Protein AF-A0AAV5C5T8-F1 (afdb_monomer_lite)

Radius of gyration: 32.02 Å; chains: 1; bounding box: 90×75×103 Å

Secondary structure (DSSP, 8-state):
-PPPPS-EEEEEE-SSHHHHHHHHHHHHHHHTTT-EEEEEE---TTS-----TT-EEEEGGGEEEEE-----TTPPPTT-GGGGSHHHHHHHHHHHHHHHHHHHHHHGGGS--SEEEEESS-TTHHHHHHHTT--EEEEE-S-HHHHHHHHHSSS---S---S-HHHH-TT-EE--TTS--EEGGGS-TTTT--TT-SGGGSSSTTTTTTTTT-SS-EEESS-TTTSHHHHHHHHTTSTTEEE----S-SSPP---SS--THHHHHHTSPTT-EEEEE-TTT----HHHHHHHHHHHHHHT--EEEE--HHHHHHHHS-TTHHHHHHTTTEEEES---HHHHHHSTTEEEEEE---HHHHHHHHHHT--EEE---STTHHHHHHIIIIIS--EEEPPSS--HHHHHHHHHHHHHSTTHHHHHHHHHHHHHHHHHHHSTTSHHHHHHHHHHHHHHHHHHHHHHHHHHTTS-TTSTTS---------------------PPPPP---EEEEEE-SSHHHHHHHHHHHHHHHHTT-EEEEEEPPPTT---S------PPP-PPP--PPP-----PPS-------SSEEESS-TTTSHHHHHHHHTTSS-EEE-------SPPSS--HHHHHHHTS-TTS-EEEE--SS----HHHHTTTSGGGTTTTS-EEEE--STTGGGS-SSTIIIIITS------TTS-EEE---STTHHHHHHHHHHTT-SEEE--SS--TTTTTHHHHHHHTSTTHHHHHHHHHHHHHHHHHHHSTTSHHHHHHHHHHHHHHH-

Foldseek 3Di:
DDDPQLAEEEEEEEQFQLGQFLSVLLQQLLQQVVYAYEYEYAAAPLDDDPDDAQDKDQHHPGGIYGYHYFDDQPDDDRDDCCVVVVQSSLVCLQRRVLSSVLVVQVVCPVPHHQEYEYEFQRANRLLSCVVVPHAYEYEDSFDLVLVQLLLQKFAAAAWCQDVPCVVQDFQCWTDGFLDDIDGNLLRFQCSVPDQARLQLLRRNQLLFLLQLQSHLAHEYLAFCVQRVRSQVLVCLFSVRYAYQHVRHDPDDDPDPPPDQVVPVLLVPADFLQEEEEDADSDDDADLVLVVQLLLLLLLLLTEYEYADAPVCVCSQVVDPVRVCSQVVSNYHYDNDDPVLVVLLRRRHAEYEYLLGRNVLLSNLLSLHAYAQEHGGGSRSNSQCCSPVPLNQAYYQDPPRHSVSSSVRVCCCRPNPCVVVNSVSSVVSSVLNVQQNDCVHRSSVSSVSSSVSSSVSSVVVVVVVVVVPDPPPPPPPDDDDDDDDDDDDDDDDDDDDDDDDDPDAQEDEFEFEPWCVGQQLSVLLQVLLVVVRHHYDYDYDDDPPDDPDDDDDDDDDDDDDDDDDDDDPDDDDDPDPDVPQPQEQADQAFCVLCVVVQVVCVVPGHHHQDQHPSADDDDDPDPDVVVVVCVVFDPLLEEEDEDTGPDQRGQLQLRAHRSLSRSLSGHYAYADDDVNLSRNRHHNSSSPSNPDPGDRDFLQADEADAPDDCRVVVQCCSPVPLPLWDYADVSGHSNGRSCGVCCCRPDPCNVVNSVSRVVVSVLRCQQCPPPRRNVCSSVVVSVVSVVD

Sequence (787 aa):
MASPPSAHVLLVSAPLQGHVNPLLVLGRRLASRGLLVTFSTVPHAGLKLTHDNDTSISVGRGGTLRFDHLRGGGLWAPDDPRYRAGNDMMGHLEDAAPAALAALLRRQQSTPVTCVVVNAFAPWVLRVARDLGLPHAVLWTESCAVLSLYYHYYLHSLADFPIPAAEAGPTAAVAVPGLPPLVSSDLPGLIHAPEEFIWRRTLLADLHCLREGTAVRVLVNTFDELERDTVQVLRAHLPTIVPVGPLFDTEPEVCDGRDDDCAPWLDAQPPGSVVFVAFGSILKISRDEVAELAAGLAASRRPFLWVVREDNRDLLLDDDCLEPVITGSKGKVVAWCEQRRVLAHAAVGCFVTHCGWNSTVEGLAAGVPVVAYPGWADQPTNAKFLTDVYGVGVRLPRPIAREAVRRCVEEVVSGPAAANMRERAGKWKVEARAALADGGSSDKGIQDFVDAVLSLGGRVRALLWLCTLPAAKAKLLRPATRLEMSQEEAPPSPAMATPPPPATPHVLLVSLPLQGHVTPLLVLGRRLASRGLLVTFTTVPLPGSSPWPSTPRPSPAWPPATSRPRSTRPKSSSGAKCSSPTWVLVNTFDELERAAIDALRAHLPAVLPVGPLFRAEEDDEEDECATWLDARAPRSVVFVPFGSLVKPSREDMAELAEGLASTGRPFLWVVRHDTRDLLPDDHLRNEKNKMGKALAAGVPVATYPSWSDQPTNAKLLVDAYGVGVRLPVPPTRDALRRCVEEVMAGPGAEAMRARAEEWKAKATAAVAPSGSADRGVQDFVDAVRLI

InterPro domains:
  IPR002213 UDP-glucuronosyl/UDP-glucosyltransferase [PF00201] (273-416)
  IPR002213 UDP-glucuronosyl/UDP-glucosyltransferase [cd03784] (7-438)
  IPR002213 UDP-glucuronosyl/UDP-glucosyltransferase [cd03784] (506-774)
  IPR035595 UDP-glycosyltransferase family, conserved site [PS00375] (336-379)

pLDDT: mean 75.87, std 20.41, range [23.45, 98.5]

Structure (mmCIF, N/CA/C/O backbone):
data_AF-A0AAV5C5T8-F1
#
_entry.id   AF-A0AAV5C5T8-F1
#
loop_
_atom_site.group_PDB
_atom_site.id
_atom_site.type_symbol
_atom_site.label_atom_id
_atom_site.label_alt_id
_atom_site.label_comp_id
_atom_site.label_asym_id
_atom_site.label_entity_id
_atom_site.label_seq_id
_atom_site.pdbx_PDB_ins_code
_atom_site.Cartn_x
_atom_site.Cartn_y
_atom_site.Cartn_z
_atom_site.occupancy
_atom_site.B_iso_or_equiv
_atom_site.auth_seq_id
_atom_site.auth_comp_id
_atom_site.auth_asym_id
_atom_site.auth_atom_id
_atom_site.pdbx_PDB_model_num
ATOM 1 N N . MET A 1 1 ? -24.484 36.420 -0.345 1.00 32.12 1 MET A N 1
ATOM 2 C CA . MET A 1 1 ? -23.367 35.548 0.087 1.00 32.12 1 MET A CA 1
ATOM 3 C C . MET A 1 1 ? -23.635 34.165 -0.477 1.00 32.12 1 MET A C 1
ATOM 5 O O . MET A 1 1 ? -24.801 33.790 -0.506 1.00 32.12 1 MET A O 1
ATOM 9 N N . ALA A 1 2 ? -22.620 33.444 -0.956 1.00 32.12 2 ALA A N 1
ATOM 10 C CA . ALA A 1 2 ? -22.808 32.048 -1.352 1.00 32.12 2 ALA A CA 1
ATOM 11 C C . ALA A 1 2 ? -23.099 31.189 -0.111 1.00 32.12 2 ALA A C 1
ATOM 13 O O . ALA A 1 2 ? -22.558 31.458 0.964 1.00 32.12 2 ALA A O 1
ATOM 14 N N . SER A 1 3 ? -23.948 30.171 -0.250 1.00 38.88 3 SER A N 1
ATOM 15 C CA . SER A 1 3 ? -24.134 29.167 0.800 1.00 38.88 3 SER A CA 1
ATOM 16 C C . SER A 1 3 ? -22.813 28.423 1.030 1.00 38.88 3 SER A C 1
ATOM 18 O O . SER A 1 3 ? -22.156 28.075 0.048 1.00 38.88 3 SER A O 1
ATOM 20 N N . PRO A 1 4 ? -22.396 28.167 2.284 1.00 47.38 4 PRO A N 1
ATOM 21 C CA . PRO A 1 4 ? -21.163 27.432 2.538 1.00 47.38 4 PRO A CA 1
ATOM 22 C C . PRO A 1 4 ? -21.276 26.004 1.976 1.00 47.38 4 PRO A C 1
ATOM 24 O O . PRO A 1 4 ? -22.350 25.402 2.113 1.00 47.38 4 PRO A O 1
ATOM 27 N N . PRO A 1 5 ? -20.200 25.449 1.380 1.00 53.25 5 PRO A N 1
ATOM 28 C CA . PRO A 1 5 ? -20.214 24.104 0.811 1.00 53.25 5 PRO A CA 1
ATOM 29 C C . PRO A 1 5 ? -20.722 23.081 1.834 1.00 53.25 5 PRO A C 1
ATOM 31 O O . PRO A 1 5 ? -20.428 23.148 3.032 1.00 53.25 5 PRO A O 1
ATOM 34 N N . SER A 1 6 ? -21.567 22.162 1.372 1.00 71.44 6 SER A N 1
ATOM 35 C CA . SER A 1 6 ? -22.330 21.249 2.231 1.00 71.44 6 SER A CA 1
ATOM 36 C C . SER A 1 6 ? -21.441 20.255 2.983 1.00 71.44 6 SER A C 1
ATOM 38 O O . SER A 1 6 ? -21.740 19.935 4.137 1.00 71.44 6 SER A O 1
ATOM 40 N N . ALA A 1 7 ? -20.340 19.833 2.359 1.00 88.69 7 ALA A N 1
ATOM 41 C CA . ALA A 1 7 ? -19.372 18.874 2.876 1.00 88.69 7 ALA A CA 1
ATOM 42 C C . ALA A 1 7 ? -17.918 19.339 2.647 1.00 88.69 7 ALA A C 1
ATOM 44 O O . ALA A 1 7 ? -17.625 20.088 1.711 1.00 88.69 7 ALA A O 1
ATOM 45 N N . HIS A 1 8 ? -17.022 18.868 3.517 1.00 93.69 8 HIS A N 1
ATOM 46 C CA . HIS A 1 8 ? -15.576 19.087 3.479 1.00 93.69 8 HIS A CA 1
ATOM 47 C C . HIS A 1 8 ? -14.849 17.736 3.474 1.00 93.69 8 HIS A C 1
ATOM 49 O O . HIS A 1 8 ? -15.039 16.921 4.383 1.00 93.69 8 HIS A O 1
ATOM 55 N N . VAL A 1 9 ? -14.014 17.501 2.467 1.00 96.75 9 VAL A N 1
ATOM 56 C CA . VAL A 1 9 ? -13.175 16.305 2.348 1.00 96.75 9 VAL A CA 1
ATOM 57 C C . VAL A 1 9 ? -11.722 16.657 2.672 1.00 96.75 9 VAL A C 1
ATOM 59 O O . VAL A 1 9 ? -11.162 17.563 2.059 1.00 96.75 9 VAL A O 1
ATOM 62 N N . LEU A 1 10 ? -11.102 15.942 3.611 1.00 97.81 10 LEU A N 1
ATOM 63 C CA . LEU A 1 10 ? -9.662 16.034 3.869 1.00 97.81 10 LEU A CA 1
ATOM 64 C C . LEU A 1 10 ? -8.946 14.902 3.131 1.00 97.81 10 LEU A C 1
ATOM 66 O O . LEU A 1 10 ? -9.169 13.738 3.443 1.00 97.81 10 LEU A O 1
ATOM 70 N N . LEU A 1 11 ? -8.074 15.236 2.189 1.00 98.25 11 LEU A N 1
ATOM 71 C CA . LEU A 1 11 ? -7.181 14.298 1.520 1.00 98.25 11 LEU A CA 1
ATOM 72 C C . LEU A 1 11 ? -5.845 14.265 2.266 1.00 98.25 11 LEU A C 1
ATOM 74 O O . LEU A 1 11 ? -5.256 15.320 2.504 1.00 98.25 11 LEU A O 1
ATOM 78 N N . VAL A 1 12 ? -5.349 13.078 2.602 1.00 97.75 12 VAL A N 1
ATOM 79 C CA . VAL A 1 12 ? -4.035 12.882 3.227 1.00 97.75 12 VAL A CA 1
ATOM 80 C C . VAL A 1 12 ? -3.232 11.895 2.390 1.00 97.75 12 VAL A C 1
ATOM 82 O O . VAL A 1 12 ? -3.666 10.766 2.196 1.00 97.75 12 VAL A O 1
ATOM 85 N N . SER A 1 13 ? -2.075 12.310 1.880 1.00 95.62 13 SER A N 1
ATOM 86 C CA . SER A 1 13 ? -1.207 11.443 1.080 1.00 95.62 13 SER A CA 1
ATOM 87 C C . SER A 1 13 ? -0.099 10.808 1.917 1.00 95.62 13 SER A C 1
ATOM 89 O O . SER A 1 13 ? 0.532 11.486 2.734 1.00 95.62 13 SER A O 1
ATOM 91 N N . ALA A 1 14 ? 0.243 9.557 1.605 1.00 91.94 14 ALA A N 1
ATOM 92 C CA . ALA A 1 14 ? 1.599 9.055 1.793 1.00 91.94 14 ALA A CA 1
ATOM 93 C C . ALA A 1 14 ? 2.592 9.976 1.039 1.00 91.94 14 ALA A C 1
ATOM 95 O O . ALA A 1 14 ? 2.292 10.395 -0.089 1.00 91.94 14 ALA A O 1
ATOM 96 N N . PRO A 1 15 ? 3.760 10.330 1.611 1.00 90.88 15 PRO A N 1
ATOM 97 C CA . PRO A 1 15 ? 4.647 11.364 1.068 1.00 90.88 15 PRO A CA 1
ATOM 98 C C . PRO A 1 15 ? 5.568 10.851 -0.057 1.00 90.88 15 PRO A C 1
ATOM 100 O O . PRO A 1 15 ? 6.790 11.010 -0.027 1.00 90.88 15 PRO A O 1
ATOM 103 N N . LEU A 1 16 ? 4.958 10.251 -1.079 1.00 87.38 16 LEU A N 1
ATOM 104 C CA . LEU A 1 16 ? 5.579 9.749 -2.305 1.00 87.38 16 LEU A CA 1
ATOM 105 C C . LEU A 1 16 ? 4.949 10.453 -3.513 1.00 87.38 16 LEU A C 1
ATOM 107 O O . LEU A 1 16 ? 3.729 10.590 -3.570 1.00 87.38 16 LEU A O 1
ATOM 111 N N . GLN A 1 17 ? 5.735 10.846 -4.522 1.00 84.69 17 GLN A N 1
ATOM 112 C CA . GLN A 1 17 ? 5.192 11.591 -5.673 1.00 84.69 17 GLN A CA 1
ATOM 113 C C . GLN A 1 17 ? 4.093 10.810 -6.422 1.00 84.69 17 GLN A C 1
ATOM 115 O O . GLN A 1 17 ? 3.084 11.385 -6.824 1.00 84.69 17 GLN A O 1
ATOM 120 N N . GLY A 1 18 ? 4.251 9.486 -6.548 1.00 83.62 18 GLY A N 1
ATOM 121 C CA . GLY A 1 18 ? 3.244 8.603 -7.148 1.00 83.62 18 GLY A CA 1
ATOM 122 C C . GLY A 1 18 ? 1.940 8.471 -6.346 1.00 83.62 18 GLY A C 1
ATOM 123 O O . GLY A 1 18 ? 0.941 8.021 -6.895 1.00 83.62 18 GLY A O 1
ATOM 124 N N . HIS A 1 19 ? 1.925 8.892 -5.083 1.00 90.75 19 HIS A N 1
ATOM 125 C CA . HIS A 1 19 ? 0.742 8.892 -4.220 1.00 90.75 19 HIS A CA 1
ATOM 126 C C . HIS A 1 19 ? 0.111 10.295 -4.225 1.00 90.75 19 HIS A C 1
ATOM 128 O O . HIS A 1 19 ? -1.089 10.445 -4.467 1.00 90.75 19 HIS A O 1
ATOM 134 N N . VAL A 1 20 ? 0.949 11.330 -4.086 1.00 90.88 20 VAL A N 1
ATOM 135 C CA . VAL A 1 20 ? 0.569 12.750 -4.122 1.00 90.88 20 VAL A CA 1
ATOM 136 C C . VAL A 1 20 ? -0.152 13.118 -5.423 1.00 90.88 20 VAL A C 1
ATOM 138 O O . VAL A 1 20 ? -1.241 13.686 -5.361 1.00 90.88 20 VAL A O 1
ATOM 141 N N . ASN A 1 21 ? 0.404 12.769 -6.590 1.00 88.94 21 ASN A N 1
ATOM 142 C CA . ASN A 1 21 ? -0.150 13.165 -7.891 1.00 88.94 21 ASN A CA 1
ATOM 143 C C . ASN A 1 21 ? -1.614 12.708 -8.108 1.00 88.94 21 ASN A C 1
ATOM 145 O O . ASN A 1 21 ? -2.475 13.577 -8.261 1.00 88.94 21 ASN A O 1
ATOM 149 N N . PRO A 1 22 ? -1.959 11.402 -8.082 1.00 91.38 22 PRO A N 1
ATOM 150 C CA . PRO A 1 22 ? -3.339 10.968 -8.319 1.00 91.38 22 PRO A CA 1
ATOM 151 C C . PRO A 1 22 ? -4.312 11.452 -7.232 1.00 91.38 22 PRO A C 1
ATOM 153 O O . PRO A 1 22 ? -5.479 11.711 -7.532 1.00 91.38 22 PRO A O 1
ATOM 156 N N . LEU A 1 23 ? -3.856 11.644 -5.986 1.00 94.12 23 LEU A N 1
ATOM 157 C CA . LEU A 1 23 ? -4.706 12.183 -4.919 1.00 94.12 23 LEU A CA 1
ATOM 158 C C . LEU A 1 23 ? -5.006 13.684 -5.117 1.00 94.12 23 LEU A C 1
ATOM 160 O O . LEU A 1 23 ? -6.124 14.120 -4.838 1.00 94.12 23 LEU A O 1
ATOM 164 N N . LEU A 1 24 ? -4.068 14.469 -5.664 1.00 91.81 24 LEU A N 1
ATOM 165 C CA . LEU A 1 24 ? -4.318 15.858 -6.080 1.00 91.81 24 LEU A CA 1
ATOM 166 C C . LEU A 1 24 ? -5.324 15.939 -7.235 1.00 91.81 24 LEU A C 1
ATOM 168 O O . LEU A 1 24 ? -6.260 16.740 -7.169 1.00 91.81 24 LEU A O 1
ATOM 172 N N . VAL A 1 25 ? -5.185 15.078 -8.250 1.00 92.12 25 VAL A N 1
ATOM 173 C CA . VAL A 1 25 ? -6.139 14.979 -9.370 1.00 92.12 25 VAL A CA 1
ATOM 174 C C . VAL A 1 25 ? -7.535 14.623 -8.859 1.00 92.12 25 VAL A C 1
ATOM 176 O O . VAL A 1 25 ? -8.510 15.291 -9.211 1.00 92.12 25 VAL A O 1
ATOM 179 N N . LEU A 1 26 ? -7.645 13.630 -7.967 1.00 95.31 26 LEU A N 1
ATOM 180 C CA . LEU A 1 26 ? -8.905 13.308 -7.294 1.00 95.31 26 LEU A CA 1
ATOM 181 C C . LEU A 1 26 ? -9.469 14.544 -6.578 1.00 95.31 26 LEU A C 1
ATOM 183 O O . LEU A 1 26 ? -10.634 14.881 -6.775 1.00 95.31 26 LEU A O 1
ATOM 187 N N . GLY A 1 27 ? -8.649 15.276 -5.819 1.00 94.62 27 GLY A N 1
ATOM 188 C CA . GLY A 1 27 ? -9.066 16.506 -5.141 1.00 94.62 27 GLY A CA 1
ATOM 189 C C . GLY A 1 27 ? -9.607 17.590 -6.069 1.00 94.62 27 GLY A C 1
ATOM 190 O O . GLY A 1 27 ? -10.609 18.225 -5.739 1.00 94.62 27 GLY A O 1
ATOM 191 N N . ARG A 1 28 ? -9.021 17.755 -7.260 1.00 92.62 28 ARG A N 1
ATOM 192 C CA . ARG A 1 28 ? -9.530 18.658 -8.305 1.00 92.62 28 ARG A CA 1
ATOM 193 C C . ARG A 1 28 ? -10.877 18.182 -8.853 1.00 92.62 28 ARG A C 1
ATOM 195 O O . ARG A 1 28 ? -11.815 18.981 -8.916 1.00 92.62 28 ARG A O 1
ATOM 202 N N . ARG A 1 29 ? -11.028 16.885 -9.160 1.00 93.44 29 ARG A N 1
ATOM 203 C CA . ARG A 1 29 ? -12.312 16.311 -9.617 1.00 93.44 29 ARG A CA 1
ATOM 204 C C . ARG A 1 29 ? -13.407 16.433 -8.547 1.00 93.44 29 ARG A C 1
ATOM 206 O O . ARG A 1 29 ? -14.525 16.814 -8.887 1.00 93.44 29 ARG A O 1
ATOM 213 N N . LEU A 1 30 ? -13.092 16.237 -7.266 1.00 94.56 30 LEU A N 1
ATOM 214 C CA . LEU A 1 30 ? -14.030 16.426 -6.148 1.00 94.56 30 LEU A CA 1
ATOM 215 C C . LEU A 1 30 ? -14.410 17.899 -5.932 1.00 94.56 30 LEU A C 1
ATOM 217 O O . LEU A 1 30 ? -15.591 18.215 -5.776 1.00 94.56 30 LEU A O 1
ATOM 221 N N . ALA A 1 31 ? -13.446 18.820 -5.988 1.00 93.56 31 ALA A N 1
ATOM 222 C CA . ALA A 1 31 ? -13.720 20.251 -5.878 1.00 93.56 31 ALA A CA 1
ATOM 223 C C . ALA A 1 31 ? -14.568 20.769 -7.060 1.00 93.56 31 ALA A C 1
ATOM 225 O O . ALA A 1 31 ? -15.472 21.573 -6.850 1.00 93.56 31 ALA A O 1
ATOM 226 N N . SER A 1 32 ? -14.383 20.246 -8.280 1.00 91.56 32 SER A N 1
ATOM 227 C CA . SER A 1 32 ? -15.216 20.599 -9.451 1.00 91.56 32 SER A CA 1
ATOM 228 C C . SER A 1 32 ? -16.700 20.218 -9.316 1.00 91.56 32 SER A C 1
ATOM 230 O O . SER A 1 32 ? -17.556 20.738 -10.037 1.00 91.56 32 SER A O 1
ATOM 232 N N . ARG A 1 33 ? -17.021 19.336 -8.359 1.00 91.81 33 ARG A N 1
ATOM 233 C CA . ARG A 1 33 ? -18.385 18.919 -8.000 1.00 91.81 33 ARG A CA 1
ATOM 234 C C . ARG A 1 33 ? -18.993 19.784 -6.881 1.00 91.81 33 ARG A C 1
ATOM 236 O O . ARG A 1 33 ? -20.073 19.470 -6.393 1.00 91.81 33 ARG A O 1
ATOM 243 N N . GLY A 1 34 ? -18.342 20.892 -6.508 1.00 91.44 34 GLY A N 1
ATOM 244 C CA . GLY A 1 34 ? -18.837 21.863 -5.522 1.00 91.44 34 GLY A CA 1
ATOM 245 C C . GLY A 1 34 ? -18.423 21.584 -4.071 1.00 91.44 34 GLY A C 1
ATOM 246 O O . GLY A 1 34 ? -18.921 22.241 -3.158 1.00 91.44 34 GLY A O 1
ATOM 247 N N . LEU A 1 35 ? -17.528 20.619 -3.835 1.00 92.69 35 LEU A N 1
ATOM 248 C CA . LEU A 1 35 ? -17.041 20.298 -2.492 1.00 92.69 35 LEU A CA 1
ATOM 249 C C . LEU A 1 35 ? -15.949 21.270 -2.024 1.00 92.69 35 LEU A C 1
ATOM 251 O O . LEU A 1 35 ? -15.153 21.777 -2.819 1.00 92.69 35 LEU A O 1
ATOM 255 N N . LEU A 1 36 ? -15.864 21.467 -0.705 1.00 94.25 36 LEU A N 1
ATOM 256 C CA . LEU A 1 36 ? -14.623 21.922 -0.086 1.00 94.25 36 LEU A CA 1
ATOM 257 C C . LEU A 1 36 ? -13.693 20.714 0.059 1.00 94.25 36 LEU A C 1
ATOM 259 O O . LEU A 1 36 ? -14.081 19.685 0.610 1.00 94.25 36 LEU A O 1
ATOM 263 N N . VAL A 1 37 ? -12.460 20.852 -0.403 1.00 96.12 37 VAL A N 1
ATOM 264 C CA . VAL A 1 37 ? -11.413 19.839 -0.312 1.00 96.12 37 VAL A CA 1
ATOM 265 C C . VAL A 1 37 ? -10.178 20.486 0.306 1.00 96.12 37 VAL A C 1
ATOM 267 O O . VAL A 1 37 ? -9.773 21.564 -0.122 1.00 96.12 37 VAL A O 1
ATOM 270 N N . THR A 1 38 ? -9.557 19.841 1.287 1.00 96.38 38 THR A N 1
ATOM 271 C CA . THR A 1 38 ? -8.221 20.211 1.779 1.00 96.38 38 THR A CA 1
ATOM 272 C C . THR A 1 38 ? -7.272 19.064 1.477 1.00 96.38 38 THR A C 1
ATOM 274 O O . THR A 1 38 ? -7.567 17.932 1.834 1.00 96.38 38 THR A O 1
ATOM 277 N N . PHE A 1 39 ? -6.149 19.336 0.822 1.00 97.06 39 PHE A N 1
ATOM 278 C CA . PHE A 1 39 ? -5.063 18.385 0.623 1.00 97.06 39 PHE A CA 1
ATOM 279 C C . PHE A 1 39 ? -3.992 18.547 1.706 1.00 97.06 39 PHE A C 1
ATOM 281 O O . PHE A 1 39 ? -3.694 19.658 2.155 1.00 97.06 39 PHE A O 1
ATOM 288 N N . SER A 1 40 ? -3.401 17.424 2.104 1.00 96.31 40 SER A N 1
ATOM 289 C CA . SER A 1 40 ? -2.324 17.349 3.078 1.00 96.31 40 SER A CA 1
ATOM 290 C C . SER A 1 40 ? -1.365 16.201 2.754 1.00 96.31 40 SER A C 1
ATOM 292 O O . SER A 1 40 ? -1.762 15.146 2.265 1.00 96.31 40 SER A O 1
ATOM 294 N N . THR A 1 41 ? -0.091 16.392 3.068 1.00 95.38 41 THR A N 1
ATOM 295 C CA . THR A 1 41 ? 0.955 15.359 3.082 1.00 95.38 41 THR A CA 1
ATOM 296 C C . THR A 1 41 ? 1.984 15.736 4.150 1.00 95.38 41 THR A C 1
ATOM 298 O O . THR A 1 41 ? 1.930 16.842 4.696 1.00 95.38 41 THR A O 1
ATOM 301 N N . VAL A 1 42 ? 2.944 14.859 4.445 1.00 94.44 42 VAL A N 1
ATOM 302 C CA . VAL A 1 42 ? 4.194 15.281 5.097 1.00 94.44 42 VAL A CA 1
ATOM 303 C C . VAL A 1 42 ? 5.107 15.889 4.021 1.00 94.44 42 VAL A C 1
ATOM 305 O O . VAL A 1 42 ? 5.429 15.191 3.057 1.00 94.44 42 VAL A O 1
ATOM 308 N N . PRO A 1 43 ? 5.491 17.176 4.115 1.00 91.50 43 PRO A N 1
ATOM 309 C CA . PRO A 1 43 ? 6.351 17.813 3.123 1.00 91.50 43 PRO A CA 1
ATOM 310 C C . PRO A 1 43 ? 7.821 17.454 3.372 1.00 91.50 43 PRO A C 1
ATOM 312 O O . PRO A 1 43 ? 8.302 17.554 4.500 1.00 91.50 43 PRO A O 1
ATOM 315 N N . HIS A 1 44 ? 8.549 17.082 2.316 1.00 89.31 44 HIS A N 1
ATOM 316 C CA . HIS A 1 44 ? 10.003 16.890 2.357 1.00 89.31 44 HIS A CA 1
ATOM 317 C C . HIS A 1 44 ? 10.663 17.221 1.016 1.00 89.31 44 HIS A C 1
ATOM 319 O O . HIS A 1 44 ? 9.992 17.285 -0.012 1.00 89.31 44 HIS A O 1
ATOM 325 N N . ALA A 1 45 ? 11.981 17.417 1.019 1.00 81.31 45 ALA A N 1
ATOM 326 C CA . ALA A 1 45 ? 12.776 17.857 -0.129 1.00 81.31 45 ALA A CA 1
ATOM 327 C C . ALA A 1 45 ? 12.833 16.854 -1.304 1.00 81.31 45 ALA A C 1
ATOM 329 O O . ALA A 1 45 ? 13.375 17.181 -2.357 1.00 81.31 45 ALA A O 1
ATOM 330 N N . GLY A 1 46 ? 12.299 15.638 -1.144 1.00 75.25 46 GLY A N 1
ATOM 331 C CA . GLY A 1 46 ? 12.085 14.675 -2.230 1.00 75.25 46 GLY A CA 1
ATOM 332 C C . GLY A 1 46 ? 10.706 14.768 -2.902 1.00 75.25 46 GLY A C 1
ATOM 333 O O . GLY A 1 46 ? 10.480 14.071 -3.890 1.00 75.25 46 GLY A O 1
ATOM 334 N N . LEU A 1 47 ? 9.788 15.602 -2.397 1.00 80.69 47 LEU A N 1
ATOM 335 C CA . LEU A 1 47 ? 8.480 15.859 -3.006 1.00 80.69 47 LEU A CA 1
ATOM 336 C C . LEU A 1 47 ? 8.469 17.169 -3.795 1.00 80.69 47 LEU A C 1
ATOM 338 O O . LEU A 1 47 ? 8.812 18.235 -3.288 1.00 80.69 47 LEU A O 1
ATOM 342 N N . LYS A 1 48 ? 7.946 17.102 -5.018 1.00 78.56 48 LYS A N 1
ATOM 343 C CA . LYS A 1 48 ? 7.566 18.267 -5.814 1.00 78.56 48 LYS A CA 1
ATOM 344 C C . LYS A 1 48 ? 6.133 18.653 -5.456 1.00 78.56 48 LYS A C 1
ATOM 346 O O . LYS A 1 48 ? 5.177 18.096 -5.996 1.00 78.56 48 LYS A O 1
ATOM 351 N N . LEU A 1 49 ? 6.005 19.581 -4.509 1.00 79.81 49 LEU A N 1
ATOM 352 C CA . LEU A 1 49 ? 4.753 20.249 -4.155 1.00 79.81 49 LEU A CA 1
ATOM 353 C C . LEU A 1 49 ? 4.745 21.649 -4.780 1.00 79.81 49 LEU A C 1
ATOM 355 O O . LEU A 1 49 ? 5.679 22.419 -4.584 1.00 79.81 49 LEU A O 1
ATOM 359 N N . THR A 1 50 ? 3.687 21.975 -5.518 1.00 70.88 50 THR A N 1
ATOM 360 C CA . THR A 1 50 ? 3.493 23.275 -6.189 1.00 70.88 50 THR A CA 1
ATOM 361 C C . THR A 1 50 ? 2.744 24.300 -5.329 1.00 70.88 50 THR A C 1
ATOM 363 O O . THR A 1 50 ? 2.579 25.449 -5.740 1.00 70.88 50 THR A O 1
ATOM 366 N N . HIS A 1 51 ? 2.269 23.899 -4.144 1.00 79.12 51 HIS A N 1
ATOM 367 C CA . HIS A 1 51 ? 1.368 24.689 -3.305 1.00 79.12 51 HIS A CA 1
ATOM 368 C C . HIS A 1 51 ? 1.715 24.574 -1.811 1.00 79.12 51 HIS A C 1
ATOM 370 O O . HIS A 1 51 ? 1.708 23.483 -1.228 1.00 79.12 51 HIS A O 1
ATOM 376 N N . ASP A 1 52 ? 1.978 25.724 -1.193 1.00 79.56 52 ASP A N 1
ATOM 377 C CA . ASP A 1 52 ? 2.263 25.871 0.236 1.00 79.56 52 ASP A CA 1
ATOM 378 C C . ASP A 1 52 ? 0.999 25.814 1.106 1.00 79.56 52 ASP A C 1
ATOM 380 O O . ASP A 1 52 ? -0.130 25.866 0.612 1.00 79.56 52 ASP A O 1
ATOM 384 N N . ASN A 1 53 ? 1.194 25.750 2.426 1.00 81.44 53 ASN A N 1
ATOM 385 C CA . ASN A 1 53 ? 0.113 25.890 3.405 1.00 81.44 53 ASN A CA 1
ATOM 386 C C . ASN A 1 53 ? -0.724 27.153 3.156 1.00 81.44 53 ASN A C 1
ATOM 388 O O . ASN A 1 53 ? -0.202 28.187 2.747 1.00 81.44 53 ASN A O 1
ATOM 392 N N . ASP A 1 54 ? -2.020 27.056 3.442 1.00 79.81 54 ASP A N 1
ATOM 393 C CA . ASP A 1 54 ? -3.006 28.135 3.340 1.00 79.81 54 ASP A CA 1
ATOM 394 C C . ASP A 1 54 ? -3.257 28.637 1.893 1.00 79.81 54 ASP A C 1
ATOM 396 O O . ASP A 1 54 ? -4.139 29.468 1.660 1.00 79.81 54 ASP A O 1
ATOM 400 N N . THR A 1 55 ? -2.594 28.040 0.888 1.00 86.88 55 THR A N 1
ATOM 401 C CA . THR A 1 55 ? -2.963 28.153 -0.533 1.00 86.88 55 THR A CA 1
ATOM 402 C C . THR A 1 55 ? -4.391 27.647 -0.747 1.00 86.88 55 THR A C 1
ATOM 404 O O . THR A 1 55 ? -4.794 26.618 -0.194 1.00 86.88 55 THR A O 1
ATOM 407 N N . SER A 1 56 ? -5.161 28.331 -1.597 1.00 86.50 56 SER A N 1
ATOM 408 C CA . SER A 1 56 ? -6.471 27.848 -2.037 1.00 86.50 56 SER A CA 1
ATOM 409 C C . SER A 1 56 ? -6.749 28.155 -3.507 1.00 86.50 56 SER A C 1
ATOM 411 O O . SER A 1 56 ? -6.412 29.220 -4.017 1.00 86.50 56 SER A O 1
ATOM 413 N N . ILE A 1 57 ? -7.376 27.194 -4.180 1.00 87.31 57 ILE A N 1
ATOM 414 C CA . ILE A 1 57 ? -7.750 27.224 -5.592 1.00 87.31 57 ILE A CA 1
ATOM 415 C C . ILE A 1 57 ? -9.274 27.136 -5.650 1.00 87.31 57 ILE A C 1
ATOM 417 O O . ILE A 1 57 ? -9.864 26.161 -5.177 1.00 87.31 57 ILE A O 1
ATOM 421 N N . SER A 1 58 ? -9.921 28.152 -6.221 1.00 86.25 58 SER A N 1
ATOM 422 C CA . SER A 1 58 ? -11.354 28.085 -6.532 1.00 86.25 58 SER A CA 1
ATOM 423 C C . SER A 1 58 ? -11.558 27.175 -7.737 1.00 86.25 58 SER A C 1
ATOM 425 O O . SER A 1 58 ? -10.927 27.379 -8.771 1.00 86.25 58 SER A O 1
ATOM 427 N N . VAL A 1 59 ? -12.435 26.180 -7.612 1.00 81.19 59 VAL A N 1
ATOM 428 C CA . VAL A 1 59 ? -12.718 25.205 -8.675 1.00 81.19 59 VAL A CA 1
ATOM 429 C C . VAL A 1 59 ? -14.172 25.375 -9.133 1.00 81.19 59 VAL A C 1
ATOM 431 O O . VAL A 1 59 ? -14.995 25.986 -8.443 1.00 81.19 59 VAL A O 1
ATOM 434 N N . GLY A 1 60 ? -14.490 24.887 -10.335 1.00 75.06 60 GLY A N 1
ATOM 435 C CA . GLY A 1 60 ? -15.817 25.000 -10.941 1.00 75.06 60 GLY A CA 1
ATOM 436 C C . GLY A 1 60 ? -16.968 24.591 -10.009 1.00 75.06 60 GLY A C 1
ATOM 437 O O . GLY A 1 60 ? -16.803 23.803 -9.081 1.00 75.06 60 GLY A O 1
ATOM 438 N N . ARG A 1 61 ? -18.155 25.160 -10.258 1.00 78.38 61 ARG A N 1
ATOM 439 C CA . ARG A 1 61 ? -19.375 24.978 -9.439 1.00 78.38 61 ARG A CA 1
ATOM 440 C C . ARG A 1 61 ? -19.265 25.464 -7.979 1.00 78.38 61 ARG A C 1
ATOM 442 O O . ARG A 1 61 ? -20.148 25.172 -7.181 1.00 78.38 61 ARG A O 1
ATOM 449 N N . GLY A 1 62 ? -18.241 26.256 -7.646 1.00 79.75 62 GLY A N 1
ATOM 450 C CA . GLY A 1 62 ? -18.093 26.901 -6.335 1.00 79.75 62 GLY A CA 1
ATOM 451 C C . GLY A 1 62 ? -17.400 26.044 -5.272 1.00 79.75 62 GLY A C 1
ATOM 452 O O . GLY A 1 62 ? -17.443 26.398 -4.095 1.00 79.75 62 GLY A O 1
ATOM 453 N N . GLY A 1 63 ? -16.767 24.937 -5.670 1.00 88.88 63 GLY A N 1
ATOM 454 C CA . GLY A 1 63 ? -15.894 24.177 -4.781 1.00 88.88 63 GLY A CA 1
ATOM 455 C C . GLY A 1 63 ? -14.528 24.841 -4.598 1.00 88.88 63 GLY A C 1
ATOM 456 O O . GLY A 1 63 ? -14.204 25.873 -5.193 1.00 88.88 63 GLY A O 1
ATOM 457 N N . THR A 1 64 ? -13.700 24.271 -3.731 1.00 93.50 64 THR A N 1
ATOM 458 C CA . THR A 1 64 ? -12.381 24.835 -3.405 1.00 93.50 64 THR A CA 1
ATOM 459 C C . THR A 1 64 ? -11.418 23.727 -3.020 1.00 93.50 64 THR A C 1
ATOM 461 O O . THR A 1 64 ? -11.762 22.909 -2.172 1.00 93.50 64 THR A O 1
ATOM 464 N N . LEU A 1 65 ? -10.209 23.737 -3.582 1.00 93.00 65 LEU A N 1
ATOM 465 C CA . LEU A 1 65 ? -9.089 22.912 -3.129 1.00 93.00 65 LEU A CA 1
ATOM 466 C C . LEU A 1 65 ? -8.139 23.778 -2.288 1.00 93.00 65 LEU A C 1
ATOM 468 O O . LEU A 1 65 ? -7.652 24.799 -2.766 1.00 93.00 65 LEU A O 1
ATOM 472 N N . ARG A 1 66 ? -7.898 23.398 -1.034 1.00 93.75 66 ARG A N 1
ATOM 473 C CA . ARG A 1 66 ? -6.980 24.054 -0.087 1.00 93.75 66 ARG A CA 1
ATOM 474 C C . ARG A 1 66 ? -5.781 23.164 0.221 1.00 93.75 66 ARG A C 1
ATOM 476 O O . ARG A 1 66 ? -5.844 21.961 -0.011 1.00 93.75 66 ARG A O 1
ATOM 483 N N . PHE A 1 67 ? -4.743 23.736 0.822 1.00 93.69 67 PHE A N 1
ATOM 484 C CA . PHE A 1 67 ? -3.542 23.017 1.251 1.00 93.69 67 PHE A CA 1
ATOM 485 C C . PHE A 1 67 ? -3.242 23.324 2.729 1.00 93.69 67 PHE A C 1
ATOM 487 O O . PHE A 1 67 ? -3.066 24.481 3.097 1.00 93.69 67 PHE A O 1
ATOM 494 N N . ASP A 1 68 ? -3.198 22.307 3.593 1.00 93.31 68 ASP A N 1
ATOM 495 C CA . ASP A 1 68 ? -2.768 22.435 4.999 1.00 93.31 68 ASP A CA 1
ATOM 496 C C . ASP A 1 68 ? -1.983 21.173 5.384 1.00 93.31 68 ASP A C 1
ATOM 498 O O . ASP A 1 68 ? -2.547 20.153 5.787 1.00 93.31 68 ASP A O 1
ATOM 502 N N . HIS A 1 69 ? -0.667 21.226 5.185 1.00 94.69 69 HIS A N 1
ATOM 503 C CA . HIS A 1 69 ? 0.243 20.086 5.282 1.00 94.69 69 HIS A CA 1
ATOM 504 C C . HIS A 1 69 ? 0.473 19.641 6.737 1.00 94.69 69 HIS A C 1
ATOM 506 O O . HIS A 1 69 ? 0.231 20.374 7.708 1.00 94.69 69 HIS A O 1
ATOM 512 N N . LEU A 1 70 ? 0.944 18.406 6.909 1.00 94.31 70 LEU A N 1
ATOM 513 C CA . LEU A 1 70 ? 1.225 17.829 8.221 1.00 94.31 70 LEU A CA 1
ATOM 514 C C . LEU A 1 70 ? 2.489 18.454 8.825 1.00 94.31 70 LEU A C 1
ATOM 516 O O . LEU A 1 70 ? 3.532 18.555 8.185 1.00 94.31 70 LEU A O 1
ATOM 520 N N . ARG A 1 71 ? 2.366 18.904 10.078 1.00 92.12 71 ARG A N 1
ATOM 521 C CA . ARG A 1 71 ? 3.387 19.664 10.815 1.00 92.12 71 ARG A CA 1
ATOM 522 C C . ARG A 1 71 ? 3.239 19.442 12.320 1.00 92.12 71 ARG A C 1
ATOM 524 O O . ARG A 1 71 ? 2.118 19.330 12.820 1.00 92.12 71 ARG A O 1
ATOM 531 N N . GLY A 1 72 ? 4.363 19.395 13.037 1.00 89.81 72 GLY A N 1
ATOM 532 C CA . GLY A 1 72 ? 4.414 19.022 14.456 1.00 89.81 72 GLY A CA 1
ATOM 533 C C . GLY A 1 72 ? 4.437 17.502 14.667 1.00 89.81 72 GLY A C 1
ATOM 534 O O . GLY A 1 72 ? 4.894 16.761 13.803 1.00 89.81 72 GLY A O 1
ATOM 535 N N . GLY A 1 73 ? 3.987 17.030 15.833 1.00 82.94 73 GLY A N 1
ATOM 536 C CA . GLY A 1 73 ? 3.860 15.592 16.136 1.00 82.94 73 GLY A CA 1
ATOM 537 C C . GLY A 1 73 ? 5.169 14.799 16.280 1.00 82.94 73 GLY A C 1
ATOM 538 O O . GLY A 1 73 ? 5.110 13.607 16.544 1.00 82.94 73 GLY A O 1
ATOM 539 N N . GLY A 1 74 ? 6.334 15.438 16.130 1.00 90.62 74 GLY A N 1
ATOM 540 C CA . GLY A 1 74 ? 7.634 14.758 16.052 1.00 90.62 74 GLY A CA 1
ATOM 541 C C . GLY A 1 74 ? 8.090 14.439 14.623 1.00 90.62 74 GLY A C 1
ATOM 542 O O . GLY A 1 74 ? 9.135 13.815 14.453 1.00 90.62 74 GLY A O 1
ATOM 543 N N . LEU A 1 75 ? 7.351 14.878 13.593 1.00 94.56 75 LEU A N 1
ATOM 544 C CA . LEU A 1 75 ? 7.791 14.806 12.194 1.00 94.56 75 LEU A CA 1
ATOM 545 C C . LEU A 1 75 ? 9.167 15.475 12.017 1.00 94.56 75 LEU A C 1
ATOM 547 O O . LEU A 1 75 ? 9.438 16.510 12.630 1.00 94.56 75 LEU A O 1
ATOM 551 N N . TRP A 1 76 ? 10.032 14.883 11.187 1.00 94.56 76 TRP A N 1
ATOM 552 C CA . TRP A 1 76 ? 11.342 15.465 10.880 1.00 94.56 76 TRP A CA 1
ATOM 553 C C . TRP A 1 76 ? 11.189 16.722 10.014 1.00 94.56 76 TRP A C 1
ATOM 555 O O . TRP A 1 76 ? 10.184 16.875 9.312 1.00 94.56 76 TRP A O 1
ATOM 565 N N . ALA A 1 77 ? 12.192 17.603 10.050 1.00 92.12 77 ALA A N 1
ATOM 566 C CA . ALA A 1 77 ? 12.227 18.804 9.219 1.00 92.12 77 ALA A CA 1
ATOM 567 C C . ALA A 1 77 ? 12.210 18.438 7.717 1.00 92.12 77 ALA A C 1
ATOM 569 O O . ALA A 1 77 ? 12.774 17.405 7.360 1.00 92.12 77 ALA A O 1
ATOM 570 N N . PRO A 1 78 ? 11.582 19.230 6.824 1.00 90.06 78 PRO A N 1
ATOM 571 C CA . PRO A 1 78 ? 11.412 18.849 5.415 1.00 90.06 78 PRO A CA 1
ATOM 572 C C . PRO A 1 78 ? 12.717 18.560 4.654 1.00 90.06 78 PRO A C 1
ATOM 574 O O . PRO A 1 78 ? 12.713 17.820 3.676 1.00 90.06 78 PRO A O 1
ATOM 577 N N . ASP A 1 79 ? 13.832 19.135 5.087 1.00 89.56 79 ASP A N 1
ATOM 578 C CA . ASP A 1 79 ? 15.178 18.949 4.544 1.00 89.56 79 ASP A CA 1
ATOM 579 C C . ASP A 1 79 ? 15.927 17.726 5.115 1.00 89.56 79 ASP A C 1
ATOM 581 O O . ASP A 1 79 ? 17.033 17.425 4.664 1.00 89.56 79 ASP A O 1
ATOM 585 N N . ASP A 1 80 ? 15.338 16.987 6.064 1.00 90.00 80 ASP A N 1
ATOM 586 C CA . ASP A 1 80 ? 15.978 15.834 6.703 1.00 90.00 80 ASP A CA 1
ATOM 587 C C . ASP A 1 80 ? 16.276 14.715 5.681 1.00 90.00 80 ASP A C 1
ATOM 589 O O . ASP A 1 80 ? 15.354 14.173 5.054 1.00 90.00 80 ASP A O 1
ATOM 593 N N . PRO A 1 81 ? 17.551 14.309 5.510 1.00 85.12 81 PRO A N 1
ATOM 594 C CA . PRO A 1 81 ? 17.938 13.347 4.483 1.00 85.12 81 PRO A CA 1
ATOM 595 C C . PRO A 1 81 ? 17.328 11.956 4.697 1.00 85.12 81 PRO A C 1
ATOM 597 O O . PRO A 1 81 ? 17.269 11.177 3.744 1.00 85.12 81 PRO A O 1
ATOM 600 N N . ARG A 1 82 ? 16.833 11.632 5.900 1.00 88.50 82 ARG A N 1
ATOM 601 C CA . ARG A 1 82 ? 16.203 10.336 6.195 1.00 88.50 82 ARG A CA 1
ATOM 602 C C . ARG A 1 82 ? 14.876 10.132 5.465 1.00 88.50 82 ARG A C 1
ATOM 604 O O . ARG A 1 82 ? 14.512 8.988 5.230 1.00 88.50 82 ARG A O 1
ATOM 611 N N . TYR A 1 83 ? 14.212 11.187 4.979 1.00 85.56 83 TYR A N 1
ATOM 612 C CA . TYR A 1 83 ? 13.076 11.027 4.056 1.00 85.56 83 TYR A CA 1
ATOM 613 C C . TYR A 1 83 ? 13.468 10.362 2.717 1.00 85.56 83 TYR A C 1
ATOM 615 O O . TYR A 1 83 ? 12.611 9.817 2.026 1.00 85.56 83 TYR A O 1
ATOM 623 N N . ARG A 1 84 ? 14.763 10.340 2.353 1.00 80.31 84 ARG A N 1
ATOM 624 C CA . ARG A 1 84 ? 15.278 9.585 1.191 1.00 80.31 84 ARG A CA 1
ATOM 625 C C . ARG A 1 84 ? 15.491 8.098 1.498 1.00 80.31 84 ARG A C 1
ATOM 627 O O . ARG A 1 84 ? 15.502 7.281 0.578 1.00 80.31 84 ARG A O 1
ATOM 634 N N . ALA A 1 85 ? 15.637 7.731 2.772 1.00 83.06 85 ALA A N 1
ATOM 635 C CA . ALA A 1 85 ? 15.669 6.346 3.222 1.00 83.06 85 ALA A CA 1
ATOM 636 C C . ALA A 1 85 ? 14.226 5.854 3.385 1.00 83.06 85 ALA A C 1
ATOM 638 O O . ALA A 1 85 ? 13.629 5.960 4.454 1.00 83.06 85 ALA A O 1
ATOM 639 N N . GLY A 1 86 ? 13.652 5.328 2.298 1.00 80.12 86 GLY A N 1
ATOM 640 C CA . GLY A 1 86 ? 12.232 4.966 2.243 1.00 80.12 86 GLY A CA 1
ATOM 641 C C . GLY A 1 86 ? 11.770 4.095 3.416 1.00 80.12 86 GLY A C 1
ATOM 642 O O . GLY A 1 86 ? 10.687 4.313 3.939 1.00 80.12 86 GLY A O 1
ATOM 643 N N . ASN A 1 87 ? 12.603 3.165 3.890 1.00 85.69 87 ASN A N 1
ATOM 644 C CA . ASN A 1 87 ? 12.255 2.335 5.042 1.00 85.69 87 ASN A CA 1
ATOM 645 C C . ASN A 1 87 ? 12.093 3.146 6.341 1.00 85.69 87 ASN A C 1
ATOM 647 O O . ASN A 1 87 ? 11.092 3.004 7.045 1.00 85.69 87 ASN A O 1
ATOM 651 N N . ASP A 1 88 ? 13.064 4.008 6.633 1.00 87.75 88 ASP A N 1
ATOM 652 C CA . ASP A 1 88 ? 13.118 4.816 7.853 1.00 87.75 88 ASP A CA 1
ATOM 653 C C . ASP A 1 88 ? 11.982 5.844 7.866 1.00 87.75 88 ASP A C 1
ATOM 655 O O . ASP A 1 88 ? 11.332 6.045 8.893 1.00 87.75 88 ASP A O 1
ATOM 659 N N . MET A 1 89 ? 11.688 6.436 6.700 1.00 89.81 89 MET A N 1
ATOM 660 C CA . MET A 1 89 ? 10.521 7.291 6.490 1.00 89.81 89 MET A CA 1
ATOM 661 C C . MET A 1 89 ? 9.223 6.568 6.868 1.00 89.81 89 MET A C 1
ATOM 663 O O . MET A 1 89 ? 8.434 7.108 7.640 1.00 89.81 89 MET A O 1
ATOM 667 N N . MET A 1 90 ? 8.992 5.354 6.358 1.00 88.00 90 MET A N 1
ATOM 668 C CA . MET A 1 90 ? 7.741 4.631 6.619 1.00 88.00 90 MET A CA 1
ATOM 669 C C . MET A 1 90 ? 7.580 4.223 8.086 1.00 88.00 90 MET A C 1
ATOM 671 O O . MET A 1 90 ? 6.466 4.278 8.603 1.00 88.00 90 MET A O 1
ATOM 675 N N . GLY A 1 91 ? 8.674 3.881 8.774 1.00 89.81 91 GLY A N 1
ATOM 676 C CA . GLY A 1 91 ? 8.659 3.677 10.225 1.00 89.81 91 GLY A CA 1
ATOM 677 C C . GLY A 1 91 ? 8.315 4.961 10.986 1.00 89.81 91 GLY A C 1
ATOM 678 O O . GLY A 1 91 ? 7.409 4.971 11.813 1.00 89.81 91 GLY A O 1
ATOM 679 N N . HIS A 1 92 ? 8.974 6.075 10.657 1.00 92.12 92 HIS A N 1
ATOM 680 C CA . HIS A 1 92 ? 8.760 7.356 11.339 1.00 92.12 92 HIS A CA 1
ATOM 681 C C . HIS A 1 92 ? 7.353 7.938 11.137 1.00 92.12 92 HIS A C 1
ATOM 683 O O . HIS A 1 92 ? 6.796 8.562 12.041 1.00 92.12 92 HIS A O 1
ATOM 689 N N . LEU A 1 93 ? 6.748 7.720 9.967 1.00 91.75 93 LEU A N 1
ATOM 690 C CA . LEU A 1 93 ? 5.367 8.127 9.697 1.00 91.75 93 LEU A CA 1
ATOM 691 C C . LEU A 1 93 ? 4.360 7.365 10.569 1.00 91.75 93 LEU A C 1
ATOM 693 O O . LEU A 1 93 ? 3.437 7.987 11.089 1.00 91.75 93 LEU A O 1
ATOM 697 N N . GLU A 1 94 ? 4.551 6.057 10.772 1.00 88.38 94 GLU A N 1
ATOM 698 C CA . GLU A 1 94 ? 3.691 5.220 11.624 1.00 88.38 94 GLU A CA 1
ATOM 699 C C . GLU A 1 94 ? 3.582 5.774 13.059 1.00 88.38 94 GLU A C 1
ATOM 701 O O . GLU A 1 94 ? 2.482 5.813 13.625 1.00 88.38 94 GLU A O 1
ATOM 706 N N . ASP A 1 95 ? 4.705 6.254 13.604 1.00 89.38 95 ASP A N 1
ATOM 707 C CA . ASP A 1 95 ? 4.821 6.796 14.962 1.00 89.38 95 ASP A CA 1
ATOM 708 C C . ASP A 1 95 ? 4.403 8.277 15.069 1.00 89.38 95 ASP A C 1
ATOM 710 O O . ASP A 1 95 ? 3.606 8.644 15.938 1.00 89.38 95 ASP A O 1
ATOM 714 N N . ALA A 1 96 ? 4.929 9.157 14.205 1.00 93.25 96 ALA A N 1
ATOM 715 C CA . ALA A 1 96 ? 4.836 10.614 14.381 1.00 93.25 96 ALA A CA 1
ATOM 716 C C . ALA A 1 96 ? 3.670 11.283 13.626 1.00 93.25 96 ALA A C 1
ATOM 718 O O . ALA A 1 96 ? 3.115 12.293 14.084 1.00 93.25 96 ALA A O 1
ATOM 719 N N . ALA A 1 97 ? 3.253 10.738 12.479 1.00 93.88 97 ALA A N 1
ATOM 720 C CA . ALA A 1 97 ? 2.166 11.319 11.692 1.00 93.88 97 ALA A CA 1
ATOM 721 C C . ALA A 1 97 ? 0.767 11.259 12.360 1.00 93.88 97 ALA A C 1
ATOM 723 O O . ALA A 1 97 ? 0.017 12.224 12.165 1.00 93.88 97 ALA A O 1
ATOM 724 N N . PRO A 1 98 ? 0.396 10.264 13.209 1.00 95.38 98 PRO A N 1
ATOM 725 C CA . PRO A 1 98 ? -0.882 10.288 13.928 1.00 95.38 98 PRO A CA 1
ATOM 726 C C . PRO A 1 98 ? -1.103 11.575 14.738 1.00 95.38 98 PRO A C 1
ATOM 728 O O . PRO A 1 98 ? -2.171 12.191 14.684 1.00 95.38 98 PRO A O 1
ATOM 731 N N . ALA A 1 99 ? -0.069 12.025 15.458 1.00 93.44 99 ALA A N 1
ATOM 732 C CA . ALA A 1 99 ? -0.128 13.226 16.286 1.00 93.44 99 ALA A CA 1
ATOM 733 C C . ALA A 1 99 ? -0.231 14.510 15.441 1.00 93.44 99 ALA A C 1
ATOM 735 O O . ALA A 1 99 ? -0.963 15.437 15.805 1.00 93.44 99 ALA A O 1
ATOM 736 N N . ALA A 1 100 ? 0.457 14.552 14.294 1.00 95.69 100 ALA A N 1
ATOM 737 C CA . ALA A 1 100 ? 0.371 15.656 13.340 1.00 95.69 100 ALA A CA 1
ATOM 738 C C . ALA A 1 100 ? -1.015 15.738 12.670 1.00 95.69 100 ALA A C 1
ATOM 740 O O . ALA A 1 100 ? -1.562 16.835 12.534 1.00 95.69 100 ALA A O 1
ATOM 741 N N . LEU A 1 101 ? -1.628 14.601 12.324 1.00 96.56 101 LEU A N 1
ATOM 742 C CA . LEU A 1 101 ? -2.975 14.544 11.747 1.00 96.56 101 LEU A CA 1
ATOM 743 C C . LEU A 1 101 ? -4.051 14.946 12.765 1.00 96.56 101 LEU A C 1
ATOM 745 O O . LEU A 1 101 ? -4.919 15.763 12.459 1.00 96.56 101 LEU A O 1
ATOM 749 N N . ALA A 1 102 ? -3.950 14.478 14.010 1.00 93.00 102 ALA A N 1
ATOM 750 C CA . ALA A 1 102 ? -4.823 14.938 15.089 1.00 93.00 102 ALA A CA 1
ATOM 751 C C . ALA A 1 102 ? -4.647 16.444 15.384 1.00 93.00 10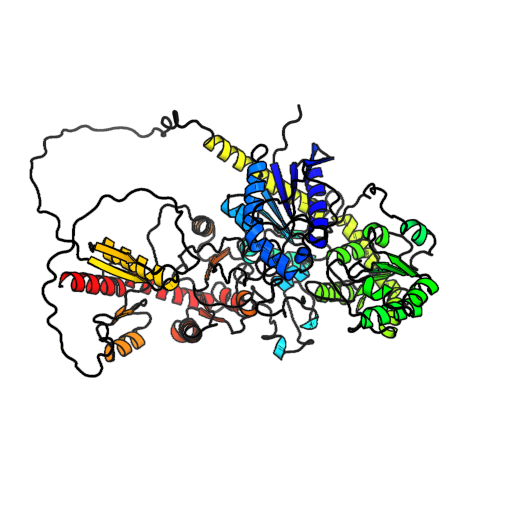2 ALA A C 1
ATOM 753 O O . ALA A 1 102 ? -5.575 17.104 15.853 1.00 93.00 102 ALA A O 1
ATOM 754 N N . ALA A 1 103 ? -3.469 17.029 15.131 1.00 93.44 103 ALA A N 1
ATOM 755 C CA . ALA A 1 103 ? -3.265 18.480 15.189 1.00 93.44 103 ALA A CA 1
ATOM 756 C C . ALA A 1 103 ? -3.878 19.216 13.978 1.00 93.44 103 ALA A C 1
ATOM 758 O O . ALA A 1 103 ? -4.477 20.273 14.164 1.00 93.44 103 ALA A O 1
ATOM 759 N N . LEU A 1 104 ? -3.789 18.656 12.767 1.00 94.38 104 LEU A N 1
ATOM 760 C CA . LEU A 1 104 ? -4.436 19.170 11.553 1.00 94.38 104 LEU A CA 1
ATOM 761 C C . LEU A 1 104 ? -5.965 19.204 11.689 1.00 94.38 104 LEU A C 1
ATOM 763 O O . LEU A 1 104 ? -6.570 20.260 11.527 1.00 94.38 104 LEU A O 1
ATOM 767 N N . LEU A 1 105 ? -6.590 18.096 12.090 1.00 92.50 105 LEU A N 1
ATOM 768 C CA . LEU A 1 105 ? -8.043 18.018 12.282 1.00 92.50 105 LEU A CA 1
ATOM 769 C C . LEU A 1 105 ? -8.558 19.030 13.323 1.00 92.50 105 LEU A C 1
ATOM 771 O O . LEU A 1 105 ? -9.652 19.570 13.169 1.00 92.50 105 LEU A O 1
ATOM 775 N N . ARG A 1 106 ? -7.745 19.371 14.335 1.00 90.50 106 ARG A N 1
ATOM 776 C CA . ARG A 1 106 ? -8.053 20.447 15.295 1.00 90.50 106 ARG A CA 1
ATOM 777 C C . ARG A 1 106 ? -7.954 21.858 14.698 1.00 90.50 106 ARG A C 1
ATOM 779 O O . ARG A 1 106 ? -8.740 22.709 15.098 1.00 90.50 106 ARG A O 1
ATOM 786 N N . ARG A 1 107 ? -7.074 22.118 13.718 1.00 90.75 107 ARG A N 1
ATOM 787 C CA . ARG A 1 107 ? -7.066 23.398 12.970 1.00 90.75 107 ARG A CA 1
ATOM 788 C C . ARG A 1 107 ? -8.339 23.576 12.139 1.00 90.75 107 ARG A C 1
ATOM 790 O O . ARG A 1 107 ? -8.867 24.678 12.046 1.00 90.75 107 ARG A O 1
ATOM 797 N N . GLN A 1 108 ? -8.865 22.482 11.592 1.00 86.94 108 GLN A N 1
ATOM 798 C CA . GLN A 1 108 ? -10.028 22.480 10.699 1.00 86.94 108 GLN A CA 1
ATOM 799 C C . GLN A 1 108 ? -11.389 22.582 11.430 1.00 86.94 108 GLN A C 1
ATOM 801 O O . GLN A 1 108 ? -12.434 22.457 10.796 1.00 86.94 108 GLN A O 1
ATOM 806 N N . GLN A 1 109 ? -11.426 22.852 12.743 1.00 81.88 109 GLN A N 1
ATOM 807 C CA . GLN A 1 109 ? -12.674 22.947 13.528 1.00 81.88 109 GLN A CA 1
ATOM 808 C C . GLN A 1 109 ? -13.656 24.034 13.049 1.00 81.88 109 GLN A C 1
ATOM 810 O O . GLN A 1 109 ? -14.861 23.892 13.245 1.00 81.88 109 GLN A O 1
ATOM 815 N N . SER A 1 110 ? -13.173 25.103 12.408 1.00 82.50 110 SER A N 1
ATOM 816 C CA . SER A 1 110 ? -14.018 26.165 11.834 1.00 82.50 110 SER A CA 1
ATOM 817 C C . SER A 1 110 ? -14.737 25.750 10.542 1.00 82.50 110 SER A C 1
ATOM 819 O O . SER A 1 110 ? -15.769 26.326 10.201 1.00 82.50 110 SER A O 1
ATOM 821 N N . THR A 1 111 ? -14.235 24.727 9.846 1.00 86.31 111 THR A N 1
ATOM 822 C CA . THR A 1 111 ? -14.900 24.064 8.716 1.00 86.31 111 THR A CA 1
ATOM 823 C C . THR A 1 111 ? -14.781 22.545 8.889 1.00 86.31 111 THR A C 1
ATOM 825 O O . THR A 1 111 ? -13.912 21.945 8.256 1.00 86.31 111 THR A O 1
ATOM 828 N N . PRO A 1 112 ? -15.603 21.912 9.755 1.00 87.62 112 PRO A N 1
ATOM 829 C CA . PRO A 1 112 ? -15.429 20.513 10.149 1.00 87.62 112 PRO A CA 1
ATOM 830 C C . PRO A 1 112 ? -15.334 19.546 8.966 1.00 87.62 112 PRO A C 1
ATOM 832 O O . PRO A 1 112 ? -16.138 19.604 8.034 1.00 87.62 112 PRO A O 1
ATOM 835 N N . VAL A 1 113 ? -14.353 18.645 9.020 1.00 92.50 113 VAL A N 1
ATOM 836 C CA . VAL A 1 113 ? -14.156 17.583 8.024 1.00 92.50 113 VAL A CA 1
ATOM 837 C C . VAL A 1 113 ? -15.316 16.587 8.104 1.00 92.50 113 VAL A C 1
ATOM 839 O O . VAL A 1 113 ? -15.634 16.079 9.175 1.00 92.50 113 VAL A O 1
ATOM 842 N N . THR A 1 114 ? -15.941 16.301 6.963 1.00 92.44 114 THR A N 1
ATOM 843 C CA . THR A 1 114 ? -17.051 15.336 6.836 1.00 92.44 114 THR A CA 1
ATOM 844 C C . THR A 1 114 ? -16.618 13.967 6.315 1.00 92.44 114 THR A C 1
ATOM 846 O O . THR A 1 114 ? -17.333 12.993 6.527 1.00 92.44 114 THR A O 1
ATOM 849 N N . CYS A 1 115 ? -15.471 13.885 5.633 1.00 95.00 115 CYS A N 1
ATOM 850 C CA . CYS A 1 115 ? -14.862 12.629 5.203 1.00 95.00 115 CYS A CA 1
ATOM 851 C C . CYS A 1 115 ? -13.339 12.797 5.071 1.00 95.00 115 CYS A C 1
ATOM 853 O O . CYS A 1 115 ? -12.881 13.847 4.612 1.00 95.00 115 CYS A O 1
ATOM 855 N N . VAL A 1 116 ? -12.563 11.781 5.446 1.00 97.44 116 VAL A N 1
ATOM 856 C CA . VAL A 1 116 ? -11.114 11.705 5.185 1.00 97.44 116 VAL A CA 1
ATOM 857 C C . VAL A 1 116 ? -10.859 10.745 4.021 1.00 97.44 116 VAL A C 1
ATOM 859 O O . VAL A 1 116 ? -11.394 9.643 4.015 1.00 97.44 116 VAL A O 1
ATOM 862 N N . VAL A 1 117 ? -10.035 11.118 3.045 1.00 98.12 117 VAL A N 1
ATOM 863 C CA . VAL A 1 117 ? -9.551 10.203 1.999 1.00 98.12 117 VAL A CA 1
ATOM 864 C C . VAL A 1 117 ? -8.043 10.099 2.097 1.00 98.12 117 VAL A C 1
ATOM 866 O O . VAL A 1 117 ? -7.359 11.101 2.293 1.00 98.12 117 VAL A O 1
ATOM 869 N N . VAL A 1 118 ? -7.520 8.896 1.932 1.00 96.62 118 VAL A N 1
ATOM 870 C CA . VAL A 1 118 ? -6.081 8.630 1.926 1.00 96.62 118 VAL A CA 1
ATOM 871 C C . VAL A 1 118 ? -5.756 7.613 0.852 1.00 96.62 118 VAL A C 1
ATOM 873 O O . VAL A 1 118 ? -6.595 6.788 0.506 1.00 96.62 118 VAL A O 1
ATOM 876 N N . ASN A 1 119 ? -4.574 7.721 0.262 1.00 93.06 119 ASN A N 1
ATOM 877 C CA . ASN A 1 119 ? -4.046 6.666 -0.590 1.00 93.06 119 ASN A CA 1
ATOM 878 C C . ASN A 1 119 ? -3.323 5.624 0.259 1.00 93.06 119 ASN A C 1
ATOM 880 O O . ASN A 1 119 ? -2.755 5.988 1.283 1.00 93.06 119 ASN A O 1
ATOM 884 N N . ALA A 1 120 ? -3.334 4.369 -0.194 1.00 87.75 120 ALA A N 1
ATOM 885 C CA . ALA A 1 120 ? -2.579 3.294 0.447 1.00 87.75 120 ALA A CA 1
ATOM 886 C C . ALA A 1 120 ? -1.129 3.731 0.742 1.00 87.75 120 ALA A C 1
ATOM 888 O O . ALA A 1 120 ? -0.577 4.600 0.044 1.00 87.75 120 ALA A O 1
ATOM 889 N N . PHE A 1 121 ? -0.492 3.073 1.705 1.00 89.38 121 PHE A N 1
ATOM 890 C CA . PHE A 1 121 ? 0.828 3.370 2.247 1.00 89.38 121 PHE A CA 1
ATOM 891 C C . PHE A 1 121 ? 0.916 4.534 3.297 1.00 89.38 121 PHE A C 1
ATOM 893 O O . PHE A 1 121 ? 1.985 5.119 3.502 1.00 89.38 121 PHE A O 1
ATOM 900 N N . ALA A 1 122 ? -0.156 4.879 4.021 1.00 92.69 122 ALA A N 1
ATOM 901 C CA . ALA A 1 122 ? -0.216 5.730 5.230 1.00 92.69 122 ALA A CA 1
ATOM 902 C C . ALA A 1 122 ? -1.058 5.158 6.439 1.00 92.69 122 ALA A C 1
ATOM 904 O O . ALA A 1 122 ? -2.164 5.646 6.736 1.00 92.69 122 ALA A O 1
ATOM 905 N N . PRO A 1 123 ? -0.519 4.230 7.278 1.00 91.12 123 PRO A N 1
ATOM 906 C CA . PRO A 1 123 ? -1.325 3.378 8.181 1.00 91.12 123 PRO A CA 1
ATOM 907 C C . PRO A 1 123 ? -1.847 3.969 9.477 1.00 91.12 123 PRO A C 1
ATOM 909 O O . PRO A 1 123 ? -2.225 3.259 10.416 1.00 91.12 123 PRO A O 1
ATOM 912 N N . TRP A 1 124 ? -1.843 5.285 9.528 1.00 92.06 124 TRP A N 1
ATOM 913 C CA . TRP A 1 124 ? -2.159 6.130 10.662 1.00 92.06 124 TRP A CA 1
ATOM 914 C C . TRP A 1 124 ? -3.324 7.079 10.358 1.00 92.06 124 TRP A C 1
ATOM 916 O O . TRP A 1 124 ? -3.889 7.656 11.291 1.00 92.06 124 TRP A O 1
ATOM 926 N N . VAL A 1 125 ? -3.715 7.235 9.086 1.00 95.19 125 VAL A N 1
ATOM 927 C CA . VAL A 1 125 ? -4.792 8.155 8.702 1.00 95.19 125 VAL A CA 1
ATOM 928 C C . VAL A 1 125 ? -6.163 7.624 9.096 1.00 95.19 125 VAL A C 1
ATOM 930 O O . VAL A 1 125 ? -6.913 8.320 9.777 1.00 95.19 125 VAL A O 1
ATOM 933 N N . LEU A 1 126 ? -6.499 6.395 8.704 1.00 90.56 126 LEU A N 1
ATOM 934 C CA . LEU A 1 126 ? -7.833 5.819 8.923 1.00 90.56 126 LEU A CA 1
ATOM 935 C C . LEU A 1 126 ? -8.022 5.445 10.409 1.00 90.56 126 LEU A C 1
ATOM 937 O O . LEU A 1 126 ? -9.145 5.435 10.893 1.00 90.56 126 LEU A O 1
ATOM 941 N N . ARG A 1 127 ? -6.910 5.266 11.139 1.00 89.50 127 ARG A N 1
ATOM 942 C CA . ARG A 1 127 ? -6.729 5.129 12.593 1.00 89.50 127 ARG A CA 1
ATOM 943 C C . ARG A 1 127 ? -7.233 6.386 13.253 1.00 89.50 127 ARG A C 1
ATOM 945 O O . ARG A 1 127 ? -8.249 6.356 13.928 1.00 89.50 127 ARG A O 1
ATOM 952 N N . VAL A 1 128 ? -6.581 7.511 12.974 1.00 90.81 128 VAL A N 1
ATOM 953 C CA . VAL A 1 128 ? -6.960 8.805 13.547 1.00 90.81 128 VAL A CA 1
ATOM 954 C C . VAL A 1 128 ? -8.357 9.225 13.087 1.00 90.81 128 VAL A C 1
ATOM 956 O O . VAL A 1 128 ? -9.106 9.765 13.892 1.00 90.81 128 VAL A O 1
ATOM 959 N N . ALA A 1 129 ? -8.746 8.953 11.837 1.00 88.88 129 ALA A N 1
ATOM 960 C CA . ALA A 1 129 ? -10.099 9.230 11.358 1.00 88.88 129 ALA A CA 1
ATOM 961 C C . ALA A 1 129 ? -11.142 8.455 12.179 1.00 88.88 129 ALA A C 1
ATOM 963 O O . ALA A 1 129 ? -12.037 9.059 12.764 1.00 88.88 129 ALA A O 1
ATOM 964 N N . ARG A 1 130 ? -10.984 7.134 12.295 1.00 86.44 130 ARG A N 1
ATOM 965 C CA . ARG A 1 130 ? -11.867 6.248 13.060 1.00 86.44 130 ARG A CA 1
ATOM 966 C C . ARG A 1 130 ? -11.886 6.561 14.555 1.00 86.44 130 ARG A C 1
ATOM 968 O O . ARG A 1 130 ? -12.960 6.631 15.137 1.00 86.44 130 ARG A O 1
ATOM 975 N N . ASP A 1 131 ? -10.731 6.774 15.177 1.00 85.44 131 ASP A N 1
ATOM 976 C CA . ASP A 1 131 ? -10.616 7.131 16.598 1.00 85.44 131 ASP A CA 1
ATOM 977 C C . ASP A 1 131 ? -11.256 8.490 16.930 1.00 85.44 131 ASP A C 1
ATOM 979 O O . ASP A 1 131 ? -11.492 8.793 18.098 1.00 85.44 131 ASP A O 1
ATOM 983 N N . LEU A 1 132 ? -11.580 9.283 15.904 1.00 83.75 132 LEU A N 1
ATOM 984 C CA . LEU A 1 132 ? -12.334 10.532 15.981 1.00 83.75 132 LEU A CA 1
ATOM 985 C C . LEU A 1 132 ? -13.751 10.421 15.373 1.00 83.75 132 LEU A C 1
ATOM 987 O O . LEU A 1 132 ? -14.406 11.443 15.172 1.00 83.75 132 LEU A O 1
ATOM 991 N N . GLY A 1 133 ? -14.230 9.209 15.064 1.00 86.25 133 GLY A N 1
ATOM 992 C CA . GLY A 1 133 ? -15.562 8.949 14.497 1.00 86.25 133 GLY A CA 1
ATOM 993 C C . GLY A 1 133 ? -15.779 9.487 13.075 1.00 86.25 133 GLY A C 1
ATOM 994 O O . GLY A 1 133 ? -16.920 9.629 12.635 1.00 86.25 133 GLY A O 1
ATOM 995 N N . LEU A 1 134 ? -14.710 9.832 12.352 1.00 89.31 134 LEU A N 1
ATOM 996 C CA . LEU A 1 134 ? -14.790 10.425 11.020 1.00 89.31 134 LEU A CA 1
ATOM 997 C C . LEU A 1 134 ? -15.025 9.347 9.945 1.00 89.31 134 LEU A C 1
ATOM 999 O O . LEU A 1 134 ? -14.243 8.390 9.848 1.00 89.31 134 LEU A O 1
ATOM 1003 N N . PRO A 1 135 ? -16.037 9.529 9.071 1.00 93.12 135 PRO A N 1
ATOM 1004 C CA . PRO A 1 135 ? -16.161 8.747 7.851 1.00 93.12 135 PRO A CA 1
ATOM 1005 C C . PRO A 1 135 ? -14.893 8.870 7.009 1.00 93.12 135 PRO A C 1
ATOM 1007 O O . PRO A 1 135 ? -14.266 9.932 6.957 1.00 93.12 135 PRO A O 1
ATOM 1010 N N . HIS A 1 136 ? -14.518 7.788 6.340 1.00 93.94 136 HIS A N 1
ATOM 1011 C CA . HIS A 1 136 ? -13.281 7.744 5.579 1.00 93.94 136 HIS A CA 1
ATOM 1012 C C . HIS A 1 136 ? -13.412 6.920 4.298 1.00 93.94 136 HIS A C 1
ATOM 1014 O O . HIS A 1 136 ? -14.334 6.123 4.159 1.00 93.94 136 HIS A O 1
ATOM 1020 N N . ALA A 1 137 ? -12.500 7.109 3.356 1.00 96.19 137 ALA A N 1
ATOM 1021 C CA . ALA A 1 137 ? -12.384 6.337 2.125 1.00 96.19 137 ALA A CA 1
ATOM 1022 C C . ALA A 1 137 ? -10.906 6.149 1.768 1.00 96.19 137 ALA A C 1
ATOM 1024 O O . ALA A 1 137 ? -10.053 6.918 2.217 1.00 96.19 137 ALA A O 1
ATOM 1025 N N . VAL A 1 138 ? -10.612 5.156 0.934 1.00 96.00 138 VAL A N 1
ATOM 1026 C CA . VAL A 1 138 ? -9.257 4.930 0.414 1.00 96.00 138 VAL A CA 1
ATOM 1027 C C . VAL A 1 138 ? -9.221 5.146 -1.087 1.00 96.00 138 VAL A C 1
ATOM 1029 O O . VAL A 1 138 ? -10.162 4.781 -1.787 1.00 96.00 138 VAL A O 1
ATOM 1032 N N . LEU A 1 139 ? -8.131 5.741 -1.568 1.00 96.62 139 LEU A N 1
ATOM 1033 C CA . LEU A 1 139 ? -7.718 5.722 -2.961 1.00 96.62 139 LEU A CA 1
ATOM 1034 C C . LEU A 1 139 ? -6.639 4.651 -3.144 1.00 96.62 139 LEU A C 1
ATOM 1036 O O . LEU A 1 139 ? -5.465 4.877 -2.858 1.00 96.62 139 LEU A O 1
ATOM 1040 N N . TRP A 1 140 ? -7.024 3.496 -3.669 1.00 95.75 140 TRP A N 1
ATOM 1041 C CA . TRP A 1 140 ? -6.069 2.511 -4.144 1.00 95.75 140 TRP A CA 1
ATOM 1042 C C . TRP A 1 140 ? -5.349 3.067 -5.381 1.00 95.75 140 TRP A C 1
ATOM 1044 O O . TRP A 1 140 ? -5.959 3.285 -6.434 1.00 95.75 140 TRP A O 1
ATOM 1054 N N . THR A 1 141 ? -4.058 3.365 -5.229 1.00 90.31 141 THR A N 1
ATOM 1055 C CA . THR A 1 141 ? -3.233 4.049 -6.240 1.00 90.31 141 THR A CA 1
ATOM 1056 C C . THR A 1 141 ? -2.616 3.121 -7.282 1.00 90.31 141 THR A C 1
ATOM 1058 O O . THR A 1 141 ? -1.998 3.617 -8.221 1.00 90.31 141 THR A O 1
ATOM 1061 N N . GLU A 1 142 ? -2.817 1.810 -7.156 1.00 93.94 142 GLU A N 1
ATOM 1062 C CA . GLU A 1 142 ? -2.397 0.790 -8.124 1.00 93.94 142 GLU A CA 1
ATOM 1063 C C . GLU A 1 142 ? -3.618 0.240 -8.905 1.00 93.94 142 GLU A C 1
ATOM 1065 O O . GLU A 1 142 ? -4.717 0.797 -8.831 1.00 93.94 142 GLU A O 1
ATOM 1070 N N . SER A 1 143 ? -3.445 -0.832 -9.684 1.00 95.25 143 SER A N 1
ATOM 1071 C CA . SER A 1 143 ? -4.516 -1.422 -10.508 1.00 95.25 143 SER A CA 1
ATOM 1072 C C . SER A 1 143 ? -5.523 -2.244 -9.702 1.00 95.25 143 SER A C 1
ATOM 1074 O O . SER A 1 143 ? -5.222 -2.705 -8.600 1.00 95.25 143 SER A O 1
ATOM 1076 N N . CYS A 1 144 ? -6.706 -2.506 -10.267 1.00 95.50 144 CYS A N 1
ATOM 1077 C CA . CYS A 1 144 ? -7.615 -3.514 -9.714 1.00 95.50 144 CYS A CA 1
ATOM 1078 C C . CYS A 1 144 ? -7.038 -4.930 -9.836 1.00 95.50 144 CYS A C 1
ATOM 1080 O O . CYS A 1 144 ? -7.332 -5.763 -8.989 1.00 95.50 144 CYS A O 1
ATOM 1082 N N . ALA A 1 145 ? -6.210 -5.222 -10.840 1.00 95.56 145 ALA A N 1
ATOM 1083 C CA . ALA A 1 145 ? -5.499 -6.487 -10.988 1.00 95.56 145 ALA A CA 1
ATOM 1084 C C . ALA A 1 145 ? -4.472 -6.688 -9.877 1.00 95.56 145 ALA A C 1
ATOM 1086 O O . ALA A 1 145 ? -4.424 -7.759 -9.282 1.00 95.56 145 ALA A O 1
ATOM 1087 N N . VAL A 1 146 ? -3.695 -5.658 -9.543 1.00 95.81 146 VAL A N 1
ATOM 1088 C CA . VAL A 1 146 ? -2.743 -5.716 -8.432 1.00 95.81 146 VAL A CA 1
ATOM 1089 C C . VAL A 1 146 ? -3.464 -5.654 -7.090 1.00 95.81 146 VAL A C 1
ATOM 1091 O O . VAL A 1 146 ? -3.102 -6.425 -6.213 1.00 95.81 146 VAL A O 1
ATOM 1094 N N . LEU A 1 147 ? -4.555 -4.890 -6.945 1.00 94.19 147 LEU A N 1
ATOM 1095 C CA . LEU A 1 147 ? -5.442 -5.022 -5.786 1.00 94.19 147 LEU A CA 1
ATOM 1096 C C . LEU A 1 147 ? -5.973 -6.451 -5.681 1.00 94.19 147 LEU A C 1
ATOM 1098 O O . LEU A 1 147 ? -5.893 -7.024 -4.616 1.00 94.19 147 LEU A O 1
ATOM 1102 N N . SER A 1 148 ? -6.415 -7.080 -6.770 1.00 91.88 148 SER A N 1
ATOM 1103 C CA . SER A 1 148 ? -6.864 -8.478 -6.801 1.00 91.88 148 SER A CA 1
ATOM 1104 C C . SER A 1 148 ? -5.733 -9.473 -6.508 1.00 91.88 148 SER A C 1
ATOM 1106 O O . SER A 1 148 ? -5.957 -10.449 -5.807 1.00 91.88 148 SER A O 1
ATOM 1108 N N . LEU A 1 149 ? -4.484 -9.206 -6.896 1.00 92.00 149 LEU A N 1
ATOM 1109 C CA . LEU A 1 149 ? -3.315 -9.995 -6.477 1.00 92.00 149 LEU A CA 1
ATOM 1110 C C . LEU A 1 149 ? -2.790 -9.633 -5.090 1.00 92.00 149 LEU A C 1
ATOM 1112 O O . LEU A 1 149 ? -2.086 -10.438 -4.486 1.00 92.00 149 LEU A O 1
ATOM 1116 N N . TYR A 1 150 ? -3.220 -8.523 -4.503 1.00 91.38 150 TYR A N 1
ATOM 1117 C CA . TYR A 1 150 ? -3.148 -8.247 -3.071 1.00 91.38 150 TYR A CA 1
ATOM 1118 C C . TYR A 1 150 ? -4.424 -8.632 -2.314 1.00 91.38 150 TYR A C 1
ATOM 1120 O O . TYR A 1 150 ? -4.346 -8.724 -1.099 1.00 91.38 150 TYR A O 1
ATOM 1128 N N . TYR A 1 151 ? -5.451 -9.118 -3.038 1.00 87.38 151 TYR A N 1
ATOM 1129 C CA . TYR A 1 151 ? -6.726 -9.649 -2.553 1.00 87.38 151 TYR A CA 1
ATOM 1130 C C . TYR A 1 151 ? -7.051 -11.150 -2.875 1.00 87.38 151 TYR A C 1
ATOM 1132 O O . TYR A 1 151 ? -8.037 -11.626 -2.347 1.00 87.38 151 TYR A O 1
ATOM 1140 N N . HIS A 1 152 ? -6.228 -11.942 -3.619 1.00 83.56 152 HIS A N 1
ATOM 1141 C CA . HIS A 1 152 ? -6.181 -13.445 -3.708 1.00 83.56 152 HIS A CA 1
ATOM 1142 C C . HIS A 1 152 ? -4.898 -14.355 -3.366 1.00 83.56 152 HIS A C 1
ATOM 1144 O O . HIS A 1 152 ? -5.164 -15.537 -3.287 1.00 83.56 152 HIS A O 1
ATOM 1150 N N . TYR A 1 153 ? -3.621 -13.927 -3.068 1.00 84.75 153 TYR A N 1
ATOM 1151 C CA . TYR A 1 153 ? -2.391 -14.586 -2.415 1.00 84.75 153 TYR A CA 1
ATOM 1152 C C . TYR A 1 153 ? -2.066 -14.602 -0.843 1.00 84.75 153 TYR A C 1
ATOM 1154 O O . TYR A 1 153 ? -1.828 -15.696 -0.344 1.00 84.75 153 TYR A O 1
ATOM 1162 N N . TYR A 1 154 ? -2.001 -13.439 -0.122 1.00 82.25 154 TYR A N 1
ATOM 1163 C CA . TYR A 1 154 ? -2.005 -13.031 1.346 1.00 82.25 154 TYR A CA 1
ATOM 1164 C C . TYR A 1 154 ? -3.260 -13.251 2.252 1.00 82.25 154 TYR A C 1
ATOM 1166 O O . TYR A 1 154 ? -3.276 -14.186 3.010 1.00 82.25 154 TYR A O 1
ATOM 1174 N N . LEU A 1 155 ? -4.379 -12.508 2.244 1.00 74.56 155 LEU A N 1
ATOM 1175 C CA . LEU A 1 155 ? -5.425 -12.700 3.251 1.00 74.56 155 LEU A CA 1
ATOM 1176 C C . LEU A 1 155 ? -6.723 -13.527 2.935 1.00 74.56 155 LEU A C 1
ATOM 1178 O O . LEU A 1 155 ? -7.420 -13.856 3.882 1.00 74.56 155 LEU A O 1
ATOM 1182 N N . HIS A 1 156 ? -6.994 -13.952 1.685 1.00 62.38 156 HIS A N 1
ATOM 1183 C CA . HIS A 1 156 ? -8.188 -14.415 0.924 1.00 62.38 156 HIS A CA 1
ATOM 1184 C C . HIS A 1 156 ? -8.275 -15.775 0.173 1.00 62.38 156 HIS A C 1
ATOM 1186 O O . HIS A 1 156 ? -8.280 -15.885 -1.054 1.00 62.38 156 HIS A O 1
ATOM 1192 N N . SER A 1 157 ? -8.400 -16.856 0.896 1.00 55.16 157 SER A N 1
ATOM 1193 C CA . SER A 1 157 ? -7.711 -18.066 0.459 1.00 55.16 157 SER A CA 1
ATOM 1194 C C . SER A 1 157 ? -8.551 -19.056 -0.385 1.00 55.16 157 SER A C 1
ATOM 1196 O O . SER A 1 157 ? -9.296 -19.842 0.181 1.00 55.16 157 SER A O 1
ATOM 1198 N N . LEU A 1 158 ? -8.475 -19.010 -1.717 1.00 47.00 158 LEU A N 1
ATOM 1199 C CA . LEU A 1 158 ? -9.429 -19.539 -2.709 1.00 47.00 158 LEU A CA 1
ATOM 1200 C C . LEU A 1 158 ? -8.947 -19.979 -4.087 1.00 47.00 158 LEU A C 1
ATOM 1202 O O . LEU A 1 158 ? -9.649 -20.748 -4.747 1.00 47.00 158 LEU A O 1
ATOM 1206 N N . ALA A 1 159 ? -7.882 -19.370 -4.581 1.00 50.50 159 ALA A N 1
ATOM 1207 C CA . ALA A 1 159 ? -7.197 -19.832 -5.763 1.00 50.50 159 ALA A CA 1
ATOM 1208 C C . ALA A 1 159 ? -6.432 -21.126 -5.389 1.00 50.50 159 ALA A C 1
ATOM 1210 O O . ALA A 1 159 ? -6.716 -21.782 -4.379 1.00 50.50 159 ALA A O 1
ATOM 1211 N N . ASP A 1 160 ? -5.447 -21.496 -6.203 1.00 51.69 160 ASP A N 1
ATOM 1212 C CA . ASP A 1 160 ? -4.366 -22.379 -5.759 1.00 51.69 160 ASP A CA 1
ATOM 1213 C C . ASP A 1 160 ? -3.001 -21.733 -6.041 1.00 51.69 160 ASP A C 1
ATOM 1215 O O . ASP A 1 160 ? -2.282 -22.066 -6.981 1.00 51.69 160 ASP A O 1
ATOM 1219 N N . PHE A 1 161 ? -2.672 -20.754 -5.206 1.00 58.41 161 PHE A N 1
ATOM 1220 C CA . PHE A 1 161 ? -1.397 -20.097 -5.038 1.00 58.41 161 PHE A CA 1
ATOM 1221 C C . PHE A 1 161 ? -0.436 -21.123 -4.445 1.00 58.41 161 PHE A C 1
ATOM 1223 O O . PHE A 1 161 ? -0.693 -21.669 -3.365 1.00 58.41 161 PHE A O 1
ATOM 1230 N N . PRO A 1 162 ? 0.675 -21.404 -5.140 1.00 47.47 162 PRO A N 1
ATOM 1231 C CA . PRO A 1 162 ? 1.591 -22.451 -4.735 1.00 47.47 162 PRO A CA 1
ATOM 1232 C C . PRO A 1 162 ? 2.261 -22.101 -3.402 1.00 47.47 162 PRO A C 1
ATOM 1234 O O . PRO A 1 162 ? 3.064 -21.172 -3.316 1.00 47.47 162 PRO A O 1
ATOM 1237 N N . ILE A 1 163 ? 1.935 -22.874 -2.365 1.00 51.00 163 ILE A N 1
ATOM 1238 C CA . ILE A 1 163 ? 2.546 -22.767 -1.039 1.00 51.00 163 ILE A CA 1
ATOM 1239 C C . ILE A 1 163 ? 3.849 -23.583 -1.010 1.00 51.00 163 ILE A C 1
ATOM 1241 O O . ILE A 1 163 ? 3.775 -24.793 -1.228 1.00 51.00 163 ILE A O 1
ATOM 1245 N N . PRO A 1 164 ? 5.003 -22.996 -0.646 1.00 51.47 164 PRO A N 1
ATOM 1246 C CA . PRO A 1 164 ? 5.396 -21.594 -0.795 1.00 51.47 164 PRO A CA 1
ATOM 1247 C C . PRO A 1 164 ? 5.937 -21.320 -2.212 1.00 51.47 164 PRO A C 1
ATOM 1249 O O . PRO A 1 164 ? 6.509 -22.202 -2.860 1.00 51.47 164 PRO A O 1
ATOM 1252 N N . ALA A 1 165 ? 5.889 -20.063 -2.665 1.00 45.47 165 ALA A N 1
ATOM 1253 C CA . ALA A 1 165 ? 6.451 -19.663 -3.963 1.00 45.47 165 ALA A CA 1
ATOM 1254 C C . ALA A 1 165 ? 7.962 -19.974 -4.100 1.00 45.47 165 ALA A C 1
ATOM 1256 O O . ALA A 1 165 ? 8.454 -20.190 -5.211 1.00 45.47 165 ALA A O 1
ATOM 1257 N N . ALA A 1 166 ? 8.674 -20.056 -2.969 1.00 46.97 166 ALA A N 1
ATOM 1258 C CA . ALA A 1 166 ? 10.078 -20.452 -2.877 1.00 46.97 166 ALA A CA 1
ATOM 1259 C C . ALA A 1 166 ? 10.356 -21.907 -3.314 1.00 46.97 166 ALA A C 1
ATOM 1261 O O . ALA A 1 166 ? 11.461 -22.192 -3.771 1.00 46.97 166 ALA A O 1
ATOM 1262 N N . GLU A 1 167 ? 9.380 -22.816 -3.206 1.00 50.38 167 GLU A N 1
ATOM 1263 C CA . GLU A 1 167 ? 9.534 -24.226 -3.604 1.00 50.38 167 GLU A CA 1
ATOM 1264 C C . GLU A 1 167 ? 9.017 -24.495 -5.025 1.00 50.38 167 GLU A C 1
ATOM 1266 O O . GLU A 1 167 ? 9.579 -25.318 -5.747 1.00 50.38 167 GLU A O 1
ATOM 1271 N N . ALA A 1 168 ? 7.976 -23.778 -5.459 1.00 58.34 168 ALA A N 1
ATOM 1272 C CA . ALA A 1 168 ? 7.336 -24.010 -6.757 1.00 58.34 168 ALA A CA 1
ATOM 1273 C C . ALA A 1 168 ? 8.062 -23.354 -7.953 1.00 58.34 168 ALA A C 1
ATOM 1275 O O . ALA A 1 168 ? 7.892 -23.782 -9.096 1.00 58.34 168 ALA A O 1
ATOM 1276 N N . GLY A 1 169 ? 8.887 -22.332 -7.705 1.00 69.19 169 GLY A N 1
ATOM 1277 C CA . GLY A 1 169 ? 9.698 -21.665 -8.727 1.00 69.19 169 GLY A CA 1
ATOM 1278 C C . GLY A 1 169 ? 8.960 -20.590 -9.551 1.00 69.19 169 GLY A C 1
ATOM 1279 O O . GLY A 1 169 ? 7.742 -20.424 -9.458 1.00 69.19 169 GLY A O 1
ATOM 1280 N N . PRO A 1 170 ? 9.690 -19.820 -10.385 1.00 77.88 170 PRO A N 1
ATOM 1281 C CA . PRO A 1 170 ? 9.183 -18.586 -11.004 1.00 77.88 170 PRO A CA 1
ATOM 1282 C C . PRO A 1 170 ? 8.111 -18.806 -12.083 1.00 77.88 170 PRO A C 1
ATOM 1284 O O . PRO A 1 170 ? 7.374 -17.875 -12.416 1.00 77.88 170 PRO A O 1
ATOM 1287 N N . THR A 1 171 ? 8.035 -20.015 -12.641 1.00 83.88 171 THR A N 1
ATOM 1288 C CA . THR A 1 171 ? 7.086 -20.422 -13.688 1.00 83.88 171 THR A CA 1
ATOM 1289 C C . THR A 1 171 ? 5.893 -21.218 -13.153 1.00 83.88 171 THR A C 1
ATOM 1291 O O . THR A 1 171 ? 5.077 -21.673 -13.953 1.00 83.88 171 THR A O 1
ATOM 1294 N N . ALA A 1 172 ? 5.765 -21.392 -11.832 1.00 84.06 172 ALA A N 1
ATOM 1295 C CA . ALA A 1 172 ? 4.593 -22.025 -11.235 1.00 84.06 172 ALA A CA 1
ATOM 1296 C C . ALA A 1 172 ? 3.322 -21.253 -11.613 1.00 84.06 172 ALA A C 1
ATOM 1298 O O . ALA A 1 172 ? 3.280 -20.032 -11.456 1.00 84.06 172 ALA A O 1
ATOM 1299 N N . ALA A 1 173 ? 2.317 -21.958 -12.133 1.00 85.94 173 ALA A N 1
ATOM 1300 C CA . ALA A 1 173 ? 1.065 -21.354 -12.570 1.00 85.94 173 ALA A CA 1
ATOM 1301 C C . ALA A 1 173 ? 0.260 -20.815 -11.381 1.00 85.94 173 ALA A C 1
ATOM 1303 O O . ALA A 1 173 ? 0.242 -21.416 -10.309 1.00 85.94 173 ALA A O 1
ATOM 1304 N N . VAL A 1 174 ? -0.430 -19.698 -11.601 1.00 86.31 174 VAL A N 1
ATOM 1305 C CA . VAL A 1 174 ? -1.324 -19.062 -10.632 1.00 86.31 174 VAL A CA 1
ATOM 1306 C C . VAL A 1 174 ? -2.628 -18.703 -11.342 1.00 86.31 174 VAL A C 1
ATOM 1308 O O . VAL A 1 174 ? -2.615 -18.067 -12.400 1.00 86.31 174 VAL A O 1
ATOM 1311 N N . ALA A 1 175 ? -3.756 -19.103 -10.756 1.00 86.00 175 ALA A N 1
ATOM 1312 C CA . ALA A 1 175 ? -5.091 -18.887 -11.304 1.00 86.00 175 ALA A CA 1
ATOM 1313 C C . ALA A 1 175 ? -5.984 -18.187 -10.273 1.00 86.00 175 ALA A C 1
ATOM 1315 O O . ALA A 1 175 ? -6.365 -18.791 -9.278 1.00 86.00 175 ALA A O 1
ATOM 1316 N N . VAL A 1 176 ? -6.327 -16.922 -10.524 1.00 86.75 176 VAL A N 1
ATOM 1317 C CA . VAL A 1 176 ? -7.135 -16.080 -9.627 1.00 86.75 176 VAL A CA 1
ATOM 1318 C C . VAL A 1 176 ? -8.445 -15.685 -10.316 1.00 86.75 176 VAL A C 1
ATOM 1320 O O . VAL A 1 176 ? -8.404 -15.291 -11.483 1.00 86.75 176 VAL A O 1
ATOM 1323 N N . PRO A 1 177 ? -9.607 -15.746 -9.635 1.00 85.56 177 PRO A N 1
ATOM 1324 C CA . PRO A 1 177 ? -10.879 -15.332 -10.221 1.00 85.56 177 PRO A CA 1
ATOM 1325 C C . PRO A 1 177 ? -10.845 -13.898 -10.773 1.00 85.56 177 PRO A C 1
ATOM 1327 O O . PRO A 1 177 ? -10.398 -12.968 -10.107 1.00 85.56 177 PRO A O 1
ATOM 1330 N N . GLY A 1 178 ? -11.331 -13.717 -12.004 1.00 87.62 178 GLY A N 1
ATOM 1331 C CA . GLY A 1 178 ? -11.354 -12.418 -12.692 1.00 87.62 178 GLY A CA 1
ATOM 1332 C C . GLY A 1 178 ? -10.021 -11.983 -13.312 1.00 87.62 178 GLY A C 1
ATOM 1333 O O . GLY A 1 178 ? -9.999 -10.976 -14.013 1.00 87.62 178 GLY A O 1
ATOM 1334 N N . LEU A 1 179 ? -8.931 -12.732 -13.106 1.00 92.94 179 LEU A N 1
ATOM 1335 C CA . LEU A 1 179 ? -7.617 -12.456 -13.689 1.00 92.94 179 LEU A CA 1
ATOM 1336 C C . LEU A 1 179 ? -7.264 -13.463 -14.806 1.00 92.94 179 LEU A C 1
ATOM 1338 O O . LEU A 1 179 ? -7.738 -14.602 -14.794 1.00 92.94 179 LEU A O 1
ATOM 1342 N N . PRO A 1 180 ? -6.424 -13.071 -15.785 1.00 92.50 180 PRO A N 1
ATOM 1343 C CA . PRO A 1 180 ? -5.872 -13.990 -16.780 1.00 92.50 180 PRO A CA 1
ATOM 1344 C C . PRO A 1 180 ? -4.891 -14.989 -16.134 1.00 92.50 180 PRO A C 1
ATOM 1346 O O . PRO A 1 180 ? -4.471 -14.780 -14.998 1.00 92.50 180 PRO A O 1
ATOM 1349 N N . PRO A 1 181 ? -4.458 -16.047 -16.847 1.00 90.75 181 PRO A N 1
ATOM 1350 C CA . PRO A 1 181 ? -3.426 -16.957 -16.353 1.00 90.75 181 PRO A CA 1
ATOM 1351 C C . PRO A 1 181 ? -2.100 -16.237 -16.059 1.00 90.75 181 PRO A C 1
ATOM 1353 O O . PRO A 1 181 ? -1.540 -15.553 -16.923 1.00 90.75 181 PRO A O 1
ATOM 1356 N N . LEU A 1 182 ? -1.582 -16.431 -14.846 1.00 91.75 182 LEU A N 1
ATOM 1357 C CA . LEU A 1 182 ? -0.330 -15.851 -14.359 1.00 91.75 182 LEU A CA 1
ATOM 1358 C C . LEU A 1 182 ? 0.681 -16.951 -14.022 1.00 91.75 182 LEU A C 1
ATOM 1360 O O . LEU A 1 182 ? 0.332 -18.127 -13.889 1.00 91.75 182 LEU A O 1
ATOM 1364 N N . VAL A 1 183 ? 1.935 -16.553 -13.820 1.00 89.06 183 VAL A N 1
ATOM 1365 C CA . VAL A 1 183 ? 2.933 -17.362 -13.108 1.00 89.06 183 VAL A CA 1
ATOM 1366 C C . VAL A 1 183 ? 3.464 -16.628 -11.874 1.00 89.06 183 VAL A C 1
ATOM 1368 O O . VAL A 1 183 ? 3.290 -15.420 -11.748 1.00 89.06 183 VAL A O 1
ATOM 1371 N N . SER A 1 184 ? 4.152 -17.338 -10.979 1.00 86.94 184 SER A N 1
ATOM 1372 C CA . SER A 1 184 ? 4.772 -16.790 -9.758 1.00 86.94 184 SER A CA 1
ATOM 1373 C C . SER A 1 184 ? 5.617 -15.519 -9.996 1.00 86.94 184 SER A C 1
ATOM 1375 O O . SER A 1 184 ? 5.581 -14.584 -9.196 1.00 86.94 184 SER A O 1
ATOM 1377 N N . SER A 1 185 ? 6.316 -15.420 -11.134 1.00 88.12 185 SER A N 1
ATOM 1378 C CA . SER A 1 185 ? 7.085 -14.222 -11.530 1.00 88.12 185 SER A CA 1
ATOM 1379 C C . SER A 1 185 ? 6.261 -13.056 -12.111 1.00 88.12 185 SER A C 1
ATOM 1381 O O . SER A 1 185 ? 6.792 -11.955 -12.248 1.00 88.12 185 SER A O 1
ATOM 1383 N N . ASP A 1 186 ? 4.975 -13.257 -12.417 1.00 91.81 186 ASP A N 1
ATOM 1384 C CA . ASP A 1 186 ? 4.033 -12.191 -12.801 1.00 91.81 186 ASP A CA 1
ATOM 1385 C C . ASP A 1 186 ? 3.353 -11.541 -11.584 1.00 91.81 186 ASP A C 1
ATOM 1387 O O . ASP A 1 186 ? 2.655 -10.534 -11.724 1.00 91.81 186 ASP A O 1
ATOM 1391 N N . LEU A 1 187 ? 3.541 -12.114 -10.394 1.00 91.44 187 LEU A N 1
ATOM 1392 C CA . LEU A 1 187 ? 2.984 -11.614 -9.144 1.00 91.44 187 LEU A CA 1
ATOM 1393 C C . LEU A 1 187 ? 3.669 -10.318 -8.688 1.00 91.44 187 LEU A C 1
ATOM 1395 O O . LEU A 1 187 ? 4.865 -10.139 -8.940 1.00 91.44 187 LEU A O 1
ATOM 1399 N N . PRO A 1 188 ? 2.961 -9.424 -7.973 1.00 92.00 188 PRO A N 1
ATOM 1400 C CA . PRO A 1 188 ? 3.567 -8.205 -7.470 1.00 92.00 188 PRO A CA 1
ATOM 1401 C C . PRO A 1 188 ? 4.747 -8.519 -6.544 1.00 92.00 188 PRO A C 1
ATOM 1403 O O . PRO A 1 188 ? 4.643 -9.355 -5.649 1.00 92.00 188 PRO A O 1
ATOM 1406 N N . GLY A 1 189 ? 5.871 -7.826 -6.718 1.00 86.75 189 GLY A N 1
ATOM 1407 C CA . GLY A 1 189 ? 7.152 -8.144 -6.074 1.00 86.75 189 GLY A CA 1
ATOM 1408 C C . GLY A 1 189 ? 7.175 -7.992 -4.550 1.00 86.75 189 GLY A C 1
ATOM 1409 O O . GLY A 1 189 ? 8.177 -8.318 -3.923 1.00 86.75 189 GLY A O 1
ATOM 1410 N N . LEU A 1 190 ? 6.093 -7.497 -3.950 1.00 87.12 190 LEU A N 1
ATOM 1411 C CA . LEU A 1 190 ? 5.917 -7.520 -2.507 1.00 87.12 190 LEU A CA 1
ATOM 1412 C C . LEU A 1 190 ? 5.312 -8.835 -1.995 1.00 87.12 190 LEU A C 1
ATOM 1414 O O . LEU A 1 190 ? 5.563 -9.152 -0.845 1.00 87.12 190 LEU A O 1
ATOM 1418 N N . ILE A 1 191 ? 4.603 -9.633 -2.804 1.00 86.12 191 ILE A N 1
ATOM 1419 C CA . ILE A 1 191 ? 4.123 -10.968 -2.387 1.00 86.12 191 ILE A CA 1
ATOM 1420 C C . ILE A 1 191 ? 5.264 -11.819 -1.821 1.00 86.12 191 ILE A C 1
ATOM 1422 O O . ILE A 1 191 ? 5.105 -12.433 -0.773 1.00 86.12 191 ILE A O 1
ATOM 1426 N N . HIS A 1 192 ? 6.416 -11.756 -2.487 1.00 82.00 192 HIS A N 1
ATOM 1427 C CA . HIS A 1 192 ? 7.641 -12.498 -2.184 1.00 82.00 192 HIS A CA 1
ATOM 1428 C C . HIS A 1 192 ? 8.611 -11.748 -1.247 1.00 82.00 192 HIS A C 1
ATOM 1430 O O . HIS A 1 192 ? 9.820 -11.979 -1.325 1.00 82.00 192 HIS A O 1
ATOM 1436 N N . ALA A 1 193 ? 8.147 -10.745 -0.488 1.00 79.56 193 ALA A N 1
ATOM 1437 C CA . ALA A 1 193 ? 9.038 -9.838 0.239 1.00 79.56 193 ALA A CA 1
ATOM 1438 C C . ALA A 1 193 ? 9.112 -10.123 1.759 1.00 79.56 193 ALA A C 1
ATOM 1440 O O . ALA A 1 193 ? 8.073 -10.078 2.429 1.00 79.56 193 ALA A O 1
ATOM 1441 N N . PRO A 1 194 ? 10.334 -10.227 2.334 1.00 76.88 194 PRO A N 1
ATOM 1442 C CA . PRO A 1 194 ? 10.577 -10.766 3.671 1.00 76.88 194 PRO A CA 1
ATOM 1443 C C . PRO A 1 194 ? 9.687 -10.241 4.788 1.00 76.88 194 PRO A C 1
ATOM 1445 O O . PRO A 1 194 ? 9.455 -9.032 4.867 1.00 76.88 194 PRO A O 1
ATOM 1448 N N . GLU A 1 195 ? 9.280 -11.159 5.660 1.00 74.44 195 GLU A N 1
ATOM 1449 C CA . GLU A 1 195 ? 8.852 -11.098 7.068 1.00 74.44 195 GLU A CA 1
ATOM 1450 C C . GLU A 1 195 ? 9.027 -9.762 7.875 1.00 74.44 195 GLU A C 1
ATOM 1452 O O . GLU A 1 195 ? 8.204 -9.480 8.743 1.00 74.44 195 GLU A O 1
ATOM 1457 N N . GLU A 1 196 ? 9.950 -8.827 7.602 1.00 77.06 196 GLU A N 1
ATOM 1458 C CA . GLU A 1 196 ? 10.139 -7.609 8.441 1.00 77.06 196 GLU A CA 1
ATOM 1459 C C . GLU A 1 196 ? 10.414 -6.263 7.720 1.00 77.06 196 GLU A C 1
ATOM 1461 O O . GLU A 1 196 ? 10.362 -5.200 8.339 1.00 77.06 196 GLU A O 1
ATOM 1466 N N . PHE A 1 197 ? 10.610 -6.256 6.402 1.00 83.69 197 PHE A N 1
ATOM 1467 C CA . PHE A 1 197 ? 11.140 -5.156 5.554 1.00 83.69 197 PHE A CA 1
ATOM 1468 C C . PHE A 1 197 ? 10.261 -3.856 5.343 1.00 83.69 197 PHE A C 1
ATOM 1470 O O . PHE A 1 197 ? 10.021 -3.437 4.222 1.00 83.69 197 PHE A O 1
ATOM 1477 N N . ILE A 1 198 ? 9.605 -3.252 6.349 1.00 86.31 198 ILE A N 1
ATOM 1478 C CA . ILE A 1 198 ? 8.654 -2.070 6.327 1.00 86.31 198 ILE A CA 1
ATOM 1479 C C . ILE A 1 198 ? 7.657 -1.717 5.144 1.00 86.31 198 ILE A C 1
ATOM 1481 O O . ILE A 1 198 ? 6.570 -1.244 5.421 1.00 86.31 198 ILE A O 1
ATOM 1485 N N . TRP A 1 199 ? 7.863 -2.006 3.854 1.00 88.19 199 TRP A N 1
ATOM 1486 C CA . TRP A 1 199 ? 6.914 -1.723 2.744 1.00 88.19 199 TRP A CA 1
ATOM 1487 C C . TRP A 1 199 ? 5.739 -2.676 2.569 1.00 88.19 199 TRP A C 1
ATOM 1489 O O . TRP A 1 199 ? 4.613 -2.241 2.477 1.00 88.19 199 TRP A O 1
ATOM 1499 N N . ARG A 1 200 ? 5.951 -3.981 2.665 1.00 88.50 200 ARG A N 1
ATOM 1500 C CA . ARG A 1 200 ? 4.932 -4.953 3.097 1.00 88.50 200 ARG A CA 1
ATOM 1501 C C . ARG A 1 200 ? 4.830 -4.967 4.632 1.00 88.50 200 ARG A C 1
ATOM 1503 O O . ARG A 1 200 ? 4.755 -5.987 5.277 1.00 88.50 200 ARG A O 1
ATOM 1510 N N . ARG A 1 201 ? 5.015 -3.816 5.268 1.00 89.25 201 ARG A N 1
ATOM 1511 C CA . ARG A 1 201 ? 4.351 -3.395 6.505 1.00 89.25 201 ARG A CA 1
ATOM 1512 C C . ARG A 1 201 ? 3.409 -2.247 6.137 1.00 89.25 201 ARG A C 1
ATOM 1514 O O . ARG A 1 201 ? 2.600 -1.866 6.952 1.00 89.25 201 ARG A O 1
ATOM 1521 N N . THR A 1 202 ? 3.471 -1.755 4.902 1.00 90.50 202 THR A N 1
ATOM 1522 C CA . THR A 1 202 ? 2.727 -0.626 4.392 1.00 90.50 202 THR A CA 1
ATOM 1523 C C . THR A 1 202 ? 2.018 -0.895 2.992 1.00 90.50 202 THR A C 1
ATOM 1525 O O . THR A 1 202 ? 1.805 0.062 2.296 1.00 90.50 202 THR A O 1
ATOM 1528 N N . LEU A 1 203 ? 1.714 -2.162 2.578 1.00 91.75 203 LEU A N 1
ATOM 1529 C CA . LEU A 1 203 ? 0.926 -2.835 1.466 1.00 91.75 203 LEU A CA 1
ATOM 1530 C C . LEU A 1 203 ? -0.228 -3.940 1.736 1.00 91.75 203 LEU A C 1
ATOM 1532 O O . LEU A 1 203 ? -1.232 -3.926 1.031 1.00 91.75 203 LEU A O 1
ATOM 1536 N N . LEU A 1 204 ? -0.209 -4.883 2.728 1.00 90.25 204 LEU A N 1
ATOM 1537 C CA . LEU A 1 204 ? -1.435 -5.672 3.148 1.00 90.25 204 LEU A CA 1
ATOM 1538 C C . LEU A 1 204 ? -2.560 -4.737 3.606 1.00 90.25 204 LEU A C 1
ATOM 1540 O O . LEU A 1 204 ? -3.737 -4.921 3.333 1.00 90.25 204 LEU A O 1
ATOM 1544 N N . ALA A 1 205 ? -2.223 -4.097 4.723 1.00 89.50 205 ALA A N 1
ATOM 1545 C CA . ALA A 1 205 ? -2.989 -3.956 5.940 1.00 89.50 205 ALA A CA 1
ATOM 1546 C C . ALA A 1 205 ? -3.852 -2.720 5.791 1.00 89.50 205 ALA A C 1
ATOM 1548 O O . ALA A 1 205 ? -4.092 -2.020 6.750 1.00 89.50 205 ALA A O 1
ATOM 1549 N N . ASP A 1 206 ? -4.349 -2.510 4.587 1.00 90.12 206 ASP A N 1
ATOM 1550 C CA . ASP A 1 206 ? -5.575 -1.870 4.245 1.00 90.12 206 ASP A CA 1
ATOM 1551 C C . ASP A 1 206 ? -6.695 -2.910 4.306 1.00 90.12 206 ASP A C 1
ATOM 1553 O O . ASP A 1 206 ? -7.829 -2.658 4.695 1.00 90.12 206 ASP A O 1
ATOM 1557 N N . LEU A 1 207 ? -6.354 -4.166 4.067 1.00 89.44 207 LEU A N 1
ATOM 1558 C CA . LEU A 1 207 ? -7.295 -5.200 3.721 1.00 89.44 207 LEU A CA 1
ATOM 1559 C C . LEU A 1 207 ? -7.821 -5.964 4.984 1.00 89.44 207 LEU A C 1
ATOM 1561 O O . LEU A 1 207 ? -8.345 -7.068 4.869 1.00 89.44 207 LEU A O 1
ATOM 1565 N N . HIS A 1 208 ? -7.815 -5.331 6.189 1.00 86.50 208 HIS A N 1
ATOM 1566 C CA . HIS A 1 208 ? -8.973 -5.411 7.114 1.00 86.50 208 HIS A CA 1
ATOM 1567 C C . HIS A 1 208 ? -9.851 -4.210 6.861 1.00 86.50 208 HIS A C 1
ATOM 1569 O O . HIS A 1 208 ? -10.881 -4.446 6.294 1.00 86.50 208 HIS A O 1
ATOM 1575 N N . CYS A 1 209 ? -9.578 -2.967 7.278 1.00 84.12 209 CYS A N 1
ATOM 1576 C CA . CYS A 1 209 ? -10.682 -1.990 7.272 1.00 84.12 209 CYS A CA 1
ATOM 1577 C C . CYS A 1 209 ? -11.272 -1.669 5.862 1.00 84.12 209 CYS A C 1
ATOM 1579 O O . CYS A 1 209 ? -12.421 -1.226 5.797 1.00 84.12 209 CYS A O 1
ATOM 1581 N N . LEU A 1 210 ? -10.591 -2.015 4.748 1.00 86.06 210 LEU A N 1
ATOM 1582 C CA . LEU A 1 210 ? -11.221 -2.232 3.428 1.00 86.06 210 LEU A CA 1
ATOM 1583 C C . LEU A 1 210 ? -12.196 -3.426 3.458 1.00 86.06 210 LEU A C 1
ATOM 1585 O O . LEU A 1 210 ? -13.389 -3.249 3.236 1.00 86.06 210 LEU A O 1
ATOM 1589 N N . ARG A 1 211 ? -11.689 -4.632 3.757 1.00 84.25 211 ARG A N 1
ATOM 1590 C CA . ARG A 1 211 ? -12.429 -5.883 4.036 1.00 84.25 211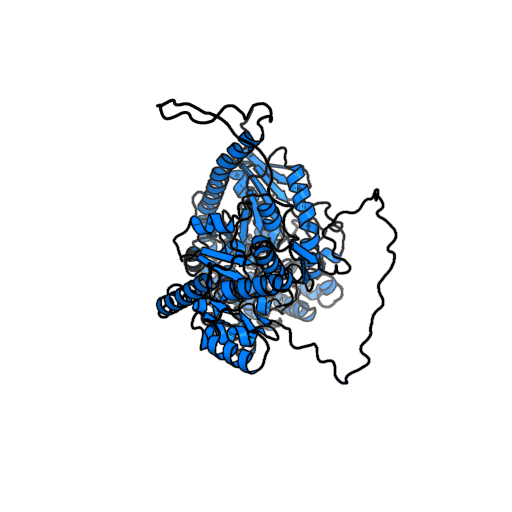 ARG A CA 1
ATOM 1591 C C . ARG A 1 211 ? -13.602 -5.659 5.016 1.00 84.25 211 ARG A C 1
ATOM 1593 O O . ARG A 1 211 ? -14.721 -5.854 4.568 1.00 84.25 211 ARG A O 1
ATOM 1600 N N . GLU A 1 212 ? -13.395 -5.197 6.266 1.00 81.88 212 GLU A N 1
ATOM 1601 C CA . GLU A 1 212 ? -14.388 -4.741 7.283 1.00 81.88 212 GLU A CA 1
ATOM 1602 C C . GLU A 1 212 ? -15.424 -3.767 6.726 1.00 81.88 212 GLU A C 1
ATOM 1604 O O . GLU A 1 212 ? -16.489 -3.606 7.321 1.00 81.88 212 GLU A O 1
ATOM 1609 N N . GLY A 1 213 ? -15.143 -3.127 5.590 1.00 78.12 213 GLY A N 1
ATOM 1610 C CA . GLY A 1 213 ? -16.102 -2.285 4.897 1.00 78.12 213 GLY A CA 1
ATOM 1611 C C . GLY A 1 213 ? -16.455 -1.037 5.695 1.00 78.12 213 GLY A C 1
ATOM 1612 O O . GLY A 1 213 ? -17.599 -0.587 5.641 1.00 78.12 213 GLY A O 1
ATOM 1613 N N . THR A 1 214 ? -15.504 -0.490 6.462 1.00 79.62 214 THR A N 1
ATOM 1614 C CA . THR A 1 214 ? -15.723 0.757 7.214 1.00 79.62 214 THR A CA 1
ATOM 1615 C C . THR A 1 214 ? -15.421 2.000 6.386 1.00 79.62 214 THR A C 1
ATOM 1617 O O . THR A 1 214 ? -15.874 3.088 6.740 1.00 79.62 214 THR A O 1
ATOM 1620 N N . ALA A 1 215 ? -14.729 1.842 5.253 1.00 86.06 215 ALA A N 1
ATOM 1621 C CA . ALA A 1 215 ? -14.655 2.879 4.237 1.00 86.06 215 ALA A CA 1
ATOM 1622 C C . ALA A 1 215 ? -16.015 3.123 3.566 1.00 86.06 215 ALA A C 1
ATOM 1624 O O . ALA A 1 215 ? -16.684 2.204 3.095 1.00 86.06 215 ALA A O 1
ATOM 1625 N N . VAL A 1 216 ? -16.353 4.404 3.418 1.00 89.81 216 VAL A N 1
ATOM 1626 C CA . VAL A 1 216 ? -17.467 4.922 2.616 1.00 89.81 216 VAL A CA 1
ATOM 1627 C C . VAL A 1 216 ? -17.353 4.438 1.170 1.00 89.81 216 VAL A C 1
ATOM 1629 O O . VAL A 1 216 ? -18.358 4.022 0.592 1.00 89.81 216 VAL A O 1
ATOM 1632 N N . ARG A 1 217 ? -16.136 4.479 0.604 1.00 94.56 217 ARG A N 1
ATOM 1633 C CA . ARG A 1 217 ? -15.756 3.910 -0.698 1.00 94.56 217 ARG A CA 1
ATOM 1634 C C . ARG A 1 217 ? -14.293 3.473 -0.725 1.00 94.56 217 ARG A C 1
ATOM 1636 O O . ARG A 1 217 ? -13.452 4.042 -0.033 1.00 94.56 217 ARG A O 1
ATOM 1643 N N . VAL A 1 218 ? -14.016 2.505 -1.589 1.00 95.75 218 VAL A N 1
ATOM 1644 C CA . VAL A 1 218 ? -12.676 2.099 -2.013 1.00 95.75 218 VAL A CA 1
ATOM 1645 C C . VAL A 1 218 ? -12.519 2.575 -3.452 1.00 95.75 218 VAL A C 1
ATOM 1647 O O . VAL A 1 218 ? -12.935 1.915 -4.404 1.00 95.75 218 VAL A O 1
ATOM 1650 N N . LEU A 1 219 ? -12.017 3.793 -3.594 1.00 97.69 219 LEU A N 1
ATOM 1651 C CA . LEU A 1 219 ? -11.760 4.423 -4.880 1.00 97.69 219 LEU A CA 1
ATOM 1652 C C . LEU A 1 219 ? -10.524 3.758 -5.491 1.00 97.69 219 LEU A C 1
ATOM 1654 O O . LEU A 1 219 ? -9.540 3.565 -4.787 1.00 97.69 219 LEU A O 1
ATOM 1658 N N . VAL A 1 220 ? -10.538 3.418 -6.777 1.00 97.31 220 VAL A N 1
ATOM 1659 C CA . VAL A 1 220 ? -9.377 2.804 -7.448 1.00 97.31 220 VAL A CA 1
ATOM 1660 C C . VAL A 1 220 ? -8.958 3.641 -8.649 1.00 97.31 220 VAL A C 1
ATOM 1662 O O . VAL A 1 220 ? -9.807 4.122 -9.407 1.00 97.31 220 VAL A O 1
ATOM 1665 N N . ASN A 1 221 ? -7.649 3.797 -8.851 1.00 96.00 221 ASN A N 1
ATOM 1666 C CA . ASN A 1 221 ? -7.046 4.536 -9.962 1.00 96.00 221 ASN A CA 1
ATOM 1667 C C . ASN A 1 221 ? -7.158 3.796 -11.320 1.00 96.00 221 ASN A C 1
ATOM 1669 O O . ASN A 1 221 ? -6.184 3.639 -12.049 1.00 96.00 221 ASN A O 1
ATOM 1673 N N . THR A 1 222 ? -8.350 3.313 -11.662 1.00 96.00 222 THR A N 1
ATOM 1674 C CA . THR A 1 222 ? -8.655 2.551 -12.882 1.00 96.00 222 THR A CA 1
ATOM 1675 C C . THR A 1 222 ? -10.056 2.893 -13.405 1.00 96.00 222 THR A C 1
ATOM 1677 O O . THR A 1 222 ? -10.721 3.760 -12.834 1.00 96.00 222 THR A O 1
ATOM 1680 N N . PHE A 1 223 ? -10.508 2.231 -14.474 1.00 96.12 223 PHE A N 1
ATOM 1681 C CA . PHE A 1 223 ? -11.817 2.432 -15.109 1.00 96.12 223 PHE A CA 1
ATOM 1682 C C . PHE A 1 223 ? -12.499 1.101 -15.496 1.00 96.12 223 PHE A C 1
ATOM 1684 O O . PHE A 1 223 ? -11.822 0.114 -15.795 1.00 96.12 223 PHE A O 1
ATOM 1691 N N . ASP A 1 224 ? -13.843 1.060 -15.485 1.00 95.19 224 ASP A N 1
ATOM 1692 C CA . ASP A 1 224 ? -14.645 -0.171 -15.684 1.00 95.19 224 ASP A CA 1
ATOM 1693 C C . ASP A 1 224 ? -14.453 -0.828 -17.074 1.00 95.19 224 ASP A C 1
ATOM 1695 O O . ASP A 1 224 ? -14.879 -1.965 -17.273 1.00 95.19 224 ASP A O 1
ATOM 1699 N N . GLU A 1 225 ? -13.871 -0.143 -18.062 1.00 96.19 225 GLU A N 1
ATOM 1700 C CA . GLU A 1 225 ? -13.566 -0.692 -19.395 1.00 96.19 225 GLU A CA 1
ATOM 1701 C C . GLU A 1 225 ? -12.189 -1.378 -19.466 1.00 96.19 225 GLU A C 1
ATOM 1703 O O . GLU A 1 225 ? -11.977 -2.194 -20.362 1.00 96.19 225 GLU A O 1
ATOM 1708 N N . LEU A 1 226 ? -11.268 -1.077 -18.540 1.00 96.25 226 LEU A N 1
ATOM 1709 C CA . LEU A 1 226 ? -9.924 -1.671 -18.499 1.00 96.25 226 LEU A CA 1
ATOM 1710 C C . LEU A 1 226 ? -9.894 -2.977 -17.696 1.00 96.25 226 LEU A C 1
ATOM 1712 O O . LEU A 1 226 ? -9.283 -3.951 -18.124 1.00 96.25 226 LEU A O 1
ATOM 1716 N N . GLU A 1 227 ? -10.564 -2.996 -16.540 1.00 95.56 227 GLU A N 1
ATOM 1717 C CA . GLU A 1 227 ? -10.435 -4.068 -15.536 1.00 95.56 227 GLU A CA 1
ATOM 1718 C C . GLU A 1 227 ? -11.794 -4.645 -15.099 1.00 95.56 227 GLU A C 1
ATOM 1720 O O . GLU A 1 227 ? -11.963 -5.065 -13.955 1.00 95.56 227 GLU A O 1
ATOM 1725 N N . ARG A 1 228 ? -12.782 -4.642 -16.007 1.00 93.50 228 ARG A N 1
ATOM 1726 C CA . ARG A 1 228 ? -14.191 -4.990 -15.740 1.00 93.50 228 ARG A CA 1
ATOM 1727 C C . ARG A 1 228 ? -14.383 -6.242 -14.890 1.00 93.50 228 ARG A C 1
ATOM 1729 O O . ARG A 1 228 ? -15.095 -6.199 -13.889 1.00 93.50 228 ARG A O 1
ATOM 1736 N N . ASP A 1 229 ? -13.767 -7.339 -15.306 1.00 92.38 229 ASP A N 1
ATOM 1737 C CA . ASP A 1 229 ? -14.018 -8.662 -14.738 1.00 92.38 229 ASP A CA 1
ATOM 1738 C C . ASP A 1 229 ? -13.384 -8.764 -13.343 1.00 92.38 229 ASP A C 1
ATOM 1740 O O . ASP A 1 229 ? -14.030 -9.199 -12.388 1.00 92.38 229 ASP A O 1
ATOM 1744 N N . THR A 1 230 ? -12.176 -8.214 -13.187 1.00 93.50 230 THR A N 1
ATOM 1745 C CA . THR A 1 230 ? -11.511 -8.010 -11.896 1.00 93.50 230 THR A CA 1
ATOM 1746 C C . THR A 1 230 ? -12.349 -7.163 -10.942 1.00 93.50 230 THR A C 1
ATOM 1748 O O . THR A 1 230 ? -12.520 -7.523 -9.780 1.00 93.50 230 THR A O 1
ATOM 1751 N N . VAL A 1 231 ? -12.898 -6.042 -11.423 1.00 93.94 231 VAL A N 1
ATOM 1752 C CA . VAL A 1 231 ? -13.756 -5.145 -10.636 1.00 93.94 231 VAL A CA 1
ATOM 1753 C C . VAL A 1 231 ? -15.046 -5.860 -10.220 1.00 93.94 231 VAL A C 1
ATOM 1755 O O . VAL A 1 231 ? -15.499 -5.670 -9.096 1.00 93.94 231 VAL A O 1
ATOM 1758 N N . GLN A 1 232 ? -15.643 -6.689 -11.081 1.00 91.31 232 GLN A N 1
ATOM 1759 C CA . GLN A 1 232 ? -16.851 -7.453 -10.746 1.00 91.31 232 GLN A CA 1
ATOM 1760 C C . GLN A 1 232 ? -16.589 -8.526 -9.686 1.00 91.31 232 GLN A C 1
ATOM 1762 O O . GLN A 1 232 ? -17.371 -8.627 -8.740 1.00 91.31 232 GLN A O 1
ATOM 1767 N N . VAL A 1 233 ? -15.479 -9.267 -9.792 1.00 88.62 233 VAL A N 1
ATOM 1768 C CA . VAL A 1 233 ? -15.045 -10.207 -8.747 1.00 88.62 233 VAL A CA 1
ATOM 1769 C C . VAL A 1 233 ? -14.795 -9.454 -7.443 1.00 88.62 233 VAL A C 1
ATOM 1771 O O . VAL A 1 233 ? -15.449 -9.736 -6.443 1.00 88.62 233 VAL A O 1
ATOM 1774 N N . LEU A 1 234 ? -13.953 -8.416 -7.462 1.00 88.44 234 LEU A N 1
ATOM 1775 C CA . LEU A 1 234 ? -13.675 -7.605 -6.277 1.00 88.44 234 LEU A CA 1
ATOM 1776 C C . LEU A 1 234 ? -14.944 -6.989 -5.664 1.00 88.44 234 LEU A C 1
ATOM 1778 O O . LEU A 1 234 ? -15.038 -6.931 -4.445 1.00 88.44 234 LEU A O 1
ATOM 1782 N N . ARG A 1 235 ? -15.958 -6.586 -6.442 1.00 90.12 235 ARG A N 1
ATOM 1783 C CA . ARG A 1 235 ? -17.229 -6.043 -5.911 1.00 90.12 235 ARG A CA 1
ATOM 1784 C C . ARG A 1 235 ? -18.070 -7.056 -5.135 1.00 90.12 235 ARG A C 1
ATOM 1786 O O . ARG A 1 235 ? -18.830 -6.645 -4.264 1.00 90.12 235 ARG A O 1
ATOM 1793 N N . ALA A 1 236 ? -17.919 -8.358 -5.367 1.00 84.62 236 ALA A N 1
ATOM 1794 C CA . ALA A 1 236 ? -18.575 -9.374 -4.539 1.00 84.62 236 ALA A CA 1
ATOM 1795 C C . ALA A 1 236 ? -17.944 -9.498 -3.132 1.00 84.62 236 ALA A C 1
ATOM 1797 O O . ALA A 1 236 ? -18.324 -10.378 -2.357 1.00 84.62 236 ALA A O 1
ATOM 1798 N N . HIS A 1 237 ? -16.918 -8.694 -2.832 1.00 81.81 237 HIS A N 1
ATOM 1799 C CA . HIS A 1 237 ? -15.967 -8.930 -1.750 1.00 81.81 237 HIS A CA 1
ATOM 1800 C C . HIS A 1 237 ? -15.596 -7.635 -0.998 1.00 81.81 237 HIS A C 1
ATOM 1802 O O . HIS A 1 237 ? -15.631 -7.572 0.227 1.00 81.81 237 HIS A O 1
ATOM 1808 N N . LEU A 1 238 ? -15.316 -6.577 -1.758 1.00 87.12 238 LEU A N 1
ATOM 1809 C CA . LEU A 1 238 ? -15.272 -5.168 -1.386 1.00 87.12 238 LEU A CA 1
ATOM 1810 C C . LEU A 1 238 ? -16.431 -4.465 -2.123 1.00 87.12 238 LEU A C 1
ATOM 1812 O O . LEU A 1 238 ? -16.213 -3.832 -3.157 1.00 87.12 238 LEU A O 1
ATOM 1816 N N . PRO A 1 239 ? -17.687 -4.562 -1.643 1.00 85.06 239 PRO A N 1
ATOM 1817 C CA . PRO A 1 239 ? -18.855 -4.001 -2.342 1.00 85.06 239 PRO A CA 1
ATOM 1818 C C . PRO A 1 239 ? -18.830 -2.469 -2.472 1.00 85.06 239 PRO A C 1
ATOM 1820 O O . PRO A 1 239 ? -19.634 -1.889 -3.195 1.00 85.06 239 PRO A O 1
ATOM 1823 N N . THR A 1 240 ? -17.895 -1.810 -1.790 1.00 90.19 240 THR A N 1
ATOM 1824 C CA . THR A 1 240 ? -17.628 -0.372 -1.835 1.00 90.19 240 THR A CA 1
ATOM 1825 C C . THR A 1 240 ? -16.592 0.035 -2.900 1.00 90.19 240 THR A C 1
ATOM 1827 O O . THR A 1 240 ? -16.204 1.205 -2.921 1.00 90.19 240 THR A O 1
ATOM 1830 N N . ILE A 1 241 ? -16.145 -0.878 -3.784 1.00 94.31 241 ILE A N 1
ATOM 1831 C CA . ILE A 1 241 ? -15.169 -0.584 -4.853 1.00 94.31 241 ILE A CA 1
ATOM 1832 C C . ILE A 1 241 ? -15.744 0.266 -5.996 1.00 94.31 241 ILE A C 1
ATOM 1834 O O . ILE A 1 241 ? -16.777 -0.051 -6.604 1.00 94.31 241 ILE A O 1
ATOM 1838 N N . VAL A 1 242 ? -15.018 1.336 -6.329 1.00 96.25 242 VAL A N 1
ATOM 1839 C CA . VAL A 1 242 ? -15.393 2.322 -7.347 1.00 96.25 242 VAL A CA 1
ATOM 1840 C C . VAL A 1 242 ? -14.162 2.746 -8.162 1.00 96.25 242 VAL A C 1
ATOM 1842 O O . VAL A 1 242 ? -13.302 3.463 -7.651 1.00 96.25 242 VAL A O 1
ATOM 1845 N N . PRO A 1 243 ? -14.064 2.350 -9.442 1.00 97.25 243 PRO A N 1
ATOM 1846 C CA . PRO A 1 243 ? -13.107 2.929 -10.380 1.00 97.25 243 PRO A CA 1
ATOM 1847 C C . PRO A 1 243 ? -13.359 4.439 -10.559 1.00 97.25 243 PRO A C 1
ATOM 1849 O O . PRO A 1 243 ? -14.482 4.858 -10.839 1.00 97.25 243 PRO A O 1
ATOM 1852 N N . VAL A 1 244 ? -12.323 5.262 -10.377 1.00 96.94 244 VAL A N 1
ATOM 1853 C CA . VAL A 1 244 ? -12.378 6.737 -10.516 1.00 96.94 244 VAL A CA 1
ATOM 1854 C C . VAL A 1 244 ? -11.289 7.314 -11.427 1.00 96.94 244 VAL A C 1
ATOM 1856 O O . VAL A 1 244 ? -11.297 8.515 -11.721 1.00 96.94 244 VAL A O 1
ATOM 1859 N N . GLY A 1 245 ? -10.344 6.476 -11.853 1.00 94.12 245 GLY A N 1
ATOM 1860 C CA . GLY A 1 245 ? -9.204 6.853 -12.681 1.00 94.12 245 GLY A CA 1
ATOM 1861 C C . GLY A 1 245 ? -9.474 6.744 -14.185 1.00 94.12 245 GLY A C 1
ATOM 1862 O O . GLY A 1 245 ? -10.607 6.536 -14.600 1.00 94.12 245 GLY A O 1
ATOM 1863 N N . PRO A 1 246 ? -8.451 6.886 -15.034 1.00 93.12 246 PRO A N 1
ATOM 1864 C CA . PRO A 1 246 ? -7.067 7.149 -14.659 1.00 93.12 246 PRO A CA 1
ATOM 1865 C C . PRO A 1 246 ? -6.890 8.583 -14.132 1.00 93.12 246 PRO A C 1
ATOM 1867 O O . PRO A 1 246 ? -7.292 9.553 -14.769 1.00 93.12 246 PRO A O 1
ATOM 1870 N N . LEU A 1 247 ? -6.322 8.716 -12.932 1.00 90.44 247 LEU A N 1
ATOM 1871 C CA . LEU A 1 247 ? -6.177 9.980 -12.205 1.00 90.44 247 LEU A CA 1
ATOM 1872 C C . LEU A 1 247 ? -4.906 10.730 -12.632 1.00 90.44 247 LEU A C 1
ATOM 1874 O O . LEU A 1 247 ? -3.971 10.894 -11.851 1.00 90.44 247 LEU A O 1
ATOM 1878 N N . PHE A 1 248 ? -4.904 11.215 -13.872 1.00 81.75 248 PHE A N 1
ATOM 1879 C CA . PHE A 1 248 ? -4.018 12.283 -14.341 1.00 81.75 248 PHE A CA 1
ATOM 1880 C C . PHE A 1 248 ? -4.846 13.543 -14.648 1.00 81.75 248 PHE A C 1
ATOM 1882 O O . PHE A 1 248 ? -6.025 13.445 -14.996 1.00 81.75 248 PHE A O 1
ATOM 1889 N N . ASP A 1 249 ? -4.255 14.736 -14.543 1.00 67.56 249 ASP A N 1
ATOM 1890 C CA . ASP A 1 249 ? -4.939 15.971 -14.944 1.00 67.56 249 ASP A CA 1
ATOM 1891 C C . ASP A 1 249 ? -5.261 15.956 -16.443 1.00 67.56 249 ASP A C 1
ATOM 1893 O O . ASP A 1 249 ? -4.417 15.623 -17.272 1.00 67.56 249 ASP A O 1
ATOM 1897 N N . THR A 1 250 ? -6.475 16.345 -16.828 1.00 54.59 250 THR A N 1
ATOM 1898 C CA . THR A 1 250 ? -6.850 16.446 -18.248 1.00 54.59 250 THR A CA 1
ATOM 1899 C C . THR A 1 250 ? -6.353 17.742 -18.886 1.00 54.59 250 THR A C 1
ATOM 1901 O O . THR A 1 250 ? -5.987 17.745 -20.062 1.00 54.59 250 THR A O 1
ATOM 1904 N N . GLU A 1 251 ? -6.265 18.823 -18.111 1.00 48.84 251 GLU A N 1
ATOM 1905 C CA . GLU A 1 251 ? -5.822 20.154 -18.549 1.00 48.84 251 GLU A CA 1
ATOM 1906 C C . GLU A 1 251 ? -4.301 20.335 -18.357 1.00 48.84 251 GLU A C 1
ATOM 1908 O O . GLU A 1 251 ? -3.703 19.665 -17.507 1.00 48.84 251 GLU A O 1
ATOM 1913 N N . PRO A 1 252 ? -3.615 21.155 -19.171 1.00 43.56 252 PRO A N 1
ATOM 1914 C CA . PRO A 1 252 ? -2.231 21.532 -18.898 1.00 43.56 252 PRO A CA 1
ATOM 1915 C C . PRO A 1 252 ? -2.194 22.528 -17.731 1.00 43.56 252 PRO A C 1
ATOM 1917 O O . PRO A 1 252 ? -2.905 23.532 -17.755 1.00 43.56 252 PRO A O 1
ATOM 1920 N N . GLU A 1 253 ? -1.349 22.287 -16.727 1.00 45.72 253 GLU A N 1
ATOM 1921 C CA . GLU A 1 253 ? -1.055 23.332 -15.743 1.00 45.72 253 GLU A CA 1
ATOM 1922 C C . GLU A 1 253 ? -0.298 24.486 -16.412 1.00 45.72 253 GLU A C 1
ATOM 1924 O O . GLU A 1 253 ? 0.525 24.280 -17.308 1.00 45.72 253 GLU A O 1
ATOM 1929 N N . VAL A 1 254 ? -0.541 25.713 -15.947 1.00 39.31 254 VAL A N 1
ATOM 1930 C CA . VAL A 1 254 ? 0.304 26.859 -16.298 1.00 39.31 254 VAL A CA 1
ATOM 1931 C C . VAL A 1 254 ? 1.624 26.693 -15.547 1.00 39.31 254 VAL A C 1
ATOM 1933 O O . VAL A 1 254 ? 1.709 27.024 -14.366 1.00 39.31 254 VAL A O 1
ATOM 1936 N N . CYS A 1 255 ? 2.633 26.134 -16.219 1.00 39.09 255 CYS A N 1
ATOM 1937 C CA . CYS A 1 255 ? 3.947 25.877 -15.633 1.00 39.09 255 CYS A CA 1
ATOM 1938 C C . CYS A 1 255 ? 4.553 27.155 -15.029 1.00 39.09 255 CYS A C 1
ATOM 1940 O O . CYS A 1 255 ? 4.522 28.220 -15.649 1.00 39.09 255 CYS A O 1
ATOM 1942 N N . ASP A 1 256 ? 5.202 27.039 -13.869 1.00 35.88 256 ASP A N 1
ATOM 1943 C CA . ASP A 1 256 ? 5.856 28.147 -13.157 1.00 35.88 256 ASP A CA 1
ATOM 1944 C C . ASP A 1 256 ? 7.223 28.544 -13.764 1.00 35.88 256 ASP A C 1
ATOM 1946 O O . ASP A 1 256 ? 8.139 28.984 -13.072 1.00 35.88 256 ASP A O 1
ATOM 1950 N N . GLY A 1 257 ? 7.365 28.376 -15.083 1.00 40.56 257 GLY A N 1
ATOM 1951 C CA . GLY A 1 257 ? 8.561 28.703 -15.862 1.00 40.56 257 GLY A CA 1
ATOM 1952 C C . GLY A 1 257 ? 9.741 27.735 -15.711 1.00 40.56 257 GLY A C 1
ATOM 1953 O O . GLY A 1 257 ? 10.770 27.951 -16.350 1.00 40.56 257 GLY A O 1
ATOM 1954 N N . ARG A 1 258 ? 9.633 26.674 -14.898 1.00 45.69 258 ARG A N 1
ATOM 1955 C CA . ARG A 1 258 ? 10.759 25.767 -14.618 1.00 45.69 258 ARG A CA 1
ATOM 1956 C C . ARG A 1 258 ? 10.937 24.672 -15.675 1.00 45.69 258 ARG A C 1
ATOM 1958 O O . ARG A 1 258 ? 10.500 23.539 -15.505 1.00 45.69 258 ARG A O 1
ATOM 1965 N N . ASP A 1 259 ? 11.689 25.051 -16.707 1.00 52.62 259 ASP A N 1
ATOM 1966 C CA . ASP A 1 259 ? 12.488 24.169 -17.572 1.00 52.62 259 ASP A CA 1
ATOM 1967 C C . ASP A 1 259 ? 11.700 23.246 -18.534 1.00 52.62 259 ASP A C 1
ATOM 1969 O O . ASP A 1 259 ? 11.862 22.027 -18.570 1.00 52.62 259 ASP A O 1
ATOM 1973 N N . ASP A 1 260 ? 10.854 23.851 -19.377 1.00 57.38 260 ASP A N 1
ATOM 1974 C CA . ASP A 1 260 ? 10.098 23.174 -20.453 1.00 57.38 260 ASP A CA 1
ATOM 1975 C C . ASP A 1 260 ? 10.927 22.942 -21.740 1.00 57.38 260 ASP A C 1
ATOM 1977 O O . ASP A 1 260 ? 10.408 22.862 -22.854 1.00 57.38 260 ASP A O 1
ATOM 1981 N N . ASP A 1 261 ? 12.249 22.806 -21.603 1.00 72.62 261 ASP A N 1
ATOM 1982 C CA . ASP A 1 261 ? 13.195 22.639 -22.717 1.00 72.62 261 ASP A CA 1
ATOM 1983 C C . ASP A 1 261 ? 13.026 21.278 -23.444 1.00 72.62 261 ASP A C 1
ATOM 1985 O O . ASP A 1 261 ? 13.681 20.979 -24.447 1.00 72.62 261 ASP A O 1
ATOM 1989 N N . CYS A 1 262 ? 12.123 20.422 -22.955 1.00 84.69 262 CYS A N 1
ATOM 1990 C CA . CYS A 1 262 ? 11.719 19.174 -23.601 1.00 84.69 262 CYS A CA 1
ATOM 1991 C C . CYS A 1 262 ? 10.805 19.399 -24.815 1.00 84.69 262 CYS A C 1
ATOM 1993 O O . CYS A 1 262 ? 10.980 18.713 -25.822 1.00 84.69 262 CYS A O 1
ATOM 1995 N N . ALA A 1 263 ? 9.844 20.329 -24.749 1.00 84.44 263 ALA A N 1
ATOM 1996 C CA . ALA A 1 263 ? 8.845 20.483 -25.810 1.00 84.44 263 ALA A CA 1
ATOM 1997 C C . ALA A 1 263 ? 9.456 20.951 -27.152 1.00 84.44 263 ALA A C 1
ATOM 1999 O O . ALA A 1 263 ? 9.272 20.234 -28.137 1.00 84.44 263 ALA A O 1
ATOM 2000 N N . PRO A 1 264 ? 10.296 22.011 -27.215 1.00 88.69 264 PRO A N 1
ATOM 2001 C CA . PRO A 1 264 ? 10.937 22.426 -28.469 1.00 88.69 264 PRO A CA 1
ATOM 2002 C C . PRO A 1 264 ? 11.870 21.360 -29.063 1.00 88.69 264 PRO A C 1
ATOM 2004 O O . PRO A 1 264 ? 12.049 21.284 -30.278 1.00 88.69 264 PRO A O 1
ATOM 2007 N N . TRP A 1 265 ? 12.465 20.512 -28.214 1.00 90.75 265 TRP A N 1
ATOM 2008 C CA . TRP A 1 265 ? 13.289 19.390 -28.662 1.00 90.75 265 TRP A CA 1
ATOM 2009 C C . TRP A 1 265 ? 12.447 18.256 -29.267 1.00 90.75 265 TRP A C 1
ATOM 2011 O O . TRP A 1 265 ? 12.875 17.656 -30.253 1.00 90.75 265 TRP A O 1
ATOM 2021 N N . LEU A 1 266 ? 11.257 17.986 -28.711 1.00 92.62 266 LEU A N 1
ATOM 2022 C CA . LEU A 1 266 ? 10.293 17.006 -29.227 1.00 92.62 266 LEU A CA 1
ATOM 2023 C C . LEU A 1 266 ? 9.637 17.476 -30.534 1.00 92.62 266 LEU A C 1
ATOM 2025 O O . LEU A 1 266 ? 9.495 16.674 -31.454 1.00 92.62 266 LEU A O 1
ATOM 2029 N N . ASP A 1 267 ? 9.297 18.765 -30.652 1.00 92.56 267 ASP A N 1
ATOM 2030 C CA . ASP A 1 267 ? 8.748 19.370 -31.879 1.00 92.56 267 ASP A CA 1
ATOM 2031 C C . ASP A 1 267 ? 9.693 19.228 -33.087 1.00 92.56 267 ASP A C 1
ATOM 2033 O O . ASP A 1 267 ? 9.246 19.149 -34.231 1.00 92.56 267 ASP A O 1
ATOM 2037 N N . ALA A 1 268 ? 11.004 19.145 -32.840 1.00 92.62 268 ALA A N 1
ATOM 2038 C CA . ALA A 1 268 ? 12.021 18.932 -33.867 1.00 92.62 268 ALA A CA 1
ATOM 2039 C C . ALA A 1 268 ? 12.165 17.464 -34.334 1.00 92.62 268 ALA A C 1
ATOM 2041 O O . ALA A 1 268 ? 12.951 17.198 -35.249 1.00 92.62 268 ALA A O 1
ATOM 2042 N N . GLN A 1 269 ? 11.449 16.503 -33.733 1.00 94.19 269 GLN A N 1
ATOM 2043 C CA . GLN A 1 269 ? 11.542 15.078 -34.078 1.00 94.19 269 GLN A CA 1
ATOM 2044 C C . GLN A 1 269 ? 10.351 14.606 -34.940 1.00 94.19 269 GLN A C 1
ATOM 2046 O O . GLN A 1 269 ? 9.221 15.050 -34.737 1.00 94.19 269 GLN A O 1
ATOM 2051 N N . PRO A 1 270 ? 10.546 13.653 -35.874 1.00 94.50 270 PRO A N 1
ATOM 2052 C CA . PRO A 1 270 ? 9.443 13.075 -36.643 1.00 94.50 270 PRO A CA 1
ATOM 2053 C C . PRO A 1 270 ? 8.386 12.378 -35.760 1.00 94.50 270 PRO A C 1
ATOM 2055 O O . PRO A 1 270 ? 8.757 11.752 -34.759 1.00 94.50 270 PRO A O 1
ATOM 2058 N N . PRO A 1 271 ? 7.094 12.384 -36.151 1.00 95.19 271 PRO A N 1
ATOM 2059 C CA . PRO A 1 271 ? 6.041 11.667 -35.436 1.00 95.19 271 PRO A CA 1
ATOM 2060 C C . PRO A 1 271 ? 6.363 10.183 -35.204 1.00 95.19 271 PRO A C 1
ATOM 2062 O O . PRO A 1 271 ? 6.853 9.495 -36.101 1.00 95.19 271 PRO A O 1
ATOM 2065 N N . GLY A 1 272 ? 6.082 9.691 -33.996 1.00 94.44 272 GLY A N 1
ATOM 2066 C CA . GLY A 1 272 ? 6.298 8.299 -33.587 1.00 94.44 272 GLY A CA 1
ATOM 2067 C C . GLY A 1 272 ? 7.751 7.797 -33.646 1.00 94.44 272 GLY A C 1
ATOM 2068 O O . GLY A 1 272 ? 7.963 6.586 -33.725 1.00 94.44 272 GLY A O 1
ATOM 2069 N N . SER A 1 273 ? 8.752 8.684 -33.650 1.00 94.19 273 SER A N 1
ATOM 2070 C CA . SER A 1 273 ? 10.172 8.317 -33.775 1.00 94.19 273 SER A CA 1
ATOM 2071 C C . SER A 1 273 ? 10.947 8.267 -32.456 1.00 94.19 273 SER A C 1
ATOM 2073 O O . SER A 1 273 ? 11.974 7.587 -32.398 1.00 94.19 273 SER A O 1
ATOM 2075 N N . VAL A 1 274 ? 10.469 8.965 -31.421 1.00 96.25 274 VAL A N 1
ATOM 2076 C CA . VAL A 1 274 ? 11.170 9.155 -30.147 1.00 96.25 274 VAL A CA 1
ATOM 2077 C C . VAL A 1 274 ? 10.892 8.005 -29.189 1.00 96.25 274 VAL A C 1
ATOM 2079 O O . VAL A 1 274 ? 9.741 7.606 -28.982 1.00 96.25 274 VAL A O 1
ATOM 2082 N N . VAL A 1 275 ? 11.959 7.519 -28.561 1.00 97.44 275 VAL A N 1
ATOM 2083 C CA . VAL A 1 275 ? 11.903 6.604 -27.420 1.00 97.44 275 VAL A CA 1
ATOM 2084 C C . VAL A 1 275 ? 11.926 7.433 -26.136 1.00 97.44 275 VAL A C 1
ATOM 2086 O O . VAL A 1 275 ? 12.935 8.052 -25.807 1.00 97.44 275 VAL A O 1
ATOM 2089 N N . PHE A 1 276 ? 10.817 7.469 -25.406 1.00 97.31 276 PHE A N 1
ATOM 2090 C CA . PHE A 1 276 ? 10.773 8.063 -24.072 1.00 97.31 276 PHE A CA 1
ATOM 2091 C C . PHE A 1 276 ? 11.170 7.014 -23.022 1.00 97.31 276 PHE A C 1
ATOM 2093 O O . PHE A 1 276 ? 10.783 5.851 -23.142 1.00 97.31 276 PHE A O 1
ATOM 2100 N N . VAL A 1 277 ? 11.952 7.394 -22.009 1.00 95.06 277 VAL A N 1
ATOM 2101 C CA . VAL A 1 277 ? 12.507 6.474 -21.000 1.00 95.06 277 VAL A CA 1
ATOM 2102 C C . VAL A 1 277 ? 12.332 7.058 -19.597 1.00 95.06 277 VAL A C 1
ATOM 2104 O O . VAL A 1 277 ? 12.905 8.106 -19.292 1.00 95.06 277 VAL A O 1
ATOM 2107 N N . ALA A 1 278 ? 11.589 6.372 -18.720 1.00 91.06 278 ALA A N 1
ATOM 2108 C CA . ALA A 1 278 ? 11.454 6.764 -17.313 1.00 91.06 278 ALA A CA 1
ATOM 2109 C C . ALA A 1 278 ? 11.176 5.574 -16.371 1.00 91.06 278 ALA A C 1
ATOM 2111 O O . ALA A 1 278 ? 10.237 4.796 -16.557 1.00 91.06 278 ALA A O 1
ATOM 2112 N N . PHE A 1 279 ? 11.957 5.478 -15.290 1.00 86.19 279 PHE A N 1
ATOM 2113 C CA . PHE A 1 279 ? 11.827 4.429 -14.264 1.00 86.19 279 PHE A CA 1
ATOM 2114 C C . PHE A 1 279 ? 11.146 4.902 -12.962 1.00 86.19 279 PHE A C 1
ATOM 2116 O O . PHE A 1 279 ? 11.256 4.259 -11.919 1.00 86.19 279 PHE A O 1
ATOM 2123 N N . GLY A 1 280 ? 10.418 6.020 -13.024 1.00 75.94 280 GLY A N 1
ATOM 2124 C CA . GLY A 1 280 ? 9.630 6.542 -11.905 1.00 75.94 280 GLY A CA 1
ATOM 2125 C C . GLY A 1 280 ? 10.455 7.106 -10.742 1.00 75.94 280 GLY A C 1
ATOM 2126 O O . GLY A 1 280 ? 11.666 7.306 -10.828 1.00 75.94 280 GLY A O 1
ATOM 2127 N N . SER A 1 281 ? 9.774 7.392 -9.629 1.00 65.69 281 SER A N 1
ATOM 2128 C CA . SER A 1 281 ? 10.343 8.093 -8.467 1.00 65.69 281 SER A CA 1
ATOM 2129 C C . SER A 1 281 ? 10.945 7.180 -7.392 1.00 65.69 281 SER A C 1
ATOM 2131 O O . SER A 1 281 ? 11.301 7.673 -6.326 1.00 65.69 281 SER A O 1
ATOM 2133 N N . ILE A 1 282 ? 11.038 5.863 -7.627 1.00 65.31 282 ILE A N 1
ATOM 2134 C CA . ILE A 1 282 ? 11.555 4.900 -6.634 1.00 65.31 282 ILE A CA 1
ATOM 2135 C C . ILE A 1 282 ? 12.658 4.008 -7.213 1.00 65.31 282 ILE A C 1
ATOM 2137 O O . ILE A 1 282 ? 13.732 3.961 -6.616 1.00 65.31 282 ILE A O 1
ATOM 2141 N N . LEU A 1 283 ? 12.440 3.356 -8.364 1.00 71.19 283 LEU A N 1
ATOM 2142 C CA . LEU A 1 283 ? 13.358 2.332 -8.879 1.00 71.19 283 LEU A CA 1
ATOM 2143 C C . LEU A 1 283 ? 14.785 2.869 -9.086 1.00 71.19 283 LEU A C 1
ATOM 2145 O O . LEU A 1 283 ? 14.999 3.924 -9.689 1.00 71.19 283 LEU A O 1
ATOM 2149 N N . LYS A 1 284 ? 15.759 2.093 -8.606 1.00 72.38 284 LYS A N 1
ATOM 2150 C CA . LYS A 1 284 ? 17.181 2.243 -8.914 1.00 72.38 284 LYS A CA 1
ATOM 2151 C C . LYS A 1 284 ? 17.633 1.056 -9.760 1.00 72.38 284 LYS A C 1
ATOM 2153 O O . LYS A 1 284 ? 17.203 -0.070 -9.521 1.00 72.38 284 LYS A O 1
ATOM 2158 N N . ILE A 1 285 ? 18.481 1.343 -10.738 1.00 77.44 285 ILE A N 1
ATOM 2159 C CA . ILE A 1 285 ? 19.178 0.374 -11.591 1.00 77.44 285 ILE A CA 1
ATOM 2160 C C . ILE A 1 285 ? 20.683 0.518 -11.340 1.00 77.44 285 ILE A C 1
ATOM 2162 O O . ILE A 1 285 ? 21.132 1.587 -10.916 1.00 77.44 285 ILE A O 1
ATOM 2166 N N . SER A 1 286 ? 21.457 -0.549 -11.532 1.00 83.69 286 SER A N 1
ATOM 2167 C CA . SER A 1 286 ? 22.908 -0.524 -11.307 1.00 83.69 286 SER A CA 1
ATOM 2168 C C . SER A 1 286 ? 23.637 0.345 -12.342 1.00 83.69 286 SER A C 1
ATOM 2170 O O . SER A 1 286 ? 23.105 0.614 -13.419 1.00 83.69 286 SER A O 1
ATOM 2172 N N . ARG A 1 287 ? 24.883 0.757 -12.057 1.00 82.56 287 ARG A N 1
ATOM 2173 C CA . ARG A 1 287 ? 25.731 1.461 -13.042 1.00 82.56 287 ARG A CA 1
ATOM 2174 C C . ARG A 1 287 ? 25.892 0.647 -14.333 1.00 82.56 287 ARG A C 1
ATOM 2176 O O . ARG A 1 287 ? 25.832 1.212 -15.420 1.00 82.56 287 ARG A O 1
ATOM 2183 N N . ASP A 1 288 ? 26.017 -0.673 -14.217 1.00 85.69 288 ASP A N 1
ATOM 2184 C CA . ASP A 1 288 ? 26.136 -1.572 -15.368 1.00 85.69 288 ASP A CA 1
ATOM 2185 C C . ASP A 1 288 ? 24.839 -1.590 -16.197 1.00 85.69 288 ASP A C 1
ATOM 2187 O O . ASP A 1 288 ? 24.882 -1.490 -17.421 1.00 85.69 288 ASP A O 1
ATOM 2191 N N . GLU A 1 289 ? 23.668 -1.626 -15.546 1.00 89.00 289 GLU A N 1
ATOM 2192 C CA . GLU A 1 289 ? 22.365 -1.514 -16.218 1.00 89.00 289 GLU A CA 1
ATOM 2193 C C . GLU A 1 289 ? 22.170 -0.141 -16.888 1.00 89.00 289 GLU A C 1
ATOM 2195 O O . GLU A 1 289 ? 21.616 -0.072 -17.985 1.00 89.00 289 GLU A O 1
ATOM 2200 N N . VAL A 1 290 ? 22.643 0.945 -16.262 1.00 87.00 290 VAL A N 1
ATOM 2201 C CA . VAL A 1 290 ? 22.658 2.306 -16.834 1.00 87.00 290 VAL A CA 1
ATOM 2202 C C . VAL A 1 290 ? 23.525 2.351 -18.099 1.00 87.00 290 VAL A C 1
ATOM 2204 O O . VAL A 1 290 ? 23.086 2.885 -19.121 1.00 87.00 290 VAL A O 1
ATOM 2207 N N . ALA A 1 291 ? 24.717 1.751 -18.066 1.00 85.81 291 ALA A N 1
ATOM 2208 C CA . ALA A 1 291 ? 25.635 1.698 -19.202 1.00 85.81 291 ALA A CA 1
ATOM 2209 C C . ALA A 1 291 ? 25.105 0.824 -20.354 1.00 85.81 291 ALA A C 1
ATOM 2211 O O . ALA A 1 291 ? 25.137 1.239 -21.516 1.00 85.81 291 ALA A O 1
ATOM 2212 N N . GLU A 1 292 ? 24.558 -0.359 -20.053 1.00 92.12 292 GLU A N 1
ATOM 2213 C CA . GLU A 1 292 ? 23.913 -1.228 -21.045 1.00 92.12 292 GLU A CA 1
ATOM 2214 C C . GLU A 1 292 ? 22.667 -0.571 -21.660 1.00 92.12 292 GLU A C 1
ATOM 2216 O O . GLU A 1 292 ? 22.437 -0.693 -22.866 1.00 92.12 292 GLU A O 1
ATOM 2221 N N . LEU A 1 293 ? 21.887 0.181 -20.875 1.00 91.62 293 LEU A N 1
ATOM 2222 C CA . LEU A 1 293 ? 20.750 0.948 -21.381 1.00 91.62 293 LEU A CA 1
ATOM 2223 C C . LEU A 1 293 ? 21.192 2.077 -22.319 1.00 91.62 293 LEU A C 1
ATOM 2225 O O . LEU A 1 293 ? 20.672 2.168 -23.431 1.00 91.62 293 LEU A O 1
ATOM 2229 N N . ALA A 1 294 ? 22.173 2.891 -21.918 1.00 88.94 294 ALA A N 1
ATOM 2230 C CA . ALA A 1 294 ? 22.713 3.971 -22.746 1.00 88.94 294 ALA A CA 1
ATOM 2231 C C . ALA A 1 294 ? 23.271 3.438 -24.079 1.00 88.94 294 ALA A C 1
ATOM 2233 O O . ALA A 1 294 ? 22.926 3.938 -25.153 1.00 88.94 294 ALA A O 1
ATOM 2234 N N . ALA A 1 295 ? 24.064 2.362 -24.024 1.00 89.75 295 ALA A N 1
ATOM 2235 C CA . ALA A 1 295 ? 24.603 1.700 -25.207 1.00 89.75 295 ALA A CA 1
ATOM 2236 C C . ALA A 1 295 ? 23.501 1.096 -26.099 1.00 89.75 295 ALA A C 1
ATOM 2238 O O . ALA A 1 295 ? 23.599 1.168 -27.324 1.00 89.75 295 ALA A O 1
ATOM 2239 N N . GLY A 1 296 ? 22.442 0.529 -25.513 1.00 93.56 296 GLY A N 1
ATOM 2240 C CA . GLY A 1 296 ? 21.309 -0.041 -26.247 1.00 93.56 296 GLY A CA 1
ATOM 2241 C C . GLY A 1 296 ? 20.429 1.007 -26.932 1.00 93.56 296 GLY A C 1
ATOM 2242 O O . GLY A 1 296 ? 20.031 0.821 -28.085 1.00 93.56 296 GLY A O 1
ATOM 2243 N N . LEU A 1 297 ? 20.177 2.136 -26.262 1.00 92.81 297 LEU A N 1
ATOM 2244 C CA . LEU A 1 297 ? 19.471 3.286 -26.832 1.00 92.81 297 LEU A CA 1
ATOM 2245 C C . LEU A 1 297 ? 20.253 3.863 -28.018 1.00 92.81 297 LEU A C 1
ATOM 2247 O O . LEU A 1 297 ? 19.699 3.971 -29.113 1.00 92.81 297 LEU A O 1
ATOM 2251 N N . ALA A 1 298 ? 21.555 4.119 -27.854 1.00 89.88 298 ALA A N 1
ATOM 2252 C CA . ALA A 1 298 ? 22.417 4.581 -28.942 1.00 89.88 298 ALA A CA 1
ATOM 2253 C C . ALA A 1 298 ? 22.485 3.573 -30.110 1.00 89.88 298 ALA A C 1
ATOM 2255 O O . ALA A 1 298 ? 22.409 3.966 -31.278 1.00 89.88 298 ALA A O 1
ATOM 2256 N N . ALA A 1 299 ? 22.550 2.267 -29.820 1.00 90.75 299 ALA A N 1
ATOM 2257 C CA . ALA A 1 299 ? 22.553 1.215 -30.838 1.00 90.75 299 ALA A CA 1
ATOM 2258 C C . ALA A 1 299 ? 21.243 1.134 -31.646 1.00 90.75 299 ALA A C 1
ATOM 2260 O O . ALA A 1 299 ? 21.289 0.752 -32.815 1.00 90.75 299 ALA A O 1
ATOM 2261 N N . SER A 1 300 ? 20.101 1.540 -31.074 1.00 90.94 300 SER A N 1
ATOM 2262 C CA . SER A 1 300 ? 18.811 1.614 -31.787 1.00 90.94 300 SER A CA 1
ATOM 2263 C C . SER A 1 300 ? 18.754 2.718 -32.854 1.00 90.94 300 SER A C 1
ATOM 2265 O O . SER A 1 300 ? 17.887 2.692 -33.729 1.00 90.94 300 SER A O 1
ATOM 2267 N N . ARG A 1 301 ? 19.659 3.709 -32.777 1.00 89.25 301 ARG A N 1
ATOM 2268 C CA . ARG A 1 301 ? 19.720 4.907 -33.642 1.00 89.25 301 ARG A CA 1
ATOM 2269 C C . ARG A 1 301 ? 18.428 5.744 -33.677 1.00 89.25 301 ARG A C 1
ATOM 2271 O O . ARG A 1 301 ? 18.256 6.569 -34.578 1.00 89.25 301 ARG A O 1
ATOM 2278 N N . ARG A 1 302 ? 17.521 5.550 -32.714 1.00 91.31 302 ARG A N 1
ATOM 2279 C CA . ARG A 1 302 ? 16.329 6.384 -32.504 1.00 91.31 302 ARG A CA 1
ATOM 2280 C C . ARG A 1 302 ? 16.691 7.610 -31.652 1.00 91.31 302 ARG A C 1
ATOM 2282 O O . ARG A 1 302 ? 17.498 7.461 -30.736 1.00 91.31 302 ARG A O 1
ATOM 2289 N N . PRO A 1 303 ? 16.093 8.793 -31.892 1.00 94.06 303 PRO A N 1
ATOM 2290 C CA . PRO A 1 303 ? 16.140 9.871 -30.907 1.00 94.06 303 PRO A CA 1
ATOM 2291 C C . PRO A 1 303 ? 15.458 9.402 -29.615 1.00 94.06 303 PRO A C 1
ATOM 2293 O O . PRO A 1 303 ? 14.457 8.680 -29.662 1.00 94.06 303 PRO A O 1
ATOM 2296 N N . PHE A 1 304 ? 15.979 9.803 -28.458 1.00 93.88 304 PHE A N 1
ATOM 2297 C CA . PHE A 1 304 ? 15.409 9.412 -27.167 1.00 93.88 304 PHE A CA 1
ATOM 2298 C C . PHE A 1 304 ? 15.403 10.556 -26.158 1.00 93.88 304 PHE A C 1
ATOM 2300 O O . PHE A 1 304 ? 16.298 11.397 -26.156 1.00 93.88 304 PHE A O 1
ATOM 2307 N N . LEU A 1 305 ? 14.396 10.558 -25.285 1.00 93.38 305 LEU A N 1
ATOM 2308 C CA . LEU A 1 305 ? 14.284 11.459 -24.141 1.00 93.38 305 LEU A CA 1
ATOM 2309 C C . LEU A 1 305 ? 14.258 10.610 -22.869 1.00 93.38 305 LEU A C 1
ATOM 2311 O O . LEU A 1 305 ? 13.313 9.851 -22.654 1.00 93.38 305 LEU A O 1
ATOM 2315 N N . TRP A 1 306 ? 15.299 10.713 -22.047 1.00 91.31 306 TRP A N 1
ATOM 2316 C CA . TRP A 1 306 ? 15.482 9.876 -20.860 1.00 91.31 306 TRP A CA 1
ATOM 2317 C C . TRP A 1 306 ? 15.510 10.721 -19.585 1.00 91.31 306 TRP A C 1
ATOM 2319 O O . TRP A 1 306 ? 16.340 11.615 -19.418 1.00 91.31 306 TRP A O 1
ATOM 2329 N N . VAL A 1 307 ? 14.579 10.429 -18.677 1.00 87.31 307 VAL A N 1
ATOM 2330 C CA . VAL A 1 307 ? 14.508 11.053 -17.354 1.00 87.31 307 VAL A CA 1
ATOM 2331 C C . VAL A 1 307 ? 15.430 10.308 -16.394 1.00 87.31 307 VAL A C 1
ATOM 2333 O O . VAL A 1 307 ? 15.200 9.134 -16.090 1.00 87.31 307 VAL A O 1
ATOM 2336 N N . VAL A 1 308 ? 16.449 11.000 -15.884 1.00 79.38 308 VAL A N 1
ATOM 2337 C CA . VAL A 1 308 ? 17.410 10.461 -14.914 1.00 79.38 308 VAL A CA 1
ATOM 2338 C C . VAL A 1 308 ? 17.461 11.374 -13.699 1.00 79.38 308 VAL A C 1
ATOM 2340 O O . VAL A 1 308 ? 18.008 12.472 -13.745 1.00 79.38 308 VAL A O 1
ATOM 2343 N N . ARG A 1 309 ? 16.864 10.891 -12.606 1.00 72.50 309 ARG A N 1
ATOM 2344 C CA . ARG A 1 309 ? 16.819 11.559 -11.298 1.00 72.50 309 ARG A CA 1
ATOM 2345 C C . ARG A 1 309 ? 18.209 11.977 -10.831 1.00 72.50 309 ARG A C 1
ATOM 2347 O O . ARG A 1 309 ? 19.168 11.247 -11.049 1.00 72.50 309 ARG A O 1
ATOM 2354 N N . GLU A 1 310 ? 18.277 13.074 -10.083 1.00 67.00 310 GLU A N 1
ATOM 2355 C CA . GLU A 1 310 ? 19.511 13.591 -9.475 1.00 67.00 310 GLU A CA 1
ATOM 2356 C C . GLU A 1 310 ? 20.270 12.516 -8.681 1.00 67.00 310 GLU A C 1
ATOM 2358 O O . GLU A 1 310 ? 21.456 12.327 -8.907 1.00 67.00 310 GLU A O 1
ATOM 2363 N N . ASP A 1 311 ? 19.583 11.703 -7.872 1.00 62.22 311 ASP A N 1
ATOM 2364 C CA . ASP A 1 311 ? 20.200 10.632 -7.071 1.00 62.22 311 ASP A CA 1
ATOM 2365 C C . ASP A 1 311 ? 20.563 9.347 -7.850 1.00 62.22 311 ASP A C 1
ATOM 2367 O O . ASP A 1 311 ? 20.939 8.339 -7.246 1.00 62.22 311 ASP A O 1
ATOM 2371 N N . ASN A 1 312 ? 20.431 9.389 -9.181 1.00 62.41 312 ASN A N 1
ATOM 2372 C CA . ASN A 1 312 ? 21.024 8.460 -10.146 1.00 62.41 312 ASN A CA 1
ATOM 2373 C C . ASN A 1 312 ? 21.902 9.206 -11.185 1.00 62.41 312 ASN A C 1
ATOM 2375 O O . ASN A 1 312 ? 22.444 8.566 -12.083 1.00 62.41 312 ASN A O 1
ATOM 2379 N N . ARG A 1 313 ? 22.021 10.543 -11.117 1.00 63.81 313 ARG A N 1
ATOM 2380 C CA . ARG A 1 313 ? 22.734 11.369 -12.107 1.00 63.81 313 ARG A CA 1
ATOM 2381 C C . ARG A 1 313 ? 24.241 11.333 -11.885 1.00 63.81 313 ARG A C 1
ATOM 2383 O O . ARG A 1 313 ? 24.979 11.341 -12.861 1.00 63.81 313 ARG A O 1
ATOM 2390 N N . ASP A 1 314 ? 24.677 11.181 -10.639 1.00 61.91 314 ASP A N 1
ATOM 2391 C CA . ASP A 1 314 ? 26.079 10.929 -10.282 1.00 61.91 314 ASP A CA 1
ATOM 2392 C C . ASP A 1 314 ? 26.623 9.702 -11.049 1.00 61.91 314 ASP A C 1
ATOM 2394 O O . ASP A 1 314 ? 27.697 9.754 -11.638 1.00 61.91 314 ASP A O 1
ATOM 2398 N N . LEU A 1 315 ? 25.804 8.647 -11.207 1.00 59.59 315 LEU A N 1
ATOM 2399 C CA . LEU A 1 315 ? 26.131 7.438 -11.988 1.00 59.59 315 LEU A CA 1
ATOM 2400 C C . LEU A 1 315 ? 26.309 7.677 -13.503 1.00 59.59 315 LEU A C 1
ATOM 2402 O O . LEU A 1 315 ? 26.774 6.774 -14.197 1.00 59.59 315 LEU A O 1
ATOM 2406 N N . LEU A 1 316 ? 25.902 8.842 -14.022 1.00 59.16 316 LEU A N 1
ATOM 2407 C CA . LEU A 1 316 ? 26.142 9.279 -15.404 1.00 59.16 316 LEU A CA 1
ATOM 2408 C C . LEU A 1 316 ? 27.288 10.289 -15.531 1.00 59.16 316 LEU A C 1
ATOM 2410 O O . LEU A 1 316 ? 27.838 10.417 -16.620 1.00 59.16 316 LEU A O 1
ATOM 2414 N N . LEU A 1 317 ? 27.591 11.035 -14.465 1.00 53.28 317 LEU A N 1
ATOM 2415 C CA . LEU A 1 317 ? 28.578 12.119 -14.468 1.00 53.28 317 LEU A CA 1
ATOM 2416 C C . LEU A 1 317 ? 29.967 11.649 -14.009 1.00 53.28 317 LEU A C 1
ATOM 2418 O O . LEU A 1 317 ? 30.964 12.185 -14.479 1.00 53.28 317 LEU A O 1
ATOM 2422 N N . ASP A 1 318 ? 30.045 10.604 -13.181 1.00 54.69 318 ASP A N 1
ATOM 2423 C CA . ASP A 1 318 ? 31.299 9.940 -12.782 1.00 54.69 318 ASP A CA 1
ATOM 2424 C C . ASP A 1 318 ? 31.849 8.976 -13.869 1.00 54.69 318 ASP A C 1
ATOM 2426 O O . ASP A 1 318 ? 32.696 8.119 -13.589 1.00 54.69 318 ASP A O 1
ATOM 2430 N N . ASP A 1 319 ? 31.344 9.051 -15.108 1.00 56.34 319 ASP A N 1
ATOM 2431 C CA . ASP A 1 319 ? 31.715 8.151 -16.206 1.00 56.34 319 ASP A CA 1
ATOM 2432 C C . ASP A 1 319 ? 31.840 8.875 -17.560 1.00 56.34 319 ASP A C 1
ATOM 2434 O O . ASP A 1 319 ? 30.882 8.977 -18.334 1.00 56.34 319 ASP A O 1
ATOM 2438 N N . ASP A 1 320 ? 33.072 9.291 -17.881 1.00 60.47 320 ASP A N 1
ATOM 2439 C CA . ASP A 1 320 ? 33.475 9.884 -19.169 1.00 60.47 320 ASP A CA 1
ATOM 2440 C C . ASP A 1 320 ? 33.048 9.052 -20.402 1.00 60.47 320 ASP A C 1
ATOM 2442 O O . ASP A 1 320 ? 33.029 9.561 -21.525 1.00 60.47 320 ASP A O 1
ATOM 2446 N N . CYS A 1 321 ? 32.706 7.766 -20.237 1.00 57.34 321 CYS A N 1
ATOM 2447 C CA . CYS A 1 321 ? 32.258 6.905 -21.332 1.00 57.34 321 CYS A CA 1
ATOM 2448 C C . CYS A 1 321 ? 30.781 7.118 -21.702 1.00 57.34 321 CYS A C 1
ATOM 2450 O O . CYS A 1 321 ? 30.390 6.793 -22.827 1.00 57.34 321 CYS A O 1
ATOM 2452 N N . LEU A 1 322 ? 29.943 7.615 -20.783 1.00 63.62 322 LEU A N 1
ATOM 2453 C CA . LEU A 1 322 ? 28.487 7.665 -20.965 1.00 63.62 322 LEU A CA 1
ATOM 2454 C C . LEU A 1 322 ? 28.003 8.980 -21.580 1.00 63.62 322 LEU A C 1
ATOM 2456 O O . LEU A 1 322 ? 27.142 8.952 -22.464 1.00 63.62 322 LEU A O 1
ATOM 2460 N N . GLU A 1 323 ? 28.572 10.122 -21.189 1.00 65.69 323 GLU A N 1
ATOM 2461 C CA . GLU A 1 323 ? 28.173 11.423 -21.743 1.00 65.69 323 GLU A CA 1
ATOM 2462 C C . GLU A 1 323 ? 28.367 11.520 -23.277 1.00 65.69 323 GLU A C 1
ATOM 2464 O O . GLU A 1 323 ? 27.430 11.963 -23.954 1.00 65.69 323 GLU A O 1
ATOM 2469 N N . PRO A 1 324 ? 29.463 11.020 -23.892 1.00 64.00 324 PRO A N 1
ATOM 2470 C CA . PRO A 1 324 ? 29.603 10.979 -25.352 1.00 64.00 324 PRO A CA 1
ATOM 2471 C C . PRO A 1 324 ? 28.585 10.061 -26.046 1.00 64.00 324 PRO A C 1
ATOM 2473 O O . PRO A 1 324 ? 28.124 10.364 -27.148 1.00 64.00 324 PRO A O 1
ATOM 2476 N N . VAL A 1 325 ? 28.200 8.948 -25.408 1.00 65.06 325 VAL A N 1
ATOM 2477 C CA . VAL A 1 325 ? 27.193 8.006 -25.934 1.00 65.06 325 VAL A CA 1
ATOM 2478 C C . VAL A 1 325 ? 25.797 8.631 -25.907 1.00 65.06 325 VAL A C 1
ATOM 2480 O O . VAL A 1 325 ? 25.019 8.444 -26.844 1.00 65.06 325 VAL A O 1
ATOM 2483 N N . ILE A 1 326 ? 25.485 9.409 -24.870 1.00 67.88 326 ILE A N 1
ATOM 2484 C CA . ILE A 1 326 ? 24.201 10.100 -24.701 1.00 67.88 326 ILE A CA 1
ATOM 2485 C C . ILE A 1 326 ? 24.090 11.312 -25.638 1.00 67.88 326 ILE A C 1
ATOM 2487 O O . ILE A 1 326 ? 23.098 11.454 -26.353 1.00 67.88 326 ILE A O 1
ATOM 2491 N N . THR A 1 327 ? 25.112 12.168 -25.676 1.00 64.19 327 THR A N 1
ATOM 2492 C CA . THR A 1 327 ? 25.099 13.409 -26.471 1.00 64.19 327 THR A CA 1
ATOM 2493 C C . THR A 1 327 ? 25.282 13.149 -27.969 1.00 64.19 327 THR A C 1
ATOM 2495 O O . THR A 1 327 ? 24.581 13.739 -28.793 1.00 64.19 327 THR A O 1
ATOM 2498 N N . GLY A 1 328 ? 26.159 12.214 -28.351 1.00 63.59 328 GLY A N 1
ATOM 2499 C CA . GLY A 1 328 ? 26.459 11.895 -29.751 1.00 63.59 328 GLY A CA 1
ATOM 2500 C C . GLY A 1 328 ? 25.357 11.134 -30.502 1.00 63.59 328 GLY A C 1
ATOM 2501 O O . GLY A 1 328 ? 25.392 11.056 -31.729 1.00 63.59 328 GLY A O 1
ATOM 2502 N N . SER A 1 329 ? 24.364 10.580 -29.799 1.00 61.66 329 SER A N 1
ATOM 2503 C CA . SER A 1 329 ? 23.325 9.705 -30.372 1.00 61.66 329 SER A CA 1
ATOM 2504 C C . SER A 1 329 ? 22.004 10.405 -30.719 1.00 61.66 329 SER A C 1
ATOM 2506 O O . SER A 1 329 ? 21.061 9.742 -31.150 1.00 61.66 329 SER A O 1
ATOM 2508 N N . LYS A 1 330 ? 21.933 11.740 -30.588 1.00 74.56 330 LYS A N 1
ATOM 2509 C CA . LYS A 1 330 ? 20.681 12.530 -30.583 1.00 74.56 330 LYS A CA 1
ATOM 2510 C C . LYS A 1 330 ? 19.757 12.190 -29.401 1.00 74.56 330 LYS A C 1
ATOM 2512 O O . LYS A 1 330 ? 18.536 12.259 -29.535 1.00 74.56 330 LYS A O 1
ATOM 2517 N N . GLY A 1 331 ? 20.326 11.818 -28.257 1.00 85.00 331 GLY A N 1
ATOM 2518 C CA . GLY A 1 331 ? 19.592 11.734 -26.999 1.00 85.00 331 GLY A CA 1
ATOM 2519 C C . GLY A 1 331 ? 19.390 13.107 -26.354 1.00 85.00 331 GLY A C 1
ATOM 2520 O O . GLY A 1 331 ? 20.180 14.030 -26.558 1.00 85.00 331 GLY A O 1
ATOM 2521 N N . LYS A 1 332 ? 18.356 13.227 -25.521 1.00 86.88 332 LYS A N 1
ATOM 2522 C CA . LYS A 1 332 ? 18.235 14.263 -24.492 1.00 86.88 332 LYS A CA 1
ATOM 2523 C C . LYS A 1 332 ? 18.045 13.589 -23.134 1.00 86.88 332 LYS A C 1
ATOM 2525 O O . LYS A 1 332 ? 17.183 12.726 -22.984 1.00 86.88 332 LYS A O 1
ATOM 2530 N N . VAL A 1 333 ? 18.850 13.980 -22.149 1.00 85.19 333 VAL A N 1
ATOM 2531 C CA . VAL A 1 333 ? 18.726 13.525 -20.756 1.00 85.19 333 VAL A CA 1
ATOM 2532 C C . VAL A 1 333 ? 18.347 14.709 -19.880 1.00 85.19 333 VAL A C 1
ATOM 2534 O O . VAL A 1 333 ? 18.916 15.791 -20.017 1.00 85.19 333 VAL A O 1
ATOM 2537 N N . VAL A 1 334 ? 17.374 14.506 -18.993 1.00 83.06 334 VAL A N 1
ATOM 2538 C CA . VAL A 1 334 ? 16.841 15.541 -18.096 1.00 83.06 334 VAL A CA 1
ATOM 2539 C C . VAL A 1 334 ? 16.652 14.998 -16.683 1.00 83.06 334 VAL A C 1
ATOM 2541 O O . VAL A 1 334 ? 16.324 13.827 -16.499 1.00 83.06 334 VAL A O 1
ATOM 2544 N N . ALA A 1 335 ? 16.812 15.861 -15.677 1.00 77.38 335 ALA A N 1
ATOM 2545 C CA . ALA A 1 335 ? 16.564 15.499 -14.278 1.00 77.38 335 ALA A CA 1
ATOM 2546 C C . ALA A 1 335 ? 15.077 15.196 -14.000 1.00 77.38 335 ALA A C 1
ATOM 2548 O O . ALA A 1 335 ? 14.737 14.449 -13.080 1.00 77.38 335 ALA A O 1
ATOM 2549 N N . TRP A 1 336 ? 14.184 15.798 -14.791 1.00 79.75 336 TRP A N 1
ATOM 2550 C CA . TRP A 1 336 ? 12.731 15.682 -14.702 1.00 79.75 336 TRP A CA 1
ATOM 2551 C C . TRP A 1 336 ? 12.081 16.178 -16.004 1.00 79.75 336 TRP A C 1
ATOM 2553 O O . TRP A 1 336 ? 12.688 16.955 -16.734 1.00 79.75 336 TRP A O 1
ATOM 2563 N N . CYS A 1 337 ? 10.838 15.775 -16.267 1.00 83.56 337 CYS A N 1
ATOM 2564 C CA . CYS A 1 337 ? 9.962 16.401 -17.257 1.00 83.56 337 CYS A CA 1
ATOM 2565 C C . CYS A 1 337 ? 8.493 16.251 -16.832 1.00 83.56 337 CYS A C 1
ATOM 2567 O O . CYS A 1 337 ? 8.160 15.370 -16.034 1.00 83.56 337 CYS A O 1
ATOM 2569 N N . GLU A 1 338 ? 7.596 17.038 -17.427 1.00 80.81 338 GLU A N 1
ATOM 2570 C CA . GLU A 1 338 ? 6.150 16.831 -17.300 1.00 80.81 338 GLU A CA 1
ATOM 2571 C C . GLU A 1 338 ? 5.744 15.629 -18.178 1.00 80.81 338 GLU A C 1
ATOM 2573 O O . GLU A 1 338 ? 5.507 15.739 -19.383 1.00 80.81 338 GLU A O 1
ATOM 2578 N N . GLN A 1 339 ? 5.802 14.432 -17.578 1.00 87.50 339 GLN A N 1
ATOM 2579 C CA . GLN A 1 339 ? 5.711 13.143 -18.276 1.00 87.50 339 GLN A CA 1
ATOM 2580 C C . GLN A 1 339 ? 4.430 12.993 -19.112 1.00 87.50 339 GLN A C 1
ATOM 2582 O O . GLN A 1 339 ? 4.474 12.373 -20.176 1.00 87.50 339 GLN A O 1
ATOM 2587 N N . ARG A 1 340 ? 3.306 13.582 -18.684 1.00 82.19 340 ARG A N 1
ATOM 2588 C CA . ARG A 1 340 ? 2.031 13.490 -19.406 1.00 82.19 340 ARG A CA 1
ATOM 2589 C C . ARG A 1 340 ? 2.093 14.266 -20.719 1.00 82.19 340 ARG A C 1
ATOM 2591 O O . ARG A 1 340 ? 1.699 13.724 -21.751 1.00 82.19 340 ARG A O 1
ATOM 2598 N N . ARG A 1 341 ? 2.630 15.493 -20.712 1.00 84.44 341 ARG A N 1
ATOM 2599 C CA . ARG A 1 341 ? 2.882 16.275 -21.938 1.00 84.44 341 ARG A CA 1
ATOM 2600 C C . ARG A 1 341 ? 3.860 15.578 -22.879 1.00 84.44 341 ARG A C 1
ATOM 2602 O O . ARG A 1 341 ? 3.618 15.588 -24.083 1.00 84.44 341 ARG A O 1
ATOM 2609 N N . VAL A 1 342 ? 4.906 14.936 -22.352 1.00 91.88 342 VAL A N 1
ATOM 2610 C CA . VAL A 1 342 ? 5.851 14.151 -23.166 1.00 91.88 342 VAL A CA 1
ATOM 2611 C C . VAL A 1 342 ? 5.160 12.952 -23.821 1.00 91.88 342 VAL A C 1
ATOM 2613 O O . VAL A 1 342 ? 5.214 12.820 -25.039 1.00 91.88 342 VAL A O 1
ATOM 2616 N N . LEU A 1 343 ? 4.457 12.113 -23.052 1.00 93.19 343 LEU A N 1
ATOM 2617 C CA . LEU A 1 343 ? 3.734 10.948 -23.582 1.00 93.19 343 LEU A CA 1
ATOM 2618 C C . LEU A 1 343 ? 2.628 11.337 -24.575 1.00 93.19 343 LEU A C 1
ATOM 2620 O O . LEU A 1 343 ? 2.380 10.616 -25.537 1.00 93.19 343 LEU A O 1
ATOM 2624 N N . ALA A 1 344 ? 1.967 12.478 -24.370 1.00 90.62 344 ALA A N 1
ATOM 2625 C CA . ALA A 1 344 ? 0.950 12.989 -25.284 1.00 90.62 344 ALA A CA 1
ATOM 2626 C C . ALA A 1 344 ? 1.520 13.586 -26.589 1.00 90.62 344 ALA A C 1
ATOM 2628 O O . ALA A 1 344 ? 0.742 13.829 -27.518 1.00 90.62 344 ALA A O 1
ATOM 2629 N N . HIS A 1 345 ? 2.833 13.840 -26.672 1.00 94.06 345 HIS A N 1
ATOM 2630 C CA . HIS A 1 345 ? 3.466 14.484 -27.824 1.00 94.06 345 HIS A CA 1
ATOM 2631 C C . HIS A 1 345 ? 3.566 13.540 -29.028 1.00 94.06 345 HIS A C 1
ATOM 2633 O O . HIS A 1 345 ? 3.966 12.383 -28.907 1.00 94.06 345 HIS A O 1
ATOM 2639 N N . ALA A 1 346 ? 3.235 14.047 -30.218 1.00 94.25 346 ALA A N 1
ATOM 2640 C CA . ALA A 1 346 ? 3.150 13.248 -31.441 1.00 94.25 346 ALA A CA 1
ATOM 2641 C C . ALA A 1 346 ? 4.482 12.594 -31.863 1.00 94.25 346 ALA A C 1
ATOM 2643 O O . ALA A 1 346 ? 4.464 11.616 -32.612 1.00 94.25 346 ALA A O 1
ATOM 2644 N N . ALA A 1 347 ? 5.626 13.104 -31.397 1.00 96.25 347 ALA A N 1
ATOM 2645 C CA . ALA A 1 347 ? 6.943 12.533 -31.656 1.00 96.25 347 ALA A CA 1
ATOM 2646 C C . ALA A 1 347 ? 7.205 11.211 -30.915 1.00 96.25 347 ALA A C 1
ATOM 2648 O O . ALA A 1 347 ? 7.998 10.404 -31.402 1.00 96.25 347 ALA A O 1
ATOM 2649 N N . VAL A 1 348 ? 6.561 10.955 -29.769 1.00 97.25 348 VAL A N 1
ATOM 2650 C CA . VAL A 1 348 ? 6.824 9.755 -28.956 1.00 97.25 348 VAL A CA 1
ATOM 2651 C C . VAL A 1 348 ? 6.162 8.524 -29.578 1.00 97.25 348 VAL A C 1
ATOM 2653 O O . VAL A 1 348 ? 4.952 8.481 -29.786 1.00 97.25 348 VAL A O 1
ATOM 2656 N N . GLY A 1 349 ? 6.974 7.510 -29.892 1.00 96.25 349 GLY A N 1
ATOM 2657 C CA . GLY A 1 349 ? 6.531 6.248 -30.501 1.00 96.25 349 GLY A CA 1
ATOM 2658 C C . GLY A 1 349 ? 6.704 5.010 -29.619 1.00 96.25 349 GLY A C 1
ATOM 2659 O O . GLY A 1 349 ? 6.142 3.963 -29.934 1.00 96.25 349 GLY A O 1
ATOM 2660 N N . CYS A 1 350 ? 7.479 5.114 -28.537 1.00 97.81 350 CYS A N 1
ATOM 2661 C CA . CYS A 1 350 ? 7.766 4.023 -27.606 1.00 97.81 350 CYS A CA 1
ATOM 2662 C C . CYS A 1 350 ? 8.057 4.580 -26.207 1.00 97.81 350 CYS A C 1
ATOM 2664 O O . CYS A 1 350 ? 8.809 5.547 -26.082 1.00 97.81 350 CYS A O 1
ATOM 2666 N N . PHE A 1 351 ? 7.531 3.937 -25.162 1.00 98.38 351 PHE A N 1
ATOM 2667 C CA . PHE A 1 351 ? 7.819 4.254 -23.761 1.00 98.38 351 PHE A CA 1
ATOM 2668 C C . PHE A 1 351 ? 8.533 3.089 -23.059 1.00 98.38 351 PHE A C 1
ATOM 2670 O O . PHE A 1 351 ? 7.932 2.057 -22.765 1.00 98.38 351 PHE A O 1
ATOM 2677 N N . VAL A 1 352 ? 9.823 3.250 -22.765 1.00 97.75 352 VAL A N 1
ATOM 2678 C CA . VAL A 1 352 ? 10.586 2.339 -21.902 1.00 97.75 352 VAL A CA 1
ATOM 2679 C C . VAL A 1 352 ? 10.275 2.692 -20.447 1.00 97.75 352 VAL A C 1
ATOM 2681 O O . VAL A 1 352 ? 10.583 3.797 -19.994 1.00 97.75 352 VAL A O 1
ATOM 2684 N N . THR A 1 353 ? 9.648 1.771 -19.715 1.00 95.50 353 THR A N 1
ATOM 2685 C CA . THR A 1 353 ? 9.072 2.071 -18.398 1.00 95.50 353 THR A CA 1
ATOM 2686 C C . THR A 1 353 ? 9.278 0.967 -17.370 1.00 95.50 353 THR A C 1
ATOM 2688 O O . THR A 1 353 ? 9.169 -0.225 -17.662 1.00 95.50 353 THR A O 1
ATOM 2691 N N . HIS A 1 354 ? 9.487 1.385 -16.119 1.00 92.56 354 HIS A N 1
ATOM 2692 C CA . HIS A 1 354 ? 9.441 0.511 -14.942 1.00 92.56 354 HIS A CA 1
ATOM 2693 C C . HIS A 1 354 ? 8.083 -0.173 -14.707 1.00 92.56 354 HIS A C 1
ATOM 2695 O O . HIS A 1 354 ? 8.015 -1.077 -13.887 1.00 92.56 354 HIS A O 1
ATOM 2701 N N . CYS A 1 355 ? 7.016 0.229 -15.412 1.00 94.94 355 CYS A N 1
ATOM 2702 C CA . CYS A 1 355 ? 5.650 -0.299 -15.268 1.00 94.94 355 CYS A CA 1
ATOM 2703 C C . CYS A 1 355 ? 4.946 0.030 -13.937 1.00 94.94 355 CYS A C 1
ATOM 2705 O O . CYS A 1 355 ? 4.008 -0.668 -13.568 1.00 94.94 355 CYS A O 1
ATOM 2707 N N . GLY A 1 356 ? 5.337 1.090 -13.219 1.00 93.06 356 GLY A N 1
ATOM 2708 C CA . GLY A 1 356 ? 4.533 1.592 -12.093 1.00 93.06 356 GLY A CA 1
ATOM 2709 C C . GLY A 1 356 ? 3.164 2.093 -12.575 1.00 93.06 356 GLY A C 1
ATOM 2710 O O . GLY A 1 356 ? 3.050 2.599 -13.700 1.00 93.06 356 GLY A O 1
ATOM 2711 N N . TRP A 1 357 ? 2.112 1.936 -11.769 1.00 94.81 357 TRP A N 1
ATOM 2712 C CA . TRP A 1 357 ? 0.731 2.052 -12.256 1.00 94.81 357 TRP A CA 1
ATOM 2713 C C . TRP A 1 357 ? 0.367 3.412 -12.866 1.00 94.81 357 TRP A C 1
ATOM 2715 O O . TRP A 1 357 ? -0.195 3.444 -13.958 1.00 94.81 357 TRP A O 1
ATOM 2725 N N . ASN A 1 358 ? 0.759 4.538 -12.257 1.00 90.88 358 ASN A N 1
ATOM 2726 C CA . ASN A 1 358 ? 0.491 5.867 -12.836 1.00 90.88 358 ASN A CA 1
ATOM 2727 C C . ASN A 1 358 ? 1.064 6.000 -14.257 1.00 90.88 358 ASN A C 1
ATOM 2729 O O . ASN A 1 358 ? 0.360 6.386 -15.184 1.00 90.88 358 ASN A O 1
ATOM 2733 N N . SER A 1 359 ? 2.321 5.594 -14.456 1.00 91.44 359 SER A N 1
ATOM 2734 C CA . SER A 1 359 ? 2.963 5.610 -15.777 1.00 91.44 359 SER A CA 1
ATOM 2735 C C . SER A 1 359 ? 2.338 4.600 -16.747 1.00 91.44 359 SER A C 1
ATOM 2737 O O . SER A 1 359 ? 2.331 4.827 -17.954 1.00 91.44 359 SER A O 1
ATOM 2739 N N . THR A 1 360 ? 1.783 3.503 -16.229 1.00 95.25 360 THR A N 1
ATOM 2740 C CA . THR A 1 360 ? 1.022 2.517 -17.010 1.00 95.25 360 THR A CA 1
ATOM 2741 C C . THR A 1 360 ? -0.265 3.135 -17.559 1.00 95.25 360 THR A C 1
ATOM 2743 O O . THR A 1 360 ? -0.501 3.075 -18.767 1.00 95.25 360 THR A O 1
ATOM 2746 N N . VAL A 1 361 ? -1.069 3.799 -16.720 1.00 94.19 361 VAL A N 1
ATOM 2747 C CA . VAL A 1 361 ? -2.321 4.429 -17.171 1.00 94.19 361 VAL A CA 1
ATOM 2748 C C . VAL A 1 361 ? -2.100 5.701 -17.994 1.00 94.19 361 VAL A C 1
ATOM 2750 O O . VAL A 1 361 ? -2.847 5.936 -18.941 1.00 94.19 361 VAL A O 1
ATOM 2753 N N . GLU A 1 362 ? -1.048 6.477 -17.715 1.00 92.88 362 GLU A N 1
ATOM 2754 C CA . GLU A 1 362 ? -0.614 7.594 -18.566 1.00 92.88 362 GLU A CA 1
ATOM 2755 C C . GLU A 1 362 ? -0.209 7.105 -19.965 1.00 92.88 362 GLU A C 1
ATOM 2757 O O . GLU A 1 362 ? -0.663 7.667 -20.959 1.00 92.88 362 GLU A O 1
ATOM 2762 N N . GLY A 1 363 ? 0.589 6.033 -20.067 1.00 94.75 363 GLY A N 1
ATOM 2763 C CA . GLY A 1 363 ? 1.004 5.450 -21.349 1.00 94.75 363 GLY A CA 1
ATOM 2764 C C . GLY A 1 363 ? -0.173 4.906 -22.166 1.00 94.75 363 GLY A C 1
ATOM 2765 O O . GLY A 1 363 ? -0.277 5.182 -23.364 1.00 94.75 363 GLY A O 1
ATOM 2766 N N . LEU A 1 364 ? -1.109 4.210 -21.510 1.00 95.81 364 LEU A N 1
ATOM 2767 C CA . LEU A 1 364 ? -2.347 3.720 -22.128 1.00 95.81 364 LEU A CA 1
ATOM 2768 C C . LEU A 1 364 ? -3.247 4.871 -22.608 1.00 95.81 364 LEU A C 1
ATOM 2770 O O . LEU A 1 364 ? -3.716 4.844 -23.744 1.00 95.81 364 LEU A O 1
ATOM 2774 N N . ALA A 1 365 ? -3.445 5.915 -21.798 1.00 93.50 365 ALA A N 1
ATOM 2775 C CA . ALA A 1 365 ? -4.262 7.074 -22.169 1.00 93.50 365 ALA A CA 1
ATOM 2776 C C . ALA A 1 365 ? -3.585 8.008 -23.191 1.00 93.50 365 ALA A C 1
ATOM 2778 O O . ALA A 1 365 ? -4.261 8.713 -23.946 1.00 93.50 365 ALA A O 1
ATOM 2779 N N . ALA A 1 366 ? -2.254 7.996 -23.263 1.00 94.31 366 ALA A N 1
ATOM 2780 C CA . ALA A 1 366 ? -1.490 8.597 -24.348 1.00 94.31 366 ALA A CA 1
ATOM 2781 C C . ALA A 1 366 ? -1.519 7.746 -25.629 1.00 94.31 366 ALA A C 1
ATOM 2783 O O . ALA A 1 366 ? -1.333 8.285 -26.721 1.00 94.31 366 ALA A O 1
ATOM 2784 N N . GLY A 1 367 ? -1.808 6.446 -25.525 1.00 96.25 367 GLY A N 1
ATOM 2785 C CA . GLY A 1 367 ? -1.799 5.488 -26.630 1.00 96.25 367 GLY A CA 1
ATOM 2786 C C . GLY A 1 367 ? -0.398 5.179 -27.152 1.00 96.25 367 GLY A C 1
ATOM 2787 O O . GLY A 1 367 ? -0.226 4.994 -28.355 1.00 96.25 367 GLY A O 1
ATOM 2788 N N . VAL A 1 368 ? 0.593 5.152 -26.258 1.00 97.88 368 VAL A N 1
ATOM 2789 C CA . VAL A 1 368 ? 2.006 4.905 -26.576 1.00 97.88 368 VAL A CA 1
ATOM 2790 C C . VAL A 1 368 ? 2.372 3.454 -26.224 1.00 97.88 368 VAL A C 1
ATOM 2792 O O . VAL A 1 368 ? 2.267 3.077 -25.056 1.00 97.88 368 VAL A O 1
ATOM 2795 N N . PRO A 1 369 ? 2.818 2.634 -27.196 1.00 98.06 369 PRO A N 1
ATOM 2796 C CA . PRO A 1 369 ? 3.344 1.295 -26.934 1.00 98.06 369 PRO A CA 1
ATOM 2797 C C . PRO A 1 369 ? 4.582 1.279 -26.026 1.00 98.06 369 PRO A C 1
ATOM 2799 O O . PRO A 1 369 ? 5.368 2.230 -26.014 1.00 98.06 369 PRO A O 1
ATOM 2802 N N . VAL A 1 370 ? 4.786 0.187 -25.285 1.00 98.25 370 VAL A N 1
ATOM 2803 C CA . VAL A 1 370 ? 5.765 0.130 -24.184 1.00 98.25 370 VAL A CA 1
ATOM 2804 C C . VAL A 1 370 ? 6.873 -0.913 -24.358 1.00 98.25 370 VAL A C 1
ATOM 2806 O O . VAL A 1 370 ? 6.666 -2.003 -24.890 1.00 98.25 370 VAL A O 1
ATOM 2809 N N . VAL A 1 371 ? 8.043 -0.615 -23.794 1.00 98.50 371 VAL A N 1
ATOM 2810 C CA . VAL A 1 371 ? 9.052 -1.612 -23.415 1.00 98.50 371 VAL A CA 1
ATOM 2811 C C . VAL A 1 371 ? 9.030 -1.722 -21.892 1.00 98.50 371 VAL A C 1
ATOM 2813 O O . VAL A 1 371 ? 9.382 -0.781 -21.180 1.00 98.50 371 VAL A O 1
ATOM 2816 N N . ALA A 1 372 ? 8.575 -2.866 -21.393 1.00 97.69 372 ALA A N 1
ATOM 2817 C CA . ALA A 1 372 ? 8.317 -3.102 -19.981 1.00 97.69 372 ALA A CA 1
ATOM 2818 C C . ALA A 1 372 ? 9.567 -3.633 -19.258 1.00 97.69 372 ALA A C 1
ATOM 2820 O O . ALA A 1 372 ? 10.020 -4.739 -19.556 1.00 97.69 372 ALA A O 1
ATOM 2821 N N . TYR A 1 373 ? 10.095 -2.880 -18.286 1.00 95.12 373 TYR A N 1
ATOM 2822 C CA . TYR A 1 373 ? 11.219 -3.286 -17.430 1.00 95.12 373 TYR A CA 1
ATOM 2823 C C . TYR A 1 373 ? 10.821 -3.304 -15.939 1.00 95.12 373 TYR A C 1
ATOM 2825 O O . TYR A 1 373 ? 11.175 -2.390 -15.193 1.00 95.12 373 TYR A O 1
ATOM 2833 N N . PRO A 1 374 ? 10.034 -4.300 -15.488 1.00 91.75 374 PRO A N 1
ATOM 2834 C CA . PRO A 1 374 ? 9.448 -4.299 -14.150 1.00 91.75 374 PRO A CA 1
ATOM 2835 C C . PRO A 1 374 ? 10.490 -4.415 -13.029 1.00 91.75 374 PRO A C 1
ATOM 2837 O O . PRO A 1 374 ? 11.294 -5.351 -12.997 1.00 91.75 374 PRO A O 1
ATOM 2840 N N . GLY A 1 375 ? 10.442 -3.474 -12.083 1.00 81.00 375 GLY A N 1
ATOM 2841 C CA . GLY A 1 375 ? 11.368 -3.368 -10.958 1.00 81.00 375 GLY A CA 1
ATOM 2842 C C . GLY A 1 375 ? 10.950 -4.158 -9.716 1.00 81.00 375 GLY A C 1
ATOM 2843 O O . GLY A 1 375 ? 11.650 -5.094 -9.332 1.00 81.00 375 GLY A O 1
ATOM 2844 N N . TRP A 1 376 ? 9.858 -3.730 -9.072 1.00 78.31 376 TRP A N 1
ATOM 2845 C CA . TRP A 1 376 ? 9.385 -4.158 -7.741 1.00 78.31 376 TRP A CA 1
ATOM 2846 C C . TRP A 1 376 ? 7.893 -3.788 -7.533 1.00 78.31 376 TRP A C 1
ATOM 2848 O O . TRP A 1 376 ? 7.305 -3.156 -8.404 1.00 78.31 376 TRP A O 1
ATOM 2858 N N . ALA A 1 377 ? 7.279 -4.163 -6.402 1.00 85.31 377 ALA A N 1
ATOM 2859 C CA . ALA A 1 377 ? 5.870 -3.881 -6.071 1.00 85.31 377 ALA A CA 1
ATOM 2860 C C . ALA A 1 377 ? 4.890 -4.278 -7.203 1.00 85.31 377 ALA A C 1
ATOM 2862 O O . ALA A 1 377 ? 4.978 -5.397 -7.700 1.00 85.31 377 ALA A O 1
ATOM 2863 N N . ASP A 1 378 ? 3.979 -3.397 -7.616 1.00 92.06 378 ASP A N 1
ATOM 2864 C CA . ASP A 1 378 ? 2.973 -3.579 -8.679 1.00 92.06 378 ASP A CA 1
ATOM 2865 C C . ASP A 1 378 ? 3.537 -3.954 -10.070 1.00 92.06 378 ASP A C 1
ATOM 2867 O O . ASP A 1 378 ? 2.847 -4.522 -10.924 1.00 92.06 378 ASP A O 1
ATOM 2871 N N . GLN A 1 379 ? 4.811 -3.650 -10.310 1.00 93.94 379 GLN A N 1
ATOM 2872 C CA . GLN A 1 379 ? 5.408 -3.593 -11.645 1.00 93.94 379 GLN A CA 1
ATOM 2873 C C . GLN A 1 379 ? 5.422 -4.920 -12.429 1.00 93.94 379 GLN A C 1
ATOM 2875 O O . GLN A 1 379 ? 5.134 -4.866 -13.628 1.00 93.94 379 GLN A O 1
ATOM 2880 N N . PRO A 1 380 ? 5.720 -6.107 -11.850 1.00 94.50 380 PRO A N 1
ATOM 2881 C CA . PRO A 1 380 ? 5.726 -7.369 -12.603 1.00 94.50 380 PRO A CA 1
ATOM 2882 C C . PRO A 1 380 ? 4.353 -7.706 -13.193 1.00 94.50 380 PRO A C 1
ATOM 2884 O O . PRO A 1 380 ? 4.260 -8.093 -14.364 1.00 94.50 380 PRO A O 1
ATOM 2887 N N . THR A 1 381 ? 3.289 -7.465 -12.422 1.00 96.44 381 THR A N 1
ATOM 2888 C CA . THR A 1 381 ? 1.899 -7.642 -12.852 1.00 96.44 381 THR A CA 1
ATOM 2889 C C . THR A 1 381 ? 1.515 -6.606 -13.896 1.00 96.44 381 THR A C 1
ATOM 2891 O O . THR A 1 381 ? 1.016 -6.972 -14.956 1.00 96.44 381 THR A O 1
ATOM 2894 N N . ASN A 1 382 ? 1.813 -5.325 -13.680 1.00 97.31 382 ASN A N 1
ATOM 2895 C CA . ASN A 1 382 ? 1.531 -4.301 -14.688 1.00 97.31 382 ASN A CA 1
ATOM 2896 C C . ASN A 1 382 ? 2.249 -4.607 -16.017 1.00 97.31 382 ASN A C 1
ATOM 2898 O O . ASN A 1 382 ? 1.651 -4.475 -17.084 1.00 97.31 382 ASN A O 1
ATOM 2902 N N . ALA A 1 383 ? 3.487 -5.113 -15.972 1.00 97.12 383 ALA A N 1
ATOM 2903 C CA . ALA A 1 383 ? 4.211 -5.587 -17.151 1.00 97.12 383 ALA A CA 1
ATOM 2904 C C . ALA A 1 383 ? 3.546 -6.808 -17.815 1.00 97.12 383 ALA A C 1
ATOM 2906 O O . ALA A 1 383 ? 3.519 -6.883 -19.044 1.00 97.12 383 ALA A O 1
ATOM 2907 N N . LYS A 1 384 ? 2.991 -7.751 -17.039 1.00 96.69 384 LYS A N 1
ATOM 2908 C CA . LYS A 1 384 ? 2.203 -8.883 -17.564 1.00 96.69 384 LYS A CA 1
ATOM 2909 C C . LYS A 1 384 ? 0.970 -8.384 -18.317 1.00 96.69 384 LYS A C 1
ATOM 2911 O O . LYS A 1 384 ? 0.721 -8.795 -19.446 1.00 96.69 384 LYS A O 1
ATOM 2916 N N . PHE A 1 385 ? 0.234 -7.447 -17.727 1.00 97.81 385 PHE A N 1
ATOM 2917 C CA . PHE A 1 385 ? -0.967 -6.886 -18.336 1.00 97.81 385 PHE A CA 1
ATOM 2918 C C . PHE A 1 385 ? -0.653 -6.054 -19.586 1.00 97.81 385 PHE A C 1
ATOM 2920 O O . PHE A 1 385 ? -1.276 -6.260 -20.624 1.00 97.81 385 PHE A O 1
ATOM 2927 N N . LEU A 1 386 ? 0.363 -5.189 -19.545 1.00 98.25 386 LEU A N 1
ATOM 2928 C CA . LEU A 1 386 ? 0.808 -4.403 -20.703 1.00 98.25 386 LEU A CA 1
ATOM 2929 C C . LEU A 1 386 ? 1.209 -5.270 -21.908 1.00 98.25 386 LEU A C 1
ATOM 2931 O O . LEU A 1 386 ? 0.910 -4.903 -23.046 1.00 98.25 386 LEU A O 1
ATOM 2935 N N . THR A 1 387 ? 1.877 -6.402 -21.674 1.00 97.19 387 THR A N 1
ATOM 2936 C CA . THR A 1 387 ? 2.515 -7.180 -22.748 1.00 97.19 387 THR A CA 1
ATOM 2937 C C . THR A 1 387 ? 1.681 -8.379 -23.214 1.00 97.19 387 THR A C 1
ATOM 2939 O O . THR A 1 387 ? 1.428 -8.488 -24.412 1.00 97.19 387 THR A O 1
ATOM 2942 N N . ASP A 1 388 ? 1.146 -9.203 -22.309 1.00 96.12 388 ASP A N 1
ATOM 2943 C CA . ASP A 1 388 ? 0.353 -10.393 -22.663 1.00 96.12 388 ASP A CA 1
ATOM 2944 C C . ASP A 1 388 ? -1.148 -10.088 -22.856 1.00 96.12 388 ASP A C 1
ATOM 2946 O O . ASP A 1 388 ? -1.794 -10.677 -23.722 1.00 96.12 388 ASP A O 1
ATOM 2950 N N . VAL A 1 389 ? -1.727 -9.195 -22.039 1.00 95.94 389 VAL A N 1
ATOM 2951 C CA . VAL A 1 389 ? -3.196 -9.032 -21.916 1.00 95.94 389 VAL A CA 1
ATOM 2952 C C . VAL A 1 389 ? -3.711 -7.912 -22.822 1.00 95.94 389 VAL A C 1
ATOM 2954 O O . VAL A 1 389 ? -4.532 -8.123 -23.716 1.00 95.94 389 VAL A O 1
ATOM 2957 N N . TYR A 1 390 ? -3.191 -6.701 -22.626 1.00 96.69 390 TYR A N 1
ATOM 2958 C CA . TYR A 1 390 ? -3.500 -5.531 -23.441 1.00 96.69 390 TYR A CA 1
ATOM 2959 C C . TYR A 1 390 ? -2.809 -5.621 -24.811 1.00 96.69 390 TYR A C 1
ATOM 2961 O O . TYR A 1 390 ? -3.372 -5.175 -25.815 1.00 96.69 390 TYR A O 1
ATOM 2969 N N . GLY A 1 391 ? -1.630 -6.254 -24.878 1.00 97.31 391 GLY A N 1
ATOM 2970 C CA . GLY A 1 391 ? -0.861 -6.447 -26.110 1.00 97.31 391 GLY A CA 1
ATOM 2971 C C . GLY A 1 391 ? -0.294 -5.142 -26.672 1.00 97.31 391 GLY A C 1
ATOM 2972 O O . GLY A 1 391 ? -0.347 -4.924 -27.881 1.00 97.31 391 GLY A O 1
ATOM 2973 N N . VAL A 1 392 ? 0.180 -4.247 -25.800 1.00 98.12 392 VAL A N 1
ATOM 2974 C CA . VAL A 1 392 ? 0.687 -2.907 -26.156 1.00 98.12 392 VAL A CA 1
ATOM 2975 C C . VAL A 1 392 ? 2.205 -2.773 -26.008 1.00 98.12 392 VAL A C 1
ATOM 2977 O O . VAL A 1 392 ? 2.728 -1.665 -26.083 1.00 98.12 392 VAL A O 1
ATOM 2980 N N . GLY A 1 393 ? 2.937 -3.865 -25.785 1.00 97.44 393 GLY A N 1
ATOM 2981 C CA . GLY A 1 393 ? 4.383 -3.795 -25.598 1.00 97.44 393 GLY A CA 1
ATOM 2982 C C . GLY A 1 393 ? 5.081 -5.140 -25.460 1.00 97.44 393 GLY A C 1
ATOM 2983 O O . GLY A 1 393 ? 4.453 -6.194 -25.536 1.00 97.44 393 GLY A O 1
ATOM 2984 N N . VAL A 1 394 ? 6.386 -5.086 -25.186 1.00 98.12 394 VAL A N 1
ATOM 2985 C CA . VAL A 1 394 ? 7.249 -6.260 -24.958 1.00 98.12 394 VAL A CA 1
ATOM 2986 C C . VAL A 1 394 ? 8.032 -6.128 -23.649 1.00 98.12 394 VAL A C 1
ATOM 2988 O O . VAL A 1 394 ? 8.391 -5.021 -23.244 1.00 98.12 394 VAL A O 1
ATOM 2991 N N . ARG A 1 395 ? 8.320 -7.249 -22.977 1.00 96.94 395 ARG A N 1
ATOM 2992 C CA . ARG A 1 395 ? 9.167 -7.276 -21.770 1.00 96.94 395 ARG A CA 1
ATOM 2993 C C . ARG A 1 395 ? 10.651 -7.219 -22.144 1.00 96.94 395 ARG A C 1
ATOM 2995 O O . ARG A 1 395 ? 11.116 -8.015 -22.956 1.00 96.94 395 ARG A O 1
ATOM 3002 N N . LEU A 1 396 ? 11.392 -6.309 -21.516 1.00 96.31 396 LEU A N 1
ATOM 3003 C CA . LEU A 1 396 ? 12.854 -6.252 -21.548 1.00 96.31 396 LEU A CA 1
ATOM 3004 C C . LEU A 1 396 ? 13.410 -7.232 -20.491 1.00 96.31 396 LEU A C 1
ATOM 3006 O O . LEU A 1 396 ? 13.069 -7.087 -19.315 1.00 96.31 396 LEU A O 1
ATOM 3010 N N . PRO A 1 397 ? 14.234 -8.231 -20.868 1.00 93.00 397 PRO A N 1
ATOM 3011 C CA . PRO A 1 397 ? 14.866 -9.146 -19.915 1.00 93.00 397 PRO A CA 1
ATOM 3012 C C . PRO A 1 397 ? 15.696 -8.432 -18.841 1.00 93.00 397 PRO A C 1
ATOM 3014 O O . PRO A 1 397 ? 16.272 -7.377 -19.103 1.00 93.00 397 PRO A O 1
ATOM 3017 N N . ARG A 1 398 ? 15.787 -9.044 -17.652 1.00 87.19 398 ARG A N 1
ATOM 3018 C CA . ARG A 1 398 ? 16.649 -8.603 -16.542 1.00 87.19 398 ARG A CA 1
ATOM 3019 C C . ARG A 1 398 ? 17.862 -9.544 -16.408 1.00 87.19 398 ARG A C 1
ATOM 3021 O O . ARG A 1 398 ? 17.663 -10.752 -16.552 1.00 87.19 398 ARG A O 1
ATOM 3028 N N . PRO A 1 399 ? 19.073 -9.050 -16.083 1.00 90.69 399 PRO A N 1
ATOM 3029 C CA . PRO A 1 399 ? 19.470 -7.636 -16.042 1.00 90.69 399 PRO A CA 1
ATOM 3030 C C . PRO A 1 399 ? 19.445 -6.992 -17.440 1.00 90.69 399 PRO A C 1
ATOM 3032 O O . PRO A 1 399 ? 19.369 -7.697 -18.448 1.00 90.69 399 PRO A O 1
ATOM 3035 N N . ILE A 1 400 ? 19.507 -5.657 -17.506 1.00 93.12 400 ILE A N 1
ATOM 3036 C CA . ILE A 1 400 ? 19.558 -4.935 -18.787 1.00 93.12 400 ILE A CA 1
ATOM 3037 C C . ILE A 1 400 ? 20.799 -5.361 -19.586 1.00 93.12 400 ILE A C 1
ATOM 3039 O O . ILE A 1 400 ? 21.907 -5.393 -19.061 1.00 93.12 400 ILE A O 1
ATOM 3043 N N . ALA A 1 401 ? 20.609 -5.618 -20.882 1.00 95.44 401 ALA A N 1
ATOM 3044 C CA . ALA A 1 401 ? 21.681 -5.772 -21.860 1.00 95.44 401 ALA A CA 1
ATOM 3045 C C . ALA A 1 401 ? 21.377 -4.924 -23.105 1.00 95.44 401 ALA A C 1
ATOM 3047 O O . ALA A 1 401 ? 20.244 -4.923 -23.600 1.00 95.44 401 ALA A O 1
ATOM 3048 N N . ARG A 1 402 ? 22.387 -4.250 -23.662 1.00 94.56 402 ARG A N 1
ATOM 3049 C CA . ARG A 1 402 ? 22.276 -3.306 -24.791 1.00 94.56 402 ARG A CA 1
ATOM 3050 C C . ARG A 1 402 ? 21.581 -3.898 -26.014 1.00 94.56 402 ARG A C 1
ATOM 3052 O O . ARG A 1 402 ? 20.742 -3.255 -26.637 1.00 94.56 402 ARG A O 1
ATOM 3059 N N . GLU A 1 403 ? 21.871 -5.162 -26.311 1.00 96.94 403 GLU A N 1
ATOM 3060 C CA . GLU A 1 403 ? 21.293 -5.898 -27.439 1.00 96.94 403 GLU A CA 1
ATOM 3061 C C . GLU A 1 403 ? 19.863 -6.397 -27.158 1.00 96.94 403 GLU A C 1
ATOM 3063 O O . GLU A 1 403 ? 19.112 -6.698 -28.083 1.00 96.94 403 GLU A O 1
ATOM 3068 N N . ALA A 1 404 ? 19.441 -6.470 -25.893 1.00 97.62 404 ALA A N 1
ATOM 3069 C CA . ALA A 1 404 ? 18.035 -6.667 -25.548 1.00 97.62 404 ALA A CA 1
ATOM 3070 C C . ALA A 1 404 ? 17.255 -5.348 -25.680 1.00 97.62 404 ALA A C 1
ATOM 3072 O O . ALA A 1 404 ? 16.222 -5.329 -26.342 1.00 97.62 404 ALA A O 1
ATOM 3073 N N . VAL A 1 405 ? 17.797 -4.238 -25.162 1.00 97.38 405 VAL A N 1
ATOM 3074 C CA . VAL A 1 405 ? 17.222 -2.885 -25.309 1.00 97.38 405 VAL A CA 1
ATOM 3075 C C . VAL A 1 405 ? 17.002 -2.541 -26.781 1.00 97.38 405 VAL A C 1
ATOM 3077 O O . VAL A 1 405 ? 15.881 -2.204 -27.162 1.00 97.38 405 VAL A O 1
ATOM 3080 N N . ARG A 1 406 ? 18.042 -2.693 -27.617 1.00 96.50 406 ARG A N 1
ATOM 3081 C CA . ARG A 1 406 ? 17.987 -2.423 -29.061 1.00 96.50 406 ARG A CA 1
ATOM 3082 C C . ARG A 1 406 ? 16.831 -3.173 -29.728 1.00 96.50 406 ARG A C 1
ATOM 3084 O O . ARG A 1 406 ? 16.000 -2.549 -30.381 1.00 96.50 406 ARG A O 1
ATOM 3091 N N . ARG A 1 407 ? 16.740 -4.492 -29.516 1.00 97.75 407 ARG A N 1
ATOM 3092 C CA . ARG A 1 407 ? 15.695 -5.343 -30.111 1.00 97.75 407 ARG A CA 1
ATOM 3093 C C . ARG A 1 407 ? 14.294 -5.036 -29.581 1.00 97.75 407 ARG A C 1
ATOM 3095 O O . ARG A 1 407 ? 13.360 -5.013 -30.373 1.00 97.75 407 ARG A O 1
ATOM 3102 N N . CYS A 1 408 ? 14.127 -4.768 -28.285 1.00 98.31 408 CYS A N 1
ATOM 3103 C CA . CYS A 1 408 ? 12.822 -4.405 -27.722 1.00 98.31 408 CYS A CA 1
ATOM 3104 C C . CYS A 1 408 ? 12.313 -3.065 -28.282 1.00 98.31 408 CYS A C 1
ATOM 3106 O O . CYS A 1 408 ? 11.150 -2.966 -28.664 1.00 98.31 408 CYS A O 1
ATOM 3108 N N . VAL A 1 409 ? 13.186 -2.056 -28.390 1.00 97.44 409 VAL A N 1
ATOM 3109 C CA . VAL A 1 409 ? 12.867 -0.762 -29.019 1.00 97.44 409 VAL A CA 1
ATOM 3110 C C . VAL A 1 409 ? 12.542 -0.933 -30.506 1.00 97.44 409 VAL A C 1
ATOM 3112 O O . VAL A 1 409 ? 11.558 -0.374 -30.992 1.00 97.44 409 VAL A O 1
ATOM 3115 N N . GLU A 1 410 ? 13.337 -1.717 -31.236 1.00 96.38 410 GLU A N 1
ATOM 3116 C CA . GLU A 1 410 ? 13.094 -1.991 -32.655 1.00 96.38 410 GLU A CA 1
ATOM 3117 C C . GLU A 1 410 ? 11.769 -2.717 -32.893 1.00 96.38 410 GLU A C 1
ATOM 3119 O O . GLU A 1 410 ? 11.051 -2.318 -33.810 1.00 96.38 410 GLU A O 1
ATOM 3124 N N . GLU A 1 411 ? 11.410 -3.704 -32.063 1.00 97.38 411 GLU A N 1
ATOM 3125 C CA . GLU A 1 411 ? 10.141 -4.433 -32.174 1.00 97.38 411 GLU A CA 1
ATOM 3126 C C . GLU A 1 411 ? 8.939 -3.522 -31.904 1.00 97.38 411 GLU A C 1
ATOM 3128 O O . GLU A 1 411 ? 7.994 -3.505 -32.687 1.00 97.38 411 GLU A O 1
ATOM 3133 N N . VAL A 1 412 ? 8.992 -2.702 -30.850 1.00 97.44 412 VAL A N 1
ATOM 3134 C CA . VAL A 1 412 ? 7.885 -1.809 -30.466 1.00 97.44 412 VAL A CA 1
ATOM 3135 C C . VAL A 1 412 ? 7.670 -0.677 -31.477 1.00 97.44 412 VAL A C 1
ATOM 3137 O O . VAL A 1 412 ? 6.530 -0.358 -31.819 1.00 97.44 412 VAL A O 1
ATOM 3140 N N . VAL A 1 413 ? 8.745 -0.085 -32.008 1.00 94.62 413 VAL A N 1
ATOM 3141 C CA . VAL A 1 413 ? 8.640 1.021 -32.977 1.00 94.62 413 VAL A CA 1
ATOM 3142 C C . VAL A 1 413 ? 8.411 0.514 -34.408 1.00 94.62 413 VAL A C 1
ATOM 3144 O O . VAL A 1 413 ? 7.672 1.139 -35.173 1.00 94.62 413 VAL A O 1
ATOM 3147 N N . SER A 1 414 ? 9.024 -0.604 -34.800 1.00 94.00 414 SER A N 1
ATOM 3148 C CA . SER A 1 414 ? 9.201 -0.977 -36.217 1.00 94.00 414 SER A CA 1
ATOM 3149 C C . SER A 1 414 ? 9.161 -2.476 -36.544 1.00 94.00 414 SER A C 1
ATOM 3151 O O . SER A 1 414 ? 9.271 -2.815 -37.721 1.00 94.00 414 SER A O 1
ATOM 3153 N N . GLY A 1 415 ? 9.005 -3.362 -35.561 1.00 94.06 415 GLY A N 1
ATOM 3154 C CA . GLY A 1 415 ? 8.925 -4.803 -35.794 1.00 94.06 415 GLY A CA 1
ATOM 3155 C C . GLY A 1 415 ? 7.576 -5.263 -36.351 1.00 94.06 415 GLY A C 1
ATOM 3156 O O . GLY A 1 415 ? 6.647 -4.457 -36.494 1.00 94.06 415 GLY A O 1
ATOM 3157 N N . PRO A 1 416 ? 7.435 -6.563 -36.668 1.00 94.56 416 PRO A N 1
ATOM 3158 C CA . PRO A 1 416 ? 6.205 -7.123 -37.222 1.00 94.56 416 PRO A CA 1
ATOM 3159 C C . PRO A 1 416 ? 4.961 -6.879 -36.356 1.00 94.56 416 PRO A C 1
ATOM 3161 O O . PRO A 1 416 ? 3.873 -6.707 -36.904 1.00 94.56 416 PRO A O 1
ATOM 3164 N N . ALA A 1 417 ? 5.093 -6.816 -35.024 1.00 94.56 417 ALA A N 1
ATOM 3165 C CA . ALA A 1 417 ? 3.969 -6.554 -34.124 1.00 94.56 417 ALA A CA 1
ATOM 3166 C C . ALA A 1 417 ? 3.717 -5.053 -33.850 1.00 94.56 417 ALA A C 1
ATOM 3168 O O . ALA A 1 417 ? 2.686 -4.708 -33.267 1.00 94.56 417 ALA A O 1
ATOM 3169 N N . ALA A 1 418 ? 4.595 -4.144 -34.298 1.00 96.56 418 ALA A N 1
ATOM 3170 C CA . ALA A 1 418 ? 4.530 -2.707 -34.001 1.00 96.56 418 ALA A CA 1
ATOM 3171 C C . ALA A 1 418 ? 3.209 -2.037 -34.417 1.00 96.56 418 ALA A C 1
ATOM 3173 O O . ALA A 1 418 ? 2.707 -1.150 -33.723 1.00 96.56 418 ALA A O 1
ATOM 3174 N N . ALA A 1 419 ? 2.629 -2.450 -35.550 1.00 97.25 419 ALA A N 1
ATOM 3175 C CA . ALA A 1 419 ? 1.338 -1.938 -36.010 1.00 97.25 419 ALA A CA 1
ATOM 3176 C C . ALA A 1 419 ? 0.203 -2.328 -35.047 1.00 97.25 419 ALA A C 1
ATOM 3178 O O . ALA A 1 419 ? -0.537 -1.460 -34.588 1.00 97.25 419 ALA A O 1
ATOM 3179 N N . ASN A 1 420 ? 0.142 -3.607 -34.669 1.00 97.94 420 ASN A N 1
ATOM 3180 C CA . ASN A 1 420 ? -0.881 -4.154 -33.776 1.00 97.94 420 ASN A CA 1
ATOM 3181 C C . ASN A 1 420 ? -0.766 -3.566 -32.357 1.00 97.94 420 ASN A C 1
ATOM 3183 O O . ASN A 1 420 ? -1.781 -3.263 -31.730 1.00 97.94 420 ASN A O 1
ATOM 3187 N N . MET A 1 421 ? 0.460 -3.357 -31.858 1.00 98.31 421 MET A N 1
ATOM 3188 C CA . MET A 1 421 ? 0.695 -2.701 -30.564 1.00 98.31 421 MET A CA 1
ATOM 3189 C C . MET A 1 421 ? 0.223 -1.239 -30.572 1.00 98.31 421 MET A C 1
ATOM 3191 O O . MET A 1 421 ? -0.433 -0.808 -29.623 1.00 98.31 421 MET A O 1
ATOM 3195 N N . ARG A 1 422 ? 0.482 -0.486 -31.655 1.00 97.50 422 ARG A N 1
ATOM 3196 C CA . ARG A 1 422 ? -0.039 0.885 -31.828 1.00 97.50 422 ARG A CA 1
ATOM 3197 C C . ARG A 1 422 ? -1.560 0.934 -31.929 1.00 97.50 422 ARG A C 1
ATOM 3199 O O . ARG A 1 422 ? -2.162 1.814 -31.325 1.00 97.50 422 ARG A O 1
ATOM 3206 N N . GLU A 1 423 ? -2.184 0.008 -32.652 1.00 98.19 423 GLU A N 1
ATOM 3207 C CA . GLU A 1 423 ? -3.647 -0.079 -32.748 1.00 98.19 423 GLU A CA 1
ATOM 3208 C C . GLU A 1 423 ? -4.280 -0.329 -31.370 1.00 98.19 423 GLU A C 1
ATOM 3210 O O . GLU A 1 423 ? -5.183 0.397 -30.952 1.00 98.19 423 GLU A O 1
ATOM 3215 N N . ARG A 1 424 ? -3.745 -1.296 -30.614 1.00 98.31 424 ARG A N 1
ATOM 3216 C CA . ARG A 1 424 ? -4.204 -1.626 -29.256 1.00 98.31 424 ARG A CA 1
ATOM 3217 C C . ARG A 1 424 ? -4.013 -0.471 -28.275 1.00 98.31 424 ARG A C 1
ATOM 3219 O O . ARG A 1 424 ? -4.932 -0.163 -27.520 1.00 98.31 424 ARG A O 1
ATOM 3226 N N . ALA A 1 425 ? -2.870 0.213 -28.314 1.00 97.81 425 ALA A N 1
ATOM 3227 C CA . ALA A 1 425 ? -2.641 1.404 -27.497 1.00 97.81 425 ALA A CA 1
ATOM 3228 C C . ALA A 1 425 ? -3.581 2.557 -27.909 1.00 97.81 425 ALA A C 1
ATOM 3230 O O . ALA A 1 425 ? -4.166 3.226 -27.057 1.00 97.81 425 ALA A O 1
ATOM 3231 N N . GLY A 1 426 ? -3.816 2.731 -29.214 1.00 97.56 426 GLY A N 1
ATOM 3232 C CA . GLY A 1 426 ? -4.799 3.664 -29.766 1.00 97.56 426 GLY A CA 1
ATOM 3233 C C . GLY A 1 426 ? -6.230 3.387 -29.298 1.00 97.56 426 GLY A C 1
ATOM 3234 O O . GLY A 1 426 ? -6.954 4.334 -28.989 1.00 97.56 426 GLY A O 1
ATOM 3235 N N . LYS A 1 427 ? -6.623 2.113 -29.157 1.00 98.19 427 LYS A N 1
ATOM 3236 C CA . LYS A 1 427 ? -7.902 1.731 -28.542 1.00 98.19 427 LYS A CA 1
ATOM 3237 C C . LYS A 1 427 ? -7.972 2.208 -27.088 1.00 98.19 427 LYS A C 1
ATOM 3239 O O . LYS A 1 427 ? -8.900 2.931 -26.736 1.00 98.19 427 LYS A O 1
ATOM 3244 N N . TRP A 1 428 ? -6.992 1.860 -26.252 1.00 97.19 428 TRP A N 1
ATOM 3245 C CA . TRP A 1 428 ? -7.006 2.232 -24.829 1.00 97.19 428 TRP A CA 1
ATOM 3246 C C . TRP A 1 428 ? -6.997 3.751 -24.597 1.00 97.19 428 TRP A C 1
ATOM 3248 O O . TRP A 1 428 ? -7.670 4.227 -23.684 1.00 97.19 428 TRP A O 1
ATOM 3258 N N . LYS A 1 429 ? -6.361 4.523 -25.487 1.00 95.88 429 LYS A N 1
ATOM 3259 C CA . LYS A 1 429 ? -6.450 5.993 -25.541 1.00 95.88 429 LYS A CA 1
ATOM 3260 C C . LYS A 1 429 ? -7.875 6.513 -25.748 1.00 95.88 429 LYS A C 1
ATOM 3262 O O . LYS A 1 429 ? -8.212 7.566 -25.211 1.00 95.88 429 LYS A O 1
ATOM 3267 N N . VAL A 1 430 ? -8.709 5.816 -26.521 1.00 97.06 430 VAL A N 1
ATOM 3268 C CA . VAL A 1 430 ? -10.125 6.176 -26.717 1.00 97.06 430 VAL A CA 1
ATOM 3269 C C . VAL A 1 430 ? -10.953 5.791 -25.491 1.00 97.06 430 VAL A C 1
ATOM 3271 O O . VAL A 1 430 ? -11.662 6.646 -24.963 1.00 97.06 430 VAL A O 1
ATOM 3274 N N . GLU A 1 431 ? -10.810 4.561 -24.989 1.00 97.12 431 GLU A N 1
ATOM 3275 C CA . GLU A 1 431 ? -11.571 4.068 -23.827 1.00 97.12 431 GLU A CA 1
ATOM 3276 C C . GLU A 1 431 ? -11.292 4.917 -22.569 1.00 97.12 431 GLU A C 1
ATOM 3278 O O . GLU A 1 431 ? -12.222 5.383 -21.913 1.00 97.12 431 GLU A O 1
ATOM 3283 N N . ALA A 1 432 ? -10.021 5.228 -22.279 1.00 95.12 432 ALA A N 1
ATOM 3284 C CA . ALA A 1 432 ? -9.633 6.066 -21.140 1.00 95.12 432 ALA A CA 1
ATOM 3285 C C . ALA A 1 432 ? -10.204 7.496 -21.223 1.00 95.12 432 ALA A C 1
ATOM 3287 O O . ALA A 1 432 ? -10.553 8.093 -20.205 1.00 95.12 432 ALA A O 1
ATOM 3288 N N . ARG A 1 433 ? -10.337 8.053 -22.435 1.00 93.50 433 ARG A N 1
ATOM 3289 C CA . ARG A 1 433 ? -10.979 9.361 -22.655 1.00 93.50 433 ARG A CA 1
ATOM 3290 C C . ARG A 1 433 ? -12.495 9.290 -22.475 1.00 93.50 433 ARG A C 1
ATOM 3292 O O . ARG A 1 433 ? -13.067 10.210 -21.899 1.00 93.50 433 ARG A O 1
ATOM 3299 N N . ALA A 1 434 ? -13.133 8.211 -22.927 1.00 95.62 434 ALA A N 1
ATOM 3300 C CA . ALA A 1 434 ? -14.566 7.987 -22.742 1.00 95.62 434 ALA A CA 1
ATOM 3301 C C . ALA A 1 434 ? -14.935 7.770 -21.262 1.00 95.62 434 ALA A C 1
ATOM 3303 O O . ALA A 1 434 ? -15.959 8.274 -20.807 1.00 95.62 434 ALA A O 1
ATOM 3304 N N . ALA A 1 435 ? -14.079 7.089 -20.495 1.00 95.94 435 ALA A N 1
ATOM 3305 C CA . ALA A 1 435 ? -14.246 6.872 -19.059 1.00 95.94 435 ALA A CA 1
ATOM 3306 C C . ALA A 1 435 ? -14.177 8.172 -18.229 1.00 95.94 435 ALA A C 1
ATOM 3308 O O . ALA A 1 435 ? -14.928 8.335 -17.264 1.00 95.94 435 ALA A O 1
ATOM 3309 N N . LEU A 1 436 ? -13.300 9.108 -18.618 1.00 92.75 436 LEU A N 1
ATOM 3310 C CA . LEU A 1 436 ? -13.115 10.401 -17.942 1.00 92.75 436 LEU A CA 1
ATOM 3311 C C . LEU A 1 436 ? -14.123 11.491 -18.344 1.00 92.75 436 LEU A C 1
ATOM 3313 O O . LEU A 1 436 ? -14.274 12.453 -17.591 1.00 92.75 436 LEU A O 1
ATOM 3317 N N . ALA A 1 437 ? -14.777 11.370 -19.502 1.00 92.69 437 ALA A N 1
ATOM 3318 C CA . ALA A 1 437 ? -15.753 12.345 -19.996 1.00 92.69 437 ALA A CA 1
ATOM 3319 C C . ALA A 1 437 ? -17.010 12.439 -19.105 1.00 92.69 437 ALA A C 1
ATOM 3321 O O . ALA A 1 437 ? -17.292 11.530 -18.324 1.00 92.69 437 ALA A O 1
ATOM 3322 N N . ASP A 1 438 ? -17.793 13.516 -19.249 1.00 92.69 438 ASP A N 1
ATOM 3323 C CA . ASP A 1 438 ? -19.053 13.715 -18.514 1.00 92.69 438 ASP A CA 1
ATOM 3324 C C . ASP A 1 438 ? -19.986 12.498 -18.667 1.00 92.69 438 ASP A C 1
ATOM 3326 O O . ASP A 1 438 ? -20.424 12.154 -19.767 1.00 92.69 438 ASP A O 1
ATOM 3330 N N . GLY A 1 439 ? -20.299 11.831 -17.552 1.00 94.00 439 GLY A N 1
ATOM 3331 C CA . GLY A 1 439 ? -21.112 10.610 -17.560 1.00 94.00 439 GLY A CA 1
ATOM 3332 C C . GLY A 1 439 ? -20.396 9.339 -18.048 1.00 94.00 439 GLY A C 1
ATOM 3333 O O . GLY A 1 439 ? -21.058 8.310 -18.221 1.00 94.00 439 GLY A O 1
ATOM 3334 N N . GLY A 1 440 ? -19.075 9.362 -18.228 1.00 96.69 440 GLY A N 1
ATOM 3335 C CA . GLY A 1 440 ? -18.225 8.174 -18.358 1.00 96.69 440 GLY A CA 1
ATOM 3336 C C . GLY A 1 440 ? -18.239 7.297 -17.098 1.00 96.69 440 GLY A C 1
ATOM 3337 O O . GLY A 1 440 ? -18.809 7.673 -16.071 1.00 96.69 440 GLY A O 1
ATOM 3338 N N . SER A 1 441 ? -17.648 6.102 -17.164 1.00 96.88 441 SER A N 1
ATOM 3339 C CA . SER A 1 441 ? -17.574 5.153 -16.036 1.00 96.88 441 SER A CA 1
ATOM 3340 C C . SER A 1 441 ? -16.924 5.783 -14.798 1.00 96.88 441 SER A C 1
ATOM 3342 O O . SER A 1 441 ? -17.524 5.834 -13.724 1.00 96.88 441 SER A O 1
ATOM 3344 N N . SER A 1 442 ? -15.751 6.379 -14.971 1.00 96.06 442 SER A N 1
ATOM 3345 C CA . SER A 1 442 ? -14.986 7.009 -13.896 1.00 96.06 442 SER A CA 1
ATOM 3346 C C . SER A 1 442 ? -15.572 8.335 -13.426 1.00 96.06 442 SER A C 1
ATOM 3348 O O . SER A 1 442 ? -15.404 8.709 -12.268 1.00 96.06 442 SER A O 1
ATOM 3350 N N . ASP A 1 443 ? -16.268 9.068 -14.298 1.00 95.62 443 ASP A N 1
ATOM 3351 C CA . ASP A 1 443 ? -17.001 10.276 -13.902 1.00 95.62 443 ASP A CA 1
ATOM 3352 C C . ASP A 1 443 ? -18.228 9.944 -13.033 1.00 95.62 443 ASP A C 1
ATOM 3354 O O . ASP A 1 443 ? -18.469 10.597 -12.015 1.00 95.62 443 ASP A O 1
ATOM 3358 N N . LYS A 1 444 ? -18.940 8.854 -13.356 1.00 97.19 444 LYS A N 1
ATOM 3359 C CA . LYS A 1 444 ? -19.970 8.267 -12.481 1.00 97.19 444 LYS A CA 1
ATOM 3360 C C . LYS A 1 444 ? -19.379 7.793 -11.152 1.00 97.19 444 LYS A C 1
ATOM 3362 O O . LYS A 1 444 ? -20.001 8.021 -10.121 1.00 97.19 444 LYS A O 1
ATOM 3367 N N . GLY A 1 445 ? -18.183 7.199 -11.157 1.00 96.88 445 GLY A N 1
ATOM 3368 C CA . GLY A 1 445 ? -17.482 6.799 -9.933 1.00 96.88 445 GLY A CA 1
ATOM 3369 C C . GLY A 1 445 ? -17.139 7.979 -9.015 1.00 96.88 445 GLY A C 1
ATOM 3370 O O . GLY A 1 445 ? -17.369 7.920 -7.807 1.00 96.88 445 GLY A O 1
ATOM 3371 N N . ILE A 1 446 ? -16.670 9.097 -9.584 1.00 96.88 446 ILE A N 1
ATOM 3372 C CA . ILE A 1 446 ? -16.494 10.355 -8.840 1.00 96.88 446 ILE A CA 1
ATOM 3373 C C . ILE A 1 446 ? -17.834 10.844 -8.268 1.00 96.88 446 ILE A C 1
ATOM 3375 O O . ILE A 1 446 ? -17.889 11.225 -7.099 1.00 96.88 446 ILE A O 1
ATOM 3379 N N . GLN A 1 447 ? -18.913 10.825 -9.059 1.00 96.69 447 GLN A N 1
ATOM 3380 C CA . GLN A 1 447 ? -20.228 11.291 -8.609 1.00 96.69 447 GLN A CA 1
ATOM 3381 C C . GLN A 1 447 ? -20.808 10.422 -7.480 1.00 96.69 447 GLN A C 1
ATOM 3383 O O . GLN A 1 447 ? -21.280 10.974 -6.493 1.00 96.69 447 GLN A O 1
ATOM 3388 N N . ASP A 1 448 ? -20.709 9.094 -7.567 1.00 96.62 448 ASP A N 1
ATOM 3389 C CA . ASP A 1 448 ? -21.162 8.166 -6.520 1.00 96.62 448 ASP A CA 1
ATOM 3390 C C . ASP A 1 448 ? -20.451 8.411 -5.175 1.00 96.62 448 ASP A C 1
ATOM 3392 O O . ASP A 1 448 ? -21.095 8.440 -4.123 1.00 96.62 448 ASP A O 1
ATOM 3396 N N . PHE A 1 449 ? -19.140 8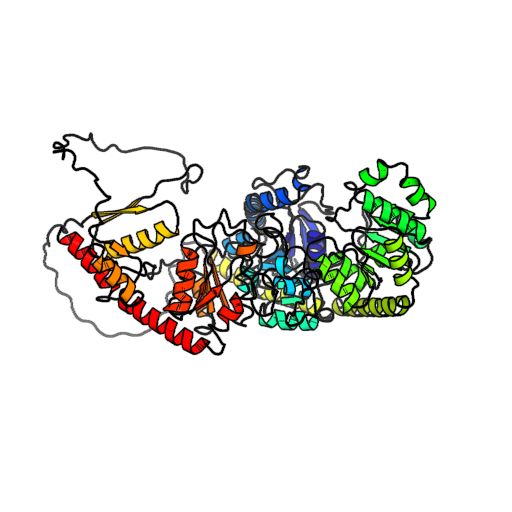.683 -5.190 1.00 96.88 449 PHE A N 1
ATOM 3397 C CA . PHE A 1 449 ? -18.429 9.060 -3.967 1.00 96.88 449 PHE A CA 1
ATOM 3398 C C . PHE A 1 449 ? -18.850 10.439 -3.434 1.00 96.88 449 PHE A C 1
ATOM 3400 O O . PHE A 1 449 ? -19.019 10.600 -2.223 1.00 96.88 449 PHE A O 1
ATOM 3407 N N . VAL A 1 450 ? -19.069 11.427 -4.310 1.00 95.31 450 VAL A N 1
ATOM 3408 C CA . VAL A 1 450 ? -19.595 12.748 -3.919 1.00 95.31 450 VAL A CA 1
ATOM 3409 C C . VAL A 1 450 ? -20.975 12.610 -3.268 1.00 95.31 450 VAL A C 1
ATOM 3411 O O . VAL A 1 450 ? -21.193 13.161 -2.189 1.00 95.31 450 VAL A O 1
ATOM 3414 N N . ASP A 1 451 ? -21.878 11.830 -3.859 1.00 94.50 451 ASP A N 1
ATOM 3415 C CA . ASP A 1 451 ? -23.230 11.601 -3.344 1.00 94.50 451 ASP A CA 1
ATOM 3416 C C . ASP A 1 451 ? -23.195 10.855 -1.998 1.00 94.50 451 ASP A C 1
ATOM 3418 O O . ASP A 1 451 ? -23.907 11.225 -1.056 1.00 94.50 451 ASP A O 1
ATOM 3422 N N . ALA A 1 452 ? -22.295 9.876 -1.848 1.00 92.50 452 ALA A N 1
ATOM 3423 C CA . ALA A 1 452 ? -22.047 9.202 -0.576 1.00 92.50 452 ALA A CA 1
ATOM 3424 C C . ALA A 1 452 ? -21.575 10.186 0.515 1.00 92.50 452 ALA A C 1
ATOM 3426 O O . ALA A 1 452 ? -22.151 10.208 1.607 1.00 92.50 452 ALA A O 1
ATOM 3427 N N . VAL A 1 453 ? -20.598 11.053 0.223 1.00 91.94 453 VAL A N 1
ATOM 3428 C CA . VAL A 1 453 ? -20.108 12.092 1.154 1.00 91.94 453 VAL A CA 1
ATOM 3429 C C . VAL A 1 453 ? -21.201 13.107 1.510 1.00 91.94 453 VAL A C 1
ATOM 3431 O O . VAL A 1 453 ? -21.364 13.461 2.681 1.00 91.94 453 VAL A O 1
ATOM 3434 N N . LEU A 1 454 ? -22.005 13.544 0.538 1.00 90.12 454 LEU A N 1
ATOM 3435 C CA . LEU A 1 454 ? -23.121 14.464 0.772 1.00 90.12 454 LEU A CA 1
ATOM 3436 C C . LEU A 1 454 ? -24.203 13.843 1.672 1.00 90.12 454 LEU A C 1
ATOM 3438 O O . LEU A 1 454 ? -24.730 14.530 2.553 1.00 90.12 454 LEU A O 1
ATOM 3442 N N . SER A 1 455 ? -24.475 12.540 1.530 1.00 86.19 455 SER A N 1
ATOM 3443 C CA . SER A 1 455 ? -25.416 11.810 2.396 1.00 86.19 455 SER A CA 1
ATOM 3444 C C . SER A 1 455 ? -24.974 11.754 3.870 1.00 86.19 455 SER A C 1
ATOM 3446 O O . SER A 1 455 ? -25.813 11.732 4.776 1.00 86.19 455 SER A O 1
ATOM 3448 N N . LEU A 1 456 ? -23.660 11.790 4.123 1.00 81.62 456 LEU A N 1
ATOM 3449 C CA . LEU A 1 456 ? -23.065 11.808 5.462 1.00 81.62 456 LEU A CA 1
ATOM 3450 C C . LEU A 1 456 ? -23.101 13.212 6.079 1.00 81.62 456 LEU A C 1
ATOM 3452 O O . LEU A 1 456 ? -23.425 13.355 7.260 1.00 81.62 456 LEU A O 1
ATOM 3456 N N . GLY A 1 457 ? -22.858 14.257 5.279 1.00 59.66 457 GLY A N 1
ATOM 3457 C CA . GLY A 1 457 ? -22.888 15.655 5.727 1.00 59.66 457 GLY A CA 1
ATOM 3458 C C . GLY A 1 457 ? -24.216 16.070 6.379 1.00 59.66 457 GLY A C 1
ATOM 3459 O O . GLY A 1 457 ? -24.217 16.841 7.341 1.00 59.66 457 GLY A O 1
ATOM 3460 N N . GLY A 1 458 ? -25.343 15.505 5.929 1.00 55.69 458 GLY A N 1
ATOM 3461 C CA . GLY A 1 458 ? -26.651 15.695 6.569 1.00 55.69 458 GLY A CA 1
ATOM 3462 C C . GLY A 1 458 ? -26.740 15.113 7.988 1.00 55.69 458 GLY A C 1
ATOM 3463 O O . GLY A 1 458 ? -27.338 15.730 8.867 1.00 55.69 458 GLY A 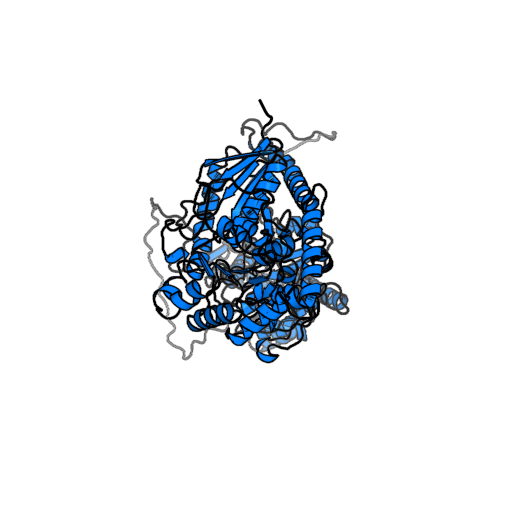O 1
ATOM 3464 N N . ARG A 1 459 ? -26.097 13.964 8.242 1.00 50.91 459 ARG A N 1
ATOM 3465 C CA . ARG A 1 459 ? -26.091 13.291 9.556 1.00 50.91 459 ARG A CA 1
ATOM 3466 C C . ARG A 1 459 ? -25.145 13.980 10.540 1.00 50.91 459 ARG A C 1
ATOM 3468 O O . ARG A 1 459 ? -25.536 14.263 11.669 1.00 50.91 459 ARG A O 1
ATOM 3475 N N . VAL A 1 460 ? -23.936 14.328 10.091 1.00 49.88 460 VAL A N 1
ATOM 3476 C CA . VAL A 1 460 ? -22.922 15.019 10.912 1.00 49.88 460 VAL A CA 1
ATOM 3477 C C . VAL A 1 460 ? -23.438 16.374 11.414 1.00 49.88 460 VAL A C 1
ATOM 3479 O O . VAL A 1 460 ? -23.246 16.716 12.581 1.00 49.88 460 VAL A O 1
ATOM 3482 N N . ARG A 1 461 ? -24.173 17.125 10.579 1.00 47.44 461 ARG A N 1
ATOM 3483 C CA . ARG A 1 461 ? -24.811 18.389 10.993 1.00 47.44 461 ARG A CA 1
ATOM 3484 C C . ARG A 1 461 ? -25.897 18.196 12.061 1.00 47.44 461 ARG A C 1
ATOM 3486 O O . ARG A 1 461 ? -26.024 19.057 12.925 1.00 47.44 461 ARG A O 1
ATOM 3493 N N . ALA A 1 462 ? -26.637 17.085 12.047 1.00 38.88 462 ALA A N 1
ATOM 3494 C CA . ALA A 1 462 ? -27.640 16.784 13.073 1.00 38.88 462 ALA A CA 1
ATOM 3495 C C . ALA A 1 462 ? -27.002 16.436 14.433 1.00 38.88 462 ALA A C 1
ATOM 3497 O O . ALA A 1 462 ? -27.443 16.947 15.462 1.00 38.88 462 ALA A O 1
ATOM 3498 N N . LEU A 1 463 ? -25.922 15.643 14.439 1.00 39.47 463 LEU A N 1
ATOM 3499 C CA . LEU A 1 463 ? -25.146 15.340 15.652 1.00 39.47 463 LEU A CA 1
ATOM 3500 C C . LEU A 1 463 ? -24.518 16.601 16.266 1.00 39.47 463 LEU A C 1
ATOM 3502 O O . LEU A 1 463 ? -24.714 16.868 17.449 1.00 39.47 463 LEU A O 1
ATOM 3506 N N . LEU A 1 464 ? -23.844 17.433 15.465 1.00 41.53 464 LEU A N 1
ATOM 3507 C CA . LEU A 1 464 ? -23.252 18.687 15.956 1.00 41.53 464 LEU A CA 1
ATOM 3508 C C . LEU A 1 464 ? -24.304 19.683 16.484 1.00 41.53 464 LEU A C 1
ATOM 3510 O O . LEU A 1 464 ? -24.021 20.438 17.415 1.00 41.53 464 LEU A O 1
ATOM 3514 N N . TRP A 1 465 ? -25.524 19.670 15.937 1.00 34.34 465 TRP A N 1
ATOM 3515 C CA . TRP A 1 465 ? -26.637 20.483 16.439 1.00 34.34 465 TRP A CA 1
ATOM 3516 C C . TRP A 1 465 ? -27.162 19.994 17.800 1.00 34.34 465 TRP A C 1
ATOM 3518 O O . TRP A 1 465 ? -27.450 20.807 18.676 1.00 34.34 465 TRP A O 1
ATOM 3528 N N . LEU A 1 466 ? -27.212 18.677 18.029 1.00 31.27 466 LEU A N 1
ATOM 3529 C CA . LEU A 1 466 ? -27.546 18.107 19.341 1.00 31.27 466 LEU A CA 1
ATOM 3530 C C . LEU A 1 466 ? -26.469 18.425 20.394 1.00 31.27 466 LEU A C 1
ATOM 3532 O O . LEU A 1 466 ? -26.798 18.822 21.512 1.00 31.27 466 LEU A O 1
ATOM 3536 N N . CYS A 1 467 ? -25.186 18.329 20.031 1.00 35.06 467 CYS A N 1
ATOM 3537 C CA . CYS A 1 467 ? -24.057 18.588 20.932 1.00 35.06 467 CYS A CA 1
ATOM 3538 C C . CYS A 1 467 ? -23.827 20.075 21.278 1.00 35.06 467 CYS A C 1
ATOM 3540 O O . CYS A 1 467 ? -22.962 20.371 22.100 1.00 35.06 467 CYS A O 1
ATOM 3542 N N . THR A 1 468 ? -24.565 21.017 20.677 1.00 33.28 468 THR A N 1
ATOM 3543 C CA . THR A 1 468 ? -24.398 22.470 20.905 1.00 33.28 468 THR A CA 1
ATOM 3544 C C . THR A 1 468 ? -25.484 23.106 21.783 1.00 33.28 468 THR A C 1
ATOM 3546 O O . THR A 1 468 ? -25.474 24.319 21.999 1.00 33.28 468 THR A O 1
ATOM 3549 N N . LEU A 1 469 ? -26.388 22.310 22.366 1.00 31.19 469 LEU A N 1
ATOM 3550 C CA . LEU A 1 469 ? -27.347 22.783 23.371 1.00 31.19 469 LEU A CA 1
ATOM 3551 C C . LEU A 1 469 ? -26.669 23.024 24.740 1.00 31.19 469 LEU A C 1
ATOM 3553 O O . LEU A 1 469 ? -26.084 22.098 25.302 1.00 31.19 469 LEU A O 1
ATOM 3557 N N . PRO A 1 470 ? -26.796 24.221 25.353 1.00 34.44 470 PRO A N 1
ATOM 3558 C CA . PRO A 1 470 ? -26.291 24.460 26.704 1.00 34.44 470 PRO A CA 1
ATOM 3559 C C . PRO A 1 470 ? -26.974 23.564 27.750 1.00 34.44 470 PRO A C 1
ATOM 3561 O O . PRO A 1 470 ? -28.202 23.445 27.778 1.00 34.44 470 PRO A O 1
ATOM 3564 N N . ALA A 1 471 ? -26.184 23.014 28.679 1.00 36.19 471 ALA A N 1
ATOM 3565 C CA . ALA A 1 471 ? -26.585 21.991 29.658 1.00 36.19 471 ALA A CA 1
ATOM 3566 C C . ALA A 1 471 ? -27.705 22.383 30.659 1.00 36.19 471 ALA A C 1
ATOM 3568 O O . ALA A 1 471 ? -28.079 21.590 31.518 1.00 36.19 471 ALA A O 1
ATOM 3569 N N . ALA A 1 472 ? -28.273 23.588 30.553 1.00 36.06 472 ALA A N 1
ATOM 3570 C CA . ALA A 1 472 ? -29.314 24.112 31.437 1.00 36.06 472 ALA A CA 1
ATOM 3571 C C . ALA A 1 472 ? -30.765 23.824 30.985 1.00 36.06 472 ALA A C 1
ATOM 3573 O O . ALA A 1 472 ? -31.694 24.178 31.710 1.00 36.06 472 ALA A O 1
ATOM 3574 N N . LYS A 1 473 ? -30.999 23.220 29.804 1.00 33.72 473 LYS A N 1
ATOM 3575 C CA . LYS A 1 473 ? -32.369 22.955 29.290 1.00 33.72 473 LYS A CA 1
ATOM 3576 C C . LYS A 1 473 ? -32.699 21.507 28.905 1.00 33.72 473 LYS A C 1
ATOM 3578 O O . LYS A 1 473 ? -33.850 21.232 28.577 1.00 33.72 473 LYS A O 1
ATOM 3583 N N . ALA A 1 474 ? -31.774 20.558 29.052 1.00 33.88 474 ALA A N 1
ATOM 3584 C CA . ALA A 1 474 ? -32.007 19.129 28.794 1.00 33.88 474 ALA A CA 1
ATOM 3585 C C . ALA A 1 474 ? -32.847 18.420 29.892 1.00 33.88 474 ALA A C 1
ATOM 3587 O O . ALA A 1 474 ? -32.504 17.333 30.349 1.00 33.88 474 ALA A O 1
ATOM 3588 N N . LYS A 1 475 ? -33.938 19.048 30.364 1.00 34.31 475 LYS A N 1
ATOM 3589 C CA . LYS A 1 475 ? -34.815 18.506 31.425 1.00 34.31 475 LYS A CA 1
ATOM 3590 C C . LYS A 1 475 ? -36.321 18.595 31.139 1.00 34.31 475 LYS A C 1
ATOM 3592 O O . LYS A 1 475 ? -37.118 18.180 31.974 1.00 34.31 475 LYS A O 1
ATOM 3597 N N . LEU A 1 476 ? -36.718 19.075 29.957 1.00 34.84 476 LEU A N 1
ATOM 3598 C CA . LEU A 1 476 ? -38.071 18.904 29.418 1.00 34.84 476 LEU A CA 1
ATOM 3599 C C . LEU A 1 476 ? -37.985 18.238 28.042 1.00 34.84 476 LEU A C 1
ATOM 3601 O O . LEU A 1 476 ? -37.726 18.924 27.061 1.00 34.84 476 LEU A O 1
ATOM 3605 N N . LEU A 1 477 ? -38.194 16.917 28.010 1.00 27.80 477 LEU A N 1
ATOM 3606 C CA . LEU A 1 477 ? -38.745 16.121 26.898 1.00 27.80 477 LEU A CA 1
ATOM 3607 C C . LEU A 1 477 ? -38.721 14.631 27.300 1.00 27.80 477 LEU A C 1
ATOM 3609 O O . LEU A 1 477 ? -37.815 13.880 26.952 1.00 27.80 477 LEU A O 1
ATOM 3613 N N . ARG A 1 478 ? -39.731 14.198 28.064 1.00 29.09 478 ARG A N 1
ATOM 3614 C CA . ARG A 1 478 ? -40.152 12.788 28.117 1.00 29.09 478 ARG A CA 1
ATOM 3615 C C . ARG A 1 478 ? -41.513 12.698 27.414 1.00 29.09 478 ARG A C 1
ATOM 3617 O O . ARG A 1 478 ? -42.356 13.549 27.700 1.00 29.09 478 ARG A O 1
ATOM 3624 N N . PRO A 1 479 ? -41.743 11.736 26.503 1.00 27.59 479 PRO A N 1
ATOM 3625 C CA . PRO A 1 479 ? -43.042 11.580 25.856 1.00 27.59 479 PRO A CA 1
ATOM 3626 C C . PRO A 1 479 ? -44.096 11.129 26.877 1.00 27.59 479 PRO A C 1
ATOM 3628 O O . PRO A 1 479 ? -43.817 10.296 27.738 1.00 27.59 479 PRO A O 1
ATOM 3631 N N . ALA A 1 480 ? -45.304 11.686 26.784 1.00 25.33 480 ALA A N 1
ATOM 3632 C CA . ALA A 1 480 ? -46.391 11.417 27.720 1.00 25.33 480 ALA A CA 1
ATOM 3633 C C . ALA A 1 480 ? -47.456 10.494 27.107 1.00 25.33 480 ALA A C 1
ATOM 3635 O O . ALA A 1 480 ? -48.158 10.871 26.172 1.00 25.33 480 ALA A O 1
ATOM 3636 N N . THR A 1 481 ? -47.574 9.284 27.650 1.00 27.28 481 THR A N 1
ATOM 3637 C CA . THR A 1 481 ? -48.752 8.387 27.670 1.00 27.28 481 THR A CA 1
ATOM 3638 C C . THR A 1 481 ? -48.360 7.180 28.551 1.00 27.28 481 THR A C 1
ATOM 3640 O O . THR A 1 481 ? -47.183 6.845 28.614 1.00 27.28 481 THR A O 1
ATOM 3643 N N . ARG A 1 482 ? -49.244 6.512 29.307 1.00 25.38 482 ARG A N 1
ATOM 3644 C CA . ARG A 1 482 ? -50.686 6.311 29.099 1.00 25.38 482 ARG A CA 1
ATOM 3645 C C . ARG A 1 482 ? -51.434 5.993 30.418 1.00 25.38 482 ARG A C 1
ATOM 3647 O O . ARG A 1 482 ? -51.194 4.932 30.970 1.00 25.38 482 ARG A O 1
ATOM 3654 N N . LEU A 1 483 ? -52.403 6.845 30.782 1.00 26.44 483 LEU A N 1
ATOM 3655 C CA . LEU A 1 483 ? -53.595 6.592 31.634 1.00 26.44 483 LEU A CA 1
ATOM 3656 C C . LEU A 1 483 ? -53.418 6.000 33.059 1.00 26.44 483 LEU A C 1
ATOM 3658 O O . LEU A 1 483 ? -52.324 5.665 33.494 1.00 26.44 483 LEU A O 1
ATOM 3662 N N . GLU A 1 484 ? -54.516 6.024 33.824 1.00 24.84 484 GLU A N 1
ATOM 3663 C CA . GLU A 1 484 ? -54.547 6.060 35.299 1.00 24.84 484 GLU A CA 1
ATOM 3664 C C . GLU A 1 484 ? -55.181 4.804 35.953 1.00 24.84 484 GLU A C 1
ATOM 3666 O O . GLU A 1 484 ? -55.459 3.817 35.277 1.00 24.84 484 GLU A O 1
ATOM 3671 N N . MET A 1 485 ? -55.499 4.930 37.256 1.00 23.45 485 MET A N 1
ATOM 3672 C CA . MET A 1 485 ? -56.177 3.997 38.182 1.00 23.45 485 MET A CA 1
ATOM 3673 C C . MET A 1 485 ? -55.240 2.982 38.878 1.00 23.45 485 MET A C 1
ATOM 3675 O O . MET A 1 485 ? -54.473 2.294 38.218 1.00 23.45 485 MET A O 1
ATOM 3679 N N . SER A 1 486 ? -55.251 2.836 40.213 1.00 24.98 486 SER A N 1
ATOM 3680 C CA . SER A 1 486 ? -56.023 3.533 41.269 1.00 24.98 486 SER A CA 1
ATOM 3681 C C . SER A 1 486 ? -55.239 3.634 42.595 1.00 24.98 486 SER A C 1
ATOM 3683 O O . SER A 1 486 ? -54.171 3.046 42.737 1.00 24.98 486 SER A O 1
ATOM 3685 N N . GLN A 1 487 ? -55.749 4.421 43.551 1.00 28.48 487 GLN A N 1
ATOM 3686 C CA . GLN A 1 487 ? -55.152 4.627 44.882 1.00 28.48 487 GLN A CA 1
ATOM 3687 C C . GLN A 1 487 ? -55.380 3.430 45.818 1.00 28.48 487 GLN A C 1
ATOM 3689 O O . GLN A 1 487 ? -56.466 2.863 45.784 1.00 28.48 487 GLN A O 1
ATOM 3694 N N . GLU A 1 488 ? -54.424 3.154 46.716 1.00 27.66 488 GLU A N 1
ATOM 3695 C CA . GLU A 1 488 ? -54.697 2.808 48.125 1.00 27.66 488 GLU A CA 1
ATOM 3696 C C . GLU A 1 488 ? -53.436 2.998 49.007 1.00 27.66 488 GLU A C 1
ATOM 3698 O O . GLU A 1 488 ? -52.422 3.519 48.536 1.00 27.66 488 GLU A O 1
ATOM 3703 N N . GLU A 1 489 ? -53.548 2.730 50.312 1.00 28.30 489 GLU A N 1
ATOM 3704 C CA . GLU A 1 489 ? -52.781 3.405 51.377 1.00 28.30 489 GLU A CA 1
ATOM 3705 C C . GLU A 1 489 ? -51.433 2.764 51.779 1.00 28.30 489 GLU A C 1
ATOM 3707 O O . GLU A 1 489 ? -51.121 1.622 51.447 1.00 28.30 489 GLU A O 1
ATOM 3712 N N . ALA A 1 490 ? -50.640 3.500 52.574 1.00 33.94 490 ALA A N 1
ATOM 3713 C CA . ALA A 1 490 ? -49.368 3.045 53.143 1.00 33.94 490 ALA A CA 1
ATOM 3714 C C . ALA A 1 490 ? -49.308 3.215 54.677 1.00 33.94 490 ALA A C 1
ATOM 3716 O O . ALA A 1 490 ? -49.487 4.327 55.178 1.00 33.94 490 ALA A O 1
ATOM 3717 N N . PRO A 1 491 ? -48.968 2.147 55.423 1.00 32.31 491 PRO A N 1
ATOM 3718 C CA . PRO A 1 491 ? -48.447 2.236 56.792 1.00 32.31 491 PRO A CA 1
ATOM 3719 C C . PRO A 1 491 ? -47.046 1.533 56.874 1.00 32.31 491 PRO A C 1
ATOM 3721 O O . PRO A 1 491 ? -46.428 1.334 55.826 1.00 32.31 491 PRO A O 1
ATOM 3724 N N . PRO A 1 492 ? -46.392 1.299 58.038 1.00 35.00 492 PRO A N 1
ATOM 3725 C CA . PRO A 1 492 ? -45.060 1.876 58.257 1.00 35.00 492 PRO A CA 1
ATOM 3726 C C . PRO A 1 492 ? -43.912 0.851 58.381 1.00 35.00 492 PRO A C 1
ATOM 3728 O O . PRO A 1 492 ? -44.125 -0.349 58.533 1.00 35.00 492 PRO A O 1
ATOM 3731 N N . SER A 1 493 ? -42.668 1.346 58.393 1.00 37.94 493 SER A N 1
ATOM 3732 C CA . SER A 1 493 ? -41.450 0.539 58.591 1.00 37.94 493 SER A CA 1
ATOM 3733 C C . SER A 1 493 ? -40.973 0.521 60.057 1.00 37.94 493 SER A C 1
ATOM 3735 O O . SER A 1 493 ? -40.761 1.598 60.624 1.00 37.94 493 SER A O 1
ATOM 3737 N N . PRO A 1 494 ? -40.734 -0.662 60.6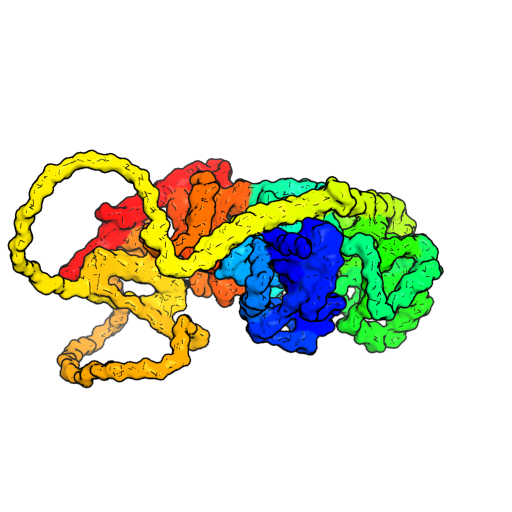64 1.00 42.53 494 PRO A N 1
ATOM 3738 C CA . PRO A 1 494 ? -40.078 -0.795 61.963 1.00 42.53 494 PRO A CA 1
ATOM 3739 C C . PRO A 1 494 ? -38.692 -1.480 61.890 1.00 42.53 494 PRO A C 1
ATOM 3741 O O . PRO A 1 494 ? -38.586 -2.695 61.793 1.00 42.53 494 PRO A O 1
ATOM 3744 N N . ALA A 1 495 ? -37.647 -0.657 62.020 1.00 37.38 495 ALA A N 1
ATOM 3745 C CA . ALA A 1 495 ? -36.401 -0.854 62.786 1.00 37.38 495 ALA A CA 1
ATOM 3746 C C . ALA A 1 495 ? -35.540 -2.158 62.743 1.00 37.38 495 ALA A C 1
ATOM 3748 O O . ALA A 1 495 ? -35.991 -3.276 62.943 1.00 37.38 495 ALA A O 1
ATOM 3749 N N . MET A 1 496 ? -34.218 -1.906 62.762 1.00 36.44 496 MET A N 1
ATOM 3750 C CA . MET A 1 496 ? -33.135 -2.704 63.386 1.00 36.44 496 MET A CA 1
ATOM 3751 C C . MET A 1 496 ? -32.580 -3.980 62.707 1.00 36.44 496 MET A C 1
ATOM 3753 O O . MET A 1 496 ? -32.844 -5.107 63.103 1.00 36.44 496 MET A O 1
ATOM 3757 N N . ALA A 1 497 ? -31.586 -3.718 61.848 1.00 52.47 497 ALA A N 1
ATOM 3758 C CA . ALA A 1 497 ? -30.198 -4.201 61.978 1.00 52.47 497 ALA A CA 1
ATOM 3759 C C . ALA A 1 497 ? -29.886 -5.716 61.903 1.00 52.47 497 ALA A C 1
ATOM 3761 O O . ALA A 1 497 ? -29.991 -6.464 62.872 1.00 52.47 497 ALA A O 1
ATOM 3762 N N . THR A 1 498 ? -29.301 -6.110 60.768 1.00 34.16 498 THR A N 1
ATOM 3763 C CA . THR A 1 498 ? -28.532 -7.352 60.568 1.00 34.16 498 THR A CA 1
ATOM 3764 C C . THR A 1 498 ? -27.037 -7.180 60.932 1.00 34.16 498 THR A C 1
ATOM 3766 O O . THR A 1 498 ? -26.590 -6.046 61.117 1.00 34.16 498 THR A O 1
ATOM 3769 N N . PRO A 1 499 ? -26.243 -8.271 61.043 1.00 39.41 499 PRO A N 1
ATOM 3770 C CA . PRO A 1 499 ? -24.828 -8.223 61.450 1.00 39.41 499 PRO A CA 1
ATOM 3771 C C . PRO A 1 499 ? -23.923 -7.368 60.538 1.00 39.41 499 PRO A C 1
ATOM 3773 O O . PRO A 1 499 ? -24.288 -7.119 59.385 1.00 39.41 499 PRO A O 1
ATOM 3776 N N . PRO A 1 500 ? -22.708 -6.978 60.991 1.00 53.88 500 PRO A N 1
ATOM 3777 C CA . PRO A 1 500 ? -21.668 -6.532 60.065 1.00 53.88 500 PRO A CA 1
ATOM 3778 C C . PRO A 1 500 ? -21.436 -7.620 59.001 1.00 53.88 500 PRO A C 1
ATOM 3780 O O . PRO A 1 500 ? -21.455 -8.807 59.346 1.00 53.88 500 PRO A O 1
ATOM 3783 N N . PRO A 1 501 ? -21.246 -7.255 57.719 1.00 46.72 501 PRO A N 1
ATOM 3784 C CA . PRO A 1 501 ? -21.117 -8.239 56.652 1.00 46.72 501 PRO A CA 1
ATOM 3785 C C . PRO A 1 501 ? -19.920 -9.169 56.919 1.00 46.72 501 PRO A C 1
ATOM 3787 O O . PRO A 1 501 ? -18.887 -8.697 57.406 1.00 46.72 501 PRO A O 1
ATOM 3790 N N . PRO A 1 502 ? -20.042 -10.479 56.625 1.00 54.53 502 PRO A N 1
ATOM 3791 C CA . PRO A 1 502 ? -18.956 -11.430 56.834 1.00 54.53 502 PRO A CA 1
ATOM 3792 C C . PRO A 1 502 ? -17.711 -10.992 56.058 1.00 54.53 502 PRO A C 1
ATOM 3794 O O . PRO A 1 502 ? -17.820 -10.459 54.954 1.00 54.53 502 PRO A O 1
ATOM 3797 N N . ALA A 1 503 ? -16.532 -11.204 56.646 1.00 64.38 503 ALA A N 1
ATOM 3798 C CA . ALA A 1 503 ? -15.267 -10.752 56.077 1.00 64.38 503 ALA A CA 1
ATOM 3799 C C . ALA A 1 503 ? -15.006 -11.434 54.724 1.00 64.38 503 ALA A C 1
ATOM 3801 O O . ALA A 1 503 ? -14.630 -12.602 54.668 1.00 64.38 503 ALA A O 1
ATOM 3802 N N . THR A 1 504 ? -15.234 -10.687 53.646 1.00 70.56 504 THR A N 1
ATOM 3803 C CA . THR A 1 504 ? -15.203 -11.135 52.253 1.00 70.56 504 THR A CA 1
ATOM 3804 C C . THR A 1 504 ? -13.854 -11.804 51.922 1.00 70.56 504 THR A C 1
ATOM 3806 O O . THR A 1 504 ? -12.847 -11.088 51.871 1.00 70.56 504 THR A O 1
ATOM 3809 N N . PRO A 1 505 ? -13.774 -13.138 51.712 1.00 79.50 505 PRO A N 1
ATOM 3810 C CA . PRO A 1 505 ? -12.484 -13.829 51.613 1.00 79.50 505 PRO A CA 1
ATOM 3811 C C . PRO A 1 505 ? -11.679 -13.342 50.404 1.00 79.50 505 PRO A C 1
ATOM 3813 O O . PRO A 1 505 ? -12.243 -13.097 49.337 1.00 79.50 505 PRO A O 1
ATOM 3816 N N . HIS A 1 506 ? -10.371 -13.134 50.575 1.00 84.56 506 HIS A N 1
ATOM 3817 C CA . HIS A 1 506 ? -9.578 -12.287 49.674 1.00 84.56 506 HIS A CA 1
ATOM 3818 C C . HIS A 1 506 ? -8.657 -13.084 48.746 1.00 84.56 506 HIS A C 1
ATOM 3820 O O . HIS A 1 506 ? -7.708 -13.725 49.193 1.00 84.56 506 HIS A O 1
ATOM 3826 N N . VAL A 1 507 ? -8.887 -12.974 47.435 1.00 86.06 507 VAL A N 1
ATOM 3827 C CA . VAL A 1 507 ? -8.027 -13.545 46.391 1.00 86.06 507 VAL A CA 1
ATOM 3828 C C . VAL A 1 507 ? -7.131 -12.464 45.777 1.00 86.06 507 VAL A C 1
ATOM 3830 O O . VAL A 1 507 ? -7.606 -11.475 45.214 1.00 86.06 507 VAL A O 1
ATOM 3833 N N . LEU A 1 508 ? -5.814 -12.670 45.847 1.00 86.44 508 LEU A N 1
ATOM 3834 C CA . LEU A 1 508 ? -4.825 -11.873 45.120 1.00 86.44 508 LEU A CA 1
ATOM 3835 C C . LEU A 1 508 ? -4.498 -12.545 43.782 1.00 86.44 508 LEU A C 1
ATOM 3837 O O . LEU A 1 508 ? -4.061 -13.693 43.742 1.00 86.44 508 LEU A O 1
ATOM 3841 N N . LEU A 1 509 ? -4.667 -11.804 42.692 1.00 88.62 509 LEU A N 1
ATOM 3842 C CA . LEU A 1 509 ? -4.431 -12.258 41.328 1.00 88.62 509 LEU A CA 1
ATOM 3843 C C . LEU A 1 509 ? -3.223 -11.528 40.741 1.00 88.62 509 LEU A C 1
ATOM 3845 O O . LEU A 1 509 ? -3.243 -10.311 40.562 1.00 88.62 509 LEU A O 1
ATOM 3849 N N . VAL A 1 510 ? -2.167 -12.286 40.449 1.00 86.88 510 VAL A N 1
ATOM 3850 C CA . VAL A 1 510 ? -0.896 -11.776 39.918 1.00 86.88 510 VAL A CA 1
ATOM 3851 C C . VAL A 1 510 ? -0.733 -12.259 38.483 1.00 86.88 510 VAL A C 1
ATOM 3853 O O . VAL A 1 510 ? -0.692 -13.464 38.244 1.00 86.88 510 VAL A O 1
ATOM 3856 N N . SER A 1 511 ? -0.627 -11.333 37.530 1.00 83.12 511 SER A N 1
ATOM 3857 C CA . SER A 1 511 ? -0.453 -11.674 36.115 1.00 83.12 511 SER A CA 1
ATOM 3858 C C . SER A 1 511 ? 0.971 -11.438 35.618 1.00 83.12 511 SER A C 1
ATOM 3860 O O . SER A 1 511 ? 1.628 -10.462 35.981 1.00 83.12 511 SER A O 1
ATOM 3862 N N . LEU A 1 512 ? 1.398 -12.286 34.680 1.00 72.69 512 LEU A N 1
ATOM 3863 C CA . LEU A 1 512 ? 2.430 -11.947 33.698 1.00 72.69 512 LEU A CA 1
ATOM 3864 C C . LEU A 1 512 ? 1.938 -10.724 32.880 1.00 72.69 512 LEU A C 1
ATOM 3866 O O . LEU A 1 512 ? 0.745 -10.695 32.555 1.00 72.69 512 LEU A O 1
ATOM 3870 N N . PRO A 1 513 ? 2.775 -9.718 32.543 1.00 66.19 513 PRO A N 1
ATOM 3871 C CA . PRO A 1 513 ? 2.328 -8.437 31.972 1.00 66.19 513 PRO A CA 1
ATOM 3872 C C . PRO A 1 513 ? 2.012 -8.527 30.465 1.00 66.19 513 PRO A C 1
ATOM 3874 O O . PRO A 1 513 ? 2.534 -7.781 29.643 1.00 66.19 513 PRO A O 1
ATOM 3877 N N . LEU A 1 514 ? 1.159 -9.481 30.094 1.00 62.31 514 LEU A N 1
ATOM 3878 C CA . LEU A 1 514 ? 0.776 -9.823 28.728 1.00 62.31 514 LEU A CA 1
ATOM 3879 C C . LEU A 1 514 ? -0.735 -10.033 28.674 1.00 62.31 514 LEU A C 1
ATOM 3881 O O . LEU A 1 514 ? -1.295 -10.756 29.500 1.00 62.31 514 LEU A O 1
ATOM 3885 N N . GLN A 1 515 ? -1.405 -9.433 27.690 1.00 62.03 515 GLN A N 1
ATOM 3886 C CA . GLN A 1 515 ? -2.866 -9.313 27.706 1.00 62.03 515 GLN A CA 1
ATOM 3887 C C . GLN A 1 515 ? -3.606 -10.668 27.688 1.00 62.03 515 GLN A C 1
ATOM 3889 O O . GLN A 1 515 ? -4.686 -10.776 28.274 1.00 62.03 515 GLN A O 1
ATOM 3894 N N . GLY A 1 516 ? -3.007 -11.710 27.099 1.00 68.31 516 GLY A N 1
ATOM 3895 C CA . GLY A 1 516 ? -3.502 -13.094 27.127 1.00 68.31 516 GLY A CA 1
ATOM 3896 C C . GLY A 1 516 ? -3.487 -13.774 28.505 1.00 68.31 516 GLY A C 1
ATOM 3897 O O . GLY A 1 516 ? -4.251 -14.708 28.710 1.00 68.31 516 GLY A O 1
ATOM 3898 N N . HIS A 1 517 ? -2.696 -13.283 29.465 1.00 71.75 517 HIS A N 1
ATOM 3899 C CA . HIS A 1 517 ? -2.720 -13.737 30.866 1.00 71.75 517 HIS A CA 1
ATOM 3900 C C . HIS A 1 517 ? -3.499 -12.760 31.757 1.00 71.75 517 HIS A C 1
ATOM 3902 O O . HIS A 1 517 ? -4.293 -13.185 32.594 1.00 71.75 517 HIS A O 1
ATOM 3908 N N . VAL A 1 518 ? -3.357 -11.452 31.509 1.00 74.81 518 VAL A N 1
ATOM 3909 C CA . VAL A 1 518 ? -4.079 -10.390 32.230 1.00 74.81 518 VAL A CA 1
ATOM 3910 C C . VAL A 1 518 ? -5.594 -10.548 32.070 1.00 74.81 518 VAL A C 1
ATOM 3912 O O . VAL A 1 518 ? -6.331 -10.416 33.043 1.00 74.81 518 VAL A O 1
ATOM 3915 N N . THR A 1 519 ? -6.080 -10.862 30.864 1.00 66.00 519 THR A N 1
ATOM 3916 C CA . THR A 1 519 ? -7.527 -10.893 30.583 1.00 66.00 519 THR A CA 1
ATOM 3917 C C . THR A 1 519 ? -8.256 -12.062 31.254 1.00 66.00 519 THR A C 1
ATOM 3919 O O . THR A 1 519 ? -9.210 -11.781 31.980 1.00 66.00 519 THR A O 1
ATOM 3922 N N . PRO A 1 520 ? -7.852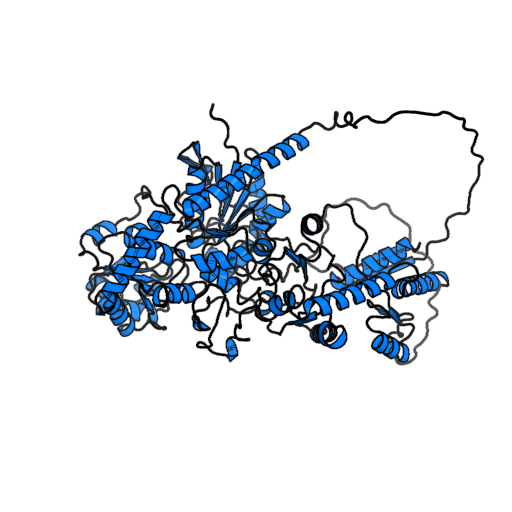 -13.341 31.087 1.00 82.88 520 PRO A N 1
ATOM 3923 C CA . PRO A 1 520 ? -8.557 -14.454 31.726 1.00 82.88 520 PRO A CA 1
ATOM 3924 C C . PRO A 1 520 ? -8.488 -14.367 33.251 1.00 82.88 520 PRO A C 1
ATOM 3926 O O . PRO A 1 520 ? -9.452 -14.709 33.930 1.00 82.88 520 PRO A O 1
ATOM 3929 N N . LEU A 1 521 ? -7.382 -13.842 33.792 1.00 83.62 521 LEU A N 1
ATOM 3930 C CA . LEU A 1 521 ? -7.211 -13.651 35.227 1.00 83.62 521 LEU A CA 1
ATOM 3931 C C . LEU A 1 521 ? -8.093 -12.509 35.769 1.00 83.62 521 LEU A C 1
ATOM 3933 O O . LEU A 1 521 ? -8.700 -12.672 36.821 1.00 83.62 521 LEU A O 1
ATOM 3937 N N . LEU A 1 522 ? -8.257 -11.396 35.041 1.00 81.69 522 LEU A N 1
ATOM 3938 C CA . LEU A 1 522 ? -9.237 -10.352 35.388 1.00 81.69 522 LEU A CA 1
ATOM 3939 C C . LEU A 1 522 ? -10.689 -10.856 35.307 1.00 81.69 522 LEU A C 1
ATOM 3941 O O . LEU A 1 522 ? -11.500 -10.507 36.162 1.00 81.69 522 LEU A O 1
ATOM 3945 N N . VAL A 1 523 ? -11.023 -11.685 34.311 1.00 83.19 523 VAL A N 1
ATOM 3946 C CA . VAL A 1 523 ? -12.357 -12.301 34.179 1.00 83.19 523 VAL A CA 1
ATOM 3947 C C . VAL A 1 523 ? -12.625 -13.280 35.319 1.00 83.19 523 VAL A C 1
ATOM 3949 O O . VAL A 1 523 ? -13.681 -13.199 35.946 1.00 83.19 523 VAL A O 1
ATOM 3952 N N . LEU A 1 524 ? -11.667 -14.156 35.637 1.00 88.81 524 LEU A N 1
ATOM 3953 C CA . LEU A 1 524 ? -11.731 -15.018 36.815 1.00 88.81 524 LEU A CA 1
ATOM 3954 C C . LEU A 1 524 ? -11.922 -14.165 38.075 1.00 88.81 524 LEU A C 1
ATOM 3956 O O . LEU A 1 524 ? -12.850 -14.410 38.834 1.00 88.81 524 LEU A O 1
ATOM 3960 N N . GLY A 1 525 ? -11.146 -13.091 38.235 1.00 88.38 525 GLY A N 1
ATOM 3961 C CA . GLY A 1 525 ? -11.308 -12.126 39.321 1.00 88.38 525 GLY A CA 1
ATOM 3962 C C . GLY A 1 525 ? -12.712 -11.531 39.430 1.00 88.38 525 GLY A C 1
ATOM 3963 O O . GLY A 1 525 ? -13.245 -11.464 40.531 1.00 88.38 525 GLY A O 1
ATOM 3964 N N . ARG A 1 526 ? -13.366 -11.181 38.316 1.00 85.50 526 ARG A N 1
ATOM 3965 C CA . ARG A 1 526 ? -14.776 -10.745 38.329 1.00 85.50 526 ARG A CA 1
ATOM 3966 C C . ARG A 1 526 ? -15.746 -11.878 38.692 1.00 85.50 526 ARG A C 1
ATOM 3968 O O . ARG A 1 526 ? -16.679 -11.634 39.455 1.00 85.50 526 ARG A O 1
ATOM 3975 N N . ARG A 1 527 ? -15.525 -13.118 38.233 1.00 88.94 527 ARG A N 1
ATOM 3976 C CA . ARG A 1 527 ? -16.351 -14.290 38.614 1.00 88.94 527 ARG A CA 1
ATOM 3977 C C . ARG A 1 527 ? -16.198 -14.675 40.094 1.00 88.94 527 ARG A C 1
ATOM 3979 O O . ARG A 1 527 ? -17.170 -15.107 40.709 1.00 88.94 527 ARG A O 1
ATOM 3986 N N . LEU A 1 528 ? -15.013 -14.477 40.669 1.00 85.75 528 LEU A N 1
ATOM 3987 C CA . LEU A 1 528 ? -14.747 -14.623 42.102 1.00 85.75 528 LEU A CA 1
ATOM 3988 C C . LEU A 1 528 ? -15.393 -13.475 42.900 1.00 85.75 528 LEU A C 1
ATOM 3990 O O . LEU A 1 528 ? -16.089 -13.724 43.881 1.00 85.75 528 LEU A O 1
ATOM 3994 N N . ALA A 1 529 ? -15.244 -12.227 42.443 1.00 87.00 529 ALA A N 1
ATOM 3995 C CA . ALA A 1 529 ? -15.794 -11.050 43.117 1.00 87.00 529 ALA A CA 1
ATOM 3996 C C . ALA A 1 529 ? -17.332 -11.019 43.148 1.00 87.00 529 ALA A C 1
ATOM 3998 O O . ALA A 1 529 ? -17.927 -10.763 44.193 1.00 87.00 529 ALA A O 1
ATOM 3999 N N . SER A 1 530 ? -17.987 -11.357 42.032 1.00 83.31 530 SER A N 1
ATOM 4000 C CA . SER A 1 530 ? -19.452 -11.508 41.951 1.00 83.31 530 SER A CA 1
ATOM 4001 C C . SER A 1 530 ? -19.995 -12.616 42.863 1.00 83.31 530 SER A C 1
ATOM 4003 O O . SER A 1 530 ? -21.128 -12.528 43.326 1.00 83.31 530 SER A O 1
ATOM 4005 N N . ARG A 1 531 ? -19.172 -13.617 43.209 1.00 87.25 531 ARG A N 1
ATOM 4006 C CA . ARG A 1 531 ? -19.477 -14.643 44.223 1.00 87.25 531 ARG A CA 1
ATOM 4007 C C . ARG A 1 531 ? -19.077 -14.220 45.645 1.00 87.25 531 ARG A C 1
ATOM 4009 O O . ARG A 1 531 ? -18.937 -15.063 46.531 1.00 87.25 531 ARG A O 1
ATOM 4016 N N . GLY A 1 532 ? -18.934 -12.921 45.904 1.00 81.62 532 GLY A N 1
ATOM 4017 C CA . GLY A 1 532 ? -18.695 -12.393 47.247 1.00 81.62 532 GLY A CA 1
ATOM 4018 C C . GLY A 1 532 ? -17.315 -12.737 47.805 1.00 81.62 532 GLY A C 1
ATOM 4019 O O . GLY A 1 532 ? -17.192 -12.985 49.003 1.00 81.62 532 GLY A O 1
ATOM 4020 N N . LEU A 1 533 ? -16.291 -12.765 46.948 1.00 83.25 533 LEU A N 1
ATOM 4021 C CA . LEU A 1 533 ? -14.884 -12.736 47.355 1.00 83.25 533 LEU A CA 1
ATOM 4022 C C . LEU A 1 533 ? -14.324 -11.316 47.175 1.00 83.25 533 LEU A C 1
ATOM 4024 O O . LEU A 1 533 ? -14.692 -10.604 46.242 1.00 83.25 533 LEU A O 1
ATOM 4028 N N . LEU A 1 534 ? -13.418 -10.878 48.047 1.00 85.56 534 LEU A N 1
ATOM 4029 C CA . LEU A 1 534 ? -12.633 -9.675 47.785 1.00 85.56 534 LEU A CA 1
ATOM 4030 C C . LEU A 1 534 ? -11.558 -10.051 46.764 1.00 85.56 534 LEU A C 1
ATOM 4032 O O . LEU A 1 534 ? -10.944 -11.110 46.876 1.00 85.56 534 LEU A O 1
ATOM 4036 N N . VAL A 1 535 ? -11.304 -9.204 45.768 1.00 89.06 535 VAL A N 1
ATOM 4037 C CA . VAL A 1 535 ? -10.293 -9.496 44.745 1.00 89.06 535 VAL A CA 1
ATOM 4038 C C . VAL A 1 535 ? -9.383 -8.297 44.533 1.00 89.06 535 VAL A C 1
ATOM 4040 O O . VAL A 1 535 ? -9.838 -7.174 44.329 1.00 89.06 535 VAL A O 1
ATOM 4043 N N . THR A 1 536 ? -8.075 -8.546 44.548 1.00 84.75 536 THR A N 1
ATOM 4044 C CA . THR A 1 536 ? -7.060 -7.573 44.131 1.00 84.75 536 THR A CA 1
ATOM 4045 C C . THR A 1 536 ? -6.308 -8.128 42.937 1.00 84.75 536 THR A C 1
ATOM 4047 O O . THR A 1 536 ? -5.844 -9.263 42.972 1.00 84.75 536 THR A O 1
ATOM 4050 N N . PHE A 1 537 ? -6.162 -7.322 41.889 1.00 85.44 537 PHE A N 1
ATOM 4051 C CA . PHE A 1 537 ? -5.354 -7.652 40.721 1.00 85.44 537 PHE A CA 1
ATOM 4052 C C . PHE A 1 537 ? -4.047 -6.852 40.738 1.00 85.44 537 PHE A C 1
ATOM 4054 O O . PHE A 1 537 ? -4.049 -5.675 41.098 1.00 85.44 537 PHE A O 1
ATOM 4061 N N . THR A 1 538 ? -2.935 -7.467 40.336 1.00 79.31 538 THR A N 1
ATOM 4062 C CA . THR A 1 538 ? -1.637 -6.792 40.211 1.00 79.31 538 THR A CA 1
ATOM 4063 C C . THR A 1 538 ? -0.781 -7.367 39.076 1.00 79.31 538 THR A C 1
ATOM 4065 O O . THR A 1 538 ? -0.922 -8.522 38.668 1.00 79.31 538 THR A O 1
ATOM 4068 N N . THR A 1 539 ? 0.110 -6.532 38.546 1.00 73.44 539 THR A N 1
ATOM 4069 C CA . THR A 1 539 ? 1.024 -6.832 37.437 1.00 73.44 539 THR A CA 1
ATOM 4070 C C . THR A 1 539 ? 2.298 -6.001 37.592 1.00 73.44 539 THR A C 1
ATOM 4072 O O . THR A 1 539 ? 2.262 -4.900 38.141 1.00 73.44 539 THR A O 1
ATOM 4075 N N . VAL A 1 540 ? 3.429 -6.506 37.098 1.00 64.25 540 VAL A N 1
ATOM 4076 C CA . VAL A 1 540 ? 4.709 -5.779 37.128 1.00 64.25 540 VAL A CA 1
ATOM 4077 C C . VAL A 1 540 ? 4.789 -4.824 35.923 1.00 64.25 540 VAL A C 1
ATOM 4079 O O . VAL A 1 540 ? 4.555 -5.280 34.803 1.00 64.25 540 VAL A O 1
ATOM 4082 N N . PRO A 1 541 ? 5.104 -3.526 36.102 1.00 53.03 541 PRO A N 1
ATOM 4083 C CA . PRO A 1 541 ? 5.319 -2.604 34.987 1.00 53.03 541 PRO A CA 1
ATOM 4084 C C . PRO A 1 541 ? 6.688 -2.836 34.327 1.00 53.03 541 PRO A C 1
ATOM 4086 O O . PRO A 1 541 ? 7.682 -3.079 35.012 1.00 53.03 541 PRO A O 1
ATOM 4089 N N . LEU A 1 542 ? 6.750 -2.729 32.997 1.00 45.50 542 LEU A N 1
ATOM 4090 C CA . LEU A 1 542 ? 7.996 -2.836 32.230 1.00 45.50 542 LEU A CA 1
ATOM 4091 C C . LEU A 1 542 ? 8.650 -1.451 32.027 1.00 45.50 542 LEU A C 1
ATOM 4093 O O . LEU A 1 542 ? 7.935 -0.449 31.903 1.00 45.50 542 LEU A O 1
ATOM 4097 N N . PRO A 1 543 ? 9.995 -1.362 31.955 1.00 37.94 543 PRO A N 1
ATOM 4098 C CA . PRO A 1 543 ? 10.685 -0.121 31.607 1.00 37.94 543 PRO A CA 1
ATOM 4099 C C . PRO A 1 543 ? 10.225 0.404 30.241 1.00 37.94 543 PRO A C 1
ATOM 4101 O O . PRO A 1 543 ? 10.191 -0.343 29.268 1.00 37.94 543 PRO A O 1
ATOM 4104 N N . GLY A 1 544 ? 9.867 1.689 30.173 1.00 46.78 544 GLY A N 1
ATOM 4105 C CA . GLY A 1 544 ? 9.344 2.331 28.960 1.00 46.78 544 GLY A CA 1
ATOM 4106 C C . GLY A 1 544 ? 7.817 2.297 28.802 1.00 46.78 544 GLY A C 1
ATOM 4107 O O . GLY A 1 544 ? 7.294 3.053 27.992 1.00 46.78 544 GLY A O 1
ATOM 4108 N N . SER A 1 545 ? 7.080 1.511 29.599 1.00 47.09 545 SER A N 1
ATOM 4109 C CA . SER A 1 545 ? 5.609 1.449 29.536 1.00 47.09 545 SER A CA 1
ATOM 4110 C C . SER A 1 545 ? 4.942 1.878 30.851 1.00 47.09 545 SER A C 1
ATOM 4112 O O . SER A 1 545 ? 4.828 1.084 31.786 1.00 47.09 545 SER A O 1
ATOM 4114 N N . SER A 1 546 ? 4.441 3.116 30.903 1.00 32.81 546 SER A N 1
ATOM 4115 C CA . SER A 1 546 ? 3.500 3.585 31.932 1.00 32.81 546 SER A CA 1
ATOM 4116 C C . SER A 1 546 ? 2.216 4.090 31.266 1.00 32.81 546 SER A C 1
ATOM 4118 O O . SER A 1 546 ? 2.292 5.037 30.485 1.00 32.81 546 SER A O 1
ATOM 4120 N N . PRO A 1 547 ? 1.035 3.534 31.595 1.00 37.47 547 PRO A N 1
ATOM 4121 C CA . PRO A 1 547 ? -0.254 4.099 31.185 1.00 37.47 547 PRO A CA 1
ATOM 4122 C C . PRO A 1 547 ? -0.662 5.383 31.934 1.00 37.47 547 PRO A C 1
ATOM 4124 O O . PRO A 1 547 ? -1.736 5.916 31.671 1.00 37.47 547 PRO A O 1
ATOM 4127 N N . TRP A 1 548 ? 0.136 5.851 32.903 1.00 37.12 548 TRP A N 1
ATOM 4128 C CA . TRP A 1 548 ? -0.286 6.845 33.898 1.00 37.12 548 TRP A CA 1
ATOM 4129 C C . TRP A 1 548 ? 0.544 8.143 33.838 1.00 37.12 548 TRP A C 1
ATOM 4131 O O . TRP A 1 548 ? 1.777 8.061 33.797 1.00 37.12 548 TRP A O 1
ATOM 4141 N N . PRO A 1 549 ? -0.095 9.334 33.873 1.00 31.23 549 PRO A N 1
ATOM 4142 C CA . PRO A 1 549 ? 0.586 10.630 33.844 1.00 31.23 549 PRO A CA 1
ATOM 4143 C C . PRO A 1 549 ? 1.198 11.000 35.205 1.00 31.23 549 PRO A C 1
ATOM 4145 O O . PRO A 1 549 ? 0.682 10.618 36.255 1.00 31.23 549 PRO A O 1
ATOM 4148 N N . SER A 1 550 ? 2.281 11.785 35.199 1.00 35.66 550 SER A N 1
ATOM 4149 C CA . SER A 1 550 ? 3.083 12.056 36.400 1.00 35.66 550 SER A CA 1
ATOM 4150 C C . SER A 1 550 ? 3.363 13.544 36.665 1.00 35.66 550 SER A C 1
ATOM 4152 O O . SER A 1 550 ? 4.286 14.114 36.087 1.00 35.66 550 SER A O 1
ATOM 4154 N N . THR A 1 551 ? 2.663 14.124 37.644 1.00 29.16 551 THR A N 1
ATOM 4155 C CA . THR A 1 551 ? 3.136 15.246 38.488 1.00 29.16 551 THR A CA 1
ATOM 4156 C C . THR A 1 551 ? 2.492 15.145 39.890 1.00 29.16 551 THR A C 1
ATOM 4158 O O . THR A 1 551 ? 1.437 14.524 40.013 1.00 29.16 551 THR A O 1
ATOM 4161 N N . PRO A 1 552 ? 3.118 15.655 40.979 1.00 48.69 552 PRO A N 1
ATOM 4162 C CA . PRO A 1 552 ? 2.884 15.096 42.322 1.00 48.69 552 PRO A CA 1
ATOM 4163 C C . PRO A 1 552 ? 2.292 16.058 43.374 1.00 48.69 552 PRO A C 1
ATOM 4165 O O . PRO A 1 552 ? 2.610 17.248 43.360 1.00 48.69 552 PRO A O 1
ATOM 4168 N N . ARG A 1 553 ? 1.539 15.504 44.352 1.00 26.36 553 ARG A N 1
ATOM 4169 C CA . ARG A 1 553 ? 1.351 15.920 45.780 1.00 26.36 553 ARG A CA 1
ATOM 4170 C C . ARG A 1 553 ? 0.112 15.211 46.391 1.00 26.36 553 ARG A C 1
ATOM 4172 O O . ARG A 1 553 ? -0.774 14.837 45.633 1.00 26.36 553 ARG A O 1
ATOM 4179 N N . PRO A 1 554 ? -0.041 15.131 47.729 1.00 34.34 554 PRO A N 1
ATOM 4180 C CA . PRO A 1 554 ? 0.888 14.566 48.711 1.00 34.34 554 PRO A CA 1
ATOM 4181 C C . PRO A 1 554 ? 0.221 13.441 49.550 1.00 34.34 554 PRO A C 1
ATOM 4183 O O . PRO A 1 554 ? -0.998 13.397 49.692 1.00 34.34 554 PRO A O 1
ATOM 4186 N N . SER A 1 555 ? 1.001 12.544 50.157 1.00 40.22 555 SER A N 1
ATOM 4187 C CA . SER A 1 555 ? 0.452 11.408 50.923 1.00 40.22 555 SER A CA 1
ATOM 4188 C C . SER A 1 555 ? -0.082 11.795 52.315 1.00 40.22 555 SER A C 1
ATOM 4190 O O . SER A 1 555 ? 0.667 12.386 53.097 1.00 40.22 555 SER A O 1
ATOM 4192 N N . PRO A 1 556 ? -1.294 11.358 52.709 1.00 29.45 556 PRO A N 1
ATOM 4193 C CA . PRO A 1 556 ? -1.640 11.121 54.110 1.00 29.45 556 PRO A CA 1
ATOM 4194 C C . PRO A 1 556 ? -0.909 9.864 54.609 1.00 29.45 556 PRO A C 1
ATOM 4196 O O . PRO A 1 556 ? -0.818 8.870 53.888 1.00 29.45 556 PRO A O 1
ATOM 4199 N N . ALA A 1 557 ? -0.376 9.888 55.832 1.00 39.97 557 ALA A N 1
ATOM 4200 C CA . ALA A 1 557 ? 0.368 8.760 56.392 1.00 39.97 557 ALA A CA 1
ATOM 4201 C C . ALA A 1 557 ? -0.537 7.760 57.137 1.00 39.97 557 ALA A C 1
ATOM 4203 O O . ALA A 1 557 ? -1.430 8.157 57.883 1.00 39.97 557 ALA A O 1
ATOM 4204 N N . TRP A 1 558 ? -0.226 6.468 57.011 1.00 26.23 558 TRP A N 1
ATOM 4205 C CA . TRP A 1 558 ? -0.713 5.388 57.884 1.00 26.23 558 TRP A CA 1
ATOM 4206 C C . TRP A 1 558 ? 0.491 4.660 58.536 1.00 26.23 558 TRP A C 1
ATOM 4208 O O . TRP A 1 558 ? 1.631 4.927 58.143 1.00 26.23 558 TRP A O 1
ATOM 4218 N N . PRO A 1 559 ? 0.308 3.863 59.611 1.00 27.67 559 PRO A N 1
ATOM 4219 C CA . PRO A 1 559 ? 1.248 3.888 60.736 1.00 27.67 559 PRO A CA 1
ATOM 4220 C C . PRO A 1 559 ? 2.373 2.839 60.643 1.00 27.67 559 PRO A C 1
ATOM 4222 O O . PRO A 1 559 ? 2.332 1.953 59.788 1.00 27.67 559 PRO A O 1
ATOM 4225 N N . PRO A 1 560 ? 3.377 2.892 61.543 1.00 31.89 560 PRO A N 1
ATOM 4226 C CA . PRO A 1 560 ? 4.513 1.974 61.517 1.00 31.89 560 PRO A CA 1
ATOM 4227 C C . PRO A 1 560 ? 4.113 0.505 61.707 1.00 31.89 560 PRO A C 1
ATOM 4229 O O . PRO A 1 560 ? 3.493 0.131 62.705 1.00 31.89 560 PRO A O 1
ATOM 4232 N N . ALA A 1 561 ? 4.550 -0.348 60.779 1.00 43.03 561 ALA A N 1
ATOM 4233 C CA . ALA A 1 561 ? 4.397 -1.794 60.888 1.00 43.03 561 ALA A CA 1
ATOM 4234 C C . ALA A 1 561 ? 5.148 -2.326 62.122 1.00 43.03 561 ALA A C 1
ATOM 4236 O O . ALA A 1 561 ? 6.370 -2.205 62.220 1.00 43.03 561 ALA A O 1
ATOM 4237 N N . THR A 1 562 ? 4.424 -2.941 63.058 1.00 29.00 562 THR A N 1
ATOM 4238 C CA . THR A 1 562 ? 4.975 -3.466 64.316 1.00 29.00 562 THR A CA 1
ATOM 4239 C C . THR A 1 562 ? 4.508 -4.900 64.584 1.00 29.00 562 THR A C 1
ATOM 4241 O O . THR A 1 562 ? 3.480 -5.343 64.081 1.00 29.00 562 THR A O 1
ATOM 4244 N N . SER A 1 563 ? 5.331 -5.655 65.323 1.00 30.22 563 SER A N 1
ATOM 4245 C CA . SER A 1 563 ? 5.137 -7.074 65.683 1.00 30.22 563 SER A CA 1
ATOM 4246 C C . SER A 1 563 ? 4.731 -8.024 64.539 1.00 30.22 563 SER A C 1
ATOM 4248 O O . SER A 1 563 ? 3.579 -8.429 64.429 1.00 30.22 563 SER A O 1
ATOM 4250 N N . ARG A 1 564 ? 5.716 -8.515 63.770 1.00 44.62 564 ARG A N 1
ATOM 4251 C CA . ARG A 1 564 ? 5.605 -9.833 63.110 1.00 44.62 564 ARG A CA 1
ATOM 4252 C C . ARG A 1 564 ? 5.631 -10.942 64.179 1.00 44.62 564 ARG A C 1
ATOM 4254 O O . ARG A 1 564 ? 6.664 -11.067 64.845 1.00 44.62 564 ARG A O 1
ATOM 4261 N N . PRO A 1 565 ? 4.608 -11.808 64.310 1.00 30.52 565 PRO A N 1
ATOM 4262 C CA . PRO A 1 565 ? 4.763 -13.083 65.004 1.00 30.52 565 PRO A CA 1
ATOM 4263 C C . PRO A 1 565 ? 5.769 -13.968 64.253 1.00 30.52 565 PRO A C 1
ATOM 4265 O O . PRO A 1 565 ? 5.919 -13.888 63.031 1.00 30.52 565 PRO A O 1
ATOM 4268 N N . ARG A 1 566 ? 6.537 -14.769 64.992 1.00 27.22 566 ARG A N 1
ATOM 4269 C CA . ARG A 1 566 ? 7.750 -15.410 64.467 1.00 27.22 566 ARG A CA 1
ATOM 4270 C C . ARG A 1 566 ? 7.451 -16.571 63.519 1.00 27.22 566 ARG A C 1
ATOM 4272 O O . ARG A 1 566 ? 6.971 -17.610 63.948 1.00 27.22 566 ARG A O 1
ATOM 4279 N N . SER A 1 567 ? 7.921 -16.415 62.282 1.00 40.47 567 SER A N 1
ATOM 4280 C CA . SER A 1 567 ? 8.396 -17.464 61.365 1.00 40.47 567 SER A CA 1
ATOM 4281 C C . SER A 1 567 ? 8.884 -18.750 62.071 1.00 40.47 567 SER A C 1
ATOM 4283 O O . SER A 1 567 ? 10.074 -18.896 62.379 1.00 40.47 567 SER A O 1
ATOM 4285 N N . THR A 1 568 ? 8.001 -19.732 62.241 1.00 28.34 568 THR A N 1
ATOM 4286 C CA . THR A 1 568 ? 8.346 -21.118 62.577 1.00 28.34 568 THR A CA 1
ATOM 4287 C C . THR A 1 568 ? 8.745 -21.867 61.303 1.00 28.34 568 THR A C 1
ATOM 4289 O O . THR A 1 568 ? 7.933 -22.515 60.657 1.00 28.34 568 THR A O 1
ATOM 4292 N N . ARG A 1 569 ? 10.023 -21.760 60.912 1.00 40.94 569 ARG A N 1
ATOM 4293 C CA . ARG A 1 569 ? 10.579 -22.448 59.730 1.00 40.94 569 ARG A CA 1
ATOM 4294 C C . ARG A 1 569 ? 10.471 -23.986 59.835 1.00 40.94 569 ARG A C 1
ATOM 4296 O O . ARG A 1 569 ? 11.136 -24.550 60.709 1.00 40.94 569 ARG A O 1
ATOM 4303 N N . PRO A 1 570 ? 9.898 -24.680 58.834 1.00 27.20 570 PRO A N 1
ATOM 4304 C CA . PRO A 1 570 ? 10.619 -25.761 58.159 1.00 27.20 570 PRO A CA 1
ATOM 4305 C C . PRO A 1 570 ? 11.823 -25.096 57.454 1.00 27.20 570 PRO A C 1
ATOM 4307 O O . PRO A 1 570 ? 11.643 -24.146 56.698 1.00 27.20 570 PRO A O 1
ATOM 4310 N N . LYS A 1 571 ? 13.104 -25.358 57.747 1.00 29.41 571 LYS A N 1
ATOM 4311 C CA . LYS A 1 571 ? 13.812 -26.635 57.943 1.00 29.41 571 LYS A CA 1
ATOM 4312 C C . LYS A 1 571 ? 13.563 -27.574 56.762 1.00 29.41 571 LYS A C 1
ATOM 4314 O O . LYS A 1 571 ? 12.433 -27.933 56.465 1.00 29.41 571 LYS A O 1
ATOM 4319 N N . SER A 1 572 ? 14.645 -27.863 56.048 1.00 48.06 572 SER A N 1
ATOM 4320 C CA . SER A 1 572 ? 14.639 -28.345 54.669 1.00 48.06 572 SER A CA 1
ATOM 4321 C C . SER A 1 572 ? 14.208 -29.802 54.536 1.00 48.06 572 SER A C 1
ATOM 4323 O O . SER A 1 572 ? 14.911 -30.693 55.012 1.00 48.06 572 SER A O 1
ATOM 4325 N N . SER A 1 573 ? 13.140 -30.042 53.779 1.00 27.81 573 SER A N 1
ATOM 4326 C CA . SER A 1 573 ? 13.015 -31.255 52.971 1.00 27.81 573 SER A CA 1
ATOM 4327 C C . SER A 1 573 ? 13.715 -31.043 51.624 1.00 27.81 573 SER A C 1
ATOM 4329 O O . SER A 1 573 ? 13.724 -29.943 51.065 1.00 27.81 573 SER A O 1
ATOM 4331 N N . SER A 1 574 ? 14.349 -32.096 51.114 1.00 41.34 574 SER A N 1
ATOM 4332 C CA . SER A 1 574 ? 14.949 -32.113 49.781 1.00 41.34 574 SER A CA 1
ATOM 4333 C C . SER A 1 574 ? 13.873 -31.982 48.705 1.00 41.34 574 SER A C 1
ATOM 4335 O O . SER A 1 574 ? 12.818 -32.603 48.795 1.00 41.34 574 SER A O 1
ATOM 4337 N N . GLY A 1 575 ? 14.149 -31.195 47.663 1.00 40.31 575 GLY A N 1
ATOM 4338 C CA . GLY A 1 575 ? 13.257 -31.103 46.510 1.00 40.31 575 GLY A CA 1
ATOM 4339 C C . GLY A 1 575 ? 11.859 -30.604 46.870 1.00 40.31 575 GLY A C 1
ATOM 4340 O O . GLY A 1 575 ? 10.875 -31.299 46.618 1.00 40.31 575 GLY A O 1
ATOM 4341 N N . ALA A 1 576 ? 11.769 -29.374 47.386 1.00 39.22 576 ALA A N 1
ATOM 4342 C CA . ALA A 1 576 ? 10.537 -28.590 47.351 1.00 39.22 576 ALA A CA 1
ATOM 4343 C C . ALA A 1 576 ? 10.166 -28.286 45.886 1.00 39.22 576 ALA A C 1
ATOM 4345 O O . ALA A 1 576 ? 10.344 -27.174 45.388 1.00 39.22 576 ALA A O 1
ATOM 4346 N N . LYS A 1 577 ? 9.674 -29.320 45.187 1.00 45.78 577 LYS A N 1
ATOM 4347 C CA . LYS A 1 577 ? 8.888 -29.207 43.958 1.00 45.78 577 LYS A CA 1
ATOM 4348 C C . LYS A 1 577 ? 7.885 -28.081 44.182 1.00 45.78 577 LYS A C 1
ATOM 4350 O O . LYS A 1 577 ? 7.310 -28.018 45.271 1.00 45.78 577 LYS A O 1
ATOM 4355 N N . CYS A 1 578 ? 7.657 -27.234 43.177 1.00 37.44 578 CYS A N 1
ATOM 4356 C CA . CYS A 1 578 ? 6.516 -26.323 43.206 1.00 37.44 578 CYS A CA 1
ATOM 4357 C C . CYS A 1 578 ? 5.288 -27.178 43.540 1.00 37.44 578 CYS A C 1
ATOM 4359 O O . CYS A 1 578 ? 4.991 -28.121 42.803 1.00 37.44 578 CYS A O 1
ATOM 4361 N N . SER A 1 579 ? 4.717 -26.976 44.732 1.00 47.03 579 SER A N 1
ATOM 4362 C CA . SER A 1 579 ? 3.773 -27.927 45.316 1.00 47.03 579 SER A CA 1
ATOM 4363 C C . SER A 1 579 ? 2.598 -28.033 44.366 1.00 47.03 579 SER A C 1
ATOM 4365 O O . SER A 1 579 ? 1.970 -27.006 44.105 1.00 47.03 579 SER A O 1
ATOM 4367 N N . SER A 1 580 ? 2.365 -29.234 43.822 1.00 56.81 580 SER A N 1
ATOM 4368 C CA . SER A 1 580 ? 1.373 -29.473 42.771 1.00 56.81 580 SER A CA 1
ATOM 4369 C C . SER A 1 580 ? 0.083 -28.749 43.159 1.00 56.81 580 SER A C 1
ATOM 4371 O O . SER A 1 580 ? -0.426 -29.029 44.251 1.00 56.81 580 SER A O 1
ATOM 4373 N N . PRO A 1 581 ? -0.355 -27.753 42.369 1.00 70.00 581 PRO A N 1
ATOM 4374 C CA . PRO A 1 581 ? -1.180 -26.667 42.883 1.00 70.00 581 PRO A CA 1
ATOM 4375 C C . PRO A 1 581 ? -2.504 -27.226 43.384 1.00 70.00 581 PRO A C 1
ATOM 4377 O O . PRO A 1 581 ? -3.116 -28.034 42.696 1.00 70.00 581 PRO A O 1
ATOM 4380 N N . THR A 1 582 ? -2.929 -26.817 44.582 1.00 74.75 582 THR A N 1
ATOM 4381 C CA . THR A 1 582 ? -4.038 -27.453 45.319 1.00 74.75 582 THR A CA 1
ATOM 4382 C C . THR A 1 582 ? -5.302 -27.616 44.474 1.00 74.75 582 THR A C 1
ATOM 4384 O O . THR A 1 582 ? -5.980 -28.632 44.595 1.00 74.75 582 THR A O 1
ATOM 4387 N N . TRP A 1 583 ? -5.533 -26.671 43.557 1.00 80.56 583 TRP A N 1
ATOM 4388 C CA . TRP A 1 583 ? -6.411 -26.824 42.402 1.00 80.56 583 TRP A CA 1
ATOM 4389 C C . TRP A 1 583 ? -5.666 -26.403 41.133 1.00 80.56 583 TRP A C 1
ATOM 4391 O O . TRP A 1 583 ? -5.024 -25.348 41.113 1.00 80.56 583 TRP A O 1
ATOM 4401 N N . VAL A 1 584 ? -5.778 -27.185 40.056 1.00 86.50 584 VAL A N 1
ATOM 4402 C CA . VAL A 1 584 ? -5.358 -26.745 38.717 1.00 86.50 584 VAL A CA 1
ATOM 4403 C C . VAL A 1 584 ? -6.563 -26.083 38.053 1.00 86.50 584 VAL A C 1
ATOM 4405 O O . VAL A 1 584 ? -7.439 -26.767 37.529 1.00 86.50 584 VAL A O 1
ATOM 4408 N N . LEU A 1 585 ? -6.604 -24.751 38.078 1.00 88.31 585 LEU A N 1
ATOM 4409 C CA . LEU A 1 585 ? -7.616 -23.948 37.387 1.00 88.31 585 LEU A CA 1
ATOM 4410 C C . LEU A 1 585 ? -7.288 -23.890 35.887 1.00 88.31 585 LEU A C 1
ATOM 4412 O O . LEU A 1 585 ? -6.487 -23.060 35.452 1.00 88.31 585 LEU A O 1
ATOM 4416 N N . VAL A 1 586 ? -7.874 -24.787 35.091 1.00 87.25 586 VAL A N 1
ATOM 4417 C CA . VAL A 1 586 ? -7.627 -24.856 33.640 1.00 87.25 586 VAL A CA 1
ATOM 4418 C C . VAL A 1 586 ? -8.671 -24.031 32.890 1.00 87.25 586 VAL A C 1
ATOM 4420 O O . VAL A 1 586 ? -9.870 -24.144 33.141 1.00 87.25 586 VAL A O 1
ATOM 4423 N N . ASN A 1 587 ? -8.231 -23.233 31.914 1.00 89.50 587 ASN A N 1
ATOM 4424 C CA . ASN A 1 587 ? -9.108 -22.460 31.029 1.00 89.50 587 ASN A CA 1
ATOM 4425 C C . ASN A 1 587 ? -9.747 -23.333 29.921 1.00 89.50 587 ASN A C 1
ATOM 4427 O O . ASN A 1 587 ? -9.652 -23.025 28.737 1.00 89.50 587 ASN A O 1
ATOM 4431 N N . THR A 1 588 ? -10.383 -24.431 30.324 1.00 84.56 588 THR A N 1
ATOM 4432 C CA . THR A 1 588 ? -11.106 -25.397 29.483 1.00 84.56 588 THR A CA 1
ATOM 4433 C C . THR A 1 588 ? -12.395 -25.834 30.189 1.00 84.56 588 THR A C 1
ATOM 4435 O O . THR A 1 588 ? -12.632 -25.415 31.326 1.00 84.56 588 THR A O 1
ATOM 4438 N N . PHE A 1 589 ? -13.213 -26.680 29.558 1.00 88.44 589 PHE A N 1
ATOM 4439 C CA . PHE A 1 589 ? -14.376 -27.302 30.197 1.00 88.44 589 PHE A CA 1
ATOM 4440 C C . PHE A 1 589 ? -14.428 -28.821 30.027 1.00 88.44 589 PHE A C 1
ATOM 4442 O O . PHE A 1 589 ? -13.871 -29.397 29.093 1.00 88.44 589 PHE A O 1
ATOM 4449 N N . ASP A 1 590 ? -15.115 -29.453 30.978 1.00 77.12 590 ASP A N 1
ATOM 4450 C CA . ASP A 1 590 ? -15.103 -30.893 31.247 1.00 77.12 590 ASP A CA 1
ATOM 4451 C C . ASP A 1 590 ? -15.522 -31.732 30.027 1.00 77.12 590 ASP A C 1
ATOM 4453 O O . ASP A 1 590 ? -14.994 -32.813 29.797 1.00 77.12 590 ASP A O 1
ATOM 4457 N N . GLU A 1 591 ? -16.425 -31.207 29.198 1.00 84.94 591 GLU A N 1
ATOM 4458 C CA . GLU A 1 591 ? -16.913 -31.849 27.975 1.00 84.94 591 GLU A CA 1
ATOM 4459 C C . GLU A 1 591 ? -15.972 -31.678 26.770 1.00 84.94 591 GLU A C 1
ATOM 4461 O O . GLU A 1 591 ? -16.017 -32.522 25.875 1.00 84.94 591 GLU A O 1
ATOM 4466 N N . LEU A 1 592 ? -15.162 -30.607 26.716 1.00 79.12 592 LEU A N 1
ATOM 4467 C CA . LEU A 1 592 ? -14.244 -30.313 25.599 1.00 79.12 592 LEU A CA 1
ATOM 4468 C C . LEU A 1 592 ? -13.082 -31.293 25.571 1.00 79.12 592 LEU A C 1
ATOM 4470 O O . LEU A 1 592 ? -12.764 -31.883 24.542 1.00 79.12 592 LEU A O 1
ATOM 4474 N N . GLU A 1 593 ? -12.477 -31.476 26.738 1.00 83.88 593 GLU A N 1
ATOM 4475 C CA . GLU A 1 593 ? -11.205 -32.168 26.883 1.00 83.88 593 GLU A CA 1
ATOM 4476 C C . GLU A 1 593 ? -11.311 -33.386 27.798 1.00 83.88 593 GLU A C 1
ATOM 4478 O O . GLU A 1 593 ? -10.283 -33.846 28.270 1.00 83.88 593 GLU A O 1
ATOM 4483 N N . ARG A 1 594 ? -12.509 -33.953 28.030 1.00 81.31 594 ARG A N 1
ATOM 4484 C CA . ARG A 1 594 ? -12.758 -35.011 29.036 1.00 81.31 594 ARG A CA 1
ATOM 4485 C C . ARG A 1 594 ? -11.657 -36.068 29.144 1.00 81.31 594 ARG A C 1
ATOM 4487 O O . ARG A 1 594 ? -11.141 -36.289 30.228 1.00 81.31 594 ARG A O 1
ATOM 4494 N N . ALA A 1 595 ? -11.242 -36.674 28.030 1.00 80.50 595 ALA A N 1
ATOM 4495 C CA . ALA A 1 595 ? -10.181 -37.686 28.035 1.00 80.50 595 ALA A CA 1
ATOM 4496 C C . ALA A 1 595 ? -8.813 -37.139 28.496 1.00 80.50 595 ALA A C 1
ATOM 4498 O O . ALA A 1 595 ? -8.089 -37.825 29.214 1.00 80.50 595 ALA A O 1
ATOM 4499 N N . ALA A 1 596 ? -8.468 -35.903 28.127 1.00 79.12 596 ALA A N 1
ATOM 4500 C CA . ALA A 1 596 ? -7.272 -35.214 28.600 1.00 79.12 596 ALA A CA 1
ATOM 4501 C C . ALA A 1 596 ? -7.432 -34.698 30.040 1.00 79.12 596 ALA A C 1
ATOM 4503 O O . ALA A 1 596 ? -6.500 -34.825 30.821 1.00 79.12 596 ALA A O 1
ATOM 4504 N N . ILE A 1 597 ? -8.599 -34.179 30.433 1.00 83.12 597 ILE A N 1
ATOM 4505 C CA . ILE A 1 597 ? -8.883 -33.702 31.795 1.00 83.12 597 ILE A CA 1
ATOM 4506 C C . ILE A 1 597 ? -8.881 -34.870 32.781 1.00 83.12 597 ILE A C 1
ATOM 4508 O O . ILE A 1 597 ? -8.296 -34.747 33.850 1.00 83.12 597 ILE A O 1
ATOM 4512 N N . ASP A 1 598 ? -9.460 -36.016 32.431 1.00 83.56 598 ASP A N 1
ATOM 4513 C CA . ASP A 1 598 ? -9.494 -37.193 33.297 1.00 83.56 598 ASP A CA 1
ATOM 4514 C C . ASP A 1 598 ? -8.124 -37.906 33.329 1.00 83.56 598 ASP A C 1
ATOM 4516 O O . ASP A 1 598 ? -7.703 -38.367 34.391 1.00 83.56 598 ASP A O 1
ATOM 4520 N N . ALA A 1 599 ? -7.347 -37.877 32.235 1.00 77.56 599 ALA A N 1
ATOM 4521 C CA . ALA A 1 599 ? -5.925 -38.246 32.260 1.00 77.56 599 ALA A CA 1
ATOM 4522 C C . ALA A 1 599 ? -5.072 -37.272 33.101 1.00 77.56 599 ALA A C 1
ATOM 4524 O O . ALA A 1 599 ? -4.167 -37.698 33.817 1.00 77.56 599 ALA A O 1
ATOM 4525 N N . LEU A 1 600 ? -5.380 -35.971 33.081 1.00 78.00 600 LEU A N 1
ATOM 4526 C CA . LEU A 1 600 ? -4.756 -34.982 33.961 1.00 78.00 600 LEU A CA 1
ATOM 4527 C C . LEU A 1 600 ? -5.176 -35.218 35.419 1.00 78.00 600 LEU A C 1
ATOM 4529 O O . LEU A 1 600 ? -4.312 -35.186 36.282 1.00 78.00 600 LEU A O 1
ATOM 4533 N N . ARG A 1 601 ? -6.439 -35.545 35.723 1.00 78.94 601 ARG A N 1
ATOM 4534 C CA . ARG A 1 601 ? -6.913 -35.906 37.079 1.00 78.94 601 ARG A CA 1
ATOM 4535 C C . ARG A 1 601 ? -6.295 -37.199 37.609 1.00 78.94 601 ARG A C 1
ATOM 4537 O O . ARG A 1 601 ? -6.122 -37.330 38.815 1.00 78.94 601 ARG A O 1
ATOM 4544 N N . ALA A 1 602 ? -5.907 -38.124 36.733 1.00 73.81 602 ALA A N 1
ATOM 4545 C CA . ALA A 1 602 ? -5.129 -39.300 37.114 1.00 73.81 602 ALA A CA 1
ATOM 4546 C C . ALA A 1 602 ? -3.683 -38.962 37.548 1.00 73.81 602 ALA A C 1
ATOM 4548 O O . ALA A 1 602 ? -2.989 -39.826 38.093 1.00 73.81 602 ALA A O 1
ATOM 4549 N N . HIS A 1 603 ? -3.202 -37.735 37.298 1.00 72.19 603 HIS A N 1
ATOM 4550 C CA . HIS A 1 603 ? -1.796 -37.339 37.464 1.00 72.19 603 HIS A CA 1
ATOM 4551 C C . HIS A 1 603 ? -1.574 -36.002 38.205 1.00 72.19 603 HIS A C 1
ATOM 4553 O O . HIS A 1 603 ? -0.455 -35.734 38.647 1.00 72.19 603 HIS A O 1
ATOM 4559 N N . LEU A 1 604 ? -2.607 -35.173 38.367 1.00 75.12 604 LEU A N 1
ATOM 4560 C CA . LEU A 1 604 ? -2.571 -33.834 38.956 1.00 75.12 604 LEU A CA 1
ATOM 4561 C C . LEU A 1 604 ? -3.676 -33.660 40.016 1.00 75.12 604 LEU A C 1
ATOM 4563 O O . LEU A 1 604 ? -4.778 -34.188 39.853 1.00 75.12 604 LEU A O 1
ATOM 4567 N N . PRO A 1 605 ? -3.417 -32.879 41.081 1.00 64.81 605 PRO A N 1
ATOM 4568 C CA . PRO A 1 605 ? -4.434 -32.497 42.062 1.00 64.81 605 PRO A CA 1
ATOM 4569 C C . PRO A 1 605 ? -5.589 -31.715 41.426 1.00 64.81 605 PRO A C 1
ATOM 4571 O O . PRO A 1 605 ? -5.382 -30.971 40.469 1.00 64.81 605 PRO A O 1
ATOM 4574 N N . ALA A 1 606 ? -6.784 -31.898 42.002 1.00 74.25 606 ALA A N 1
ATOM 4575 C CA . ALA A 1 606 ? -8.065 -31.248 41.699 1.00 74.25 606 ALA A CA 1
ATOM 4576 C C . ALA A 1 606 ? -8.063 -30.344 40.449 1.00 74.25 606 ALA A C 1
ATOM 4578 O O . ALA A 1 606 ? -8.002 -29.114 40.532 1.00 74.25 606 ALA A O 1
ATOM 4579 N N . VAL A 1 607 ? -8.118 -30.978 39.274 1.00 86.44 607 VAL A N 1
ATOM 4580 C CA . VAL A 1 607 ? -8.193 -30.277 37.989 1.00 86.44 607 VAL A CA 1
ATOM 4581 C C . VAL A 1 607 ? -9.611 -29.743 37.817 1.00 86.44 607 VAL A C 1
ATOM 4583 O O . VAL A 1 607 ? -10.544 -30.495 37.504 1.00 86.44 607 VAL A O 1
ATOM 4586 N N . LEU A 1 608 ? -9.748 -28.442 38.060 1.00 87.69 608 LEU A N 1
ATOM 4587 C CA . LEU A 1 608 ? -10.976 -27.678 37.924 1.00 87.69 608 LEU A CA 1
ATOM 4588 C C . LEU A 1 608 ? -10.964 -26.986 36.553 1.00 87.69 608 LEU A C 1
ATOM 4590 O O . LEU A 1 608 ? -10.294 -25.959 36.390 1.00 87.69 608 LEU A O 1
ATOM 4594 N N . PRO A 1 609 ? -11.681 -27.518 35.546 1.00 88.31 609 PRO A N 1
ATOM 4595 C CA . PRO A 1 609 ? -12.077 -26.701 34.411 1.00 88.31 609 PRO A CA 1
ATOM 4596 C C . PRO A 1 609 ? -12.849 -25.479 34.916 1.00 88.31 609 PRO A C 1
ATOM 4598 O O . PRO A 1 609 ? -13.874 -25.625 35.567 1.00 88.31 609 PRO A O 1
ATOM 4601 N N . VAL A 1 610 ? -12.370 -24.278 34.611 1.00 88.00 610 VAL A N 1
ATOM 4602 C CA . VAL A 1 610 ? -13.064 -23.002 34.887 1.00 88.00 610 VAL A CA 1
ATOM 4603 C C . VAL A 1 610 ? -13.297 -22.188 33.614 1.00 88.00 610 VAL A C 1
ATOM 4605 O O . VAL A 1 610 ? -13.743 -21.039 33.653 1.00 88.00 610 VAL A O 1
ATOM 4608 N N . GLY A 1 611 ? -12.972 -22.784 32.468 1.00 84.56 611 GLY A N 1
ATOM 4609 C CA . GLY A 1 611 ? -13.057 -22.167 31.162 1.00 84.56 611 GLY A CA 1
ATOM 4610 C C . GLY A 1 611 ? -14.418 -22.325 30.467 1.00 84.56 611 GLY A C 1
ATOM 4611 O O . GLY A 1 611 ? -15.230 -23.161 30.842 1.00 84.56 611 GLY A O 1
ATOM 4612 N N . PRO A 1 612 ? -14.661 -21.531 29.415 1.00 82.38 612 PRO A N 1
ATOM 4613 C CA . PRO A 1 612 ? -13.746 -20.516 28.927 1.00 82.38 612 PRO A CA 1
ATOM 4614 C C . PRO A 1 612 ? -13.884 -19.226 29.768 1.00 82.38 612 PRO A C 1
ATOM 4616 O O . PRO A 1 612 ? -14.982 -18.742 30.066 1.00 82.38 612 PRO A O 1
ATOM 4619 N N . LEU A 1 613 ? -12.745 -18.668 30.183 1.00 74.75 613 LEU A N 1
ATOM 4620 C CA . LEU A 1 613 ? -12.607 -17.443 30.980 1.00 74.75 613 LEU A CA 1
ATOM 4621 C C . LEU A 1 613 ? -12.644 -16.202 30.075 1.00 74.75 613 LEU A C 1
ATOM 4623 O O . LEU A 1 613 ? -11.738 -15.368 30.069 1.00 74.75 613 LEU A O 1
ATOM 4627 N N . PHE A 1 614 ? -13.716 -16.099 29.292 1.00 61.25 614 PHE A N 1
ATOM 4628 C CA . PHE A 1 614 ? -14.066 -14.910 28.523 1.00 61.25 614 PHE A CA 1
ATOM 4629 C C . PHE A 1 614 ? -15.100 -14.064 29.273 1.00 61.25 614 PHE A C 1
ATOM 4631 O O . PHE A 1 614 ? -15.799 -14.531 30.183 1.00 61.25 614 PHE A O 1
ATOM 4638 N N . ARG A 1 615 ? -15.152 -12.791 28.890 1.00 57.34 615 ARG A N 1
ATOM 4639 C CA . ARG A 1 615 ? -16.045 -11.781 29.447 1.00 57.34 615 ARG A CA 1
ATOM 4640 C C . ARG A 1 615 ? -17.369 -11.823 28.683 1.00 57.34 615 ARG A C 1
ATOM 4642 O O . ARG A 1 615 ? -17.344 -11.839 27.458 1.00 57.34 615 ARG A O 1
ATOM 4649 N N . ALA A 1 616 ? -18.481 -11.872 29.409 1.00 47.97 616 ALA A N 1
ATOM 4650 C CA . ALA A 1 616 ? -19.832 -11.963 28.844 1.00 47.97 616 ALA A CA 1
ATOM 4651 C C . ALA A 1 616 ? -20.787 -10.881 29.385 1.00 47.97 616 ALA A C 1
ATOM 4653 O O . ALA A 1 616 ? -21.941 -10.839 28.985 1.00 47.97 616 ALA A O 1
ATOM 4654 N N . GLU A 1 617 ? -20.303 -10.032 30.295 1.00 48.19 617 GLU A N 1
ATOM 4655 C CA . GLU A 1 617 ? -21.015 -8.853 30.786 1.00 48.19 617 GLU A CA 1
ATOM 4656 C C . GLU A 1 617 ? -20.501 -7.626 30.032 1.00 48.19 617 GLU A C 1
ATOM 4658 O O . GLU A 1 617 ? -19.282 -7.427 29.915 1.00 48.19 617 GLU A O 1
ATOM 4663 N N . GLU A 1 618 ? -21.447 -6.844 29.528 1.00 50.56 618 GLU A N 1
ATOM 4664 C CA . GLU A 1 618 ? -21.251 -5.561 28.862 1.00 50.56 618 GLU A CA 1
ATOM 4665 C C . GLU A 1 618 ? -20.694 -4.538 29.874 1.00 50.56 618 GLU A C 1
ATOM 4667 O O . GLU A 1 618 ? -21.203 -4.409 30.985 1.00 50.56 618 GLU A O 1
ATOM 4672 N N . ASP A 1 619 ? -19.628 -3.820 29.504 1.00 42.22 619 ASP A N 1
ATOM 4673 C CA . ASP A 1 619 ? -19.443 -2.454 30.009 1.00 42.22 619 ASP A CA 1
ATOM 4674 C C . ASP A 1 619 ? -20.173 -1.559 28.986 1.00 42.22 619 ASP A C 1
ATOM 4676 O O . ASP A 1 619 ? -20.003 -1.794 27.790 1.00 42.22 619 ASP A O 1
ATOM 4680 N N . ASP A 1 620 ? -20.956 -0.563 29.421 1.00 41.78 620 ASP A N 1
ATOM 4681 C CA . ASP A 1 620 ? -21.890 0.233 28.587 1.00 41.78 620 ASP A CA 1
ATOM 4682 C C . ASP A 1 620 ? -21.247 1.155 27.509 1.00 41.78 620 ASP A C 1
ATOM 4684 O O . ASP A 1 620 ? -21.844 2.147 27.087 1.00 41.78 620 ASP A O 1
ATOM 4688 N N . GLU A 1 621 ? -20.021 0.879 27.061 1.00 46.22 621 GLU A N 1
ATOM 4689 C CA . GLU A 1 621 ? -19.413 1.559 25.913 1.00 46.22 621 GLU A CA 1
ATOM 4690 C C . GLU A 1 621 ? -19.904 0.898 24.613 1.00 46.22 621 GLU A C 1
ATOM 4692 O O . GLU A 1 621 ? -19.678 -0.292 24.398 1.00 46.22 621 GLU A O 1
ATOM 4697 N N . GLU A 1 622 ? -20.575 1.665 23.741 1.00 46.19 622 GLU A N 1
ATOM 4698 C CA . GLU A 1 622 ? -21.122 1.192 22.457 1.00 46.19 622 GLU A CA 1
ATOM 4699 C C . GLU A 1 622 ? -20.013 0.658 21.524 1.00 46.19 622 GLU A C 1
ATOM 4701 O O . GLU A 1 622 ? -19.441 1.393 20.714 1.00 46.19 622 GLU A O 1
ATOM 4706 N N . ASP A 1 623 ? -19.699 -0.637 21.615 1.00 54.25 623 ASP A N 1
ATOM 4707 C CA . ASP A 1 623 ? -18.742 -1.282 20.717 1.00 54.25 623 ASP A CA 1
ATOM 4708 C C . ASP A 1 623 ? -19.350 -1.385 19.308 1.00 54.25 623 ASP A C 1
ATOM 4710 O O . ASP A 1 623 ? -20.184 -2.252 19.031 1.00 54.25 623 ASP A O 1
ATOM 4714 N N . GLU A 1 624 ? -18.907 -0.508 18.394 1.00 49.09 624 GLU A N 1
ATOM 4715 C CA . GLU A 1 624 ? -19.302 -0.504 16.974 1.00 49.09 624 GLU A CA 1
ATOM 4716 C C . GLU A 1 624 ? -19.245 -1.898 16.330 1.00 49.09 624 GLU A C 1
ATOM 4718 O O . GLU A 1 624 ? -19.981 -2.172 15.379 1.00 49.09 624 GLU A O 1
ATOM 4723 N N . CYS A 1 625 ? -18.364 -2.774 16.822 1.00 54.53 625 CYS A N 1
ATOM 4724 C CA . CYS A 1 625 ? -18.236 -4.139 16.342 1.00 54.53 625 CYS A CA 1
ATOM 4725 C C . CYS A 1 625 ? -19.529 -4.940 16.557 1.00 54.53 625 CYS A C 1
ATOM 4727 O O . CYS A 1 625 ? -19.968 -5.630 15.637 1.00 54.53 625 CYS A O 1
ATOM 4729 N N . ALA A 1 626 ? -20.155 -4.819 17.734 1.00 59.75 626 ALA A N 1
ATOM 4730 C CA . ALA A 1 626 ? -21.431 -5.455 18.061 1.00 59.75 626 ALA A CA 1
ATOM 4731 C C . ALA A 1 626 ? -22.582 -4.822 17.261 1.00 59.75 626 ALA A C 1
ATOM 4733 O O . ALA A 1 626 ? -23.285 -5.511 16.526 1.00 59.75 626 ALA A O 1
ATOM 4734 N N . THR A 1 627 ? -22.688 -3.491 17.268 1.00 59.72 627 THR A N 1
ATOM 4735 C CA . THR A 1 627 ? -23.752 -2.766 16.549 1.00 59.72 627 THR A CA 1
ATOM 4736 C C . THR A 1 627 ? -23.736 -3.028 15.032 1.00 59.72 627 THR A C 1
ATOM 4738 O O . THR A 1 627 ? -24.780 -3.008 14.375 1.00 59.72 627 THR A O 1
ATOM 4741 N N . TRP A 1 628 ? -22.568 -3.314 14.445 1.00 50.62 628 TRP A N 1
ATOM 4742 C CA . TRP A 1 628 ? -22.448 -3.735 13.044 1.00 50.62 628 TRP A CA 1
ATOM 4743 C C . TRP A 1 628 ? -22.675 -5.240 12.831 1.00 50.62 628 TRP A C 1
ATOM 4745 O O . TRP A 1 628 ? -23.230 -5.607 11.794 1.00 50.62 628 TRP A O 1
ATOM 4755 N N . LEU A 1 629 ? -22.301 -6.103 13.785 1.00 68.75 629 LEU A N 1
ATOM 4756 C CA . LEU A 1 629 ? -22.674 -7.528 13.806 1.00 68.75 629 LEU A CA 1
ATOM 4757 C C . LEU A 1 629 ? -24.205 -7.692 13.756 1.00 68.75 629 LEU A C 1
ATOM 4759 O O . LEU A 1 629 ? -24.709 -8.491 12.966 1.00 68.75 629 LEU A O 1
ATOM 4763 N N . ASP A 1 630 ? -24.933 -6.890 14.534 1.00 61.00 630 ASP A N 1
ATOM 4764 C CA . ASP A 1 630 ? -26.394 -6.960 14.673 1.00 61.00 630 ASP A CA 1
ATOM 4765 C C . ASP A 1 630 ? -27.158 -6.400 13.463 1.00 61.00 630 ASP A C 1
ATOM 4767 O O . ASP A 1 630 ? -28.279 -6.814 13.167 1.00 61.00 630 ASP A O 1
ATOM 4771 N N . ALA A 1 631 ? -26.546 -5.495 12.695 1.00 58.41 631 ALA A N 1
ATOM 4772 C CA . ALA A 1 631 ? -27.143 -4.922 11.486 1.00 58.41 631 ALA A CA 1
ATOM 4773 C C . ALA A 1 631 ? -27.100 -5.865 10.258 1.00 58.41 631 ALA A C 1
ATOM 4775 O O . ALA A 1 631 ? -27.370 -5.416 9.134 1.00 58.41 631 ALA A O 1
ATOM 4776 N N . ARG A 1 632 ? -26.649 -7.120 10.434 1.00 60.31 632 ARG A N 1
ATOM 4777 C CA . ARG A 1 632 ? -26.288 -8.121 9.404 1.00 60.31 632 ARG A CA 1
ATOM 4778 C C . ARG A 1 632 ? -27.059 -9.423 9.650 1.00 60.31 632 ARG A C 1
ATOM 4780 O O . ARG A 1 632 ? -27.613 -9.646 10.720 1.00 60.31 632 ARG A O 1
ATOM 4787 N N . ALA A 1 633 ? -27.120 -10.311 8.655 1.00 63.12 633 ALA A N 1
ATOM 4788 C CA . ALA A 1 633 ? -27.822 -11.584 8.833 1.00 63.12 633 ALA A CA 1
ATOM 4789 C C . ALA A 1 633 ? -27.079 -12.483 9.855 1.00 63.12 633 ALA A C 1
ATOM 4791 O O . ALA A 1 633 ? -25.849 -12.601 9.772 1.00 63.12 633 ALA A O 1
ATOM 4792 N N . PRO A 1 634 ? -27.768 -13.164 10.791 1.00 63.50 634 PRO A N 1
ATOM 4793 C CA . PRO A 1 634 ? -27.116 -14.046 11.761 1.00 63.50 634 PRO A CA 1
ATOM 4794 C C . PRO A 1 634 ? -26.275 -15.135 11.086 1.00 63.50 634 PRO A C 1
ATOM 4796 O O . PRO A 1 634 ? -26.707 -15.759 10.117 1.00 63.50 634 PRO A O 1
ATOM 4799 N N . ARG A 1 635 ? -25.050 -15.362 11.582 1.00 68.69 635 ARG A N 1
ATOM 4800 C CA . ARG A 1 635 ? -24.047 -16.251 10.953 1.00 68.69 635 ARG A CA 1
ATOM 4801 C C . ARG A 1 635 ? -23.747 -15.920 9.472 1.00 68.69 635 ARG A C 1
ATOM 4803 O O . ARG A 1 635 ? -23.246 -16.768 8.735 1.00 68.69 635 ARG A O 1
ATOM 4810 N N . SER A 1 636 ? -23.978 -14.678 9.041 1.00 62.62 636 SER A N 1
ATOM 4811 C CA . SER A 1 636 ? -23.282 -14.065 7.898 1.00 62.62 636 SER A CA 1
ATOM 4812 C C . SER A 1 636 ? -22.032 -13.298 8.341 1.00 62.62 636 SER A C 1
ATOM 4814 O O . SER A 1 636 ? -21.531 -12.486 7.586 1.00 62.62 636 SER A O 1
ATOM 4816 N N . VAL A 1 637 ? -21.524 -13.533 9.557 1.00 62.28 637 VAL A N 1
ATOM 4817 C CA . VAL A 1 637 ? -20.376 -12.803 10.113 1.00 62.28 637 VAL A CA 1
ATOM 4818 C C . VAL A 1 637 ? -19.324 -13.774 10.662 1.00 62.28 637 VAL A C 1
ATOM 4820 O O . VAL A 1 637 ? -19.691 -14.785 11.260 1.00 62.28 637 VAL A O 1
ATOM 4823 N N . VAL A 1 638 ? -18.034 -13.488 10.443 1.00 75.31 638 VAL A N 1
ATOM 4824 C CA . VAL A 1 638 ? -16.872 -14.314 10.861 1.00 75.31 638 VAL A CA 1
ATOM 4825 C C . VAL A 1 638 ? -15.877 -13.525 11.756 1.00 75.31 638 VAL A C 1
ATOM 4827 O O . VAL A 1 638 ? -16.003 -12.311 11.874 1.00 75.31 638 VAL A O 1
ATOM 4830 N N . PHE A 1 639 ? -14.875 -14.149 12.400 1.00 72.69 639 PHE A N 1
ATOM 4831 C CA . PHE A 1 639 ? -13.964 -13.466 13.353 1.00 72.69 639 PHE A CA 1
ATOM 4832 C C . PHE A 1 639 ? -12.533 -14.060 13.413 1.00 72.69 639 PHE A C 1
ATOM 4834 O O . PHE A 1 639 ? -12.387 -15.266 13.235 1.00 72.69 639 PHE A O 1
ATOM 4841 N N . VAL A 1 640 ? -11.490 -13.258 13.720 1.00 68.19 640 VAL A N 1
ATOM 4842 C CA . VAL A 1 640 ? -10.076 -13.710 13.893 1.00 68.19 640 VAL A CA 1
ATOM 4843 C C . VAL A 1 640 ? -9.278 -12.883 14.949 1.00 68.19 640 VAL A C 1
ATOM 4845 O O . VAL A 1 640 ? -9.520 -11.686 15.091 1.00 68.19 640 VAL A O 1
ATOM 4848 N N . PRO A 1 641 ? -8.311 -13.464 15.697 1.00 66.25 641 PRO A N 1
ATOM 4849 C CA . PRO A 1 641 ? -7.373 -12.704 16.557 1.00 66.25 641 PRO A CA 1
ATOM 4850 C C . PRO A 1 641 ? -5.886 -13.163 16.532 1.00 66.25 641 PRO A C 1
ATOM 4852 O O . PRO A 1 641 ? -5.589 -14.306 16.194 1.00 66.25 641 PRO A O 1
ATOM 4855 N N . PHE A 1 642 ? -4.955 -12.332 17.038 1.00 65.44 642 PHE A N 1
ATOM 4856 C CA . PHE A 1 642 ? -3.574 -12.746 17.393 1.00 65.44 642 PHE A CA 1
ATOM 4857 C C . PHE A 1 642 ? -3.191 -12.506 18.872 1.00 65.44 642 PHE A C 1
ATOM 4859 O O . PHE A 1 642 ? -3.727 -11.628 19.549 1.00 65.44 642 PHE A O 1
ATOM 4866 N N . GLY A 1 643 ? -2.227 -13.292 19.375 1.00 56.75 643 GLY A N 1
ATOM 4867 C CA . GLY A 1 643 ? -1.791 -13.317 20.782 1.00 56.75 643 GLY A CA 1
ATOM 4868 C C . GLY A 1 643 ? -0.718 -12.287 21.176 1.00 56.75 643 GLY A C 1
ATOM 4869 O O . GLY A 1 643 ? 0.028 -11.778 20.349 1.00 56.75 643 GLY A O 1
ATOM 4870 N N . SER A 1 644 ? -0.602 -11.999 22.480 1.00 57.72 644 SER A N 1
ATOM 4871 C CA . SER A 1 644 ? 0.150 -10.846 23.025 1.00 57.72 644 SER A CA 1
ATOM 4872 C C . SER A 1 644 ? 1.679 -10.927 23.009 1.00 57.72 644 SER A C 1
ATOM 4874 O O . SER A 1 644 ? 2.317 -9.932 23.340 1.00 57.72 644 SER A O 1
ATOM 4876 N N . LEU A 1 645 ? 2.266 -12.087 22.709 1.00 51.81 645 LEU A N 1
ATOM 4877 C CA . LEU A 1 645 ? 3.717 -12.307 22.818 1.00 51.81 645 LEU A CA 1
ATOM 4878 C C . LEU A 1 645 ? 4.318 -12.899 21.523 1.00 51.81 645 LEU A C 1
ATOM 4880 O O . LEU A 1 645 ? 5.485 -12.642 21.237 1.00 51.81 645 LEU A O 1
ATOM 4884 N N . VAL A 1 646 ? 3.491 -13.525 20.672 1.00 62.09 646 VAL A N 1
ATOM 4885 C CA . VAL A 1 646 ? 3.852 -13.950 19.307 1.00 62.09 646 VAL A CA 1
ATOM 4886 C C . VAL A 1 646 ? 4.338 -12.746 18.506 1.00 62.09 646 VAL A C 1
ATOM 4888 O O . VAL A 1 646 ? 3.663 -11.712 18.500 1.00 62.09 646 VAL A O 1
ATOM 4891 N N . LYS A 1 647 ? 5.454 -12.879 17.793 1.00 64.75 647 LYS A N 1
ATOM 4892 C CA . LYS A 1 647 ? 5.802 -11.974 16.695 1.00 64.75 647 LYS A CA 1
ATOM 4893 C C . LYS A 1 647 ? 5.675 -12.747 15.384 1.00 64.75 647 LYS A C 1
ATOM 4895 O O . LYS A 1 647 ? 6.708 -13.162 14.871 1.00 64.75 647 LYS A O 1
ATOM 4900 N N . PRO A 1 648 ? 4.445 -12.984 14.873 1.00 61.56 648 PRO A N 1
ATOM 4901 C CA . PRO A 1 648 ? 4.311 -13.378 13.489 1.00 61.56 648 PRO A CA 1
ATOM 4902 C C . PRO A 1 648 ? 4.835 -12.183 12.717 1.00 61.56 648 PRO A C 1
ATOM 4904 O O . PRO A 1 648 ? 4.423 -11.033 12.918 1.00 61.56 648 PRO A O 1
ATOM 4907 N N . SER A 1 649 ? 5.844 -12.455 11.930 1.00 58.34 649 SER A N 1
ATOM 4908 C CA . SER A 1 649 ? 6.377 -11.502 10.998 1.00 58.34 649 SER A CA 1
ATOM 4909 C C . SER A 1 649 ? 5.424 -11.423 9.786 1.00 58.34 649 SER A C 1
ATOM 4911 O O . SER A 1 649 ? 4.334 -11.984 9.802 1.00 58.34 649 SER A O 1
ATOM 4913 N N . ARG A 1 650 ? 5.685 -10.597 8.782 1.00 58.69 650 ARG A N 1
ATOM 4914 C CA . ARG A 1 650 ? 4.706 -10.274 7.727 1.00 58.69 650 ARG A CA 1
ATOM 4915 C C . ARG A 1 650 ? 4.268 -11.429 6.837 1.00 58.69 650 ARG A C 1
ATOM 4917 O O . ARG A 1 650 ? 3.158 -11.377 6.321 1.00 58.69 650 ARG A O 1
ATOM 4924 N N . GLU A 1 651 ? 5.190 -12.329 6.496 1.00 57.50 651 GLU A N 1
ATOM 4925 C CA . GLU A 1 651 ? 4.938 -13.482 5.625 1.00 57.50 651 GLU A CA 1
ATOM 4926 C C . GLU A 1 651 ? 3.972 -14.416 6.340 1.00 57.50 651 GLU A C 1
ATOM 4928 O O . GLU A 1 651 ? 3.095 -14.929 5.676 1.00 57.50 651 GLU A O 1
ATOM 4933 N N . ASP A 1 652 ? 3.941 -14.405 7.675 1.00 61.16 652 ASP A N 1
ATOM 4934 C CA . ASP A 1 652 ? 2.798 -14.868 8.464 1.00 61.16 652 ASP A CA 1
ATOM 4935 C C . ASP A 1 652 ? 1.584 -13.916 8.482 1.00 61.16 652 ASP A C 1
ATOM 4937 O O . ASP A 1 652 ? 0.468 -14.316 8.159 1.00 61.16 652 ASP A O 1
ATOM 4941 N N . MET A 1 653 ? 1.752 -12.663 8.940 1.00 68.31 653 MET A N 1
ATOM 4942 C CA . MET A 1 653 ? 0.646 -11.727 9.248 1.00 68.31 653 MET A CA 1
ATOM 4943 C C . MET A 1 653 ? -0.242 -11.437 8.043 1.00 68.31 653 MET A C 1
ATOM 4945 O O . MET A 1 653 ? -1.416 -11.094 8.203 1.00 68.31 653 MET A O 1
ATOM 4949 N N . ALA A 1 654 ? 0.350 -11.546 6.856 1.00 59.81 654 ALA A N 1
ATOM 4950 C CA . ALA A 1 654 ? -0.330 -11.547 5.589 1.00 59.81 654 ALA A CA 1
ATOM 4951 C C . ALA A 1 654 ? -1.509 -12.514 5.568 1.00 59.81 654 ALA A C 1
ATOM 4953 O O . ALA A 1 654 ? -2.579 -12.164 5.096 1.00 59.81 654 ALA A O 1
ATOM 4954 N N . GLU A 1 655 ? -1.351 -13.724 6.079 1.00 75.25 655 GLU A N 1
ATOM 4955 C CA . GLU A 1 655 ? -1.864 -14.845 5.307 1.00 75.25 655 GLU A CA 1
ATOM 4956 C C . GLU A 1 655 ? -3.335 -15.255 5.608 1.00 75.25 655 GLU A C 1
ATOM 4958 O O . GLU A 1 655 ? -3.726 -16.420 5.481 1.00 75.25 655 GLU A O 1
ATOM 4963 N N . LEU A 1 656 ? -4.139 -14.317 6.141 1.00 49.72 656 LEU A N 1
ATOM 4964 C CA . LEU A 1 656 ? -5.272 -14.646 7.021 1.00 49.72 656 LEU A CA 1
ATOM 4965 C C . LEU A 1 656 ? -6.593 -13.817 6.932 1.00 49.72 656 LEU A C 1
ATOM 4967 O O . LEU A 1 656 ? -7.635 -14.349 7.299 1.00 49.72 656 LEU A O 1
ATOM 4971 N N . ALA A 1 657 ? -6.600 -12.519 6.595 1.00 56.69 657 ALA A N 1
ATOM 4972 C CA . ALA A 1 657 ? -7.690 -11.519 6.834 1.00 56.69 657 ALA A CA 1
ATOM 4973 C C . ALA A 1 657 ? -8.835 -11.315 5.811 1.00 56.69 657 ALA A C 1
ATOM 4975 O O . ALA A 1 657 ? -9.958 -11.714 6.089 1.00 56.69 657 ALA A O 1
ATOM 4976 N N . GLU A 1 658 ? -8.642 -10.588 4.706 1.00 59.72 658 GLU A N 1
ATOM 4977 C CA . GLU A 1 658 ? -9.430 -10.611 3.472 1.00 59.72 658 GLU A CA 1
ATOM 4978 C C . GLU A 1 658 ? -10.405 -11.775 3.427 1.00 59.72 658 GLU A C 1
ATOM 4980 O O . GLU A 1 658 ? -11.582 -11.484 3.310 1.00 59.72 658 GLU A O 1
ATOM 4985 N N . GLY A 1 659 ? -9.906 -13.014 3.609 1.00 52.69 659 GLY A N 1
ATOM 4986 C CA . GLY A 1 659 ? -10.420 -14.405 3.677 1.00 52.69 659 GLY A CA 1
ATOM 4987 C C . GLY A 1 659 ? -11.747 -14.655 4.324 1.00 52.69 659 GLY A C 1
ATOM 4988 O O . GLY A 1 659 ? -12.250 -15.773 4.354 1.00 52.69 659 GLY A O 1
ATOM 4989 N N . LEU A 1 660 ? -12.327 -13.582 4.809 1.00 45.22 660 LEU A N 1
ATOM 4990 C CA . LEU A 1 660 ? -13.590 -13.543 5.466 1.00 45.22 660 LEU A CA 1
ATOM 4991 C C . LEU A 1 660 ? -14.574 -12.633 4.683 1.00 45.22 660 LEU A C 1
ATOM 4993 O O . LEU A 1 660 ? -15.738 -12.987 4.627 1.00 45.22 660 LEU A O 1
ATOM 4997 N N . ALA A 1 661 ? -14.140 -11.584 3.964 1.00 51.59 661 ALA A N 1
ATOM 4998 C CA . ALA A 1 661 ? -14.941 -10.672 3.121 1.00 51.59 661 ALA A CA 1
ATOM 4999 C C . ALA A 1 661 ? -15.346 -11.201 1.730 1.00 51.59 661 ALA A C 1
ATOM 5001 O O . ALA A 1 661 ? -16.518 -11.140 1.372 1.00 51.59 661 ALA A O 1
ATOM 5002 N N . SER A 1 662 ? -14.433 -11.779 0.935 1.00 56.53 662 SER A N 1
ATOM 5003 C CA . SER A 1 662 ? -14.794 -12.364 -0.380 1.00 56.53 662 SER A CA 1
ATOM 5004 C C . SER A 1 662 ? -15.640 -13.616 -0.305 1.00 56.53 662 SER A C 1
ATOM 5006 O O . SER A 1 662 ? -16.223 -14.006 -1.309 1.00 56.53 662 SER A O 1
ATOM 5008 N N . THR A 1 663 ? -15.845 -14.166 0.891 1.00 71.25 663 THR A N 1
ATOM 5009 C CA . THR A 1 663 ? -16.929 -15.129 1.130 1.00 71.25 663 THR A CA 1
ATOM 5010 C C . THR A 1 663 ? -18.312 -14.533 0.767 1.00 71.25 663 THR A C 1
ATOM 5012 O O . THR A 1 663 ? -19.327 -15.221 0.865 1.00 71.25 663 THR A O 1
ATOM 5015 N N . GLY A 1 664 ? -18.365 -13.229 0.444 1.00 53.06 664 GLY A N 1
ATOM 5016 C CA . GLY A 1 664 ? -19.551 -12.392 0.315 1.00 53.06 664 GLY A CA 1
ATOM 5017 C C . GLY A 1 664 ? -20.085 -11.935 1.672 1.00 53.06 664 GLY A C 1
ATOM 5018 O O . GLY A 1 664 ? -21.132 -11.293 1.735 1.00 53.06 664 GLY A O 1
ATOM 5019 N N . ARG A 1 665 ? -19.414 -12.310 2.769 1.00 73.81 665 ARG A N 1
ATOM 5020 C CA . ARG A 1 665 ? -19.914 -12.185 4.138 1.00 73.81 665 ARG A CA 1
ATOM 5021 C C . ARG A 1 665 ? -19.180 -11.081 4.896 1.00 73.81 665 ARG A C 1
ATOM 5023 O O . ARG A 1 665 ? -17.980 -10.914 4.713 1.00 73.81 665 ARG A O 1
ATOM 5030 N N . PRO A 1 666 ? -19.867 -10.367 5.794 1.00 59.47 666 PRO A N 1
ATOM 5031 C CA . PRO A 1 666 ? -19.233 -9.595 6.865 1.00 59.47 666 PRO A CA 1
ATOM 5032 C C . PRO A 1 666 ? -18.342 -10.444 7.823 1.00 59.47 666 PRO A C 1
ATOM 5034 O O . PRO A 1 666 ? -18.381 -11.673 7.804 1.00 59.47 666 PRO A O 1
ATOM 5037 N N . PHE A 1 667 ? -17.488 -9.810 8.648 1.00 67.00 667 PHE A N 1
ATOM 5038 C CA . PHE A 1 667 ? -16.537 -10.421 9.619 1.00 67.00 667 PHE A CA 1
ATOM 5039 C C . PHE A 1 667 ? -15.838 -9.329 10.487 1.00 67.00 667 PHE A C 1
ATOM 5041 O O . PHE A 1 667 ? -16.132 -8.149 10.321 1.00 67.00 667 PHE A O 1
ATOM 5048 N N . LEU A 1 668 ? -14.869 -9.698 11.352 1.00 62.06 668 LEU A N 1
ATOM 5049 C CA . LEU A 1 668 ? -14.146 -8.808 12.298 1.00 62.06 668 LEU A CA 1
ATOM 5050 C C . LEU A 1 668 ? -12.738 -9.360 12.741 1.00 62.06 668 LEU A C 1
ATOM 5052 O O . LEU A 1 668 ? -12.538 -10.569 12.607 1.00 62.06 668 LEU A O 1
ATOM 5056 N N . TRP A 1 669 ? -11.754 -8.559 13.243 1.00 67.62 669 TRP A N 1
ATOM 5057 C CA . TRP A 1 669 ? -10.446 -9.039 13.829 1.00 67.62 669 TRP A CA 1
ATOM 5058 C C . TRP A 1 669 ? -9.640 -8.004 14.694 1.00 67.62 669 TRP A C 1
ATOM 5060 O O . TRP A 1 669 ? -9.894 -6.808 14.646 1.00 67.62 669 TRP A O 1
ATOM 5070 N N . VAL A 1 670 ? -8.691 -8.509 15.512 1.00 65.62 670 VAL A N 1
ATOM 5071 C CA . VAL A 1 670 ? -7.762 -7.897 16.526 1.00 65.62 670 VAL A CA 1
ATOM 5072 C C . VAL A 1 670 ? -6.214 -8.165 16.381 1.00 65.62 670 VAL A C 1
ATOM 5074 O O . VAL A 1 670 ? -5.807 -9.324 16.255 1.00 65.62 670 VAL A O 1
ATOM 5077 N N . VAL A 1 671 ? -5.317 -7.164 16.596 1.00 54.16 671 VAL A N 1
ATOM 5078 C CA . VAL A 1 671 ? -3.815 -7.278 16.546 1.00 54.16 671 VAL A CA 1
ATOM 5079 C C . VAL A 1 671 ? -3.037 -6.416 17.598 1.00 54.16 671 VAL A C 1
ATOM 5081 O O . VAL A 1 671 ? -3.556 -5.436 18.120 1.00 54.16 671 VAL A O 1
ATOM 5084 N N . ARG A 1 672 ? -1.785 -6.802 17.939 1.00 50.47 672 ARG A N 1
ATOM 5085 C CA . ARG A 1 672 ? -0.780 -6.162 18.853 1.00 50.47 672 ARG A CA 1
ATOM 5086 C C . ARG A 1 672 ? -0.153 -4.856 18.325 1.00 50.47 672 ARG A C 1
ATOM 5088 O O . ARG A 1 672 ? -0.085 -4.711 17.123 1.00 50.47 672 ARG A O 1
ATOM 5095 N N . HIS A 1 673 ? 0.457 -4.022 19.197 1.00 53.22 673 HIS A N 1
ATOM 5096 C CA . HIS A 1 673 ? 1.172 -2.763 18.852 1.00 53.22 673 HIS A CA 1
ATOM 5097 C C . HIS A 1 673 ? 2.614 -2.916 18.311 1.00 53.22 673 HIS A C 1
ATOM 5099 O O . HIS A 1 673 ? 2.922 -2.369 17.268 1.00 53.22 673 HIS A O 1
ATOM 5105 N N . ASP A 1 674 ? 3.521 -3.633 18.983 1.00 46.47 674 ASP A N 1
ATOM 5106 C CA . ASP A 1 674 ? 4.963 -3.751 18.623 1.00 46.47 674 ASP A CA 1
ATOM 5107 C C . ASP A 1 674 ? 5.267 -4.877 17.604 1.00 46.47 674 ASP A C 1
ATOM 5109 O O . ASP A 1 674 ? 6.380 -5.403 17.482 1.00 46.47 674 ASP A O 1
ATOM 5113 N N . THR A 1 675 ? 4.182 -5.324 16.986 1.00 52.44 675 THR A N 1
ATOM 5114 C CA . THR A 1 675 ? 4.062 -6.196 15.815 1.00 52.44 675 THR A CA 1
ATOM 5115 C C . THR A 1 675 ? 2.882 -5.720 14.953 1.00 52.44 675 THR A C 1
ATOM 5117 O O . THR A 1 675 ? 2.547 -6.345 13.953 1.00 52.44 675 THR A O 1
ATOM 5120 N N . ARG A 1 676 ? 2.255 -4.584 15.301 1.00 56.91 676 ARG A N 1
ATOM 5121 C CA . ARG A 1 676 ? 1.278 -3.896 14.448 1.00 56.91 676 ARG A CA 1
ATOM 5122 C C . ARG A 1 676 ? 1.986 -3.474 13.195 1.00 56.91 676 ARG A C 1
ATOM 5124 O O . ARG A 1 676 ? 1.540 -3.731 12.090 1.00 56.91 676 ARG A O 1
ATOM 5131 N N . ASP A 1 677 ? 3.134 -2.863 13.428 1.00 53.00 677 ASP A N 1
ATOM 5132 C CA . ASP A 1 677 ? 4.068 -2.466 12.430 1.00 53.00 677 ASP A CA 1
ATOM 5133 C C . ASP A 1 677 ? 4.569 -3.684 11.642 1.00 53.00 677 ASP A C 1
ATOM 5135 O O . ASP A 1 677 ? 5.095 -3.411 10.589 1.00 53.00 677 ASP A O 1
ATOM 5139 N N . LEU A 1 678 ? 4.349 -4.967 12.035 1.00 40.28 678 LEU A N 1
ATOM 5140 C CA . LEU A 1 678 ? 4.527 -6.188 11.202 1.00 40.28 678 LEU A CA 1
ATOM 5141 C C . LEU A 1 678 ? 3.322 -6.547 10.302 1.00 40.28 678 LEU A C 1
ATOM 5143 O O . LEU A 1 678 ? 3.548 -7.269 9.340 1.00 40.28 678 LEU A O 1
ATOM 5147 N N . LEU A 1 679 ? 2.093 -6.060 10.547 1.00 52.03 679 LEU A N 1
ATOM 5148 C CA . LEU A 1 679 ? 0.939 -6.226 9.637 1.00 52.03 679 LEU A CA 1
ATOM 5149 C C . LEU A 1 679 ? 1.159 -5.452 8.334 1.00 52.03 679 LEU A C 1
ATOM 5151 O O . LEU A 1 679 ? 1.371 -4.244 8.405 1.00 52.03 679 LEU A O 1
ATOM 5155 N N . PRO A 1 680 ? 1.016 -6.070 7.158 1.00 42.94 680 PRO A N 1
ATOM 5156 C CA . PRO A 1 680 ? 1.461 -5.379 5.954 1.00 42.94 680 PRO A CA 1
ATOM 5157 C C . PRO A 1 680 ? 1.021 -3.980 5.361 1.00 42.94 680 PRO A C 1
ATOM 5159 O O . PRO A 1 680 ? 1.704 -3.871 4.387 1.00 42.94 680 PRO A O 1
ATOM 5162 N N . ASP A 1 681 ? 0.129 -2.990 5.748 1.00 55.16 681 ASP A N 1
ATOM 5163 C CA . ASP A 1 681 ? -0.433 -1.637 5.145 1.00 55.16 681 ASP A CA 1
ATOM 5164 C C . ASP A 1 681 ? -1.291 -0.731 6.073 1.00 55.16 681 ASP A C 1
ATOM 5166 O O . ASP A 1 681 ? -0.950 -0.711 7.247 1.00 55.16 681 ASP A O 1
ATOM 5170 N N . ASP A 1 682 ? -2.345 -0.019 5.581 1.00 40.75 682 ASP A N 1
ATOM 5171 C CA . ASP A 1 682 ? -3.161 1.014 6.248 1.00 40.75 682 ASP A CA 1
ATOM 5172 C C . ASP A 1 682 ? -4.431 0.622 7.023 1.00 40.75 682 ASP A C 1
ATOM 5174 O O . ASP A 1 682 ? -4.340 0.395 8.221 1.00 40.75 682 ASP A O 1
ATOM 5178 N N . HIS A 1 683 ? -5.647 0.651 6.443 1.00 44.72 683 HIS A N 1
ATOM 5179 C CA . HIS A 1 683 ? -6.959 0.327 7.060 1.00 44.72 683 HIS A CA 1
ATOM 5180 C C . HIS A 1 683 ? -6.954 -0.814 8.138 1.00 44.72 683 HIS A C 1
ATOM 5182 O O . HIS A 1 683 ? -7.377 -0.579 9.264 1.00 44.72 683 HIS A O 1
ATOM 5188 N N . LEU A 1 684 ? -6.490 -2.041 7.856 1.00 41.69 684 LEU A N 1
ATOM 5189 C CA . LEU A 1 684 ? -6.241 -3.152 8.821 1.00 41.69 684 LEU A CA 1
ATOM 5190 C C . LEU A 1 684 ? -5.418 -2.673 10.029 1.00 41.69 684 LEU A C 1
ATOM 5192 O O . LEU A 1 684 ? -5.812 -2.809 11.188 1.00 41.69 684 LEU A O 1
ATOM 5196 N N . ARG A 1 685 ? -4.257 -2.085 9.763 1.00 39.72 685 ARG A N 1
ATOM 5197 C CA . ARG A 1 685 ? -3.343 -1.528 10.764 1.00 39.72 685 ARG A CA 1
ATOM 5198 C C . ARG A 1 685 ? -3.941 -0.313 11.455 1.00 39.72 685 ARG A C 1
ATOM 5200 O O . ARG A 1 685 ? -3.557 -0.024 12.589 1.00 39.72 685 ARG A O 1
ATOM 5207 N N . ASN A 1 686 ? -4.893 0.363 10.823 1.00 46.84 686 ASN A N 1
ATOM 5208 C CA . ASN A 1 686 ? -5.542 1.604 11.223 1.00 46.84 686 ASN A CA 1
ATOM 5209 C C . ASN A 1 686 ? -6.584 1.375 12.346 1.00 46.84 686 ASN A C 1
ATOM 5211 O O . ASN A 1 686 ? -7.730 1.810 12.321 1.00 46.84 686 ASN A O 1
ATOM 5215 N N . GLU A 1 687 ? -6.126 0.702 13.396 1.00 40.75 687 GLU A N 1
ATOM 5216 C CA . GLU A 1 687 ? -6.633 0.734 14.768 1.00 40.75 687 GLU A CA 1
ATOM 5217 C C . GLU A 1 687 ? -8.019 0.132 15.049 1.00 40.75 687 GLU A C 1
ATOM 5219 O O . GLU A 1 687 ? -8.338 0.015 16.233 1.00 40.75 687 GLU A O 1
ATOM 5224 N N . LYS A 1 688 ? -8.792 -0.398 14.078 1.00 46.38 688 LYS A N 1
ATOM 5225 C CA . LYS A 1 688 ? -9.861 -1.379 14.429 1.00 46.38 688 LYS A CA 1
ATOM 5226 C C . LYS A 1 688 ? -9.323 -2.664 15.042 1.00 46.38 688 LYS A C 1
ATOM 5228 O O . LYS A 1 688 ? -9.999 -3.261 15.864 1.00 46.38 688 LYS A O 1
ATOM 5233 N N . ASN A 1 689 ? -8.023 -2.902 14.892 1.00 33.41 689 ASN A N 1
ATOM 5234 C CA . ASN A 1 689 ? -7.234 -3.737 15.795 1.00 33.41 689 ASN A CA 1
ATOM 5235 C C . ASN A 1 689 ? -7.089 -3.207 17.249 1.00 33.41 689 ASN A C 1
ATOM 5237 O O . ASN A 1 689 ? -6.194 -3.636 17.977 1.00 33.41 689 ASN A O 1
ATOM 5241 N N . LYS A 1 690 ? -7.995 -2.344 17.731 1.00 42.66 690 LYS A N 1
ATOM 5242 C CA . LYS A 1 690 ? -8.313 -2.259 19.161 1.00 42.66 690 LYS A CA 1
ATOM 5243 C C . LYS A 1 690 ? -8.937 -3.588 19.582 1.00 42.66 690 LYS A C 1
ATOM 5245 O O . LYS A 1 690 ? -9.808 -4.138 18.923 1.00 42.66 690 LYS A O 1
ATOM 5250 N N . MET A 1 691 ? -8.461 -4.120 20.698 1.00 42.25 691 MET A N 1
ATOM 5251 C CA . MET A 1 691 ? -8.788 -5.470 21.146 1.00 42.25 691 MET A CA 1
ATOM 5252 C C . MET A 1 691 ? -10.171 -5.540 21.813 1.00 42.25 691 MET A C 1
ATOM 5254 O O . MET A 1 691 ? -10.265 -5.597 23.040 1.00 42.25 691 MET A O 1
ATOM 5258 N N . GLY A 1 692 ? -11.224 -5.579 20.990 1.00 41.59 692 GLY A N 1
ATOM 5259 C CA . GLY A 1 692 ? -12.555 -6.060 21.370 1.00 41.59 692 GLY A CA 1
ATOM 5260 C C . GLY A 1 692 ? -12.489 -7.555 21.703 1.00 41.59 692 GLY A C 1
ATOM 5261 O O . GLY A 1 692 ? -12.008 -8.367 20.912 1.00 41.59 692 GLY A O 1
ATOM 5262 N N . LYS A 1 693 ? -12.885 -7.936 22.922 1.00 47.16 693 LYS A N 1
ATOM 5263 C CA . LYS A 1 693 ? -12.570 -9.252 23.523 1.00 47.16 693 LYS A CA 1
ATOM 5264 C C . LYS A 1 693 ? -13.726 -10.254 23.438 1.00 47.16 693 LYS A C 1
ATOM 5266 O O . LYS A 1 693 ? -14.048 -10.903 24.431 1.00 47.16 693 LYS A O 1
ATOM 5271 N N . ALA A 1 694 ? -14.311 -10.404 22.251 1.00 52.53 694 ALA A N 1
ATOM 5272 C CA . ALA A 1 694 ? -15.420 -11.323 22.001 1.00 52.53 694 ALA A CA 1
ATOM 5273 C C . ALA A 1 694 ? -15.238 -12.102 20.683 1.00 52.53 694 ALA A C 1
ATOM 5275 O O . ALA A 1 694 ? -15.811 -11.758 19.653 1.00 52.53 694 ALA A O 1
ATOM 5276 N N . LEU A 1 695 ? -14.464 -13.195 20.718 1.00 43.78 695 LEU A N 1
ATOM 5277 C CA . LEU A 1 695 ? -14.531 -14.204 19.656 1.00 43.78 695 LEU A CA 1
ATOM 5278 C C . LEU A 1 695 ? -15.868 -14.940 19.806 1.00 43.78 695 LEU A C 1
ATOM 5280 O O . LEU A 1 695 ? -16.077 -15.641 20.797 1.00 43.78 695 LEU A O 1
ATOM 5284 N N . ALA A 1 696 ? -16.785 -14.727 18.861 1.00 47.75 696 ALA A N 1
ATOM 5285 C CA . ALA A 1 696 ? -18.170 -15.182 18.964 1.00 47.75 696 ALA A CA 1
ATOM 5286 C C . ALA A 1 696 ? -18.265 -16.714 19.102 1.00 47.75 696 ALA A C 1
ATOM 5288 O O . ALA A 1 696 ? -18.027 -17.464 18.154 1.00 47.75 696 ALA A O 1
ATOM 5289 N N . ALA A 1 697 ? -18.623 -17.184 20.299 1.00 55.00 697 ALA A N 1
ATOM 5290 C CA . ALA A 1 697 ? -18.673 -18.610 20.601 1.00 55.00 697 ALA A CA 1
ATOM 5291 C C . ALA A 1 697 ? -19.701 -19.343 19.716 1.00 55.00 697 ALA A C 1
ATOM 5293 O O . ALA A 1 697 ? -20.833 -18.883 19.534 1.00 55.00 697 ALA A O 1
ATOM 5294 N N . GLY A 1 698 ? -19.307 -20.506 19.193 1.00 57.50 698 GLY A N 1
ATOM 5295 C CA . GLY A 1 698 ? -20.130 -21.360 18.327 1.00 57.50 698 GLY A CA 1
ATOM 5296 C C . GLY A 1 698 ? -20.080 -21.057 16.835 1.00 57.50 698 GLY A C 1
ATOM 5297 O O . GLY A 1 698 ? -20.777 -21.714 16.066 1.00 57.50 698 GLY A O 1
ATOM 5298 N N . VAL A 1 699 ? -19.238 -20.117 16.408 1.00 57.28 699 VAL A N 1
ATOM 5299 C CA . VAL A 1 699 ? -18.798 -20.041 15.011 1.00 57.28 699 VAL A CA 1
ATOM 5300 C C . VAL A 1 699 ? -17.592 -20.986 14.841 1.00 57.28 699 VAL A C 1
ATOM 5302 O O . VAL A 1 699 ? -16.740 -21.013 15.734 1.00 57.28 699 VAL A O 1
ATOM 5305 N N . PRO A 1 700 ? -17.499 -21.787 13.762 1.00 66.12 700 PRO A N 1
ATOM 5306 C CA . PRO A 1 700 ? -16.316 -22.608 13.506 1.00 66.12 700 PRO A CA 1
ATOM 5307 C C . PRO A 1 700 ? -15.122 -21.733 13.059 1.00 66.12 700 PRO A C 1
ATOM 5309 O O . PRO A 1 700 ? -15.297 -20.562 12.720 1.00 66.12 700 PRO A O 1
ATOM 5312 N N . VAL A 1 701 ? -13.895 -22.262 13.111 1.00 69.38 701 VAL A N 1
ATOM 5313 C CA . VAL A 1 701 ? -12.653 -21.464 13.146 1.00 69.38 701 VAL A CA 1
ATOM 5314 C C . VAL A 1 701 ? -11.541 -21.968 12.217 1.00 69.38 701 VAL A C 1
ATOM 5316 O O . VAL A 1 701 ? -11.313 -23.166 12.076 1.00 69.38 701 VAL A O 1
ATOM 5319 N N . ALA A 1 702 ? -10.764 -21.037 11.664 1.00 68.94 702 ALA A N 1
ATOM 5320 C CA . ALA A 1 702 ? -9.449 -21.315 11.081 1.00 68.94 702 ALA A CA 1
ATOM 5321 C C . ALA A 1 702 ? -8.342 -21.028 12.117 1.00 68.94 702 ALA A C 1
ATOM 5323 O O . ALA A 1 702 ? -8.522 -20.176 12.991 1.00 68.94 702 ALA A O 1
ATOM 5324 N N . THR A 1 703 ? -7.213 -21.746 12.066 1.00 64.62 703 THR A N 1
ATOM 5325 C CA . THR A 1 703 ? -6.218 -21.748 13.162 1.00 64.62 703 THR A CA 1
ATOM 5326 C C . THR A 1 703 ? -4.785 -21.493 12.703 1.00 64.62 703 THR A C 1
ATOM 5328 O O . THR A 1 703 ? -4.334 -22.104 11.737 1.00 64.62 703 THR A O 1
ATOM 5331 N N . TYR A 1 704 ? -4.061 -20.621 13.425 1.00 65.31 704 TYR A N 1
ATOM 5332 C CA . TYR A 1 704 ? -2.716 -20.172 13.051 1.00 65.31 704 TYR A CA 1
ATOM 5333 C C . TYR A 1 704 ? -1.595 -20.610 14.029 1.00 65.31 704 TYR A C 1
ATOM 5335 O O . TYR A 1 704 ? -1.671 -20.221 15.199 1.00 65.31 704 TYR A O 1
ATOM 5343 N N . PRO A 1 705 ? -0.580 -21.406 13.605 1.00 61.34 705 PRO A N 1
ATOM 5344 C CA . PRO A 1 705 ? 0.359 -22.043 14.542 1.00 61.34 705 PRO A CA 1
ATOM 5345 C C . PRO A 1 705 ? 1.855 -21.620 14.504 1.00 61.34 705 PRO A C 1
ATOM 5347 O O . PRO A 1 705 ? 2.725 -22.488 14.458 1.00 61.34 705 PRO A O 1
ATOM 5350 N N . SER A 1 706 ? 2.206 -20.332 14.606 1.00 55.09 706 SER A N 1
ATOM 5351 C CA . SER A 1 706 ? 3.611 -19.864 14.487 1.00 55.09 706 SER A CA 1
ATOM 5352 C C . SER A 1 706 ? 4.537 -20.044 15.703 1.00 55.09 706 SER A C 1
ATOM 5354 O O . SER A 1 706 ? 5.704 -19.653 15.642 1.00 55.09 706 SER A O 1
ATOM 5356 N N . TRP A 1 707 ? 4.077 -20.596 16.832 1.00 54.53 707 TRP A N 1
ATOM 5357 C CA . TRP A 1 707 ? 4.890 -20.614 18.060 1.00 54.53 707 TRP A CA 1
ATOM 5358 C C . TRP A 1 707 ? 4.631 -21.797 18.999 1.00 54.53 707 TRP A C 1
ATOM 5360 O O . TRP A 1 707 ? 3.747 -22.600 18.752 1.00 54.53 707 TRP A O 1
ATOM 5370 N N . SER A 1 708 ? 5.418 -21.926 20.073 1.00 57.12 708 SER A N 1
ATOM 5371 C CA . SER A 1 708 ? 5.756 -23.203 20.736 1.00 57.12 708 SER A CA 1
ATOM 5372 C C . SER A 1 708 ? 4.608 -24.145 21.133 1.00 57.12 708 SER A C 1
ATOM 5374 O O . SER A 1 708 ? 4.816 -25.354 21.158 1.00 57.12 708 SER A O 1
ATOM 5376 N N . ASP A 1 709 ? 3.423 -23.630 21.459 1.00 65.31 709 ASP A N 1
ATOM 5377 C CA . ASP A 1 709 ? 2.223 -24.401 21.824 1.00 65.31 709 ASP A CA 1
ATOM 5378 C C . ASP A 1 709 ? 1.114 -24.356 20.750 1.00 65.31 709 ASP A C 1
ATOM 5380 O O . ASP A 1 709 ? 0.179 -25.162 20.756 1.00 65.31 709 ASP A O 1
ATOM 5384 N N . GLN A 1 710 ? 1.222 -23.445 19.784 1.00 72.69 710 GLN A N 1
ATOM 5385 C CA . GLN A 1 710 ? 0.174 -23.145 18.813 1.00 72.69 710 GLN A CA 1
ATOM 5386 C C . GLN A 1 710 ? -0.071 -24.260 17.772 1.00 72.69 710 GLN A C 1
ATOM 5388 O O . GLN A 1 710 ? -1.245 -24.509 17.487 1.00 72.69 710 GLN A O 1
ATOM 5393 N N . PRO A 1 711 ? 0.936 -25.010 17.261 1.00 81.69 711 PRO A N 1
ATOM 5394 C CA . PRO A 1 711 ? 0.717 -26.210 16.445 1.00 81.69 711 PRO A CA 1
ATOM 5395 C C . PRO A 1 711 ? -0.172 -27.261 17.109 1.00 81.69 711 PRO A C 1
ATOM 5397 O O . PRO A 1 711 ? -0.985 -27.893 16.433 1.00 81.69 711 PRO A O 1
ATOM 5400 N N . THR A 1 712 ? -0.071 -27.424 18.430 1.00 78.19 712 THR A N 1
ATOM 5401 C CA . THR A 1 712 ? -0.913 -28.357 19.191 1.00 78.19 712 THR A CA 1
ATOM 5402 C C . THR A 1 712 ? -2.356 -27.861 19.241 1.00 78.19 712 THR A C 1
ATOM 5404 O O . THR A 1 712 ? -3.276 -28.610 18.916 1.00 78.19 712 THR A O 1
ATOM 5407 N N . ASN A 1 713 ? -2.559 -26.578 19.546 1.00 79.00 713 ASN A N 1
ATOM 5408 C CA . ASN A 1 713 ? -3.888 -25.959 19.596 1.00 79.00 713 ASN A CA 1
ATOM 5409 C C . ASN A 1 713 ? -4.580 -25.986 18.216 1.00 79.00 713 ASN A C 1
ATOM 5411 O O . ASN A 1 713 ? -5.757 -26.335 18.107 1.00 79.00 713 ASN A O 1
ATOM 5415 N N . ALA A 1 714 ? -3.825 -25.711 17.148 1.00 66.94 714 ALA A N 1
ATOM 5416 C CA . ALA A 1 714 ? -4.279 -25.811 15.763 1.00 66.94 714 ALA A CA 1
ATOM 5417 C C . ALA A 1 714 ? -4.552 -27.261 15.317 1.00 66.94 714 ALA A C 1
ATOM 5419 O O . ALA A 1 714 ? -5.402 -27.490 14.460 1.00 66.94 714 ALA A O 1
ATOM 5420 N N . LYS A 1 715 ? -3.887 -28.265 15.906 1.00 83.12 715 LYS A N 1
ATOM 5421 C CA . LYS A 1 715 ? -4.209 -29.682 15.678 1.00 83.12 715 LYS A CA 1
ATOM 5422 C C . LYS A 1 715 ? -5.492 -30.110 16.394 1.00 83.12 715 LYS A C 1
ATOM 5424 O O . LYS A 1 715 ? -6.294 -30.817 15.794 1.00 83.12 715 LYS A O 1
ATOM 5429 N N . LEU A 1 716 ? -5.716 -29.676 17.635 1.00 81.19 716 LEU A N 1
ATOM 5430 C CA . LEU A 1 716 ? -6.885 -30.075 18.431 1.00 81.19 716 LEU A CA 1
ATOM 5431 C C . LEU A 1 716 ? -8.209 -29.543 17.857 1.00 81.19 716 LEU A C 1
ATOM 5433 O O . LEU A 1 716 ? -9.151 -30.314 17.675 1.00 81.19 716 LEU A O 1
ATOM 5437 N N . LEU A 1 717 ? -8.265 -28.254 17.500 1.00 80.94 717 LEU A N 1
ATOM 5438 C CA . LEU A 1 717 ? -9.469 -27.614 16.938 1.00 80.94 717 LEU A CA 1
ATOM 5439 C C . LEU A 1 717 ? -9.961 -28.265 15.632 1.00 80.94 717 LEU A C 1
ATOM 5441 O O . LEU A 1 717 ? -11.160 -28.248 15.345 1.00 80.94 717 LEU A O 1
ATOM 5445 N N . VAL A 1 718 ? -9.034 -28.859 14.881 1.00 83.75 718 VAL A N 1
ATOM 5446 C CA . VAL A 1 718 ? -9.259 -29.468 13.567 1.00 83.75 718 VAL A CA 1
ATOM 5447 C C . VAL A 1 718 ? -9.530 -30.964 13.714 1.00 83.75 718 VAL A C 1
ATOM 5449 O O . VAL A 1 718 ? -10.639 -31.425 13.460 1.00 83.75 718 VAL A O 1
ATOM 5452 N N . ASP A 1 719 ? -8.543 -31.715 14.203 1.00 83.75 719 ASP A N 1
ATOM 5453 C CA . ASP A 1 719 ? -8.526 -33.179 14.135 1.00 83.75 719 ASP A CA 1
ATOM 5454 C C . ASP A 1 719 ? -9.382 -33.841 15.230 1.00 83.75 719 ASP A C 1
ATOM 5456 O O . ASP A 1 719 ? -9.797 -34.987 15.069 1.00 83.75 719 ASP A O 1
ATOM 5460 N N . ALA A 1 720 ? -9.614 -33.153 16.357 1.00 74.25 720 ALA A N 1
ATOM 5461 C CA . ALA A 1 720 ? -10.313 -33.704 17.524 1.00 74.25 720 ALA A CA 1
ATOM 5462 C C . ALA A 1 720 ? -11.659 -33.014 17.798 1.00 74.25 720 ALA A C 1
ATOM 5464 O O . ALA A 1 720 ? -12.662 -33.676 18.080 1.00 74.25 720 ALA A O 1
ATOM 5465 N N . TYR A 1 721 ? -11.708 -31.682 17.711 1.00 83.56 721 TYR A N 1
ATOM 5466 C CA . TYR A 1 721 ? -12.931 -30.930 17.998 1.00 83.56 721 TYR A CA 1
ATOM 5467 C C . TYR A 1 721 ? -13.838 -30.806 16.772 1.00 83.56 721 TYR A C 1
ATOM 5469 O O . TYR A 1 721 ? -15.057 -30.756 16.956 1.00 83.56 721 TYR A O 1
ATOM 5477 N N . GLY A 1 722 ? -13.293 -30.851 15.548 1.00 70.44 722 GLY A N 1
ATOM 5478 C CA . GLY A 1 722 ? -14.071 -30.828 14.302 1.00 70.44 722 GLY A CA 1
ATOM 5479 C C . GLY A 1 722 ? -14.836 -29.518 14.087 1.00 70.44 722 GLY A C 1
ATOM 5480 O O . GLY A 1 722 ? -15.897 -29.515 13.472 1.00 70.44 722 GLY A O 1
ATOM 5481 N N . VAL A 1 723 ? -14.333 -28.419 14.655 1.00 78.12 723 VAL A N 1
ATOM 5482 C CA . VAL A 1 723 ? -14.902 -27.061 14.535 1.00 78.12 723 VAL A CA 1
ATOM 5483 C C . VAL A 1 723 ? -14.105 -26.190 13.588 1.00 78.12 723 VAL A C 1
ATOM 5485 O O . VAL A 1 723 ? -14.275 -24.976 13.583 1.00 78.12 723 VAL A O 1
ATOM 5488 N N . GLY A 1 724 ? -13.153 -26.759 12.870 1.00 81.38 724 GLY A N 1
ATOM 5489 C CA . GLY A 1 724 ? -12.166 -25.941 12.221 1.00 81.38 724 GLY A CA 1
ATOM 5490 C C . GLY A 1 724 ? -11.233 -26.710 11.332 1.00 81.38 724 GLY A C 1
ATOM 5491 O O . GLY A 1 724 ? -11.271 -27.934 11.228 1.00 81.38 724 GLY A O 1
ATOM 5492 N N . VAL A 1 725 ? -10.390 -25.926 10.686 1.00 76.06 725 VAL A N 1
ATOM 5493 C CA . VAL A 1 725 ? -9.591 -26.325 9.536 1.00 76.06 725 VAL A CA 1
ATOM 5494 C C . VAL A 1 725 ? -8.267 -25.554 9.602 1.00 76.06 725 VAL A C 1
ATOM 5496 O O . VAL A 1 725 ? -8.229 -24.399 10.038 1.00 76.06 725 VAL A O 1
ATOM 5499 N N . ARG A 1 726 ? -7.147 -26.243 9.342 1.00 80.25 726 ARG A N 1
ATOM 5500 C CA . ARG A 1 726 ? -5.815 -25.772 9.762 1.00 80.25 726 ARG A CA 1
ATOM 5501 C C . ARG A 1 726 ? -5.151 -24.895 8.712 1.00 80.25 726 ARG A C 1
ATOM 5503 O O . ARG A 1 726 ? -5.159 -25.244 7.535 1.00 80.25 726 ARG A O 1
ATOM 5510 N N . LEU A 1 727 ? -4.490 -23.830 9.160 1.00 80.06 727 LEU A N 1
ATOM 5511 C CA . LEU A 1 727 ? -3.615 -23.037 8.307 1.00 80.06 727 LEU A CA 1
ATOM 5512 C C . LEU A 1 727 ? -2.162 -23.567 8.327 1.00 80.06 727 LEU A C 1
ATOM 5514 O O . LEU A 1 727 ? -1.708 -24.014 9.387 1.00 80.06 727 LEU A O 1
ATOM 5518 N N . PRO A 1 728 ? -1.434 -23.533 7.191 1.00 71.31 728 PRO A N 1
ATOM 5519 C CA . PRO A 1 728 ? 0.008 -23.812 7.133 1.00 71.31 728 PRO A CA 1
ATOM 5520 C C . PRO A 1 728 ? 0.878 -22.800 7.904 1.00 71.31 728 PRO A C 1
ATOM 5522 O O . PRO A 1 728 ? 0.370 -21.799 8.406 1.00 71.31 728 PRO A O 1
ATOM 5525 N N . VAL A 1 729 ? 2.190 -23.068 7.978 1.00 70.81 729 VAL A N 1
ATOM 5526 C CA . VAL A 1 729 ? 3.246 -22.129 8.418 1.00 70.81 729 VAL A CA 1
ATOM 5527 C C . VAL A 1 729 ? 4.497 -22.336 7.537 1.00 70.81 729 VAL A C 1
ATOM 5529 O O . VAL A 1 729 ? 4.997 -23.464 7.518 1.00 70.81 729 VAL A O 1
ATOM 5532 N N . PRO A 1 730 ? 5.014 -21.305 6.838 1.00 58.91 730 PRO A N 1
ATOM 5533 C CA . PRO A 1 730 ? 4.349 -20.024 6.631 1.00 58.91 730 PRO A CA 1
ATOM 5534 C C . PRO A 1 730 ? 2.957 -20.236 5.981 1.00 58.91 730 PRO A C 1
ATOM 5536 O O . PRO A 1 730 ? 2.781 -21.148 5.166 1.00 58.91 730 PRO A O 1
ATOM 5539 N N . PRO A 1 731 ? 1.935 -19.502 6.439 1.00 67.25 731 PRO A N 1
ATOM 5540 C CA . PRO A 1 731 ? 0.538 -19.643 6.010 1.00 67.25 731 PRO A CA 1
ATOM 5541 C C . PRO A 1 731 ? 0.300 -19.204 4.555 1.00 67.25 731 PRO A C 1
ATOM 5543 O O . PRO A 1 731 ? 1.204 -18.665 3.929 1.00 67.25 731 PRO A O 1
ATOM 5546 N N . THR A 1 732 ? -0.919 -19.397 4.017 1.00 58.78 732 THR A N 1
ATOM 5547 C CA . THR A 1 732 ? -1.358 -18.623 2.833 1.00 58.78 732 THR A CA 1
ATOM 5548 C C . THR A 1 732 ? -2.828 -18.199 2.805 1.00 58.78 732 THR A C 1
ATOM 5550 O O . THR A 1 732 ? -3.741 -18.940 3.214 1.00 58.78 732 THR A O 1
ATOM 5553 N N . ARG A 1 733 ? -3.075 -17.113 2.063 1.00 49.03 733 ARG A N 1
ATOM 5554 C CA . ARG A 1 733 ? -4.271 -16.930 1.210 1.00 49.03 733 ARG A CA 1
ATOM 5555 C C . ARG A 1 733 ? -4.246 -17.827 -0.004 1.00 49.03 733 ARG A C 1
ATOM 5557 O O . ARG A 1 733 ? -4.499 -17.366 -1.086 1.00 49.03 733 ARG A O 1
ATOM 5564 N N . ASP A 1 734 ? -4.104 -19.132 0.220 1.00 69.88 734 ASP A N 1
ATOM 5565 C CA . ASP A 1 734 ? -5.028 -20.114 -0.357 1.00 69.88 734 ASP A CA 1
ATOM 5566 C C . ASP A 1 734 ? -5.495 -21.231 0.597 1.00 69.88 734 ASP A C 1
ATOM 5568 O O . ASP A 1 734 ? -6.347 -22.034 0.229 1.00 69.88 734 ASP A O 1
ATOM 5572 N N . ALA A 1 735 ? -5.111 -21.218 1.880 1.00 78.75 735 ALA A N 1
ATOM 5573 C CA . ALA A 1 735 ? -5.731 -22.070 2.899 1.00 78.75 735 ALA A CA 1
ATOM 5574 C C . ALA A 1 735 ? -6.947 -21.439 3.643 1.00 78.75 735 ALA A C 1
ATOM 5576 O O . ALA A 1 735 ? -8.010 -22.056 3.676 1.00 78.75 735 ALA A O 1
ATOM 5577 N N . LEU A 1 736 ? -6.870 -20.220 4.203 1.00 79.62 736 LEU A N 1
ATOM 5578 C CA . LEU A 1 736 ? -7.933 -19.634 5.062 1.00 79.62 736 LEU A CA 1
ATOM 5579 C C . LEU A 1 736 ? -9.368 -19.409 4.492 1.00 79.62 736 LEU A C 1
ATOM 5581 O O . LEU A 1 736 ? -10.282 -19.870 5.161 1.00 79.62 736 LEU A O 1
ATOM 5585 N N . ARG A 1 737 ? -9.679 -18.736 3.359 1.00 47.88 737 ARG A N 1
ATOM 5586 C CA . ARG A 1 737 ? -11.091 -18.642 2.881 1.00 47.88 737 ARG A CA 1
ATOM 5587 C C . ARG A 1 737 ? -11.640 -20.011 2.522 1.00 47.88 737 ARG A C 1
ATOM 5589 O O . ARG A 1 737 ? -12.798 -20.243 2.819 1.00 47.88 737 ARG A O 1
ATOM 5596 N N . ARG A 1 738 ? -10.857 -20.961 2.013 1.00 83.50 738 ARG A N 1
ATOM 5597 C CA . ARG A 1 738 ? -11.278 -22.361 1.930 1.00 83.50 738 ARG A CA 1
ATOM 5598 C C . ARG A 1 738 ? -11.652 -22.833 3.325 1.00 83.50 738 ARG A C 1
ATOM 5600 O O . ARG A 1 738 ? -12.785 -23.240 3.519 1.00 83.50 738 ARG A O 1
ATOM 5607 N N . CYS A 1 739 ? -10.810 -22.587 4.325 1.00 83.25 739 CYS A N 1
ATOM 5608 C CA . CYS A 1 739 ? -11.137 -22.798 5.738 1.00 83.25 739 CYS A CA 1
ATOM 5609 C C . CYS A 1 739 ? -12.278 -21.919 6.323 1.00 83.25 739 CYS A C 1
ATOM 5611 O O . CYS A 1 739 ? -12.628 -22.117 7.483 1.00 83.25 739 CYS A O 1
ATOM 5613 N N . VAL A 1 740 ? -12.872 -20.966 5.588 1.00 78.81 740 VAL A N 1
ATOM 5614 C CA . VAL A 1 740 ? -13.968 -20.090 6.060 1.00 78.81 740 VAL A CA 1
ATOM 5615 C C . VAL A 1 740 ? -15.252 -20.293 5.268 1.00 78.81 740 VAL A C 1
ATOM 5617 O O . VAL A 1 740 ? -16.311 -20.380 5.868 1.00 78.81 740 VAL A O 1
ATOM 5620 N N . GLU A 1 741 ? -15.222 -20.447 3.952 1.00 62.19 741 GLU A N 1
ATOM 5621 C CA . GLU A 1 741 ? -16.361 -20.958 3.202 1.00 62.19 741 GLU A CA 1
ATOM 5622 C C . GLU A 1 741 ? -16.646 -22.400 3.563 1.00 62.19 741 GLU A C 1
ATOM 5624 O O . GLU A 1 741 ? -17.796 -22.676 3.865 1.00 62.19 741 GLU A O 1
ATOM 5629 N N . GLU A 1 742 ? -15.659 -23.287 3.691 1.00 83.94 742 GLU A N 1
ATOM 5630 C CA . GLU A 1 742 ? -15.896 -24.645 4.207 1.00 83.94 742 GLU A CA 1
ATOM 5631 C C . GLU A 1 742 ? -16.529 -24.624 5.610 1.00 83.94 742 GLU A C 1
ATOM 5633 O O . GLU A 1 742 ? -17.241 -25.545 5.983 1.00 83.94 742 GLU A O 1
ATOM 5638 N N . VAL A 1 743 ? -16.357 -23.528 6.357 1.00 81.62 743 VAL A N 1
ATOM 5639 C CA . VAL A 1 743 ? -16.942 -23.257 7.682 1.00 81.62 743 VAL A CA 1
ATOM 5640 C C . VAL A 1 743 ? -18.297 -22.512 7.636 1.00 81.62 743 VAL A C 1
ATOM 5642 O O . VAL A 1 743 ? -19.117 -22.670 8.544 1.00 81.62 743 VAL A O 1
ATOM 5645 N N . MET A 1 744 ? -18.586 -21.732 6.587 1.00 77.88 744 MET A N 1
ATOM 5646 C CA . MET A 1 744 ? -19.740 -20.815 6.494 1.00 77.88 744 MET A CA 1
ATOM 5647 C C . MET A 1 744 ? -20.741 -21.138 5.361 1.00 77.88 744 MET A C 1
ATOM 5649 O O . MET A 1 744 ? -21.875 -20.643 5.401 1.00 77.88 744 MET A O 1
ATOM 5653 N N . ALA A 1 745 ? -20.361 -21.921 4.349 1.00 64.88 745 ALA A N 1
ATOM 5654 C CA . ALA A 1 745 ? -21.092 -22.104 3.085 1.00 64.88 745 ALA A CA 1
ATOM 5655 C C . ALA A 1 745 ? -20.863 -23.447 2.344 1.00 64.88 745 ALA A C 1
ATOM 5657 O O . ALA A 1 745 ? -21.764 -23.883 1.636 1.00 64.88 745 ALA A O 1
ATOM 5658 N N . GLY A 1 746 ? -19.682 -24.061 2.462 1.00 74.88 746 GLY A N 1
ATOM 5659 C CA . GLY A 1 746 ? -19.244 -25.250 1.723 1.00 74.88 746 GLY A CA 1
ATOM 5660 C C . GLY A 1 746 ? -19.762 -26.583 2.287 1.00 74.88 746 GLY A C 1
ATOM 5661 O O . GLY A 1 746 ? -20.509 -26.584 3.269 1.00 74.88 746 GLY A O 1
ATOM 5662 N N . PRO A 1 747 ? -19.386 -27.724 1.676 1.00 61.00 747 PRO A N 1
ATOM 5663 C CA . PRO A 1 747 ? -19.919 -29.049 2.009 1.00 61.00 747 PRO A CA 1
ATOM 5664 C C . PRO A 1 747 ? -19.892 -29.426 3.499 1.00 61.00 747 PRO A C 1
ATOM 5666 O O . PRO A 1 747 ? -20.881 -29.948 4.013 1.00 61.00 747 PRO A O 1
ATOM 5669 N N . GLY A 1 748 ? -18.807 -29.138 4.219 1.00 70.62 748 GLY A N 1
ATOM 5670 C CA . GLY A 1 748 ? -18.677 -29.384 5.657 1.00 70.62 748 GLY A CA 1
ATOM 5671 C C . GLY A 1 748 ? -19.289 -28.305 6.556 1.00 70.62 748 GLY A C 1
ATOM 5672 O O . GLY A 1 748 ? -19.337 -28.492 7.772 1.00 70.62 748 GLY A O 1
ATOM 5673 N N . ALA A 1 749 ? -19.793 -27.193 6.012 1.00 66.50 749 ALA A N 1
ATOM 5674 C CA . ALA A 1 749 ? -20.140 -26.006 6.797 1.00 66.50 749 ALA A CA 1
ATOM 5675 C C . ALA A 1 749 ? -21.356 -26.194 7.710 1.00 66.50 749 ALA A C 1
ATOM 5677 O O . ALA A 1 749 ? -21.466 -25.522 8.738 1.00 66.50 749 ALA A O 1
ATOM 5678 N N . GLU A 1 750 ? -22.303 -27.066 7.360 1.00 72.38 750 GLU A N 1
ATOM 5679 C CA . GLU A 1 750 ? -23.379 -27.443 8.286 1.00 72.38 750 GLU A CA 1
ATOM 5680 C C . GLU A 1 750 ? -22.871 -28.376 9.384 1.00 72.38 750 GLU A C 1
ATOM 5682 O O . GLU A 1 750 ? -23.164 -28.135 10.553 1.00 72.38 750 GLU A O 1
ATOM 5687 N N . ALA A 1 751 ? -22.040 -29.369 9.050 1.00 75.25 751 ALA A N 1
ATOM 5688 C CA . ALA A 1 751 ? -21.451 -30.278 10.032 1.00 75.25 751 ALA A CA 1
ATOM 5689 C C . ALA A 1 751 ? -20.560 -29.529 11.040 1.00 75.25 751 ALA A C 1
ATOM 5691 O O . ALA A 1 751 ? -20.710 -29.707 12.249 1.00 75.25 751 ALA A O 1
ATOM 5692 N N . MET A 1 752 ? -19.699 -28.622 10.568 1.00 84.06 752 MET A N 1
ATOM 5693 C CA . MET A 1 752 ? -18.850 -27.802 11.433 1.00 84.06 752 MET A CA 1
ATOM 5694 C C . MET A 1 752 ? -19.639 -26.773 12.245 1.00 84.06 752 MET A C 1
ATOM 5696 O O . MET A 1 752 ? -19.278 -26.542 13.393 1.00 84.06 752 MET A O 1
ATOM 5700 N N . ARG A 1 753 ? -20.736 -26.187 11.734 1.00 69.25 753 ARG A N 1
ATOM 5701 C CA . ARG A 1 753 ? -21.604 -25.310 12.553 1.00 69.25 753 ARG A CA 1
ATOM 5702 C C . ARG A 1 753 ? -22.447 -26.078 13.558 1.00 69.25 753 ARG A C 1
ATOM 5704 O O . ARG A 1 753 ? -22.583 -25.603 14.679 1.00 69.25 753 ARG A O 1
ATOM 5711 N N . ALA A 1 754 ? -22.949 -27.262 13.213 1.00 82.12 754 ALA A N 1
ATOM 5712 C CA . ALA A 1 754 ? -23.581 -28.156 14.178 1.00 82.12 754 ALA A CA 1
ATOM 5713 C C . ALA A 1 754 ? -22.593 -28.508 15.299 1.00 82.12 754 ALA A C 1
ATOM 5715 O O . ALA A 1 754 ? -22.930 -28.389 16.473 1.00 82.12 754 ALA A O 1
ATOM 5716 N N . ARG A 1 755 ? -21.341 -28.827 14.946 1.00 76.69 755 ARG A N 1
ATOM 5717 C CA . ARG A 1 755 ? -20.267 -29.113 15.900 1.00 76.69 755 ARG A CA 1
ATOM 5718 C C . ARG A 1 755 ? -19.852 -27.887 16.719 1.00 76.69 755 ARG A C 1
ATOM 5720 O O . ARG A 1 755 ? -19.659 -28.002 17.923 1.00 76.69 755 ARG A O 1
ATOM 5727 N N . ALA A 1 756 ? -19.745 -26.706 16.118 1.00 78.00 756 ALA A N 1
ATOM 5728 C CA . ALA A 1 756 ? -19.377 -25.482 16.827 1.00 78.00 756 ALA A CA 1
ATOM 5729 C C . ALA A 1 756 ? -20.489 -25.012 17.778 1.00 78.00 756 ALA A C 1
ATOM 5731 O O . ALA A 1 756 ? -20.196 -24.668 18.921 1.00 78.00 756 ALA A O 1
ATOM 5732 N N . GLU A 1 757 ? -21.760 -25.071 17.372 1.00 72.50 757 GLU A N 1
ATOM 5733 C CA . GLU A 1 757 ? -22.895 -24.799 18.264 1.00 72.50 757 GLU A CA 1
ATOM 5734 C C . GLU A 1 757 ? -23.063 -25.903 19.328 1.00 72.50 757 GLU A C 1
ATOM 5736 O O . GLU A 1 757 ? -23.426 -25.585 20.454 1.00 72.50 757 GLU A O 1
ATOM 5741 N N . GLU A 1 758 ? -22.706 -27.167 19.057 1.00 79.50 758 GLU A N 1
ATOM 5742 C CA . GLU A 1 758 ? -22.582 -28.218 20.086 1.00 79.50 758 GLU A CA 1
ATOM 5743 C C . GLU A 1 758 ? -21.518 -27.833 21.131 1.00 79.50 758 GLU A C 1
ATOM 5745 O O . GLU A 1 758 ? -21.764 -27.913 22.337 1.00 79.50 758 GLU A O 1
ATOM 5750 N N . TRP A 1 759 ? -20.345 -27.358 20.699 1.00 81.69 759 TRP A N 1
ATOM 5751 C CA . TRP A 1 759 ? -19.297 -26.897 21.612 1.00 81.69 759 TRP A CA 1
ATOM 5752 C C . TRP A 1 759 ? -19.641 -25.595 22.334 1.00 81.69 759 TRP A C 1
ATOM 5754 O O . TRP A 1 759 ? -19.269 -25.452 23.495 1.00 81.69 759 TRP A O 1
ATOM 5764 N N . LYS A 1 760 ? -20.398 -24.681 21.720 1.00 78.12 760 LYS A N 1
ATOM 5765 C CA . LYS A 1 760 ? -20.958 -23.502 22.397 1.00 78.12 760 LYS A CA 1
ATOM 5766 C C . LYS A 1 760 ? -22.003 -23.899 23.421 1.00 78.12 760 LYS A C 1
ATOM 5768 O O . LYS A 1 760 ? -21.929 -23.425 24.544 1.00 78.12 760 LYS A O 1
ATOM 5773 N N . ALA A 1 761 ? -22.939 -24.778 23.071 1.00 79.25 761 ALA A N 1
ATOM 5774 C CA . ALA A 1 761 ? -23.947 -25.278 23.994 1.00 79.25 761 ALA A CA 1
ATOM 5775 C C . ALA A 1 761 ? -23.275 -25.924 25.209 1.00 79.25 761 ALA A C 1
ATOM 5777 O O . ALA A 1 761 ? -23.650 -25.614 26.333 1.00 79.25 761 ALA A O 1
ATOM 5778 N N . LYS A 1 762 ? -22.212 -26.714 25.003 1.00 79.50 762 LYS A N 1
ATOM 5779 C CA . LYS A 1 762 ? -21.380 -27.243 26.092 1.00 79.50 762 LYS A CA 1
ATOM 5780 C C . LYS A 1 762 ? -20.602 -26.160 26.845 1.00 79.50 762 LYS A C 1
ATOM 5782 O O . LYS A 1 762 ? -20.570 -26.225 28.060 1.00 79.50 762 LYS A O 1
ATOM 5787 N N . ALA A 1 763 ? -20.019 -25.157 26.186 1.00 82.56 763 ALA A N 1
ATOM 5788 C CA . ALA A 1 763 ? -19.274 -24.077 26.848 1.00 82.56 763 ALA A CA 1
ATOM 5789 C C . ALA A 1 763 ? -20.184 -23.154 27.680 1.00 82.56 763 ALA A C 1
ATOM 5791 O O . ALA A 1 763 ? -19.837 -22.765 28.792 1.00 82.56 763 ALA A O 1
ATOM 5792 N N . THR A 1 764 ? -21.374 -22.831 27.173 1.00 76.38 764 THR A N 1
ATOM 5793 C CA . THR A 1 764 ? -22.417 -22.085 27.883 1.00 76.38 764 THR A CA 1
ATOM 5794 C C . THR A 1 764 ? -23.010 -22.934 29.001 1.00 76.38 764 THR A C 1
ATOM 5796 O O . THR A 1 764 ? -23.081 -22.455 30.124 1.00 76.38 764 THR A O 1
ATOM 5799 N N . ALA A 1 765 ? -23.339 -24.208 28.761 1.00 87.75 765 ALA A N 1
ATOM 5800 C CA . ALA A 1 765 ? -23.736 -25.145 29.817 1.00 87.75 765 ALA A CA 1
ATOM 5801 C C . ALA A 1 765 ? -22.585 -25.503 30.775 1.00 87.75 765 ALA A C 1
ATOM 5803 O O . ALA A 1 765 ? -22.834 -26.091 31.823 1.00 87.75 765 ALA A O 1
ATOM 5804 N N . ALA A 1 766 ? -21.341 -25.140 30.452 1.00 79.88 766 ALA A N 1
ATOM 5805 C CA . ALA A 1 766 ? -20.221 -25.190 31.371 1.00 79.88 766 ALA A CA 1
ATOM 5806 C C . ALA A 1 766 ? -20.214 -23.958 32.281 1.00 79.88 766 ALA A C 1
ATOM 5808 O O . ALA A 1 766 ? -20.136 -24.141 33.486 1.00 79.88 766 ALA A O 1
ATOM 5809 N N . VAL A 1 767 ? -20.319 -22.730 31.753 1.00 83.88 767 VAL A N 1
ATOM 5810 C CA . VAL A 1 767 ? -20.206 -21.485 32.554 1.00 83.88 767 VAL A CA 1
ATOM 5811 C C . VAL A 1 767 ? -21.527 -20.932 33.114 1.00 83.88 767 VAL A C 1
ATOM 5813 O O . VAL A 1 767 ? -21.495 -19.980 33.891 1.00 83.88 767 VAL A O 1
ATOM 5816 N N . ALA A 1 768 ? -22.677 -21.486 32.727 1.00 86.62 768 ALA A N 1
ATOM 5817 C CA . ALA A 1 768 ? -23.979 -21.186 33.328 1.00 86.62 768 ALA A CA 1
ATOM 5818 C C . ALA A 1 768 ? -24.097 -21.797 34.741 1.00 86.62 768 ALA A C 1
ATOM 5820 O O . ALA A 1 768 ? -23.409 -22.778 35.019 1.00 86.62 768 ALA A O 1
ATOM 5821 N N . PRO A 1 769 ? -24.981 -21.283 35.621 1.00 75.00 769 PRO A N 1
ATOM 5822 C CA . PRO A 1 769 ? -25.139 -21.785 36.987 1.00 75.00 769 PRO A CA 1
ATOM 5823 C C . PRO A 1 769 ? -25.302 -23.311 37.077 1.00 75.00 769 PRO A C 1
ATOM 5825 O O . PRO A 1 769 ? -26.135 -23.899 36.389 1.00 75.00 769 PRO A O 1
ATOM 5828 N N . SER A 1 770 ? -24.525 -23.949 37.957 1.00 74.88 770 SER A N 1
ATOM 5829 C CA . SER A 1 770 ? -24.386 -25.411 38.106 1.00 74.88 770 SER A CA 1
ATOM 5830 C C . SER A 1 770 ? -23.803 -26.159 36.894 1.00 74.88 770 SER A C 1
ATOM 5832 O O . SER A 1 770 ? -23.806 -27.393 36.881 1.00 74.88 770 SER A O 1
ATOM 5834 N N . GLY A 1 771 ? -23.265 -25.454 35.897 1.00 82.38 771 GLY A N 1
ATOM 5835 C CA . GLY A 1 771 ? -22.548 -26.004 34.744 1.00 82.38 771 GLY A CA 1
ATOM 5836 C C . GLY A 1 771 ? -21.169 -26.580 35.083 1.00 82.38 771 GLY A C 1
ATOM 5837 O O . GLY A 1 771 ? -20.683 -26.414 36.192 1.00 82.38 771 GLY A O 1
ATOM 5838 N N . SER A 1 772 ? -20.502 -27.288 34.169 1.00 81.19 772 SER A N 1
ATOM 5839 C CA . SER A 1 772 ? -19.228 -27.966 34.488 1.00 81.19 772 SER A CA 1
ATOM 5840 C C . SER A 1 772 ? -18.062 -27.037 34.864 1.00 81.19 772 SER A C 1
ATOM 5842 O O . SER A 1 772 ? -17.267 -27.399 35.730 1.00 81.19 772 SER A O 1
ATOM 5844 N N . ALA A 1 773 ? -17.997 -25.831 34.300 1.00 83.50 773 ALA A N 1
ATOM 5845 C CA . ALA A 1 773 ? -16.994 -24.815 34.625 1.00 83.50 773 ALA A CA 1
ATOM 5846 C C . ALA A 1 773 ? -17.467 -23.776 35.655 1.00 83.50 773 ALA A C 1
ATOM 5848 O O . ALA A 1 773 ? -16.646 -23.193 36.358 1.00 83.50 773 ALA A O 1
ATOM 5849 N N . ASP A 1 774 ? -18.776 -23.559 35.785 1.00 86.88 774 ASP A N 1
ATOM 5850 C CA . ASP A 1 774 ? -19.374 -22.822 36.895 1.00 86.88 774 ASP A CA 1
ATOM 5851 C C . ASP A 1 774 ? -19.217 -23.603 38.194 1.00 86.88 774 ASP A C 1
ATOM 5853 O O . ASP A 1 774 ? -18.760 -23.020 39.163 1.00 86.88 774 ASP A O 1
ATOM 5857 N N . ARG A 1 775 ? -19.451 -24.925 38.188 1.00 85.19 775 ARG A N 1
ATOM 5858 C CA . ARG A 1 775 ? -19.046 -25.825 39.275 1.00 85.19 775 ARG A CA 1
ATOM 5859 C C . ARG A 1 775 ? -17.547 -25.721 39.510 1.00 85.19 775 ARG A C 1
ATOM 5861 O O . ARG A 1 775 ? -17.171 -25.427 40.623 1.00 85.19 775 ARG A O 1
ATOM 5868 N N . GLY A 1 776 ? -16.687 -25.769 38.490 1.00 87.50 776 GLY A N 1
ATOM 5869 C CA . GLY A 1 776 ? -15.253 -25.517 38.703 1.00 87.50 776 GLY A CA 1
ATOM 5870 C C . GLY A 1 776 ? -14.929 -24.170 39.381 1.00 87.50 776 GLY A C 1
ATOM 5871 O O . GLY A 1 776 ? -14.018 -24.100 40.202 1.00 87.50 776 GLY A O 1
ATOM 5872 N N . VAL A 1 777 ? -15.673 -23.097 39.091 1.00 87.62 777 VAL A N 1
ATOM 5873 C CA . VAL A 1 777 ? -15.533 -21.795 39.774 1.00 87.62 777 VAL A CA 1
ATOM 5874 C C . VAL A 1 777 ? -16.177 -21.808 41.167 1.00 87.62 777 VAL A C 1
ATOM 5876 O O . VAL A 1 777 ? -15.656 -21.164 42.072 1.00 87.62 777 VAL A O 1
ATOM 5879 N N . GLN A 1 778 ? -17.281 -22.525 41.361 1.00 85.81 778 GLN A N 1
ATOM 5880 C CA . GLN A 1 778 ? -18.070 -22.570 42.590 1.00 85.81 778 GLN A CA 1
ATOM 5881 C C . GLN A 1 778 ? -17.466 -23.533 43.617 1.00 85.81 778 GLN A C 1
ATOM 5883 O O . GLN A 1 778 ? -17.297 -23.141 44.759 1.00 85.81 778 GLN A O 1
ATOM 5888 N N . ASP A 1 779 ? -17.024 -24.718 43.199 1.00 82.69 779 ASP A N 1
ATOM 5889 C CA . ASP A 1 779 ? -16.166 -25.648 43.939 1.00 82.69 779 ASP A CA 1
ATOM 5890 C C . ASP A 1 779 ? -14.889 -24.933 44.406 1.00 82.69 779 ASP A C 1
ATOM 5892 O O . ASP A 1 779 ? -14.465 -25.104 45.546 1.00 82.69 779 ASP A O 1
ATOM 5896 N N . PHE A 1 780 ? -14.292 -24.080 43.559 1.00 88.06 780 PHE A N 1
ATOM 5897 C CA . PHE A 1 780 ? -13.152 -23.248 43.951 1.00 88.06 780 PHE A CA 1
ATOM 5898 C C . PHE A 1 780 ? -13.545 -22.136 44.938 1.00 88.06 780 PHE A C 1
ATOM 5900 O O . PHE A 1 780 ? -12.838 -21.919 45.917 1.00 88.06 780 PHE A O 1
ATOM 5907 N N . VAL A 1 781 ? -14.665 -21.439 44.726 1.00 86.56 781 VAL A N 1
ATOM 5908 C CA . VAL A 1 781 ? -15.165 -20.395 45.641 1.00 86.56 781 VAL A CA 1
ATOM 5909 C C . VAL A 1 781 ? -15.537 -20.969 47.004 1.00 86.56 781 VAL A C 1
ATOM 5911 O O . VAL A 1 781 ? -15.191 -20.374 48.019 1.00 86.56 781 VAL A O 1
ATOM 5914 N N . ASP A 1 782 ? -16.209 -22.113 47.047 1.00 84.44 782 ASP A N 1
ATOM 5915 C CA . ASP A 1 782 ? -16.622 -22.761 48.285 1.00 84.44 782 ASP A CA 1
ATOM 5916 C C . ASP A 1 782 ? -15.442 -23.461 48.961 1.00 84.44 782 ASP A C 1
ATOM 5918 O O . ASP A 1 782 ? -15.348 -23.400 50.181 1.00 84.44 782 ASP A O 1
ATOM 5922 N N . ALA A 1 783 ? -14.449 -23.969 48.219 1.00 79.25 783 ALA A N 1
ATOM 5923 C CA . ALA A 1 783 ? -13.147 -24.304 48.798 1.00 79.25 783 ALA A CA 1
ATOM 5924 C C . ALA A 1 783 ? -12.458 -23.074 49.424 1.00 79.25 783 ALA A C 1
ATOM 5926 O O . ALA A 1 783 ? -11.940 -23.170 50.531 1.00 79.25 783 ALA A O 1
ATOM 5927 N N . VAL A 1 784 ? -12.509 -21.905 48.774 1.00 82.44 784 VAL A N 1
ATOM 5928 C CA . VAL A 1 784 ? -11.975 -20.622 49.284 1.00 82.44 784 VAL A CA 1
ATOM 5929 C C . VAL A 1 784 ? -12.818 -20.019 50.429 1.00 82.44 784 VAL A C 1
ATOM 5931 O O . VAL A 1 784 ? -12.355 -19.098 51.094 1.00 82.44 784 VAL A O 1
ATOM 5934 N N . ARG A 1 785 ? -14.021 -20.546 50.699 1.00 79.25 785 ARG A N 1
ATOM 5935 C CA . ARG A 1 785 ? -14.882 -20.197 51.854 1.00 79.25 785 ARG A CA 1
ATOM 5936 C C . ARG A 1 785 ? -14.890 -21.255 52.968 1.00 79.25 785 ARG A C 1
ATOM 5938 O O . ARG A 1 785 ? -15.365 -20.975 54.065 1.00 79.25 785 ARG A O 1
ATOM 5945 N N . LEU A 1 786 ? -14.434 -22.473 52.670 1.00 71.75 786 LEU A N 1
ATOM 5946 C CA . LEU A 1 786 ? -14.148 -23.547 53.630 1.00 71.75 786 LEU A CA 1
ATOM 5947 C C . LEU A 1 786 ? -12.751 -23.393 54.264 1.00 71.75 786 LEU A C 1
ATOM 5949 O O . LEU A 1 786 ? -12.461 -24.061 55.258 1.00 71.75 786 LEU A O 1
ATOM 5953 N N . ILE A 1 787 ? -11.912 -22.533 53.673 1.00 66.44 787 ILE A N 1
ATOM 5954 C CA . ILE A 1 787 ? -10.649 -21.995 54.206 1.00 66.44 787 ILE A CA 1
ATOM 5955 C C . ILE A 1 787 ? -10.937 -20.756 55.066 1.00 66.44 787 ILE A C 1
ATOM 5957 O O . ILE A 1 787 ? -10.320 -20.671 56.152 1.00 66.44 787 ILE A O 1
#

Organism: NCBI:txid191504